Protein 5B16 (pdb70)

Structure (mmCIF, N/CA/C/O backbone):
data_5B16
#
_entry.id   5B16
#
_cell.length_a   117.254
_cell.length_b   118.136
_cell.length_c   122.296
_cell.angle_alpha   90.00
_cell.angle_beta   102.07
_cell.angle_gamma   90.00
#
_symmetry.space_group_name_H-M   'C 1 2 1'
#
loop_
_entity.id
_entity.type
_entity.pdbx_description
1 polymer 'Ribonuclease 3,DROSHA,Ribonuclease 3,DROSHA,Ribonuclease 3'
2 polymer 'Microprocessor complex subunit DGCR8'
3 non-polymer 'ZINC ION'
#
loop_
_atom_site.group_PDB
_atom_site.id
_atom_site.type_symbol
_atom_site.label_atom_id
_atom_site.label_alt_id
_atom_site.label_comp_id
_atom_site.label_asym_id
_atom_site.label_entity_id
_atom_site.label_seq_id
_atom_site.pdbx_PDB_ins_code
_atom_site.Cartn_x
_atom_site.Cartn_y
_atom_site.Cartn_z
_atom_site.occupancy
_atom_site.B_iso_or_equiv
_atom_site.auth_seq_id
_atom_site.auth_comp_id
_atom_site.auth_asym_id
_atom_site.auth_atom_id
_atom_site.pdbx_PDB_model_num
ATOM 1 N N . VAL A 1 24 ? 142.210 -10.346 162.564 1.00 62.89 411 VAL A N 1
ATOM 2 C CA . VAL A 1 24 ? 140.943 -9.793 163.027 1.00 71.43 411 VAL A CA 1
ATOM 3 C C . VAL A 1 24 ? 140.305 -10.690 164.082 1.00 85.32 411 VAL A C 1
ATOM 4 O O . VAL A 1 24 ? 139.820 -11.780 163.775 1.00 93.51 411 VAL A O 1
ATOM 8 N N . TRP A 1 25 ? 140.311 -10.225 165.327 1.00 87.99 412 TRP A N 1
ATOM 9 C CA . TRP A 1 25 ? 139.751 -10.989 166.437 1.00 82.71 412 TRP A CA 1
ATOM 10 C C . TRP A 1 25 ? 138.592 -10.240 167.091 1.00 75.54 412 TRP A C 1
ATOM 11 O O . TRP A 1 25 ? 138.649 -9.024 167.277 1.00 75.49 412 TRP A O 1
ATOM 22 N N . ILE A 1 26 ? 137.540 -10.976 167.436 1.00 63.57 413 ILE A N 1
ATOM 23 C CA . ILE A 1 26 ? 136.349 -10.384 168.035 1.00 50.14 413 ILE A CA 1
ATOM 24 C C . ILE A 1 26 ? 136.342 -10.597 169.547 1.00 33.60 413 ILE A C 1
ATOM 25 O O . ILE A 1 26 ? 136.700 -11.670 170.032 1.00 41.10 413 ILE A O 1
ATOM 30 N N . ARG A 1 27 ? 135.936 -9.570 170.287 1.00 25.69 414 ARG A N 1
ATOM 31 C CA . ARG A 1 27 ? 135.981 -9.609 171.744 1.00 24.40 414 ARG A CA 1
ATOM 32 C C . ARG A 1 27 ? 134.733 -8.975 172.355 1.00 25.26 414 ARG A C 1
ATOM 33 O O . ARG A 1 27 ? 134.111 -8.104 171.749 1.00 37.45 414 ARG A O 1
ATOM 41 N N . CYS A 1 28 ? 134.369 -9.417 173.554 1.00 25.33 415 CYS A N 1
ATOM 42 C CA . CYS A 1 28 ? 133.213 -8.864 174.252 1.00 26.24 415 CYS A CA 1
ATOM 43 C C . CYS A 1 28 ? 133.634 -8.052 175.470 1.00 39.07 415 CYS A C 1
ATOM 44 O O . CYS A 1 28 ? 134.787 -8.106 175.896 1.00 46.02 415 CYS A O 1
ATOM 47 N N . THR A 1 29 ? 132.692 -7.297 176.027 1.00 32.06 416 THR A N 1
ATOM 48 C CA . THR A 1 29 ? 132.948 -6.551 177.252 1.00 37.95 416 THR A CA 1
ATOM 49 C C . THR A 1 29 ? 132.871 -7.484 178.452 1.00 50.25 416 THR A C 1
ATOM 50 O O . THR A 1 29 ? 132.330 -8.586 178.357 1.00 53.31 416 THR A O 1
ATOM 54 N N . HIS A 1 30 ? 133.415 -7.038 179.579 1.00 54.93 417 HIS A N 1
ATOM 55 C CA . HIS A 1 30 ? 133.482 -7.866 180.777 1.00 53.51 417 HIS A CA 1
ATOM 56 C C . HIS A 1 30 ? 132.103 -8.217 181.325 1.00 60.07 417 HIS A C 1
ATOM 57 O O . HIS A 1 30 ? 131.144 -7.464 181.158 1.00 68.06 417 HIS A O 1
ATOM 64 N N . SER A 1 31 ? 132.018 -9.370 181.981 1.00 43.41 418 SER A N 1
ATOM 65 C CA . SER A 1 31 ? 130.773 -9.819 182.589 1.00 47.92 418 SER A CA 1
ATOM 66 C C . SER A 1 31 ? 130.660 -9.312 184.021 1.00 58.53 418 SER A C 1
ATOM 67 O O . SER A 1 31 ? 131.382 -9.768 184.909 1.00 59.51 418 SER A O 1
ATOM 70 N N . GLU A 1 32 ? 129.750 -8.369 184.241 1.00 70.64 419 GLU A N 1
ATOM 71 C CA . GLU A 1 32 ? 129.558 -7.779 185.560 1.00 79.74 419 GLU A CA 1
ATOM 72 C C . GLU A 1 32 ? 128.792 -8.727 186.479 1.00 75.27 419 GLU A C 1
ATOM 73 O O . GLU A 1 32 ? 127.700 -8.400 186.945 1.00 82.65 419 GLU A O 1
ATOM 79 N N . ASN A 1 33 ? 129.370 -9.904 186.718 1.00 65.32 420 ASN A N 1
ATOM 80 C CA . ASN A 1 33 ? 128.758 -10.962 187.526 1.00 62.34 420 ASN A CA 1
ATOM 81 C C . ASN A 1 33 ? 127.445 -11.494 186.946 1.00 66.07 420 ASN A C 1
ATOM 82 O O . ASN A 1 33 ? 126.797 -12.349 187.549 1.00 72.94 420 ASN A O 1
ATOM 87 N N . TYR A 1 34 ? 127.060 -10.991 185.777 1.00 61.81 421 TYR A N 1
ATOM 88 C CA . TYR A 1 34 ? 125.873 -11.479 185.086 1.00 49.89 421 TYR A CA 1
ATOM 89 C C . TYR A 1 34 ? 126.181 -12.799 184.395 1.00 42.10 421 TYR A C 1
ATOM 90 O O . TYR A 1 34 ? 125.601 -13.837 184.715 1.00 51.21 421 TYR A O 1
ATOM 99 N N . TYR A 1 35 ? 127.104 -12.742 183.441 1.00 35.01 422 TYR A N 1
ATOM 100 C CA . TYR A 1 35 ? 127.513 -13.915 182.686 1.00 34.28 422 TYR A CA 1
ATOM 101 C C . TYR A 1 35 ? 128.713 -14.588 183.344 1.00 34.21 422 TYR A C 1
ATOM 102 O O . TYR A 1 35 ? 129.464 -13.950 184.081 1.00 49.14 422 TYR A O 1
ATOM 111 N N . SER A 1 36 ? 128.890 -15.878 183.078 1.00 33.98 423 SER A N 1
ATOM 112 C CA . SER A 1 36 ? 129.996 -16.630 183.661 1.00 33.95 423 SER A CA 1
ATOM 113 C C . SER A 1 36 ? 130.624 -17.588 182.655 1.00 56.05 423 SER A C 1
ATOM 114 O O . SER A 1 36 ? 129.928 -18.376 182.013 1.00 55.17 423 SER A O 1
ATOM 117 N N . SER A 1 37 ? 131.946 -17.519 182.526 1.00 54.72 424 SER A N 1
ATOM 118 C CA . SER A 1 37 ? 132.672 -18.376 181.595 1.00 49.41 424 SER A CA 1
ATOM 119 C C . SER A 1 37 ? 133.375 -19.514 182.326 1.00 49.87 424 SER A C 1
ATOM 120 O O . SER A 1 37 ? 134.416 -20.000 181.882 1.00 47.95 424 SER A O 1
ATOM 123 N N . ASP A 1 38 ? 132.799 -19.934 183.448 1.00 61.23 425 ASP A N 1
ATOM 124 C CA . ASP A 1 38 ? 133.354 -21.027 184.238 1.00 70.94 425 ASP A CA 1
ATOM 125 C C . ASP A 1 38 ? 133.239 -22.342 183.473 1.00 77.39 425 ASP A C 1
ATOM 126 O O . ASP A 1 38 ? 132.198 -22.628 182.885 1.00 87.49 425 ASP A O 1
ATOM 131 N N . PRO A 1 39 ? 134.312 -23.148 183.479 1.00 72.00 426 PRO A N 1
ATOM 132 C CA . PRO A 1 39 ? 134.347 -24.396 182.707 1.00 65.92 426 PRO A CA 1
ATOM 133 C C . PRO A 1 39 ? 133.384 -25.464 183.223 1.00 66.08 426 PRO A C 1
ATOM 134 O O . PRO A 1 39 ? 132.769 -26.166 182.420 1.00 64.42 426 PRO A O 1
ATOM 138 N N . MET A 1 40 ? 133.251 -25.582 184.540 1.00 68.49 427 MET A N 1
ATOM 139 C CA . MET A 1 40 ? 132.429 -26.635 185.129 1.00 73.55 427 MET A CA 1
ATOM 140 C C . MET A 1 40 ? 130.993 -26.185 185.387 1.00 77.99 427 MET A C 1
ATOM 141 O O . MET A 1 40 ? 130.122 -27.008 185.672 1.00 82.69 427 MET A O 1
ATOM 146 N N . ASP A 1 41 ? 130.746 -24.883 185.287 1.00 78.23 428 ASP A N 1
ATOM 147 C CA . ASP A 1 41 ? 129.405 -24.348 185.499 1.00 83.95 428 ASP A CA 1
ATOM 148 C C . ASP A 1 41 ? 128.615 -24.267 184.197 1.00 78.94 428 ASP A C 1
ATOM 149 O O . ASP A 1 41 ? 127.564 -23.631 184.141 1.00 81.02 428 ASP A O 1
ATOM 154 N N . GLN A 1 42 ? 129.121 -24.919 183.155 1.00 71.26 429 GLN A N 1
ATOM 155 C CA . GLN A 1 42 ? 128.473 -24.898 181.847 1.00 63.69 429 GLN A CA 1
ATOM 156 C C . GLN A 1 42 ? 127.437 -26.009 181.707 1.00 58.02 429 GLN A C 1
ATOM 157 O O . GLN A 1 42 ? 127.657 -27.139 182.143 1.00 57.92 429 GLN A O 1
ATOM 163 N N . VAL A 1 43 ? 126.306 -25.676 181.093 1.00 60.51 430 VAL A N 1
ATOM 164 C CA . VAL A 1 43 ? 125.227 -26.636 180.890 1.00 63.23 430 VAL A CA 1
ATOM 165 C C . VAL A 1 43 ? 125.095 -26.998 179.413 1.00 59.66 430 VAL A C 1
ATOM 166 O O . VAL A 1 43 ? 124.614 -26.200 178.609 1.00 51.97 430 VAL A O 1
ATOM 170 N N . GLY A 1 44 ? 125.527 -28.207 179.064 1.00 65.94 431 GLY A N 1
ATOM 171 C CA . GLY A 1 44 ? 125.513 -28.655 177.683 1.00 64.89 431 GLY A CA 1
ATOM 172 C C . GLY A 1 44 ? 126.796 -28.279 176.968 1.00 65.02 431 GLY A C 1
ATOM 173 O O . GLY A 1 44 ? 127.876 -28.317 177.557 1.00 76.34 431 GLY A O 1
ATOM 174 N N . ASP A 1 45 ? 126.682 -27.917 175.695 1.00 55.33 432 ASP A N 1
ATOM 175 C CA . ASP A 1 45 ? 127.833 -27.450 174.930 1.00 58.76 432 ASP A CA 1
ATOM 176 C C . ASP A 1 45 ? 127.943 -25.932 174.992 1.00 48.54 432 ASP A C 1
ATOM 177 O O . ASP A 1 45 ? 128.456 -25.296 174.071 1.00 51.09 432 ASP A O 1
ATOM 182 N N . SER A 1 46 ? 127.458 -25.357 176.087 1.00 41.22 433 SER A N 1
ATOM 183 C CA . SER A 1 46 ? 127.484 -23.913 176.272 1.00 44.61 433 SER A CA 1
ATOM 184 C C . SER A 1 46 ? 128.839 -23.436 176.779 1.00 38.02 433 SER A C 1
ATOM 185 O O . SER A 1 46 ? 129.579 -24.191 177.408 1.00 34.97 433 SER A O 1
ATOM 188 N N . THR A 1 47 ? 129.156 -22.175 176.503 1.00 40.91 434 THR A N 1
ATOM 189 C CA . THR A 1 47 ? 130.422 -21.590 176.928 1.00 38.90 434 THR A CA 1
ATOM 190 C C . THR A 1 47 ? 130.219 -20.560 178.033 1.00 47.89 434 THR A C 1
ATOM 191 O O . THR A 1 47 ? 130.955 -20.540 179.020 1.00 62.73 434 THR A O 1
ATOM 195 N N . VAL A 1 48 ? 129.215 -19.708 177.862 1.00 46.88 435 VAL A N 1
ATOM 196 C CA . VAL A 1 48 ? 128.945 -18.638 178.817 1.00 31.17 435 VAL A CA 1
ATOM 197 C C . VAL A 1 48 ? 127.573 -18.801 179.464 1.00 49.21 435 VAL A C 1
ATOM 198 O O . VAL A 1 48 ? 126.555 -18.861 178.776 1.00 57.68 435 VAL A O 1
ATOM 202 N N . VAL A 1 49 ? 127.553 -18.862 180.792 1.00 45.73 436 VAL A N 1
ATOM 203 C CA . VAL A 1 49 ? 126.321 -19.118 181.531 1.00 55.75 436 VAL A CA 1
ATOM 204 C C . VAL A 1 49 ? 125.849 -17.890 182.305 1.00 50.30 436 VAL A C 1
ATOM 205 O O . VAL A 1 49 ? 126.655 -17.168 182.892 1.00 64.05 436 VAL A O 1
ATOM 209 N N . GLY A 1 50 ? 124.539 -17.660 182.301 1.00 35.54 437 GLY A N 1
ATOM 210 C CA . GLY A 1 50 ? 123.957 -16.563 183.051 1.00 67.67 437 GLY A CA 1
ATOM 211 C C . GLY A 1 50 ? 123.794 -16.903 184.520 1.00 78.10 437 GLY A C 1
ATOM 212 O O . GLY A 1 50 ? 123.231 -17.942 184.866 1.00 75.29 437 GLY A O 1
ATOM 213 N N . THR A 1 51 ? 124.289 -16.025 185.388 1.00 88.76 438 THR A N 1
ATOM 214 C CA . THR A 1 51 ? 124.231 -16.256 186.827 1.00 99.65 438 THR A CA 1
ATOM 215 C C . THR A 1 51 ? 122.869 -15.858 187.392 1.00 93.68 438 THR A C 1
ATOM 216 O O . THR A 1 51 ? 121.900 -15.704 186.649 1.00 89.61 438 THR A O 1
ATOM 220 N N . SER A 1 52 ? 122.803 -15.689 188.709 1.00 96.22 439 SER A N 1
ATOM 221 C CA . SER A 1 52 ? 121.552 -15.358 189.380 1.00 96.08 439 SER A CA 1
ATOM 222 C C . SER A 1 52 ? 121.314 -13.853 189.437 1.00 95.90 439 SER A C 1
ATOM 223 O O . SER A 1 52 ? 120.528 -13.371 190.250 1.00 100.91 439 SER A O 1
ATOM 226 N N . ARG A 1 53 ? 121.998 -13.113 188.571 1.00 88.95 440 ARG A N 1
ATOM 227 C CA . ARG A 1 53 ? 121.841 -11.664 188.516 1.00 90.54 440 ARG A CA 1
ATOM 228 C C . ARG A 1 53 ? 121.193 -11.232 187.206 1.00 87.18 440 ARG A C 1
ATOM 229 O O . ARG A 1 53 ? 120.779 -10.082 187.057 1.00 81.21 440 ARG A O 1
ATOM 237 N N . LEU A 1 54 ? 121.106 -12.160 186.260 1.00 91.71 441 LEU A N 1
ATOM 238 C CA . LEU A 1 54 ? 120.483 -11.880 184.972 1.00 94.61 441 LEU A CA 1
ATOM 239 C C . LEU A 1 54 ? 118.966 -12.006 185.043 1.00 93.23 441 LEU A C 1
ATOM 240 O O . LEU A 1 54 ? 118.247 -11.281 184.362 1.00 99.13 441 LEU A O 1
ATOM 245 N N . ARG A 1 55 ? 118.488 -12.928 185.871 1.00 88.78 442 ARG A N 1
ATOM 246 C CA . ARG A 1 55 ? 117.056 -13.176 186.013 1.00 80.72 442 ARG A CA 1
ATOM 247 C C . ARG A 1 55 ? 116.319 -11.935 186.511 1.00 81.21 442 ARG A C 1
ATOM 248 O O . ARG A 1 55 ? 115.210 -11.636 186.063 1.00 81.65 442 ARG A O 1
ATOM 256 N N . ASP A 1 56 ? 116.950 -11.213 187.431 1.00 78.06 443 ASP A N 1
ATOM 257 C CA . ASP A 1 56 ? 116.373 -9.996 187.989 1.00 78.50 443 ASP A CA 1
ATOM 258 C C . ASP A 1 56 ? 116.249 -8.912 186.924 1.00 82.17 443 ASP A C 1
ATOM 259 O O . ASP A 1 56 ? 115.206 -8.268 186.794 1.00 86.78 443 ASP A O 1
ATOM 264 N N . LEU A 1 57 ? 117.323 -8.719 186.164 1.00 80.54 444 LEU A N 1
ATOM 265 C CA . LEU A 1 57 ? 117.346 -7.739 185.084 1.00 77.78 444 LEU A CA 1
ATOM 266 C C . LEU A 1 57 ? 116.329 -8.088 184.002 1.00 73.35 444 LEU A C 1
ATOM 267 O O . LEU A 1 57 ? 115.714 -7.206 183.406 1.00 72.61 444 LEU A O 1
ATOM 272 N N . TYR A 1 58 ? 116.157 -9.382 183.758 1.00 69.62 445 TYR A N 1
ATOM 273 C CA . TYR A 1 58 ? 115.208 -9.862 182.763 1.00 65.86 445 TYR A CA 1
ATOM 274 C C . TYR A 1 58 ? 113.774 -9.628 183.219 1.00 65.76 445 TYR A C 1
ATOM 275 O O . TYR A 1 58 ? 112.912 -9.277 182.416 1.00 64.68 445 TYR A O 1
ATOM 284 N N . ASP A 1 59 ? 113.526 -9.826 184.510 1.00 72.12 446 ASP A N 1
ATOM 285 C CA . ASP A 1 59 ? 112.204 -9.576 185.075 1.00 77.97 446 ASP A CA 1
ATOM 286 C C . ASP A 1 59 ? 111.881 -8.087 185.058 1.00 77.13 446 ASP A C 1
ATOM 287 O O . ASP A 1 59 ? 110.748 -7.693 184.783 1.00 79.01 446 ASP A O 1
ATOM 292 N N . LYS A 1 60 ? 112.884 -7.265 185.353 1.00 82.47 447 LYS A N 1
ATOM 293 C CA . LYS A 1 60 ? 112.721 -5.815 185.337 1.00 69.68 447 LYS A CA 1
ATOM 294 C C . LYS A 1 60 ? 112.445 -5.320 183.919 1.00 68.03 447 LYS A C 1
ATOM 295 O O . LYS A 1 60 ? 111.568 -4.484 183.699 1.00 61.97 447 LYS A O 1
ATOM 301 N N . PHE A 1 61 ? 113.196 -5.854 182.960 1.00 62.84 448 PHE A N 1
ATOM 302 C CA . PHE A 1 61 ? 113.033 -5.509 181.553 1.00 65.80 448 PHE A CA 1
ATOM 303 C C . PHE A 1 61 ? 111.676 -5.970 181.030 1.00 76.11 448 PHE A C 1
ATOM 304 O O . PHE A 1 61 ? 111.068 -5.313 180.185 1.00 76.19 448 PHE A O 1
ATOM 312 N N . GLU A 1 62 ? 111.208 -7.103 181.540 1.00 73.19 449 GLU A N 1
ATOM 313 C CA . GLU A 1 62 ? 109.956 -7.692 181.082 1.00 62.03 449 GLU A CA 1
ATOM 314 C C . GLU A 1 62 ? 108.747 -6.976 181.674 1.00 58.37 449 GLU A C 1
ATOM 315 O O . GLU A 1 62 ? 107.706 -6.860 181.027 1.00 57.63 449 GLU A O 1
ATOM 321 N N . GLU A 1 63 ? 108.891 -6.490 182.902 1.00 59.39 450 GLU A N 1
ATOM 322 C CA . GLU A 1 63 ? 107.775 -5.861 183.600 1.00 73.01 450 GLU A CA 1
ATOM 323 C C . GLU A 1 63 ? 107.679 -4.366 183.308 1.00 77.48 450 GLU A C 1
ATOM 324 O O . GLU A 1 63 ? 106.582 -3.813 183.236 1.00 77.90 450 GLU A O 1
ATOM 330 N N . GLU A 1 64 ? 108.825 -3.713 183.137 1.00 78.23 451 GLU A N 1
ATOM 331 C CA . GLU A 1 64 ? 108.843 -2.277 182.872 1.00 75.23 451 GLU A CA 1
ATOM 332 C C . GLU A 1 64 ? 108.688 -1.973 181.385 1.00 74.90 451 GLU A C 1
ATOM 333 O O . GLU A 1 64 ? 108.051 -0.989 181.009 1.00 71.78 451 GLU A O 1
ATOM 339 N N . LEU A 1 65 ? 109.268 -2.820 180.542 1.00 77.45 452 LEU A N 1
ATOM 340 C CA . LEU A 1 65 ? 109.136 -2.659 179.098 1.00 70.91 452 LEU A CA 1
ATOM 341 C C . LEU A 1 65 ? 108.225 -3.732 178.512 1.00 69.01 452 LEU A C 1
ATOM 342 O O . LEU A 1 65 ? 108.598 -4.442 177.576 1.00 57.76 452 LEU A O 1
ATOM 347 N N . GLY A 1 66 ? 107.026 -3.841 179.075 1.00 78.81 453 GLY A N 1
ATOM 348 C CA . GLY A 1 66 ? 106.022 -4.766 178.586 1.00 81.49 453 GLY A CA 1
ATOM 349 C C . GLY A 1 66 ? 104.660 -4.102 178.579 1.00 88.26 453 GLY A C 1
ATOM 350 O O . GLY A 1 66 ? 103.636 -4.752 178.789 1.00 86.97 453 GLY A O 1
ATOM 351 N N . SER A 1 67 ? 104.656 -2.795 178.337 1.00 94.15 454 SER A N 1
ATOM 352 C CA . SER A 1 67 ? 103.428 -2.009 178.337 1.00 98.24 454 SER A CA 1
ATOM 353 C C . SER A 1 67 ? 102.753 -2.032 176.970 1.00 104.48 454 SER A C 1
ATOM 354 O O . SER A 1 67 ? 101.699 -1.427 176.775 1.00 112.69 454 SER A O 1
ATOM 357 N N . ARG A 1 68 ? 103.371 -2.736 176.027 1.00 101.01 455 ARG A N 1
ATOM 358 C CA . ARG A 1 68 ? 102.859 -2.827 174.664 1.00 103.90 455 ARG A CA 1
ATOM 359 C C . ARG A 1 68 ? 101.540 -3.593 174.592 1.00 107.42 455 ARG A C 1
ATOM 360 O O . ARG A 1 68 ? 100.574 -3.124 173.991 1.00 108.67 455 ARG A O 1
ATOM 368 N N . GLN A 1 69 ? 101.504 -4.771 175.207 1.00 103.71 456 GLN A N 1
ATOM 369 C CA . GLN A 1 69 ? 100.329 -5.633 175.133 1.00 97.05 456 GLN A CA 1
ATOM 370 C C . GLN A 1 69 ? 99.267 -5.267 176.167 1.00 90.98 456 GLN A C 1
ATOM 371 O O . GLN A 1 69 ? 98.208 -5.891 176.226 1.00 90.97 456 GLN A O 1
ATOM 377 N N . GLU A 1 70 ? 99.553 -4.255 176.979 1.00 84.41 457 GLU A N 1
ATOM 378 C CA . GLU A 1 70 ? 98.599 -3.797 177.983 1.00 84.36 457 GLU A CA 1
ATOM 379 C C . GLU A 1 70 ? 97.470 -2.995 177.344 1.00 91.54 457 GLU A C 1
ATOM 380 O O . GLU A 1 70 ? 96.298 -3.353 177.460 1.00 98.79 457 GLU A O 1
ATOM 386 N N . LYS A 1 71 ? 97.833 -1.910 176.667 1.00 89.27 458 LYS A N 1
ATOM 387 C CA . LYS A 1 71 ? 96.852 -1.042 176.027 1.00 86.88 458 LYS A CA 1
ATOM 388 C C . LYS A 1 71 ? 96.660 -1.412 174.559 1.00 82.28 458 LYS A C 1
ATOM 389 O O . LYS A 1 71 ? 96.780 -2.578 174.182 1.00 77.27 458 LYS A O 1
ATOM 395 N N . UNK A 1 118 ? 89.922 5.497 147.101 1.00 50.05 505 UNK A N 1
ATOM 396 C CA . UNK A 1 118 ? 91.000 5.768 148.045 1.00 65.75 505 UNK A CA 1
ATOM 397 C C . UNK A 1 118 ? 90.451 6.247 149.385 1.00 72.93 505 UNK A C 1
ATOM 398 O O . UNK A 1 118 ? 91.160 6.250 150.391 1.00 75.69 505 UNK A O 1
ATOM 400 N N . UNK A 1 119 ? 89.184 6.650 149.392 1.00 84.92 506 UNK A N 1
ATOM 401 C CA . UNK A 1 119 ? 88.541 7.139 150.606 1.00 88.89 506 UNK A CA 1
ATOM 402 C C . UNK A 1 119 ? 88.118 5.984 151.509 1.00 96.42 506 UNK A C 1
ATOM 403 O O . UNK A 1 119 ? 88.211 6.076 152.734 1.00 91.32 506 UNK A O 1
ATOM 405 N N . UNK A 1 120 ? 87.657 4.898 150.895 1.00 103.42 507 UNK A N 1
ATOM 406 C CA . UNK A 1 120 ? 87.212 3.723 151.636 1.00 102.31 507 UNK A CA 1
ATOM 407 C C . UNK A 1 120 ? 88.378 3.039 152.345 1.00 104.72 507 UNK A C 1
ATOM 408 O O . UNK A 1 120 ? 88.189 2.354 153.350 1.00 101.39 507 UNK A O 1
ATOM 410 N N . UNK A 1 121 ? 89.581 3.228 151.812 1.00 103.51 508 UNK A N 1
ATOM 411 C CA . UNK A 1 121 ? 90.783 2.662 152.412 1.00 94.54 508 UNK A CA 1
ATOM 412 C C . UNK A 1 121 ? 91.091 3.340 153.742 1.00 94.42 508 UNK A C 1
ATOM 413 O O . UNK A 1 121 ? 91.370 2.674 154.740 1.00 94.72 508 UNK A O 1
ATOM 415 N N . UNK A 1 122 ? 91.036 4.668 153.750 1.00 89.63 509 UNK A N 1
ATOM 416 C CA . UNK A 1 122 ? 91.279 5.438 154.963 1.00 88.14 509 UNK A CA 1
ATOM 417 C C . UNK A 1 122 ? 90.090 5.343 155.913 1.00 94.34 509 UNK A C 1
ATOM 418 O O . UNK A 1 122 ? 90.232 5.532 157.122 1.00 92.51 509 UNK A O 1
ATOM 420 N N . UNK A 1 123 ? 88.918 5.048 155.358 1.00 97.76 510 UNK A N 1
ATOM 421 C CA . UNK A 1 123 ? 87.705 4.910 156.156 1.00 94.29 510 UNK A CA 1
ATOM 422 C C . UNK A 1 123 ? 87.706 3.600 156.936 1.00 99.90 510 UNK A C 1
ATOM 423 O O . UNK A 1 123 ? 87.206 3.534 158.059 1.00 102.58 510 UNK A O 1
ATOM 425 N N . UNK A 1 124 ? 88.273 2.559 156.334 1.00 100.25 511 UNK A N 1
ATOM 426 C CA . UNK A 1 124 ? 88.345 1.249 156.971 1.00 97.63 511 UNK A CA 1
ATOM 427 C C . UNK A 1 124 ? 89.428 1.217 158.045 1.00 99.34 511 UNK A C 1
ATOM 428 O O . UNK A 1 124 ? 89.475 0.301 158.867 1.00 95.29 511 UNK A O 1
ATOM 430 N N . UNK A 1 125 ? 90.296 2.224 158.032 1.00 101.44 512 UNK A N 1
ATOM 431 C CA . UNK A 1 125 ? 91.372 2.324 159.010 1.00 95.78 512 UNK A CA 1
ATOM 432 C C . UNK A 1 125 ? 90.936 3.138 160.223 1.00 97.68 512 UNK A C 1
ATOM 433 O O . UNK A 1 125 ? 91.738 3.423 161.113 1.00 96.93 512 UNK A O 1
ATOM 435 N N . UNK A 1 126 ? 89.660 3.510 160.252 1.00 101.59 513 UNK A N 1
ATOM 436 C CA . UNK A 1 126 ? 89.120 4.313 161.342 1.00 103.99 513 UNK A CA 1
ATOM 437 C C . UNK A 1 126 ? 88.613 3.438 162.484 1.00 106.80 513 UNK A C 1
ATOM 438 O O . UNK A 1 126 ? 87.538 2.845 162.397 1.00 107.20 513 UNK A O 1
ATOM 440 N N . UNK A 1 127 ? 89.399 3.364 163.553 1.00 103.19 514 UNK A N 1
ATOM 441 C CA . UNK A 1 127 ? 89.030 2.602 164.741 1.00 96.15 514 UNK A CA 1
ATOM 442 C C . UNK A 1 127 ? 89.798 3.123 165.949 1.00 95.02 514 UNK A C 1
ATOM 443 O O . UNK A 1 127 ? 89.215 3.432 166.988 1.00 91.68 514 UNK A O 1
ATOM 445 N N . UNK A 1 128 ? 91.115 3.217 165.798 1.00 92.53 515 UNK A N 1
ATOM 446 C CA . UNK A 1 128 ? 91.981 3.769 166.832 1.00 86.02 515 UNK A CA 1
ATOM 447 C C . UNK A 1 128 ? 93.168 4.474 166.186 1.00 85.33 515 UNK A C 1
ATOM 448 O O . UNK A 1 128 ? 94.316 4.070 166.365 1.00 83.96 515 UNK A O 1
ATOM 450 N N . UNK A 1 129 ? 92.876 5.529 165.431 1.00 88.61 516 UNK A N 1
ATOM 451 C CA . UNK A 1 129 ? 93.896 6.254 164.680 1.00 83.74 516 UNK A CA 1
ATOM 452 C C . UNK A 1 129 ? 94.914 6.927 165.595 1.00 87.58 516 UNK A C 1
ATOM 453 O O . UNK A 1 129 ? 94.657 7.140 166.780 1.00 93.28 516 UNK A O 1
ATOM 455 N N . UNK A 1 130 ? 96.072 7.257 165.033 1.00 81.51 517 UNK A N 1
ATOM 456 C CA . UNK A 1 130 ? 97.135 7.911 165.786 1.00 78.30 517 UNK A CA 1
ATOM 457 C C . UNK A 1 130 ? 97.323 9.352 165.325 1.00 81.71 517 UNK A C 1
ATOM 458 O O . UNK A 1 130 ? 96.687 10.268 165.846 1.00 89.90 517 UNK A O 1
ATOM 460 N N . UNK A 1 131 ? 98.198 9.546 164.343 1.00 77.98 518 UNK A N 1
ATOM 461 C CA . UNK A 1 131 ? 98.475 10.877 163.819 1.00 80.71 518 UNK A CA 1
ATOM 462 C C . UNK A 1 131 ? 98.419 10.895 162.294 1.00 87.04 518 UNK A C 1
ATOM 463 O O . UNK A 1 131 ? 98.604 9.863 161.648 1.00 93.35 518 UNK A O 1
ATOM 465 N N . UNK A 1 132 ? 98.160 12.077 161.737 1.00 85.83 519 UNK A N 1
ATOM 466 C CA . UNK A 1 132 ? 98.077 12.279 160.291 1.00 80.20 519 UNK A CA 1
ATOM 467 C C . UNK A 1 132 ? 97.070 11.336 159.638 1.00 77.16 519 UNK A C 1
ATOM 468 O O . UNK A 1 132 ? 96.013 11.053 160.201 1.00 88.05 519 UNK A O 1
ATOM 470 N N . UNK A 1 133 ? 97.408 10.851 158.447 1.00 73.99 520 UNK A N 1
ATOM 471 C CA . UNK A 1 133 ? 96.530 9.950 157.708 1.00 75.52 520 UNK A CA 1
ATOM 472 C C . UNK A 1 133 ? 96.666 8.515 158.204 1.00 46.90 520 UNK A C 1
ATOM 473 O O . UNK A 1 133 ? 97.109 8.274 159.327 1.00 46.81 520 UNK A O 1
ATOM 475 N N . LEU A 1 135 ? 100.270 9.161 157.933 1.00 81.89 522 LEU A N 1
ATOM 476 C CA . LEU A 1 135 ? 100.934 7.953 158.411 1.00 81.55 522 LEU A CA 1
ATOM 477 C C . LEU A 1 135 ? 100.187 6.700 157.971 1.00 86.47 522 LEU A C 1
ATOM 478 O O . LEU A 1 135 ? 99.095 6.779 157.411 1.00 92.55 522 LEU A O 1
ATOM 483 N N . TRP A 1 136 ? 100.787 5.542 158.227 1.00 80.92 523 TRP A N 1
ATOM 484 C CA . TRP A 1 136 ? 100.168 4.262 157.902 1.00 75.78 523 TRP A CA 1
ATOM 485 C C . TRP A 1 136 ? 100.528 3.206 158.941 1.00 76.46 523 TRP A C 1
ATOM 486 O O . TRP A 1 136 ? 101.675 2.767 159.019 1.00 79.17 523 TRP A O 1
ATOM 497 N N . TYR A 1 137 ? 99.544 2.803 159.739 1.00 78.38 524 TYR A N 1
ATOM 498 C CA . TYR A 1 137 ? 99.764 1.794 160.769 1.00 80.28 524 TYR A CA 1
ATOM 499 C C . TYR A 1 137 ? 99.597 0.392 160.192 1.00 75.49 524 TYR A C 1
ATOM 500 O O . TYR A 1 137 ? 99.033 0.219 159.112 1.00 71.26 524 TYR A O 1
ATOM 509 N N . ASN A 1 138 ? 100.092 -0.607 160.916 1.00 74.26 525 ASN A N 1
ATOM 510 C CA . ASN A 1 138 ? 100.068 -1.983 160.434 1.00 74.22 525 ASN A CA 1
ATOM 511 C C . ASN A 1 138 ? 99.045 -2.847 161.165 1.00 70.77 525 ASN A C 1
ATOM 512 O O . ASN A 1 138 ? 98.869 -2.728 162.377 1.00 74.51 525 ASN A O 1
ATOM 517 N N . ASP A 1 139 ? 98.374 -3.716 160.416 1.00 66.59 526 ASP A N 1
ATOM 518 C CA . ASP A 1 139 ? 97.410 -4.648 160.991 1.00 65.88 526 ASP A CA 1
ATOM 519 C C . ASP A 1 139 ? 97.833 -6.092 160.745 1.00 57.50 526 ASP A C 1
ATOM 520 O O . ASP A 1 139 ? 98.276 -6.434 159.648 1.00 49.74 526 ASP A O 1
ATOM 525 N N . PRO A 1 140 ? 97.694 -6.945 161.771 1.00 56.54 527 PRO A N 1
ATOM 526 C CA . PRO A 1 140 ? 98.102 -8.353 161.697 1.00 50.87 527 PRO A CA 1
ATOM 527 C C . PRO A 1 140 ? 97.298 -9.157 160.677 1.00 51.71 527 PRO A C 1
ATOM 528 O O . PRO A 1 140 ? 96.232 -9.679 161.003 1.00 53.52 527 PRO A O 1
ATOM 532 N N . GLY A 1 141 ? 97.810 -9.250 159.454 1.00 47.78 528 GLY A N 1
ATOM 533 C CA . GLY A 1 141 ? 97.175 -10.049 158.423 1.00 52.71 528 GLY A CA 1
ATOM 534 C C . GLY A 1 141 ? 96.678 -9.250 157.234 1.00 54.05 528 GLY A C 1
ATOM 535 O O . GLY A 1 141 ? 96.494 -9.795 156.146 1.00 52.00 528 GLY A O 1
ATOM 536 N N . GLN A 1 142 ? 96.461 -7.954 157.436 1.00 58.14 529 GLN A N 1
ATOM 537 C CA . GLN A 1 142 ? 95.913 -7.107 156.383 1.00 61.33 529 GLN A CA 1
ATOM 538 C C . GLN A 1 142 ? 96.968 -6.192 155.767 1.00 62.06 529 GLN A C 1
ATOM 539 O O . GLN A 1 142 ? 97.899 -5.754 156.442 1.00 59.53 529 GLN A O 1
ATOM 545 N N . MET A 1 143 ? 96.808 -5.911 154.477 1.00 70.55 530 MET A N 1
ATOM 546 C CA . MET A 1 143 ? 97.722 -5.041 153.744 1.00 70.07 530 MET A CA 1
ATOM 547 C C . MET A 1 143 ? 97.259 -3.587 153.841 1.00 72.74 530 MET A C 1
ATOM 548 O O . MET A 1 143 ? 96.444 -3.247 154.699 1.00 67.62 530 MET A O 1
ATOM 553 N N . ASN A 1 144 ? 97.784 -2.734 152.966 1.00 78.51 531 ASN A N 1
ATOM 554 C CA . ASN A 1 144 ? 97.330 -1.351 152.876 1.00 84.14 531 ASN A CA 1
ATOM 555 C C . ASN A 1 144 ? 95.868 -1.283 152.454 1.00 87.14 531 ASN A C 1
ATOM 556 O O . ASN A 1 144 ? 95.125 -0.401 152.883 1.00 95.32 531 ASN A O 1
ATOM 561 N N . ASP A 1 145 ? 95.464 -2.225 151.607 1.00 80.50 532 ASP A N 1
ATOM 562 C CA . ASP A 1 145 ? 94.092 -2.288 151.123 1.00 67.18 532 ASP A CA 1
ATOM 563 C C . ASP A 1 145 ? 93.496 -3.670 151.368 1.00 60.84 532 ASP A C 1
ATOM 564 O O . ASP A 1 145 ? 93.761 -4.612 150.622 1.00 53.44 532 ASP A O 1
ATOM 569 N N . GLY A 1 146 ? 92.692 -3.784 152.421 1.00 58.96 533 GLY A N 1
ATOM 570 C CA . GLY A 1 146 ? 92.076 -5.048 152.778 1.00 62.73 533 GLY A CA 1
ATOM 571 C C . GLY A 1 146 ? 93.095 -6.060 153.265 1.00 69.91 533 GLY A C 1
ATOM 572 O O . GLY A 1 146 ? 94.246 -5.710 153.523 1.00 80.60 533 GLY A O 1
ATOM 573 N N . PRO A 1 147 ? 92.675 -7.327 153.396 1.00 76.78 534 PRO A N 1
ATOM 574 C CA . PRO A 1 147 ? 93.576 -8.401 153.825 1.0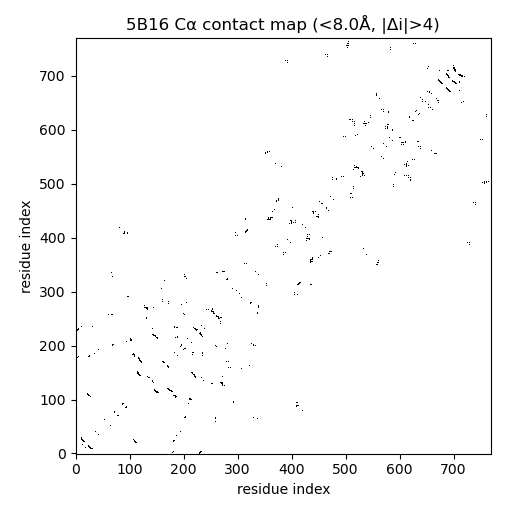0 78.88 534 PRO A CA 1
ATOM 575 C C . PRO A 1 147 ? 94.570 -8.784 152.733 1.00 84.74 534 PRO A C 1
ATOM 576 O O . PRO A 1 147 ? 94.358 -8.458 151.565 1.00 86.78 534 PRO A O 1
ATOM 580 N N . LEU A 1 148 ? 95.644 -9.465 153.117 1.00 86.29 535 LEU A N 1
ATOM 581 C CA . LEU A 1 148 ? 96.661 -9.893 152.165 1.00 84.39 535 LEU A CA 1
ATOM 582 C C . LEU A 1 148 ? 96.464 -11.368 151.820 1.00 81.82 535 LEU A C 1
ATOM 583 O O . LEU A 1 148 ? 97.355 -12.022 151.279 1.00 76.99 535 LEU A O 1
ATOM 588 N N . CYS A 1 149 ? 95.281 -11.886 152.129 1.00 82.19 536 CYS A N 1
ATOM 589 C CA . CYS A 1 149 ? 94.979 -13.283 151.848 1.00 77.90 536 CYS A CA 1
ATOM 590 C C . CYS A 1 149 ? 93.509 -13.495 151.503 1.00 83.46 536 CYS A C 1
ATOM 591 O O . CYS A 1 149 ? 92.616 -13.012 152.200 1.00 86.25 536 CYS A O 1
ATOM 594 N N . LYS A 1 150 ? 93.274 -14.221 150.417 1.00 80.09 537 LYS A N 1
ATOM 595 C CA . LYS A 1 150 ? 91.927 -14.581 149.999 1.00 81.52 537 LYS A CA 1
ATOM 596 C C . LYS A 1 150 ? 91.949 -15.901 149.238 1.00 86.35 537 LYS A C 1
ATOM 597 O O . LYS A 1 150 ? 91.434 -15.998 148.125 1.00 90.64 537 LYS A O 1
ATOM 603 N N . CYS A 1 151 ? 92.551 -16.915 149.850 1.00 89.10 538 CYS A N 1
ATOM 604 C CA . CYS A 1 151 ? 92.690 -18.222 149.219 1.00 95.50 538 CYS A CA 1
ATOM 605 C C . CYS A 1 151 ? 91.720 -19.241 149.816 1.00 100.40 538 CYS A C 1
ATOM 606 O O . CYS A 1 151 ? 90.535 -19.248 149.482 1.00 96.89 538 CYS A O 1
ATOM 609 N N . SER A 1 152 ? 92.228 -20.098 150.697 1.00 107.45 539 SER A N 1
ATOM 610 C CA . SER A 1 152 ? 91.407 -21.133 151.318 1.00 106.09 539 SER A CA 1
ATOM 611 C C . SER A 1 152 ? 91.973 -21.574 152.667 1.00 108.25 539 SER A C 1
ATOM 612 O O . SER A 1 152 ? 92.839 -20.910 153.236 1.00 102.98 539 SER A O 1
ATOM 615 N N . ALA A 1 153 ? 91.473 -22.698 153.173 1.00 113.43 540 ALA A N 1
ATOM 616 C CA . ALA A 1 153 ? 91.921 -23.233 154.455 1.00 118.04 540 ALA A CA 1
ATOM 617 C C . ALA A 1 153 ? 93.152 -24.117 154.283 1.00 123.58 540 ALA A C 1
ATOM 618 O O . ALA A 1 153 ? 94.132 -23.982 155.016 1.00 127.62 540 ALA A O 1
ATOM 620 N N . LYS A 1 154 ? 93.095 -25.023 153.311 1.00 125.13 541 LYS A N 1
ATOM 621 C CA . LYS A 1 154 ? 94.222 -25.901 153.013 1.00 125.68 541 LYS A CA 1
ATOM 622 C C . LYS A 1 154 ? 95.247 -25.195 152.134 1.00 130.44 541 LYS A C 1
ATOM 623 O O . LYS A 1 154 ? 96.276 -25.769 151.778 1.00 132.21 541 LYS A O 1
ATOM 629 N N . ALA A 1 155 ? 94.960 -23.944 151.788 1.00 130.43 542 ALA A N 1
ATOM 630 C CA . ALA A 1 155 ? 95.856 -23.152 150.956 1.00 123.86 542 ALA A CA 1
ATOM 631 C C . ALA A 1 155 ? 97.009 -22.583 151.777 1.00 119.80 542 ALA A C 1
ATOM 632 O O . ALA A 1 155 ? 97.944 -21.999 151.229 1.00 119.22 542 ALA A O 1
ATOM 634 N N . ARG A 1 156 ? 96.936 -22.755 153.092 1.00 121.24 543 ARG A N 1
ATOM 635 C CA . ARG A 1 156 ? 97.991 -22.292 153.985 1.00 125.65 543 ARG A CA 1
ATOM 636 C C . ARG A 1 156 ? 99.234 -23.166 153.873 1.00 127.24 543 ARG A C 1
ATOM 637 O O . ARG A 1 156 ? 100.340 -22.665 153.675 1.00 132.90 543 ARG A O 1
ATOM 645 N N . ARG A 1 157 ? 99.043 -24.475 153.998 1.00 126.09 544 ARG A N 1
ATOM 646 C CA . ARG A 1 157 ? 100.154 -25.421 154.006 1.00 126.58 544 ARG A CA 1
ATOM 647 C C . ARG A 1 157 ? 100.755 -25.636 152.618 1.00 121.41 544 ARG A C 1
ATOM 648 O O . ARG A 1 157 ? 101.823 -26.233 152.484 1.00 122.07 544 ARG A O 1
ATOM 656 N N . THR A 1 158 ? 100.071 -25.149 151.587 1.00 107.94 545 THR A N 1
ATOM 657 C CA . THR A 1 158 ? 100.578 -25.265 150.225 1.00 101.29 545 THR A CA 1
ATOM 658 C C . THR A 1 158 ? 100.935 -23.896 149.652 1.00 106.08 545 THR A C 1
ATOM 659 O O . THR A 1 158 ? 101.208 -23.762 148.459 1.00 115.62 545 THR A O 1
ATOM 663 N N . GLY A 1 159 ? 100.934 -22.882 150.512 1.00 102.22 546 GLY A N 1
ATOM 664 C CA . GLY A 1 159 ? 101.310 -21.537 150.114 1.00 101.25 546 GLY A CA 1
ATOM 665 C C . GLY A 1 159 ? 102.664 -21.150 150.679 1.00 98.07 546 GLY A C 1
ATOM 666 O O . GLY A 1 159 ? 103.020 -21.559 151.784 1.00 104.49 546 GLY A O 1
ATOM 667 N N . ILE A 1 160 ? 103.420 -20.359 149.925 1.00 98.32 547 ILE A N 1
ATOM 668 C CA . ILE A 1 160 ? 104.764 -19.977 150.344 1.00 80.39 547 ILE A CA 1
ATOM 669 C C . ILE A 1 160 ? 104.786 -18.573 150.951 1.00 85.40 547 ILE A C 1
ATOM 670 O O . ILE A 1 160 ? 105.681 -18.238 151.727 1.00 90.38 547 ILE A O 1
ATOM 675 N N . ARG A 1 161 ? 103.794 -17.757 150.604 1.00 87.16 548 ARG A N 1
ATOM 676 C CA . ARG A 1 161 ? 103.675 -16.422 151.177 1.00 96.47 548 ARG A CA 1
ATOM 677 C C . ARG A 1 161 ? 103.209 -16.528 152.626 1.00 99.41 548 ARG A C 1
ATOM 678 O O . ARG A 1 161 ? 103.460 -15.640 153.442 1.00 101.69 548 ARG A O 1
ATOM 686 N N . HIS A 1 162 ? 102.545 -17.636 152.942 1.00 99.88 549 HIS A N 1
ATOM 687 C CA . HIS A 1 162 ? 102.095 -17.909 154.304 1.00 102.46 549 HIS A CA 1
ATOM 688 C C . HIS A 1 162 ? 103.235 -18.433 155.174 1.00 90.29 549 HIS A C 1
ATOM 689 O O . HIS A 1 162 ? 103.001 -18.935 156.274 1.00 93.17 549 HIS A O 1
ATOM 696 N N . SER A 1 163 ? 104.459 -18.318 154.666 1.00 76.52 550 SER A N 1
ATOM 697 C CA . SER A 1 163 ? 105.661 -18.766 155.365 1.00 74.81 550 SER A CA 1
ATOM 698 C C . SER A 1 163 ? 105.600 -20.252 155.707 1.00 73.32 550 SER A C 1
ATOM 699 O O . SER A 1 163 ? 105.809 -20.646 156.854 1.00 80.11 550 SER A O 1
ATOM 702 N N . ILE A 1 164 ? 105.310 -21.071 154.701 1.00 62.88 551 ILE A N 1
ATOM 703 C CA . ILE A 1 164 ? 105.306 -22.520 154.867 1.00 64.19 551 ILE A CA 1
ATOM 704 C C . ILE A 1 164 ? 106.302 -23.158 153.904 1.00 51.37 551 ILE A C 1
ATOM 705 O O . ILE A 1 164 ? 106.018 -23.326 152.717 1.00 50.78 551 ILE A O 1
ATOM 710 N N . TYR A 1 165 ? 107.476 -23.503 154.423 1.00 41.42 552 TYR A N 1
ATOM 711 C CA . TYR A 1 165 ? 108.532 -24.090 153.609 1.00 38.97 552 TYR A CA 1
ATOM 712 C C . TYR A 1 165 ? 108.598 -25.599 153.811 1.00 35.94 552 TYR A C 1
ATOM 713 O O . TYR A 1 165 ? 108.657 -26.075 154.945 1.00 42.03 552 TYR A O 1
ATOM 722 N N . PRO A 1 166 ? 108.589 -26.358 152.705 1.00 44.59 553 PRO A N 1
ATOM 723 C CA . PRO A 1 166 ? 108.653 -27.823 152.757 1.00 48.59 553 PRO A CA 1
ATOM 724 C C . PRO A 1 166 ? 109.988 -28.331 153.295 1.00 40.93 553 PRO A C 1
ATOM 725 O O . PRO A 1 166 ? 111.032 -28.096 152.687 1.00 42.74 553 PRO A O 1
ATOM 729 N N . GLY A 1 167 ? 109.946 -29.021 154.430 1.00 37.87 554 GLY A N 1
ATOM 730 C CA . GLY A 1 167 ? 111.148 -29.550 155.049 1.00 37.05 554 GLY A CA 1
ATOM 731 C C . GLY A 1 167 ? 111.391 -28.967 156.427 1.00 43.78 554 GLY A C 1
ATOM 732 O O . GLY A 1 167 ? 112.172 -29.507 157.211 1.00 48.73 554 GLY A O 1
ATOM 733 N N . GLU A 1 168 ? 110.719 -27.859 156.722 1.00 50.46 555 GLU A N 1
ATOM 734 C CA . GLU A 1 168 ? 110.864 -27.195 158.013 1.00 51.00 555 GLU A CA 1
ATOM 735 C C . GLU A 1 168 ? 109.964 -27.824 159.070 1.00 57.66 555 GLU A C 1
ATOM 736 O O . GLU A 1 168 ? 108.738 -27.787 158.961 1.00 50.95 555 GLU A O 1
ATOM 742 N N . GLU A 1 169 ? 110.584 -28.398 160.095 1.00 66.84 556 GLU A N 1
ATOM 743 C CA . GLU A 1 169 ? 109.851 -29.060 161.166 1.00 70.15 556 GLU A CA 1
ATOM 744 C C . GLU A 1 169 ? 109.808 -28.199 162.423 1.00 68.22 556 GLU A C 1
ATOM 745 O O . GLU A 1 169 ? 109.796 -26.970 162.346 1.00 70.35 556 GLU A O 1
ATOM 751 N N . ALA A 1 170 ? 109.783 -28.851 163.580 1.00 69.48 557 ALA A N 1
ATOM 752 C CA . ALA A 1 170 ? 109.778 -28.147 164.856 1.00 65.49 557 ALA A CA 1
ATOM 753 C C . ALA A 1 170 ? 111.203 -27.887 165.327 1.00 56.47 557 ALA A C 1
ATOM 754 O O . ALA A 1 170 ? 112.016 -28.807 165.406 1.00 50.58 557 ALA A O 1
ATOM 756 N N . ILE A 1 171 ? 111.499 -26.630 165.637 1.00 54.31 558 ILE A N 1
ATOM 757 C CA . ILE A 1 171 ? 112.833 -26.250 166.085 1.00 55.49 558 ILE A CA 1
ATOM 758 C C . ILE A 1 171 ? 113.000 -26.524 167.573 1.00 60.18 558 ILE A C 1
ATOM 759 O O . ILE A 1 171 ? 112.323 -25.917 168.403 1.00 63.34 558 ILE A O 1
ATOM 764 N N . LYS A 1 172 ? 113.906 -27.440 167.901 1.00 59.66 559 LYS A N 1
ATOM 765 C CA . LYS A 1 172 ? 114.148 -27.820 169.288 1.00 58.35 559 LYS A CA 1
ATOM 766 C C . LYS A 1 172 ? 114.663 -26.636 170.099 1.00 56.88 559 LYS A C 1
ATOM 767 O O . LYS A 1 172 ? 115.681 -26.038 169.748 1.00 55.07 559 LYS A O 1
ATOM 773 N N . PRO A 1 173 ? 113.948 -26.290 171.181 1.00 60.99 560 PRO A N 1
ATOM 774 C CA . PRO A 1 173 ? 114.334 -25.193 172.075 1.00 69.84 560 PRO A CA 1
ATOM 775 C C . PRO A 1 173 ? 115.758 -25.354 172.594 1.00 76.42 560 PRO A C 1
ATOM 776 O O . PRO A 1 173 ? 116.106 -26.406 173.130 1.00 76.75 560 PRO A O 1
ATOM 780 N N . CYS A 1 174 ? 116.568 -24.315 172.422 1.00 79.69 561 CYS A N 1
ATOM 781 C CA . CYS A 1 174 ? 117.972 -24.358 172.809 1.00 83.37 561 CYS A CA 1
ATOM 782 C C . CYS A 1 174 ? 118.139 -24.435 174.323 1.00 84.35 561 CYS A C 1
ATOM 783 O O . CYS A 1 174 ? 118.096 -25.515 174.911 1.00 89.32 561 CYS A O 1
ATOM 786 N N . ARG A 1 175 ? 118.330 -23.276 174.943 1.00 76.80 562 ARG A N 1
ATOM 787 C CA . ARG A 1 175 ? 118.525 -23.189 176.383 1.00 69.96 562 ARG A CA 1
ATOM 788 C C . ARG A 1 175 ? 117.714 -22.021 176.938 1.00 57.74 562 ARG A C 1
ATOM 789 O O . ARG A 1 175 ? 117.485 -21.040 176.230 1.00 51.50 562 ARG A O 1
ATOM 797 N N . PRO A 1 176 ? 117.262 -22.128 178.199 1.00 59.11 563 PRO A N 1
ATOM 798 C CA . PRO A 1 176 ? 116.506 -21.042 178.833 1.00 61.34 563 PRO A CA 1
ATOM 799 C C . PRO A 1 176 ? 117.258 -19.714 178.797 1.00 50.11 563 PRO A C 1
ATOM 800 O O . PRO A 1 176 ? 116.871 -18.814 178.051 1.00 37.00 563 PRO A O 1
ATOM 804 N N . MET A 1 177 ? 118.320 -19.599 179.585 1.00 60.34 564 MET A N 1
ATOM 805 C CA . MET A 1 177 ? 119.142 -18.396 179.578 1.00 64.73 564 MET A CA 1
ATOM 806 C C . MET A 1 177 ? 120.442 -18.641 178.825 1.00 79.05 564 MET A C 1
ATOM 807 O O . MET A 1 177 ? 120.649 -18.098 177.742 1.00 83.83 564 MET A O 1
ATOM 812 N N . THR A 1 178 ? 121.298 -19.472 179.418 1.00 82.96 565 THR A N 1
ATOM 813 C CA . THR A 1 178 ? 122.619 -19.823 178.892 1.00 86.70 565 THR A CA 1
ATOM 814 C C . THR A 1 178 ? 122.699 -19.907 177.365 1.00 85.19 565 THR A C 1
ATOM 815 O O . THR A 1 178 ? 121.804 -20.449 176.720 1.00 90.48 565 THR A O 1
ATOM 819 N N . ASN A 1 179 ? 123.772 -19.364 176.795 1.00 75.62 566 ASN A N 1
ATOM 820 C CA . ASN A 1 179 ? 123.955 -19.375 175.346 1.00 56.87 566 ASN A CA 1
ATOM 821 C C . ASN A 1 179 ? 124.148 -20.789 174.809 1.00 55.07 566 ASN A C 1
ATOM 822 O O . ASN A 1 179 ? 124.218 -21.750 175.574 1.00 70.80 566 ASN A O 1
ATOM 827 N N . ASN A 1 180 ? 124.238 -20.911 173.490 1.00 48.10 567 ASN A N 1
ATOM 828 C CA . ASN A 1 180 ? 124.369 -22.218 172.861 1.00 29.84 567 ASN A CA 1
ATOM 829 C C . ASN A 1 180 ? 125.426 -22.238 171.766 1.00 52.86 567 ASN A C 1
ATOM 830 O O . ASN A 1 180 ? 125.108 -22.127 170.583 1.00 68.10 567 ASN A O 1
ATOM 835 N N . ALA A 1 181 ? 126.684 -22.384 172.167 1.00 46.11 568 ALA A N 1
ATOM 836 C CA . ALA A 1 181 ? 127.788 -22.436 171.215 1.00 41.26 568 ALA A CA 1
ATOM 837 C C . ALA A 1 181 ? 127.778 -23.747 170.437 1.00 47.87 568 ALA A C 1
ATOM 838 O O . ALA A 1 181 ? 128.277 -23.817 169.313 1.00 61.80 568 ALA A O 1
ATOM 840 N N . GLY A 1 182 ? 127.207 -24.784 171.041 1.00 39.87 569 GLY A N 1
ATOM 841 C CA . GLY A 1 182 ? 127.129 -26.087 170.408 1.00 43.10 569 GLY A CA 1
ATOM 842 C C . GLY A 1 182 ? 125.763 -26.351 169.807 1.00 45.44 569 GLY A C 1
ATOM 843 O O . GLY A 1 182 ? 125.354 -27.502 169.654 1.00 59.09 569 GLY A O 1
ATOM 844 N N . ARG A 1 183 ? 125.055 -25.280 169.467 1.00 41.88 570 ARG A N 1
ATOM 845 C CA . ARG A 1 183 ? 123.728 -25.398 168.877 1.00 41.32 570 ARG A CA 1
ATOM 846 C C . ARG A 1 183 ? 123.476 -24.251 167.904 1.00 36.40 570 ARG A C 1
ATOM 847 O O . ARG A 1 183 ? 122.779 -24.414 166.903 1.00 36.14 570 ARG A O 1
ATOM 855 N N . LEU A 1 184 ? 124.055 -23.093 168.202 1.00 35.08 571 LEU A N 1
ATOM 856 C CA . LEU A 1 184 ? 123.892 -21.915 167.359 1.00 26.82 571 LEU A CA 1
ATOM 857 C C . LEU A 1 184 ? 125.148 -21.624 166.546 1.00 39.75 571 LEU A C 1
ATOM 858 O O . LEU A 1 184 ? 126.236 -21.464 167.098 1.00 25.47 571 LEU A O 1
ATOM 863 N N . PHE A 1 185 ? 124.988 -21.567 165.229 1.00 36.87 572 PHE A N 1
ATOM 864 C CA . PHE A 1 185 ? 126.062 -21.167 164.331 1.00 41.03 572 PHE A CA 1
ATOM 865 C C . PHE A 1 185 ? 125.966 -19.669 164.072 1.00 33.35 572 PHE A C 1
ATOM 866 O O . PHE A 1 185 ? 124.938 -19.179 163.598 1.00 25.58 572 PHE A O 1
ATOM 874 N N . HIS A 1 186 ? 127.035 -18.945 164.390 1.00 36.32 573 HIS A N 1
ATOM 875 C CA . HIS A 1 186 ? 127.007 -17.489 164.319 1.00 37.66 573 HIS A CA 1
ATOM 876 C C . HIS A 1 186 ? 127.442 -16.946 162.964 1.00 37.56 573 HIS A C 1
ATOM 877 O O . HIS A 1 186 ? 128.362 -17.464 162.333 1.00 32.13 573 HIS A O 1
ATOM 884 N N . TYR A 1 187 ? 126.761 -15.889 162.535 1.00 44.97 574 TYR A N 1
ATOM 885 C CA . TYR A 1 187 ? 127.099 -15.171 161.317 1.00 21.39 574 TYR A CA 1
ATOM 886 C C . TYR A 1 187 ? 126.920 -13.678 161.560 1.00 23.73 574 TYR A C 1
ATOM 887 O O . TYR A 1 187 ? 126.116 -13.274 162.398 1.00 28.75 574 TYR A O 1
ATOM 896 N N . ARG A 1 188 ? 127.675 -12.863 160.835 1.00 24.06 575 ARG A N 1
ATOM 897 C CA . ARG A 1 188 ? 127.563 -11.415 160.951 1.00 26.81 575 ARG A CA 1
ATOM 898 C C . ARG A 1 188 ? 126.930 -10.830 159.695 1.00 24.21 575 ARG A C 1
ATOM 899 O O . ARG A 1 188 ? 127.367 -11.113 158.577 1.00 29.34 575 ARG A O 1
ATOM 907 N N . ILE A 1 189 ? 125.899 -10.014 159.889 1.00 21.13 576 ILE A N 1
ATOM 908 C CA . ILE A 1 189 ? 125.121 -9.479 158.779 1.00 20.95 576 ILE A CA 1
ATOM 909 C C . ILE A 1 189 ? 125.458 -8.022 158.475 1.00 27.85 576 ILE A C 1
ATOM 910 O O . ILE A 1 189 ? 125.269 -7.140 159.312 1.00 34.45 576 ILE A O 1
ATOM 915 N N . THR A 1 190 ? 125.960 -7.783 157.268 1.00 19.81 577 THR A N 1
ATOM 916 C CA . THR A 1 190 ? 126.271 -6.433 156.811 1.00 19.50 577 THR A CA 1
ATOM 917 C C . THR A 1 190 ? 125.569 -6.148 155.487 1.00 37.65 577 THR A C 1
ATOM 918 O O . THR A 1 190 ? 125.022 -7.053 154.861 1.00 37.82 577 THR A O 1
ATOM 922 N N . VAL A 1 191 ? 125.580 -4.887 155.067 1.00 19.08 578 VAL A N 1
ATOM 923 C CA . VAL A 1 191 ? 124.919 -4.494 153.827 1.00 18.84 578 VAL A CA 1
ATOM 924 C C . VAL A 1 191 ? 125.868 -3.721 152.916 1.00 45.99 578 VAL A C 1
ATOM 925 O O . VAL A 1 191 ? 126.433 -2.704 153.318 1.00 43.40 578 VAL A O 1
ATOM 929 N N . SER A 1 192 ? 126.039 -4.207 151.689 1.00 42.17 579 SER A N 1
ATOM 930 C CA . SER A 1 192 ? 126.930 -3.558 150.732 1.00 45.27 579 SER A CA 1
ATOM 931 C C . SER A 1 192 ? 126.224 -3.265 149.411 1.00 49.60 579 SER A C 1
ATOM 932 O O . SER A 1 192 ? 125.599 -4.151 148.833 1.00 52.61 579 SER A O 1
ATOM 935 N N . PRO A 1 193 ? 126.335 -2.021 148.918 1.00 55.93 580 PRO A N 1
ATOM 936 C CA . PRO A 1 193 ? 127.082 -0.918 149.531 1.00 53.59 580 PRO A CA 1
ATOM 937 C C . PRO A 1 193 ? 126.273 -0.170 150.590 1.00 45.07 580 PRO A C 1
ATOM 938 O O . PRO A 1 193 ? 125.045 -0.142 150.512 1.00 45.47 580 PRO A O 1
ATOM 942 N N . PRO A 1 194 ? 126.960 0.428 151.575 1.00 39.19 581 PRO A N 1
ATOM 943 C CA . PRO A 1 194 ? 126.309 1.179 152.654 1.00 41.85 581 PRO A CA 1
ATOM 944 C C . PRO A 1 194 ? 125.862 2.577 152.227 1.00 46.30 581 PRO A C 1
ATOM 945 O O . PRO A 1 194 ? 126.503 3.563 152.591 1.00 52.48 581 PRO A O 1
ATOM 949 N N . THR A 1 195 ? 124.775 2.657 151.467 1.00 42.88 582 THR A N 1
ATOM 950 C CA . THR A 1 195 ? 124.233 3.944 151.048 1.00 46.18 582 THR A CA 1
ATOM 951 C C . THR A 1 195 ? 123.220 4.454 152.068 1.00 47.67 582 THR A C 1
ATOM 952 O O . THR A 1 195 ? 123.217 5.633 152.421 1.00 53.89 582 THR A O 1
ATOM 956 N N . ASN A 1 196 ? 122.364 3.554 152.539 1.00 45.54 583 ASN A N 1
ATOM 957 C CA . ASN A 1 196 ? 121.376 3.897 153.554 1.00 53.66 583 ASN A CA 1
ATOM 958 C C . ASN A 1 196 ? 121.723 3.281 154.904 1.00 56.53 583 ASN A C 1
ATOM 959 O O . ASN A 1 196 ? 120.846 2.813 155.629 1.00 59.92 583 ASN A O 1
ATOM 964 N N . PHE A 1 197 ? 123.011 3.285 155.233 1.00 57.85 584 PHE A N 1
ATOM 965 C CA . PHE A 1 197 ? 123.481 2.751 156.504 1.00 65.06 584 PHE A CA 1
ATOM 966 C C . PHE A 1 197 ? 123.922 3.875 157.436 1.00 69.88 584 PHE A C 1
ATOM 967 O O . PHE A 1 197 ? 123.207 4.232 158.371 1.00 81.55 584 PHE A O 1
ATOM 975 N N . LEU A 1 198 ? 125.103 4.426 157.170 1.00 68.08 585 LEU A N 1
ATOM 976 C CA . LEU A 1 198 ? 125.698 5.437 158.037 1.00 67.70 585 LEU A CA 1
ATOM 977 C C . LEU A 1 198 ? 124.841 6.696 158.133 1.00 73.79 585 LEU A C 1
ATOM 978 O O . LEU A 1 198 ? 124.391 7.235 157.123 1.00 69.25 585 LEU A O 1
ATOM 983 N N . THR A 1 199 ? 124.624 7.155 159.360 1.00 71.38 586 THR A N 1
ATOM 984 C CA . THR A 1 199 ? 123.829 8.349 159.610 1.00 64.33 586 THR A CA 1
ATOM 985 C C . THR A 1 199 ? 124.626 9.341 160.449 1.00 55.27 586 THR A C 1
ATOM 986 O O . THR A 1 199 ? 125.646 8.987 161.040 1.00 51.55 586 THR A O 1
ATOM 990 N N . ASP A 1 200 ? 124.162 10.585 160.497 1.00 54.06 587 ASP A N 1
ATOM 991 C CA . ASP A 1 200 ? 124.786 11.595 161.340 1.00 56.51 587 ASP A CA 1
ATOM 992 C C . ASP A 1 200 ? 124.436 11.343 162.802 1.00 63.35 587 ASP A C 1
ATOM 993 O O . ASP A 1 200 ? 125.159 11.763 163.705 1.00 69.98 587 ASP A O 1
ATOM 998 N N . ARG A 1 201 ? 123.322 10.652 163.023 1.00 63.85 588 ARG A N 1
ATOM 999 C CA . ARG A 1 201 ? 122.869 10.327 164.371 1.00 66.04 588 ARG A CA 1
ATOM 1000 C C . ARG A 1 201 ? 122.683 8.820 164.543 1.00 57.30 588 ARG A C 1
ATOM 1001 O O . ARG A 1 201 ? 121.560 8.320 164.464 1.00 57.88 588 ARG A O 1
ATOM 1009 N N . PRO A 1 202 ? 123.785 8.090 164.773 1.00 50.47 589 PRO A N 1
ATOM 1010 C CA . PRO A 1 202 ? 123.713 6.639 164.970 1.00 43.03 589 PRO A CA 1
ATOM 1011 C C . PRO A 1 202 ? 123.290 6.268 166.389 1.00 45.64 589 PRO A C 1
ATOM 1012 O O . PRO A 1 202 ? 123.435 7.079 167.302 1.00 50.43 589 PRO A O 1
ATOM 1016 N N . THR A 1 203 ? 122.771 5.057 166.565 1.00 41.04 590 THR A N 1
ATOM 1017 C CA . THR A 1 203 ? 122.391 4.579 167.888 1.00 29.29 590 THR A CA 1
ATOM 1018 C C . THR A 1 203 ? 123.637 4.210 168.685 1.00 33.62 590 THR A C 1
ATOM 1019 O O . THR A 1 203 ? 124.169 3.108 168.553 1.00 36.38 590 THR A O 1
ATOM 1023 N N . VAL A 1 204 ? 124.102 5.144 169.509 1.00 29.42 591 VAL A N 1
ATOM 1024 C CA . VAL A 1 204 ? 125.330 4.952 170.271 1.00 34.99 591 VAL A CA 1
ATOM 1025 C C . VAL A 1 204 ? 125.054 4.879 171.769 1.00 42.73 591 VAL A C 1
ATOM 1026 O O . VAL A 1 204 ? 124.383 5.746 172.327 1.00 49.79 591 VAL A O 1
ATOM 1030 N N . ILE A 1 205 ? 125.575 3.840 172.415 1.00 42.66 592 ILE A N 1
ATOM 1031 C CA . ILE A 1 205 ? 125.412 3.680 173.856 1.00 31.12 592 ILE A CA 1
ATOM 1032 C C . ILE A 1 205 ? 126.780 3.666 174.538 1.00 48.03 592 ILE A C 1
ATOM 1033 O O . ILE A 1 205 ? 127.730 3.073 174.029 1.00 29.92 592 ILE A O 1
ATOM 1038 N N . GLU A 1 206 ? 126.878 4.342 175.679 1.00 37.93 593 GLU A N 1
ATOM 1039 C CA . GLU A 1 206 ? 128.145 4.452 176.393 1.00 37.27 593 GLU A CA 1
ATOM 1040 C C . GLU A 1 206 ? 128.191 3.520 177.604 1.00 42.54 593 GLU A C 1
ATOM 1041 O O . GLU A 1 206 ? 127.227 3.423 178.363 1.00 45.67 593 GLU A O 1
ATOM 1047 N N . TYR A 1 207 ? 129.320 2.837 177.775 1.00 37.30 594 TYR A N 1
ATOM 1048 C CA . TYR A 1 207 ? 129.482 1.869 178.855 1.00 32.07 594 TYR A CA 1
ATOM 1049 C C . TYR A 1 207 ? 130.589 2.294 179.818 1.00 42.86 594 TYR A C 1
ATOM 1050 O O . TYR A 1 207 ? 130.360 3.100 180.719 1.00 67.32 594 TYR A O 1
ATOM 1059 N N . ASP A 1 208 ? 131.789 1.755 179.625 1.00 41.74 595 ASP A N 1
ATOM 1060 C CA . ASP A 1 208 ? 132.906 2.044 180.515 1.00 44.44 595 ASP A CA 1
ATOM 1061 C C . ASP A 1 208 ? 133.750 3.186 179.961 1.00 48.09 595 ASP A C 1
ATOM 1062 O O . ASP A 1 208 ? 134.876 2.975 179.510 1.00 56.67 595 ASP A O 1
ATOM 1067 N N . ASP A 1 209 ? 133.186 4.392 179.998 1.00 42.93 596 ASP A N 1
ATOM 1068 C CA . ASP A 1 209 ? 133.838 5.596 179.482 1.00 48.72 596 ASP A CA 1
ATOM 1069 C C . ASP A 1 209 ? 134.250 5.445 178.019 1.00 45.70 596 ASP A C 1
ATOM 1070 O O . ASP A 1 209 ? 135.246 6.019 177.579 1.00 42.40 596 ASP A O 1
ATOM 1075 N N . HIS A 1 210 ? 133.474 4.669 177.270 1.00 41.51 597 HIS A N 1
ATOM 1076 C CA . HIS A 1 210 ? 133.735 4.460 175.852 1.00 38.92 597 HIS A CA 1
ATOM 1077 C C . HIS A 1 210 ? 132.437 4.485 175.056 1.00 43.94 597 HIS A C 1
ATOM 1078 O O . HIS A 1 210 ? 131.421 3.949 175.495 1.00 56.74 597 HIS A O 1
ATOM 1085 N N . GLU A 1 211 ? 132.478 5.112 173.886 1.00 40.52 598 GLU A N 1
ATOM 1086 C CA . GLU A 1 211 ? 131.300 5.217 173.035 1.00 43.72 598 GLU A CA 1
ATOM 1087 C C . GLU A 1 211 ? 131.159 3.990 172.141 1.00 40.27 598 GLU A C 1
ATOM 1088 O O . GLU A 1 211 ? 132.007 3.736 171.285 1.00 45.19 598 GLU A O 1
ATOM 1094 N N . TYR A 1 212 ? 130.088 3.230 172.346 1.00 35.77 599 TYR A N 1
ATOM 1095 C CA . TYR A 1 212 ? 129.835 2.039 171.543 1.00 37.83 599 TYR A CA 1
ATOM 1096 C C . TYR A 1 212 ? 128.811 2.327 170.449 1.00 44.45 599 TYR A C 1
ATOM 1097 O O . TYR A 1 212 ? 127.649 2.638 170.730 1.00 46.44 599 TYR A O 1
ATOM 1106 N N . ILE A 1 213 ? 129.261 2.219 169.203 1.00 44.16 600 ILE A N 1
ATOM 1107 C CA . ILE A 1 213 ? 128.454 2.569 168.040 1.00 25.75 600 ILE A CA 1
ATOM 1108 C C . ILE A 1 213 ? 127.802 1.335 167.422 1.00 25.48 600 ILE A C 1
ATOM 1109 O O . ILE A 1 213 ? 128.398 0.260 167.394 1.00 24.99 600 ILE A O 1
ATOM 1114 N N . PHE A 1 214 ? 126.578 1.497 166.926 1.00 25.82 601 PHE A N 1
ATOM 1115 C CA . PHE A 1 214 ? 125.846 0.398 166.305 1.00 25.65 601 PHE A CA 1
ATOM 1116 C C . PHE A 1 214 ? 126.473 -0.021 164.979 1.00 37.85 601 PHE A C 1
ATOM 1117 O O . PHE A 1 214 ? 126.992 0.812 164.236 1.00 41.01 601 PHE A O 1
ATOM 1125 N N . GLU A 1 215 ? 126.416 -1.316 164.685 1.00 24.17 602 GLU A N 1
ATOM 1126 C CA . GLU A 1 215 ? 127.028 -1.852 163.476 1.00 23.10 602 GLU A CA 1
ATOM 1127 C C . GLU A 1 215 ? 126.399 -3.182 163.069 1.00 40.24 602 GLU A C 1
ATOM 1128 O O . GLU A 1 215 ? 126.905 -4.252 163.410 1.00 49.45 602 GLU A O 1
ATOM 1134 N N . GLY A 1 216 ? 125.288 -3.110 162.344 1.00 23.21 603 GLY A N 1
ATOM 1135 C CA . GLY A 1 216 ? 124.641 -4.298 161.815 1.00 30.01 603 GLY A CA 1
ATOM 1136 C C . GLY A 1 216 ? 124.072 -5.235 162.863 1.00 31.96 603 GLY A C 1
ATOM 1137 O O . GLY A 1 216 ? 123.915 -4.867 164.028 1.00 35.32 603 GLY A O 1
ATOM 1138 N N . PHE A 1 217 ? 123.763 -6.457 162.440 1.00 26.89 604 PHE A N 1
ATOM 1139 C CA . PHE A 1 217 ? 123.183 -7.461 163.325 1.00 24.50 604 PHE A CA 1
ATOM 1140 C C . PHE A 1 217 ? 123.981 -8.760 163.329 1.00 24.01 604 PHE A C 1
ATOM 1141 O O . PHE A 1 217 ? 124.674 -9.083 162.362 1.00 53.31 604 PHE A O 1
ATOM 1149 N N . SER A 1 218 ? 123.877 -9.500 164.429 1.00 24.65 605 SER A N 1
ATOM 1150 C CA . SER A 1 218 ? 124.446 -10.838 164.518 1.00 24.36 605 SER A CA 1
ATOM 1151 C C . SER A 1 218 ? 123.332 -11.875 164.448 1.00 24.90 605 SER A C 1
ATOM 1152 O O . SER A 1 218 ? 122.324 -11.759 165.142 1.00 25.84 605 SER A O 1
ATOM 1155 N N . MET A 1 219 ? 123.516 -12.885 163.605 1.00 24.34 606 MET A N 1
ATOM 1156 C CA . MET A 1 219 ? 122.510 -13.923 163.433 1.00 24.81 606 MET A CA 1
ATOM 1157 C C . MET A 1 219 ? 122.995 -15.271 163.953 1.00 24.87 606 MET A C 1
ATOM 1158 O O . MET A 1 219 ? 124.123 -15.680 163.688 1.00 27.88 606 MET A O 1
ATOM 1163 N N . PHE A 1 220 ? 122.134 -15.958 164.695 1.00 25.77 607 PHE A N 1
ATOM 1164 C CA . PHE A 1 220 ? 122.445 -17.287 165.200 1.00 25.96 607 PHE A CA 1
ATOM 1165 C C . PHE A 1 220 ? 121.497 -18.316 164.596 1.00 26.21 607 PHE A C 1
ATOM 1166 O O . PHE A 1 220 ? 120.310 -18.341 164.920 1.00 43.42 607 PHE A O 1
ATOM 1174 N N . ALA A 1 221 ? 122.022 -19.158 163.711 1.00 25.51 608 ALA A N 1
ATOM 1175 C CA . ALA A 1 221 ? 121.213 -20.189 163.070 1.00 25.70 608 ALA A CA 1
ATOM 1176 C C . ALA A 1 221 ? 121.249 -21.481 163.878 1.00 49.06 608 ALA A C 1
ATOM 1177 O O . ALA A 1 221 ? 122.181 -21.715 164.639 1.00 50.73 608 ALA A O 1
ATOM 1179 N N . HIS A 1 222 ? 120.232 -22.318 163.714 1.00 48.50 609 HIS A N 1
ATOM 1180 C CA . HIS A 1 222 ? 120.188 -23.593 164.421 1.00 27.40 609 HIS A CA 1
ATOM 1181 C C . HIS A 1 222 ? 120.779 -24.706 163.564 1.00 26.77 609 HIS A C 1
ATOM 1182 O O . HIS A 1 222 ? 120.658 -25.887 163.888 1.00 27.20 609 HIS A O 1
ATOM 1189 N N . ALA A 1 223 ? 121.425 -24.311 162.472 1.00 25.79 610 ALA A N 1
ATOM 1190 C CA . ALA A 1 223 ? 122.037 -25.251 161.542 1.00 25.13 610 ALA A CA 1
ATOM 1191 C C . ALA A 1 223 ? 123.042 -24.525 160.654 1.00 28.17 610 ALA A C 1
ATOM 1192 O O . ALA A 1 223 ? 122.880 -23.336 160.380 1.00 29.85 610 ALA A O 1
ATOM 1194 N N . PRO A 1 224 ? 124.090 -25.235 160.206 1.00 23.41 611 PRO A N 1
ATOM 1195 C CA . PRO A 1 224 ? 125.069 -24.616 159.307 1.00 22.38 611 PRO A CA 1
ATOM 1196 C C . PRO A 1 224 ? 124.468 -24.307 157.938 1.00 35.88 611 PRO A C 1
ATOM 1197 O O . PRO A 1 224 ? 123.605 -25.045 157.466 1.00 42.21 611 PRO A O 1
ATOM 1201 N N . LEU A 1 225 ? 124.919 -23.225 157.313 1.00 37.40 612 LEU A N 1
ATOM 1202 C CA . LEU A 1 225 ? 124.394 -22.820 156.014 1.00 43.07 612 LEU A CA 1
ATOM 1203 C C . LEU A 1 225 ? 124.949 -23.698 154.896 1.00 63.85 612 LEU A C 1
ATOM 1204 O O . LEU A 1 225 ? 124.261 -23.968 153.911 1.00 75.83 612 LEU A O 1
ATOM 1209 N N . THR A 1 226 ? 126.195 -24.135 155.064 1.00 57.66 613 THR A N 1
ATOM 1210 C CA . THR A 1 226 ? 126.866 -25.035 154.125 1.00 64.26 613 THR A CA 1
ATOM 1211 C C . THR A 1 226 ? 126.889 -24.491 152.695 1.00 54.51 613 THR A C 1
ATOM 1212 O O . THR A 1 226 ? 127.923 -24.022 152.220 1.00 55.63 613 THR A O 1
ATOM 1216 N N . ASN A 1 227 ? 125.749 -24.559 152.014 1.00 51.30 614 ASN A N 1
ATOM 1217 C CA . ASN A 1 227 ? 125.669 -24.136 150.620 1.00 48.74 614 ASN A CA 1
ATOM 1218 C C . ASN A 1 227 ? 124.516 -23.170 150.362 1.00 49.44 614 ASN A C 1
ATOM 1219 O O . ASN A 1 227 ? 123.411 -23.585 150.010 1.00 52.57 614 ASN A O 1
ATOM 1224 N N . ILE A 1 228 ? 124.783 -21.880 150.538 1.00 51.26 615 ILE A N 1
ATOM 1225 C CA . ILE A 1 228 ? 123.789 -20.842 150.285 1.00 43.48 615 ILE A CA 1
ATOM 1226 C C . ILE A 1 228 ? 124.427 -19.644 149.586 1.00 17.53 615 ILE A C 1
ATOM 1227 O O . ILE A 1 228 ? 125.425 -19.103 150.062 1.00 51.60 615 ILE A O 1
ATOM 1232 N N . PRO A 1 229 ? 123.850 -19.227 148.448 1.00 17.29 616 PRO A N 1
ATOM 1233 C CA . PRO A 1 229 ? 124.390 -18.115 147.658 1.00 33.53 616 PRO A CA 1
ATOM 1234 C C . PRO A 1 229 ? 124.172 -16.754 148.314 1.00 30.52 616 PRO A C 1
ATOM 1235 O O . PRO A 1 229 ? 123.595 -16.671 149.399 1.00 25.12 616 PRO A O 1
ATOM 1239 N N . LEU A 1 230 ? 124.632 -15.699 147.649 1.00 27.54 617 LEU A N 1
ATOM 1240 C CA . LEU A 1 230 ? 124.496 -14.341 148.162 1.00 24.84 617 LEU A CA 1
ATOM 1241 C C . LEU A 1 230 ? 123.049 -13.868 148.112 1.00 21.76 617 LEU A C 1
ATOM 1242 O O . LEU A 1 230 ? 122.315 -14.183 147.176 1.00 22.57 617 LEU A O 1
ATOM 1247 N N . CYS A 1 231 ? 122.647 -13.109 149.126 1.00 23.06 618 CYS A N 1
ATOM 1248 C CA . CYS A 1 231 ? 121.287 -12.588 149.207 1.00 25.25 618 CYS A CA 1
ATOM 1249 C C . CYS A 1 231 ? 121.218 -11.148 148.710 1.00 26.48 618 CYS A C 1
ATOM 1250 O O . CYS A 1 231 ? 121.626 -10.222 149.410 1.00 31.22 618 CYS A O 1
ATOM 1253 N N . LYS A 1 232 ? 120.700 -10.965 147.499 1.00 23.62 619 LYS A N 1
ATOM 1254 C CA . LYS A 1 232 ? 120.603 -9.637 146.903 1.00 24.95 619 LYS A CA 1
ATOM 1255 C C . LYS A 1 232 ? 119.157 -9.156 146.836 1.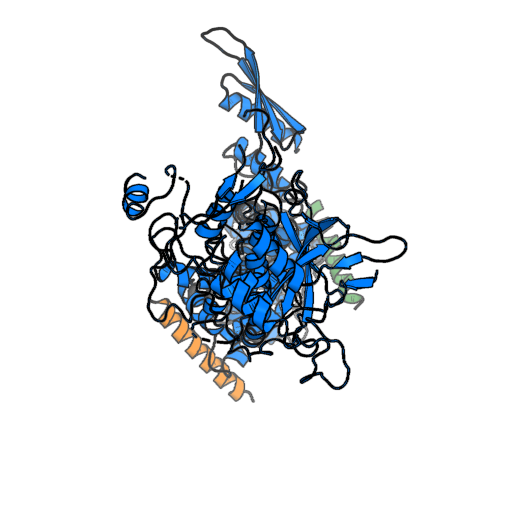00 21.67 619 LYS A C 1
ATOM 1256 O O . LYS A 1 232 ? 118.257 -9.914 146.478 1.00 24.69 619 LYS A O 1
ATOM 1262 N N . VAL A 1 233 ? 118.945 -7.890 147.180 1.00 19.60 620 VAL A N 1
ATOM 1263 C CA . VAL A 1 233 ? 117.607 -7.310 147.190 1.00 35.47 620 VAL A CA 1
ATOM 1264 C C . VAL A 1 233 ? 117.654 -5.814 146.877 1.00 53.07 620 VAL A C 1
ATOM 1265 O O . VAL A 1 233 ? 118.509 -5.088 147.385 1.00 59.45 620 VAL A O 1
ATOM 1269 N N . ILE A 1 234 ? 116.740 -5.362 146.023 1.00 61.26 621 ILE A N 1
ATOM 1270 C CA . ILE A 1 234 ? 116.666 -3.953 145.652 1.00 62.19 621 ILE A CA 1
ATOM 1271 C C . ILE A 1 234 ? 115.517 -3.253 146.372 1.00 76.07 621 ILE A C 1
ATOM 1272 O O . ILE A 1 234 ? 114.385 -3.737 146.364 1.00 81.60 621 ILE A O 1
ATOM 1277 N N . ARG A 1 235 ? 115.813 -2.116 146.994 1.00 79.59 622 ARG A N 1
ATOM 1278 C CA . ARG A 1 235 ? 114.786 -1.329 147.669 1.00 89.70 622 ARG A CA 1
ATOM 1279 C C . ARG A 1 235 ? 114.868 0.144 147.273 1.00 96.74 622 ARG A C 1
ATOM 1280 O O . ARG A 1 235 ? 114.032 0.635 146.514 1.00 102.76 622 ARG A O 1
ATOM 1288 N N . PHE A 1 236 ? 115.874 0.847 147.786 1.00 96.15 623 PHE A N 1
ATOM 1289 C CA . PHE A 1 236 ? 116.039 2.267 147.489 1.00 95.38 623 PHE A CA 1
ATOM 1290 C C . PHE A 1 236 ? 116.715 2.480 146.137 1.00 95.68 623 PHE A C 1
ATOM 1291 O O . PHE A 1 236 ? 117.709 3.201 146.040 1.00 94.82 623 PHE A O 1
ATOM 1299 N N . ASN A 1 237 ? 116.167 1.840 145.105 1.00 92.78 624 ASN A N 1
ATOM 1300 C CA . ASN A 1 237 ? 116.675 1.932 143.737 1.00 86.19 624 ASN A CA 1
ATOM 1301 C C . ASN A 1 237 ? 118.133 1.481 143.620 1.00 85.34 624 ASN A C 1
ATOM 1302 O O . ASN A 1 237 ? 118.822 1.814 142.656 1.00 82.56 624 ASN A O 1
ATOM 1307 N N . ILE A 1 238 ? 118.595 0.721 144.608 1.00 86.31 625 ILE A N 1
ATOM 1308 C CA . ILE A 1 238 ? 119.961 0.208 144.615 1.00 77.96 625 ILE A CA 1
ATOM 1309 C C . ILE A 1 238 ? 119.967 -1.290 144.897 1.00 74.25 625 ILE A C 1
ATOM 1310 O O . ILE A 1 238 ? 119.315 -1.756 145.831 1.00 70.72 625 ILE A O 1
ATOM 1315 N N . ASP A 1 239 ? 120.703 -2.041 144.085 1.00 70.36 626 ASP A N 1
ATOM 1316 C CA . ASP A 1 239 ? 120.807 -3.484 144.266 1.00 70.11 626 ASP A CA 1
ATOM 1317 C C . ASP A 1 239 ? 121.678 -3.814 145.474 1.00 65.20 626 ASP A C 1
ATOM 1318 O O . ASP A 1 239 ? 122.891 -3.990 145.350 1.00 61.50 626 ASP A O 1
ATOM 1323 N N . TYR A 1 240 ? 121.050 -3.895 146.644 1.00 63.30 627 TYR A N 1
ATOM 1324 C CA . TYR A 1 240 ? 121.771 -4.150 147.885 1.00 55.38 627 TYR A CA 1
ATOM 1325 C C . TYR A 1 240 ? 122.160 -5.615 148.038 1.00 52.73 627 TYR A C 1
ATOM 1326 O O . TYR A 1 240 ? 121.472 -6.510 147.549 1.00 52.17 627 TYR A O 1
ATOM 1335 N N . THR A 1 241 ? 123.274 -5.843 148.725 1.00 50.76 628 THR A N 1
ATOM 1336 C CA . THR A 1 241 ? 123.763 -7.186 148.999 1.00 45.30 628 THR A CA 1
ATOM 1337 C C . THR A 1 241 ? 123.889 -7.400 150.501 1.00 38.67 628 THR A C 1
ATOM 1338 O O . THR A 1 241 ? 124.704 -6.754 151.165 1.00 35.84 628 THR A O 1
ATOM 1342 N N . ILE A 1 242 ? 123.070 -8.303 151.031 1.00 55.48 629 ILE A N 1
ATOM 1343 C CA . ILE A 1 242 ? 123.076 -8.606 152.455 1.00 18.93 629 ILE A CA 1
ATOM 1344 C C . ILE A 1 242 ? 124.081 -9.708 152.767 1.00 18.52 629 ILE A C 1
ATOM 1345 O O . ILE A 1 242 ? 123.754 -10.894 152.719 1.00 18.66 629 ILE A O 1
ATOM 1350 N N . HIS A 1 243 ? 125.308 -9.307 153.078 1.00 23.21 630 HIS A N 1
ATOM 1351 C CA . HIS A 1 243 ? 126.362 -10.254 153.414 1.00 22.84 630 HIS A CA 1
ATOM 1352 C C . HIS A 1 243 ? 126.121 -10.885 154.780 1.00 33.27 630 HIS A C 1
ATOM 1353 O O . HIS A 1 243 ? 125.677 -10.218 155.713 1.00 38.43 630 HIS A O 1
ATOM 1360 N N . PHE A 1 244 ? 126.416 -12.175 154.884 1.00 33.94 631 PHE A N 1
ATOM 1361 C CA . PHE A 1 244 ? 126.291 -12.907 156.142 1.00 27.53 631 PHE A CA 1
ATOM 1362 C C . PHE A 1 244 ? 127.566 -13.699 156.445 1.00 26.52 631 PHE A C 1
ATOM 1363 O O . PHE A 1 244 ? 127.565 -14.930 156.457 1.00 27.51 631 PHE A O 1
ATOM 1371 N N . ILE A 1 245 ? 128.647 -12.970 156.708 1.00 26.22 632 ILE A N 1
ATOM 1372 C CA . ILE A 1 245 ? 129.970 -13.569 156.870 1.00 17.77 632 ILE A CA 1
ATOM 1373 C C . ILE A 1 245 ? 130.117 -14.321 158.189 1.00 18.39 632 ILE A C 1
ATOM 1374 O O . ILE A 1 245 ? 129.914 -13.753 159.259 1.00 18.99 632 ILE A O 1
ATOM 1379 N N . GLU A 1 246 ? 130.487 -15.595 158.110 1.00 18.27 633 GLU A N 1
ATOM 1380 C CA . GLU A 1 246 ? 130.678 -16.404 159.309 1.00 18.84 633 GLU A CA 1
ATOM 1381 C C . GLU A 1 246 ? 131.924 -15.970 160.074 1.00 18.69 633 GLU A C 1
ATOM 1382 O O . GLU A 1 246 ? 133.034 -16.401 159.766 1.00 52.46 633 GLU A O 1
ATOM 1388 N N . GLU A 1 247 ? 131.734 -15.111 161.071 1.00 19.23 634 GLU A N 1
ATOM 1389 C CA . GLU A 1 247 ? 132.835 -14.663 161.917 1.00 19.21 634 GLU A CA 1
ATOM 1390 C C . GLU A 1 247 ? 132.778 -15.322 163.289 1.00 20.00 634 GLU A C 1
ATOM 1391 O O . GLU A 1 247 ? 131.928 -16.174 163.545 1.00 20.53 634 GLU A O 1
ATOM 1397 N N . MET A 1 248 ? 133.690 -14.918 164.167 1.00 20.10 635 MET A N 1
ATOM 1398 C CA . MET A 1 248 ? 133.741 -15.448 165.524 1.00 29.88 635 MET A CA 1
ATOM 1399 C C . MET A 1 248 ? 132.511 -14.996 166.307 1.00 30.93 635 MET A C 1
ATOM 1400 O O . MET A 1 248 ? 132.016 -13.887 166.113 1.00 36.96 635 MET A O 1
ATOM 1405 N N . MET A 1 249 ? 132.019 -15.861 167.187 1.00 35.92 636 MET A N 1
ATOM 1406 C CA . MET A 1 249 ? 130.785 -15.589 167.917 1.00 41.60 636 MET A CA 1
ATOM 1407 C C . MET A 1 249 ? 131.005 -14.740 169.164 1.00 48.35 636 MET A C 1
ATOM 1408 O O . MET A 1 249 ? 131.747 -15.132 170.065 1.00 56.34 636 MET A O 1
ATOM 1413 N N . PRO A 1 250 ? 130.347 -13.573 169.223 1.00 35.13 637 PRO A N 1
ATOM 1414 C CA . PRO A 1 250 ? 130.384 -12.743 170.429 1.00 24.98 637 PRO A CA 1
ATOM 1415 C C . PRO A 1 250 ? 129.679 -13.426 171.594 1.00 26.79 637 PRO A C 1
ATOM 1416 O O . PRO A 1 250 ? 128.468 -13.640 171.540 1.00 28.87 637 PRO A O 1
ATOM 1420 N N . GLU A 1 251 ? 130.433 -13.768 172.633 1.00 29.49 638 GLU A N 1
ATOM 1421 C CA . GLU A 1 251 ? 129.868 -14.428 173.805 1.00 28.61 638 GLU A CA 1
ATOM 1422 C C . GLU A 1 251 ? 129.053 -13.451 174.648 1.00 36.57 638 GLU A C 1
ATOM 1423 O O . GLU A 1 251 ? 128.658 -12.385 174.171 1.00 51.40 638 GLU A O 1
ATOM 1429 N N . ASN A 1 252 ? 128.805 -13.828 175.900 1.00 42.37 639 ASN A N 1
ATOM 1430 C CA . ASN A 1 252 ? 128.061 -12.995 176.843 1.00 49.23 639 ASN A CA 1
ATOM 1431 C C . ASN A 1 252 ? 126.671 -12.614 176.342 1.00 30.38 639 ASN A C 1
ATOM 1432 O O . ASN A 1 252 ? 126.319 -11.434 176.302 1.00 30.54 639 ASN A O 1
ATOM 1437 N N . PHE A 1 253 ? 125.886 -13.615 175.959 1.00 30.51 640 PHE A N 1
ATOM 1438 C CA . PHE A 1 253 ? 124.507 -13.382 175.545 1.00 30.94 640 PHE A CA 1
ATOM 1439 C C . PHE A 1 253 ? 123.609 -14.529 175.992 1.00 52.56 640 PHE A C 1
ATOM 1440 O O . PHE A 1 253 ? 124.089 -15.609 176.339 1.00 31.70 640 PHE A O 1
ATOM 1448 N N . CYS A 1 254 ? 122.304 -14.288 175.980 1.00 48.08 641 CYS A N 1
ATOM 1449 C CA . CYS A 1 254 ? 121.339 -15.300 176.387 1.00 50.77 641 CYS A CA 1
ATOM 1450 C C . CYS A 1 254 ? 120.147 -15.341 175.439 1.00 54.63 641 CYS A C 1
ATOM 1451 O O . CYS A 1 254 ? 119.670 -14.303 174.984 1.00 63.07 641 CYS A O 1
ATOM 1454 N N . VAL A 1 255 ? 119.675 -16.550 175.149 1.00 50.38 642 VAL A N 1
ATOM 1455 C CA . VAL A 1 255 ? 118.565 -16.755 174.224 1.00 50.56 642 VAL A CA 1
ATOM 1456 C C . VAL A 1 255 ? 117.307 -16.022 174.684 1.00 49.80 642 VAL A C 1
ATOM 1457 O O . VAL A 1 255 ? 116.604 -15.412 173.877 1.00 50.31 642 VAL A O 1
ATOM 1461 N N . LYS A 1 256 ? 117.035 -16.076 175.984 1.00 52.03 643 LYS A N 1
ATOM 1462 C CA . LYS A 1 256 ? 115.877 -15.395 176.553 1.00 58.78 643 LYS A CA 1
ATOM 1463 C C . LYS A 1 256 ? 115.983 -13.885 176.354 1.00 57.26 643 LYS A C 1
ATOM 1464 O O . LYS A 1 256 ? 114.989 -13.215 176.074 1.00 64.86 643 LYS A O 1
ATOM 1470 N N . GLY A 1 257 ? 117.197 -13.358 176.489 1.00 51.02 644 GLY A N 1
ATOM 1471 C CA . GLY A 1 257 ? 117.438 -11.939 176.300 1.00 48.36 644 GLY A CA 1
ATOM 1472 C C . GLY A 1 257 ? 117.289 -11.523 174.851 1.00 44.57 644 GLY A C 1
ATOM 1473 O O . GLY A 1 257 ? 116.705 -10.479 174.550 1.00 43.54 644 GLY A O 1
ATOM 1474 N N . LEU A 1 258 ? 117.821 -12.343 173.950 1.00 41.59 645 LEU A N 1
ATOM 1475 C CA . LEU A 1 258 ? 117.710 -12.083 172.521 1.00 32.90 645 LEU A CA 1
ATOM 1476 C C . LEU A 1 258 ? 116.251 -12.120 172.086 1.00 48.16 645 LEU A C 1
ATOM 1477 O O . LEU A 1 258 ? 115.835 -11.350 171.222 1.00 48.69 645 LEU A O 1
ATOM 1482 N N . GLU A 1 259 ? 115.478 -13.018 172.690 1.00 46.66 646 GLU A N 1
ATOM 1483 C CA . GLU A 1 259 ? 114.050 -13.103 172.409 1.00 46.96 646 GLU A CA 1
ATOM 1484 C C . GLU A 1 259 ? 113.318 -11.899 172.988 1.00 42.04 646 GLU A C 1
ATOM 1485 O O . GLU A 1 259 ? 112.350 -11.417 172.404 1.00 46.78 646 GLU A O 1
ATOM 1491 N N . LEU A 1 260 ? 113.784 -11.418 174.137 1.00 36.49 647 LEU A N 1
ATOM 1492 C CA . LEU A 1 260 ? 113.212 -10.223 174.747 1.00 38.80 647 LEU A CA 1
ATOM 1493 C C . LEU A 1 260 ? 113.396 -9.015 173.837 1.00 45.32 647 LEU A C 1
ATOM 1494 O O . LEU A 1 260 ? 112.442 -8.286 173.555 1.00 58.57 647 LEU A O 1
ATOM 1499 N N . PHE A 1 261 ? 114.625 -8.815 173.371 1.00 49.09 648 PHE A N 1
ATOM 1500 C CA . PHE A 1 261 ? 114.932 -7.695 172.488 1.00 56.01 648 PHE A CA 1
ATOM 1501 C C . PHE A 1 261 ? 114.221 -7.835 171.146 1.00 53.22 648 PHE A C 1
ATOM 1502 O O . PHE A 1 261 ? 113.738 -6.850 170.587 1.00 55.90 648 PHE A O 1
ATOM 1510 N N . SER A 1 262 ? 114.167 -9.059 170.631 1.00 49.14 649 SER A N 1
ATOM 1511 C CA . SER A 1 262 ? 113.522 -9.324 169.349 1.00 51.05 649 SER A CA 1
ATOM 1512 C C . SER A 1 262 ? 112.029 -9.026 169.416 1.00 54.58 649 SER A C 1
ATOM 1513 O O . SER A 1 262 ? 111.467 -8.420 168.505 1.00 62.84 649 SER A O 1
ATOM 1516 N N . LEU A 1 263 ? 111.391 -9.451 170.502 1.00 53.52 650 LEU A N 1
ATOM 1517 C CA . LEU A 1 263 ? 109.965 -9.214 170.683 1.00 43.44 650 LEU A CA 1
ATOM 1518 C C . LEU A 1 263 ? 109.687 -7.758 171.042 1.00 46.02 650 LEU A C 1
ATOM 1519 O O . LEU A 1 263 ? 108.573 -7.270 170.855 1.00 58.12 650 LEU A O 1
ATOM 1524 N N . PHE A 1 264 ? 110.700 -7.065 171.555 1.00 38.59 651 PHE A N 1
ATOM 1525 C CA . PHE A 1 264 ? 110.549 -5.656 171.907 1.00 37.93 651 PHE A CA 1
ATOM 1526 C C . PHE A 1 264 ? 110.770 -4.748 170.699 1.00 37.15 651 PHE A C 1
ATOM 1527 O O . PHE A 1 264 ? 110.292 -3.615 170.671 1.00 40.82 651 PHE A O 1
ATOM 1535 N N . LEU A 1 265 ? 111.492 -5.248 169.702 1.00 35.95 652 LEU A N 1
ATOM 1536 C CA . LEU A 1 265 ? 111.818 -4.444 168.529 1.00 60.85 652 LEU A CA 1
ATOM 1537 C C . LEU A 1 265 ? 111.012 -4.856 167.303 1.00 65.48 652 LEU A C 1
ATOM 1538 O O . LEU A 1 265 ? 110.362 -4.024 166.672 1.00 35.22 652 LEU A O 1
ATOM 1543 N N . PHE A 1 266 ? 111.054 -6.142 166.972 1.00 60.78 653 PHE A N 1
ATOM 1544 C CA . PHE A 1 266 ? 110.422 -6.642 165.754 1.00 69.33 653 PHE A CA 1
ATOM 1545 C C . PHE A 1 266 ? 108.902 -6.734 165.872 1.00 74.65 653 PHE A C 1
ATOM 1546 O O . PHE A 1 266 ? 108.224 -7.103 164.914 1.00 78.81 653 PHE A O 1
ATOM 1554 N N . ARG A 1 267 ? 108.368 -6.402 167.042 1.00 72.24 654 ARG A N 1
ATOM 1555 C CA . ARG A 1 267 ? 106.931 -6.496 167.262 1.00 68.51 654 ARG A CA 1
ATOM 1556 C C . ARG A 1 267 ? 106.369 -5.236 167.916 1.00 66.01 654 ARG A C 1
ATOM 1557 O O . ARG A 1 267 ? 105.401 -4.653 167.427 1.00 75.14 654 ARG A O 1
ATOM 1565 N N . ASP A 1 268 ? 106.980 -4.820 169.020 1.00 60.65 655 ASP A N 1
ATOM 1566 C CA . ASP A 1 268 ? 106.507 -3.657 169.765 1.00 62.97 655 ASP A CA 1
ATOM 1567 C C . ASP A 1 268 ? 106.798 -2.351 169.030 1.00 56.64 655 ASP A C 1
ATOM 1568 O O . ASP A 1 268 ? 105.883 -1.699 168.526 1.00 55.27 655 ASP A O 1
ATOM 1573 N N . ILE A 1 269 ? 108.071 -1.973 168.976 1.00 52.97 656 ILE A N 1
ATOM 1574 C CA . ILE A 1 269 ? 108.479 -0.740 168.307 1.00 54.82 656 ILE A CA 1
ATOM 1575 C C . ILE A 1 269 ? 108.146 -0.787 166.820 1.00 61.99 656 ILE A C 1
ATOM 1576 O O . ILE A 1 269 ? 107.376 0.033 166.321 1.00 70.19 656 ILE A O 1
ATOM 1581 N N . LEU A 1 270 ? 108.732 -1.751 166.117 1.00 65.20 657 LEU A N 1
ATOM 1582 C CA . LEU A 1 270 ? 108.426 -1.960 164.707 1.00 57.11 657 LEU A CA 1
ATOM 1583 C C . LEU A 1 270 ? 107.261 -2.930 164.564 1.00 53.24 657 LEU A C 1
ATOM 1584 O O . LEU A 1 270 ? 107.397 -4.122 164.839 1.00 47.87 657 LEU A O 1
ATOM 1589 N N . GLU A 1 271 ? 106.113 -2.412 164.138 1.00 56.05 658 GLU A N 1
ATOM 1590 C CA . GLU A 1 271 ? 104.916 -3.229 163.977 1.00 63.32 658 GLU A CA 1
ATOM 1591 C C . GLU A 1 271 ? 105.091 -4.210 162.821 1.00 62.29 658 GLU A C 1
ATOM 1592 O O . GLU A 1 271 ? 104.462 -4.067 161.773 1.00 77.81 658 GLU A O 1
ATOM 1598 N N . LEU A 1 272 ? 105.952 -5.203 163.018 1.00 57.28 659 LEU A N 1
ATOM 1599 C CA . LEU A 1 272 ? 106.268 -6.162 161.965 1.00 57.94 659 LEU A CA 1
ATOM 1600 C C . LEU A 1 272 ? 105.647 -7.525 162.236 1.00 60.03 659 LEU A C 1
ATOM 1601 O O . LEU A 1 272 ? 106.349 -8.483 162.556 1.00 62.80 659 LEU A O 1
ATOM 1606 N N . TYR A 1 273 ? 104.328 -7.609 162.105 1.00 62.44 660 TYR A N 1
ATOM 1607 C CA . TYR A 1 273 ? 103.632 -8.878 162.266 1.00 71.25 660 TYR A CA 1
ATOM 1608 C C . TYR A 1 273 ? 103.727 -9.685 160.975 1.00 71.81 660 TYR A C 1
ATOM 1609 O O . TYR A 1 273 ? 104.384 -9.263 160.022 1.00 70.43 660 TYR A O 1
ATOM 1618 N N . ASP A 1 274 ? 103.072 -10.844 160.957 1.00 76.15 661 ASP A N 1
ATOM 1619 C CA . ASP A 1 274 ? 103.082 -11.746 159.805 1.00 81.52 661 ASP A CA 1
ATOM 1620 C C . ASP A 1 274 ? 104.500 -12.156 159.416 1.00 80.50 661 ASP A C 1
ATOM 1621 O O . ASP A 1 274 ? 104.811 -12.310 158.235 1.00 80.41 661 ASP A O 1
ATOM 1626 N N . TRP A 1 275 ? 105.355 -12.329 160.418 1.00 79.75 662 TRP A N 1
ATOM 1627 C CA . TRP A 1 275 ? 106.727 -12.767 160.194 1.00 70.54 662 TRP A CA 1
ATOM 1628 C C . TRP A 1 275 ? 106.966 -14.098 160.899 1.00 64.19 662 TRP A C 1
ATOM 1629 O O . TRP A 1 275 ? 107.591 -14.148 161.958 1.00 55.80 662 TRP A O 1
ATOM 1640 N N . ASN A 1 276 ? 106.457 -15.173 160.306 1.00 67.87 663 ASN A N 1
ATOM 1641 C CA . ASN A 1 276 ? 106.542 -16.497 160.910 1.00 76.62 663 ASN A CA 1
ATOM 1642 C C . ASN A 1 276 ? 107.949 -17.081 160.866 1.00 69.66 663 ASN A C 1
ATOM 1643 O O . ASN A 1 276 ? 108.350 -17.688 159.873 1.00 66.36 663 ASN A O 1
ATOM 1648 N N . LEU A 1 277 ? 108.694 -16.893 161.950 1.00 69.14 664 LEU A N 1
ATOM 1649 C CA . LEU A 1 277 ? 110.017 -17.490 162.082 1.00 60.53 664 LEU A CA 1
ATOM 1650 C C . LEU A 1 277 ? 109.929 -18.799 162.857 1.00 64.04 664 LEU A C 1
ATOM 1651 O O . LEU A 1 277 ? 110.944 -19.360 163.266 1.00 63.74 664 LEU A O 1
ATOM 1656 N N . LYS A 1 278 ? 108.706 -19.278 163.056 1.00 64.61 665 LYS A N 1
ATOM 1657 C CA . LYS A 1 278 ? 108.475 -20.517 163.789 1.00 72.72 665 LYS A CA 1
ATOM 1658 C C . LYS A 1 278 ? 107.605 -21.481 162.990 1.00 72.91 665 LYS A C 1
ATOM 1659 O O . LYS A 1 278 ? 108.044 -22.571 162.621 1.00 67.24 665 LYS A O 1
ATOM 1665 N N . GLY A 1 279 ? 106.368 -21.071 162.729 1.00 77.48 666 GLY A N 1
ATOM 1666 C CA . GLY A 1 279 ? 105.419 -21.906 162.016 1.00 82.45 666 GLY A CA 1
ATOM 1667 C C . GLY A 1 279 ? 104.278 -22.347 162.912 1.00 89.22 666 GLY A C 1
ATOM 1668 O O . GLY A 1 279 ? 104.483 -23.122 163.847 1.00 91.75 666 GLY A O 1
ATOM 1669 N N . PRO A 1 280 ? 103.063 -21.854 162.633 1.00 87.83 667 PRO A N 1
ATOM 1670 C CA . PRO A 1 280 ? 101.876 -22.178 163.429 1.00 84.51 667 PRO A CA 1
ATOM 1671 C C . PRO A 1 280 ? 101.289 -23.538 163.065 1.00 80.70 667 PRO A C 1
ATOM 1672 O O . PRO A 1 280 ? 100.099 -23.754 163.296 1.00 81.58 667 PRO A O 1
ATOM 1676 N N . CYS A 1 288 ? 108.522 -22.524 172.255 1.00 120.97 675 CYS A N 1
ATOM 1677 C CA . CYS A 1 288 ? 109.158 -23.020 171.039 1.00 117.43 675 CYS A CA 1
ATOM 1678 C C . CYS A 1 288 ? 110.083 -21.971 170.431 1.00 111.72 675 CYS A C 1
ATOM 1679 O O . CYS A 1 288 ? 109.699 -20.815 170.274 1.00 111.85 675 CYS A O 1
ATOM 1682 N N . CYS A 1 289 ? 111.300 -22.384 170.091 1.00 106.05 676 CYS A N 1
ATOM 1683 C CA . CYS A 1 289 ? 112.299 -21.480 169.529 1.00 98.44 676 CYS A CA 1
ATOM 1684 C C . CYS A 1 289 ? 112.001 -21.144 168.066 1.00 89.46 676 CYS A C 1
ATOM 1685 O O . CYS A 1 289 ? 111.365 -21.929 167.369 1.00 96.25 676 CYS A O 1
ATOM 1688 N N . PRO A 1 290 ? 112.452 -19.971 167.600 1.00 77.00 677 PRO A N 1
ATOM 1689 C CA . PRO A 1 290 ? 112.270 -19.569 166.202 1.00 61.00 677 PRO A CA 1
ATOM 1690 C C . PRO A 1 290 ? 113.249 -20.276 165.260 1.00 31.82 677 PRO A C 1
ATOM 1691 O O . PRO A 1 290 ? 113.725 -21.370 165.561 1.00 37.80 677 PRO A O 1
ATOM 1695 N N . ARG A 1 291 ? 113.534 -19.656 164.123 1.00 33.99 678 ARG A N 1
ATOM 1696 C CA . ARG A 1 291 ? 114.464 -20.224 163.157 1.00 29.86 678 ARG A CA 1
ATOM 1697 C C . ARG A 1 291 ? 115.844 -19.592 163.288 1.00 28.98 678 ARG A C 1
ATOM 1698 O O . ARG A 1 291 ? 116.863 -20.269 163.160 1.00 28.32 678 ARG A O 1
ATOM 1706 N N . PHE A 1 292 ? 115.869 -18.289 163.548 1.00 29.01 679 PHE A N 1
ATOM 1707 C CA . PHE A 1 292 ? 117.124 -17.557 163.684 1.00 28.24 679 PHE A CA 1
ATOM 1708 C C . PHE A 1 292 ? 117.076 -16.579 164.854 1.00 31.59 679 PHE A C 1
ATOM 1709 O O . PHE A 1 292 ? 116.086 -15.872 165.042 1.00 32.54 679 PHE A O 1
ATOM 1717 N N . HIS A 1 293 ? 118.148 -16.540 165.638 1.00 30.05 680 HIS A N 1
ATOM 1718 C CA . HIS A 1 293 ? 118.261 -15.564 166.715 1.00 30.55 680 HIS A CA 1
ATOM 1719 C C . HIS A 1 293 ? 118.999 -14.326 166.223 1.00 32.94 680 HIS A C 1
ATOM 1720 O O . HIS A 1 293 ? 119.770 -14.394 165.267 1.00 40.83 680 HIS A O 1
ATOM 1727 N N . PHE A 1 294 ? 118.757 -13.192 166.871 1.00 29.26 681 PHE A N 1
ATOM 1728 C CA . PHE A 1 294 ? 119.382 -11.943 166.456 1.00 28.28 681 PHE A CA 1
ATOM 1729 C C . PHE A 1 294 ? 119.877 -11.127 167.644 1.00 28.69 681 PHE A C 1
ATOM 1730 O O . PHE A 1 294 ? 119.126 -10.849 168.579 1.00 34.00 681 PHE A O 1
ATOM 1738 N N . MET A 1 295 ? 121.150 -10.749 167.596 1.00 27.93 682 MET A N 1
ATOM 1739 C CA . MET A 1 295 ? 121.752 -9.929 168.639 1.00 28.22 682 MET A CA 1
ATOM 1740 C C . MET A 1 295 ? 122.300 -8.628 168.063 1.00 27.63 682 MET A C 1
ATOM 1741 O O . MET A 1 295 ? 123.022 -8.644 167.066 1.00 37.46 682 MET A O 1
ATOM 1746 N N . PRO A 1 296 ? 121.952 -7.493 168.689 1.00 28.27 683 PRO A N 1
ATOM 1747 C CA . PRO A 1 296 ? 122.474 -6.184 168.280 1.00 27.83 683 PRO A CA 1
ATOM 1748 C C . PRO A 1 296 ? 123.993 -6.117 168.397 1.00 27.07 683 PRO A C 1
ATOM 1749 O O . PRO A 1 296 ? 124.570 -6.752 169.279 1.00 45.29 683 PRO A O 1
ATOM 1753 N N . ARG A 1 297 ? 124.629 -5.356 167.514 1.00 26.28 684 ARG A N 1
ATOM 1754 C CA . ARG A 1 297 ? 126.077 -5.210 167.542 1.00 25.56 684 ARG A CA 1
ATOM 1755 C C . ARG A 1 297 ? 126.491 -3.770 167.816 1.00 37.24 684 ARG A C 1
ATOM 1756 O O . ARG A 1 297 ? 126.227 -2.875 167.014 1.00 46.10 684 ARG A O 1
ATOM 1764 N N . PHE A 1 298 ? 127.139 -3.554 168.955 1.00 31.79 685 PHE A N 1
ATOM 1765 C CA . PHE A 1 298 ? 127.666 -2.239 169.290 1.00 26.13 685 PHE A CA 1
ATOM 1766 C C . PHE A 1 298 ? 129.179 -2.313 169.462 1.00 25.51 685 PHE A C 1
ATOM 1767 O O . PHE A 1 298 ? 129.682 -2.889 170.427 1.00 33.20 685 PHE A O 1
ATOM 1775 N N . VAL A 1 299 ? 129.892 -1.725 168.509 1.00 24.68 686 VAL A N 1
ATOM 1776 C CA . VAL A 1 299 ? 131.341 -1.849 168.425 1.00 34.20 686 VAL A CA 1
ATOM 1777 C C . VAL A 1 299 ? 132.045 -0.557 168.845 1.00 36.07 686 VAL A C 1
ATOM 1778 O O . VAL A 1 299 ? 131.539 0.542 168.615 1.00 46.79 686 VAL A O 1
ATOM 1782 N N . ARG A 1 300 ? 133.207 -0.696 169.475 1.00 23.97 687 ARG A N 1
ATOM 1783 C CA . ARG A 1 300 ? 133.984 0.452 169.923 1.00 33.23 687 ARG A CA 1
ATOM 1784 C C . ARG A 1 300 ? 135.299 0.564 169.147 1.00 53.15 687 ARG A C 1
ATOM 1785 O O . ARG A 1 300 ? 136.039 1.537 169.302 1.00 66.04 687 ARG A O 1
ATOM 1793 N N . PHE A 1 301 ? 135.570 -0.440 168.314 1.00 49.49 688 PHE A N 1
ATOM 1794 C CA . PHE A 1 301 ? 136.808 -0.540 167.533 1.00 49.87 688 PHE A CA 1
ATOM 1795 C C . PHE A 1 301 ? 138.040 -0.681 168.426 1.00 69.87 688 PHE A C 1
ATOM 1796 O O . PHE A 1 301 ? 137.971 -0.481 169.639 1.00 79.30 688 PHE A O 1
ATOM 1804 N N . LEU A 1 302 ? 139.170 -1.032 167.820 1.00 85.49 689 LEU A N 1
ATOM 1805 C CA . LEU A 1 302 ? 140.373 -1.330 168.589 1.00 98.89 689 LEU A CA 1
ATOM 1806 C C . LEU A 1 302 ? 141.633 -1.288 167.726 1.00 101.78 689 LEU A C 1
ATOM 1807 O O . LEU A 1 302 ? 141.642 -1.806 166.609 1.00 111.04 689 LEU A O 1
ATOM 1812 N N . PRO A 1 303 ? 142.704 -0.669 168.247 1.00 91.79 690 PRO A N 1
ATOM 1813 C CA . PRO A 1 303 ? 143.983 -0.576 167.536 1.00 91.69 690 PRO A CA 1
ATOM 1814 C C . PRO A 1 303 ? 144.811 -1.855 167.636 1.00 98.94 690 PRO A C 1
ATOM 1815 O O . PRO A 1 303 ? 144.716 -2.572 168.636 1.00 91.79 690 PRO A O 1
ATOM 1819 N N . ASP A 1 304 ? 145.601 -2.131 166.600 1.00 110.41 691 ASP A N 1
ATOM 1820 C CA . ASP A 1 304 ? 146.511 -3.279 166.568 1.00 120.94 691 ASP A CA 1
ATOM 1821 C C . ASP A 1 304 ? 145.798 -4.614 166.771 1.00 122.39 691 ASP A C 1
ATOM 1822 O O . ASP A 1 304 ? 146.407 -5.586 167.217 1.00 125.01 691 ASP A O 1
ATOM 1827 N N . GLY A 1 305 ? 144.513 -4.660 166.439 1.00 122.77 692 GLY A N 1
ATOM 1828 C CA . GLY A 1 305 ? 143.733 -5.871 166.608 1.00 119.79 692 GLY A CA 1
ATOM 1829 C C . GLY A 1 305 ? 142.401 -5.820 165.888 1.00 107.86 692 GLY A C 1
ATOM 1830 O O . GLY A 1 305 ? 142.305 -5.302 164.776 1.00 102.76 692 GLY A O 1
ATOM 1831 N N . GLY A 1 306 ? 141.370 -6.360 166.528 1.00 102.93 693 GLY A N 1
ATOM 1832 C CA . GLY A 1 306 ? 140.044 -6.401 165.941 1.00 92.07 693 GLY A CA 1
ATOM 1833 C C . GLY A 1 306 ? 139.122 -5.337 166.504 1.00 79.67 693 GLY A C 1
ATOM 1834 O O . GLY A 1 306 ? 139.287 -4.150 166.225 1.00 81.23 693 GLY A O 1
ATOM 1835 N N . LYS A 1 307 ? 138.149 -5.765 167.301 1.00 55.53 694 LYS A N 1
ATOM 1836 C CA . LYS A 1 307 ? 137.163 -4.850 167.861 1.00 41.24 694 LYS A CA 1
ATOM 1837 C C . LYS A 1 307 ? 136.475 -5.444 169.085 1.00 41.07 694 LYS A C 1
ATOM 1838 O O . LYS A 1 307 ? 136.641 -6.625 169.390 1.00 49.65 694 LYS A O 1
ATOM 1844 N N . GLU A 1 308 ? 135.702 -4.619 169.783 1.00 32.69 695 GLU A N 1
ATOM 1845 C CA . GLU A 1 308 ? 135.017 -5.053 170.997 1.00 23.71 695 GLU A CA 1
ATOM 1846 C C . GLU A 1 308 ? 133.501 -4.953 170.859 1.00 24.23 695 GLU A C 1
ATOM 1847 O O . GLU A 1 308 ? 132.966 -3.896 170.528 1.00 28.57 695 GLU A O 1
ATOM 1853 N N . VAL A 1 309 ? 132.817 -6.062 171.120 1.00 24.58 696 VAL A N 1
ATOM 1854 C CA . VAL A 1 309 ? 131.361 -6.105 171.040 1.00 25.13 696 VAL A CA 1
ATOM 1855 C C . VAL A 1 309 ? 130.738 -5.927 172.420 1.00 26.27 696 VAL A C 1
ATOM 1856 O O . VAL A 1 309 ? 131.146 -6.576 173.382 1.00 42.32 696 VAL A O 1
ATOM 1860 N N . LEU A 1 310 ? 129.748 -5.047 172.512 1.00 26.84 697 LEU A N 1
ATOM 1861 C CA . LEU A 1 310 ? 129.088 -4.772 173.781 1.00 27.97 697 LEU A CA 1
ATOM 1862 C C . LEU A 1 310 ? 128.133 -5.902 174.157 1.00 28.56 697 LEU A C 1
ATOM 1863 O O . LEU A 1 310 ? 127.307 -6.324 173.349 1.00 39.82 697 LEU A O 1
ATOM 1868 N N . SER A 1 311 ? 128.257 -6.387 175.390 1.00 29.26 698 SER A N 1
ATOM 1869 C CA . SER A 1 311 ? 127.449 -7.505 175.870 1.00 29.87 698 SER A CA 1
ATOM 1870 C C . SER A 1 311 ? 125.968 -7.147 175.944 1.00 36.77 698 SER A C 1
ATOM 1871 O O . SER A 1 311 ? 125.602 -5.973 175.959 1.00 39.00 698 SER A O 1
ATOM 1874 N N . MET A 1 312 ? 125.124 -8.172 176.005 1.00 31.07 699 MET A N 1
ATOM 1875 C CA . MET A 1 312 ? 123.678 -7.996 175.906 1.00 39.79 699 MET A CA 1
ATOM 1876 C C . MET A 1 312 ? 123.062 -7.335 177.137 1.00 42.05 699 MET A C 1
ATOM 1877 O O . MET A 1 312 ? 122.084 -6.588 177.028 1.00 48.60 699 MET A O 1
ATOM 1882 N N . HIS A 1 313 ? 123.632 -7.614 178.306 1.00 44.57 700 HIS A N 1
ATOM 1883 C CA . HIS A 1 313 ? 123.101 -7.081 179.557 1.00 44.16 700 HIS A CA 1
ATOM 1884 C C . HIS A 1 313 ? 123.138 -5.555 179.561 1.00 53.87 700 HIS A C 1
ATOM 1885 O O . HIS A 1 313 ? 122.242 -4.907 180.100 1.00 60.01 700 HIS A O 1
ATOM 1892 N N . GLN A 1 314 ? 124.169 -4.987 178.945 1.00 48.82 701 GLN A N 1
ATOM 1893 C CA . GLN A 1 314 ? 124.287 -3.539 178.846 1.00 46.95 701 GLN A CA 1
ATOM 1894 C C . GLN A 1 314 ? 123.320 -2.982 177.811 1.00 49.00 701 GLN A C 1
ATOM 1895 O O . GLN A 1 314 ? 122.908 -1.826 177.895 1.00 51.69 701 GLN A O 1
ATOM 1901 N N . ILE A 1 315 ? 122.962 -3.808 176.833 1.00 52.06 702 ILE A N 1
ATOM 1902 C CA . ILE A 1 315 ? 121.981 -3.412 175.832 1.00 57.54 702 ILE A CA 1
ATOM 1903 C C . ILE A 1 315 ? 120.615 -3.298 176.492 1.00 60.79 702 ILE A C 1
ATOM 1904 O O . ILE A 1 315 ? 119.880 -2.335 176.268 1.00 65.99 702 ILE A O 1
ATOM 1909 N N . LEU A 1 316 ? 120.286 -4.289 177.316 1.00 69.67 703 LEU A N 1
ATOM 1910 C CA . LEU A 1 316 ? 119.031 -4.275 178.057 1.00 63.90 703 LEU A CA 1
ATOM 1911 C C . LEU A 1 316 ? 119.010 -3.132 179.069 1.00 54.47 703 LEU A C 1
ATOM 1912 O O . LEU A 1 316 ? 118.003 -2.438 179.212 1.00 57.32 703 LEU A O 1
ATOM 1917 N N . LEU A 1 317 ? 120.130 -2.939 179.762 1.00 45.13 704 LEU A N 1
ATOM 1918 C CA . LEU A 1 317 ? 120.251 -1.871 180.752 1.00 52.71 704 LEU A CA 1
ATOM 1919 C C . LEU A 1 317 ? 120.085 -0.491 180.124 1.00 55.70 704 LEU A C 1
ATOM 1920 O O . LEU A 1 317 ? 119.431 0.382 180.693 1.00 61.76 704 LEU A O 1
ATOM 1925 N N . TYR A 1 318 ? 120.681 -0.298 178.952 1.00 52.28 705 TYR A N 1
ATOM 1926 C CA . TYR A 1 318 ? 120.581 0.972 178.242 1.00 50.13 705 TYR A CA 1
ATOM 1927 C C . TYR A 1 318 ? 119.179 1.194 177.695 1.00 53.09 705 TYR A C 1
ATOM 1928 O O . TYR A 1 318 ? 118.627 2.289 177.801 1.00 63.09 705 TYR A O 1
ATOM 1937 N N . LEU A 1 319 ? 118.611 0.147 177.105 1.00 44.60 706 LEU A N 1
ATOM 1938 C CA . LEU A 1 319 ? 117.273 0.228 176.534 1.00 53.02 706 LEU A CA 1
ATOM 1939 C C . LEU A 1 319 ? 116.234 0.453 177.629 1.00 67.89 706 LEU A C 1
ATOM 1940 O O . LEU A 1 319 ? 115.143 0.960 177.371 1.00 78.16 706 LEU A O 1
ATOM 1945 N N . LEU A 1 320 ? 116.590 0.080 178.854 1.00 67.18 707 LEU A N 1
ATOM 1946 C CA . LEU A 1 320 ? 115.705 0.258 179.997 1.00 61.77 707 LEU A CA 1
ATOM 1947 C C . LEU A 1 320 ? 115.878 1.635 180.635 1.00 63.28 707 LEU A C 1
ATOM 1948 O O . LEU A 1 320 ? 114.908 2.244 181.085 1.00 73.82 707 LEU A O 1
ATOM 1953 N N . ARG A 1 321 ? 117.114 2.124 180.668 1.00 56.05 708 ARG A N 1
ATOM 1954 C CA . ARG A 1 321 ? 117.416 3.394 181.321 1.00 59.70 708 ARG A CA 1
ATOM 1955 C C . ARG A 1 321 ? 117.075 4.590 180.437 1.00 62.18 708 ARG A C 1
ATOM 1956 O O . ARG A 1 321 ? 116.888 5.702 180.932 1.00 63.55 708 ARG A O 1
ATOM 1964 N N . CYS A 1 322 ? 116.996 4.361 179.130 1.00 61.66 709 CYS A N 1
ATOM 1965 C CA . CYS A 1 322 ? 116.766 5.449 178.188 1.00 65.46 709 CYS A CA 1
ATOM 1966 C C . CYS A 1 322 ? 115.321 5.471 177.704 1.00 71.06 709 CYS A C 1
ATOM 1967 O O . CYS A 1 322 ? 114.900 6.403 177.021 1.00 78.10 709 CYS A O 1
ATOM 1970 N N . SER A 1 323 ? 114.561 4.442 178.066 1.00 69.38 710 SER A N 1
ATOM 1971 C CA . SER A 1 323 ? 113.141 4.396 177.739 1.00 70.93 710 SER A CA 1
ATOM 1972 C C . SER A 1 323 ? 112.367 5.330 178.664 1.00 68.62 710 SER A C 1
ATOM 1973 O O . SER A 1 323 ? 111.184 5.597 178.451 1.00 78.51 710 SER A O 1
ATOM 1976 N N . LYS A 1 324 ? 113.051 5.818 179.693 1.00 60.05 711 LYS A N 1
ATOM 1977 C CA . LYS A 1 324 ? 112.480 6.775 180.632 1.00 64.79 711 LYS A CA 1
ATOM 1978 C C . LYS A 1 324 ? 112.178 8.108 179.953 1.00 57.04 711 LYS A C 1
ATOM 1979 O O . LYS A 1 324 ? 111.077 8.322 179.446 1.00 53.58 711 LYS A O 1
ATOM 1985 N N . UNK A 1 348 ? 119.278 19.812 169.648 1.00 60.42 735 UNK A N 1
ATOM 1986 C CA . UNK A 1 348 ? 119.314 18.900 168.512 1.00 54.55 735 UNK A CA 1
ATOM 1987 C C . UNK A 1 348 ? 119.795 17.515 168.932 1.00 54.73 735 UNK A C 1
ATOM 1988 O O . UNK A 1 348 ? 120.223 16.717 168.099 1.00 54.38 735 UNK A O 1
ATOM 1990 N N . UNK A 1 349 ? 119.724 17.238 170.230 1.00 58.58 736 UNK A N 1
ATOM 1991 C CA . UNK A 1 349 ? 120.133 15.942 170.759 1.00 55.98 736 UNK A CA 1
ATOM 1992 C C . UNK A 1 349 ? 119.002 14.928 170.638 1.00 53.75 736 UNK A C 1
ATOM 1993 O O . UNK A 1 349 ? 119.224 13.720 170.732 1.00 55.49 736 UNK A O 1
ATOM 1995 N N . UNK A 1 350 ? 117.788 15.428 170.433 1.00 53.96 737 UNK A N 1
ATOM 1996 C CA . UNK A 1 350 ? 116.625 14.568 170.256 1.00 54.49 737 UNK A CA 1
ATOM 1997 C C . UNK A 1 350 ? 116.357 14.333 168.775 1.00 64.54 737 UNK A C 1
ATOM 1998 O O . UNK A 1 350 ? 115.389 13.667 168.406 1.00 67.60 737 UNK A O 1
ATOM 2000 N N . UNK A 1 351 ? 117.225 14.883 167.931 1.00 69.65 738 UNK A N 1
ATOM 2001 C CA . UNK A 1 351 ? 117.077 14.761 166.485 1.00 71.42 738 UNK A CA 1
ATOM 2002 C C . UNK A 1 351 ? 117.389 13.347 166.008 1.00 69.72 738 UNK A C 1
ATOM 2003 O O . UNK A 1 351 ? 118.318 12.706 166.504 1.00 63.37 738 UNK A O 1
ATOM 2005 N N . UNK A 1 352 ? 116.601 12.877 165.043 1.00 73.74 739 UNK A N 1
ATOM 2006 C CA . UNK A 1 352 ? 116.765 11.552 164.447 1.00 77.25 739 UNK A CA 1
ATOM 2007 C C . UNK A 1 352 ? 116.747 10.442 165.493 1.00 69.63 739 UNK A C 1
ATOM 2008 O O . UNK A 1 352 ? 117.703 9.678 165.616 1.00 75.92 739 UNK A O 1
ATOM 2010 N N . UNK A 1 353 ? 115.653 10.360 166.244 1.00 58.86 740 UNK A N 1
ATOM 2011 C CA . UNK A 1 353 ? 115.484 9.313 167.244 1.00 53.01 740 UNK A CA 1
ATOM 2012 C C . UNK A 1 353 ? 114.093 8.698 167.142 1.00 51.42 740 UNK A C 1
ATOM 2013 O O . UNK A 1 353 ? 113.120 9.392 166.851 1.00 65.74 740 UNK A O 1
ATOM 2015 N N . UNK A 1 354 ? 114.003 7.393 167.380 1.00 35.22 741 UNK A N 1
ATOM 2016 C CA . UNK A 1 354 ? 112.726 6.693 167.298 1.00 35.94 741 UNK A CA 1
ATOM 2017 C C . UNK A 1 354 ? 112.035 6.641 168.656 1.00 54.75 741 UNK A C 1
ATOM 2018 O O . UNK A 1 354 ? 112.595 6.139 169.631 1.00 54.80 741 UNK A O 1
ATOM 2020 N N . UNK A 1 355 ? 110.814 7.164 168.712 1.00 54.15 742 UNK A N 1
ATOM 2021 C CA . UNK A 1 355 ? 110.035 7.168 169.945 1.00 47.70 742 UNK A CA 1
ATOM 2022 C C . UNK A 1 355 ? 108.745 6.372 169.776 1.00 45.96 742 UNK A C 1
ATOM 2023 O O . UNK A 1 355 ? 108.186 6.305 168.681 1.00 46.12 742 UNK A O 1
ATOM 2025 N N . UNK A 1 356 ? 108.277 5.770 170.865 1.00 47.85 743 UNK A N 1
ATOM 2026 C CA . UNK A 1 356 ? 107.056 4.972 170.830 1.00 59.36 743 UNK A CA 1
ATOM 2027 C C . UNK A 1 356 ? 106.081 5.396 171.924 1.00 73.54 743 UNK A C 1
ATOM 2028 O O . UNK A 1 356 ? 106.491 5.840 172.997 1.00 78.00 743 UNK A O 1
ATOM 2030 N N . UNK A 1 357 ? 104.789 5.256 171.643 1.00 74.74 744 UNK A N 1
ATOM 2031 C CA . UNK A 1 357 ? 103.747 5.606 172.602 1.00 69.70 744 UNK A CA 1
ATOM 2032 C C . UNK A 1 357 ? 103.003 4.361 173.078 1.00 71.60 744 UNK A C 1
ATOM 2033 O O . UNK A 1 357 ? 103.529 3.577 173.868 1.00 61.89 744 UNK A O 1
ATOM 2035 N N . UNK A 1 358 ? 101.777 4.186 172.593 1.00 78.77 745 UNK A N 1
ATOM 2036 C CA . UNK A 1 358 ? 100.967 3.028 172.954 1.00 48.38 745 UNK A CA 1
ATOM 2037 C C . UNK A 1 358 ? 99.894 2.759 171.903 1.00 48.74 745 UNK A C 1
ATOM 2038 O O . UNK A 1 358 ? 99.538 3.643 171.124 1.00 48.87 745 UNK A O 1
ATOM 2040 N N . UNK A 1 362 ? 99.128 3.535 165.355 1.00 46.14 749 UNK A N 1
ATOM 2041 C CA . UNK A 1 362 ? 100.527 3.376 164.977 1.00 55.11 749 UNK A CA 1
ATOM 2042 C C . UNK A 1 362 ? 101.320 2.696 166.088 1.00 61.33 749 UNK A C 1
ATOM 2043 O O . UNK A 1 362 ? 100.752 2.255 167.087 1.00 62.85 749 UNK A O 1
ATOM 2045 N N . UNK A 1 363 ? 102.635 2.617 165.909 1.00 62.79 750 UNK A N 1
ATOM 2046 C CA . UNK A 1 363 ? 103.504 1.970 166.887 1.00 57.23 750 UNK A CA 1
ATOM 2047 C C . UNK A 1 363 ? 104.613 2.908 167.356 1.00 54.65 750 UNK A C 1
ATOM 2048 O O . UNK A 1 363 ? 104.703 3.232 168.541 1.00 47.08 750 UNK A O 1
ATOM 2050 N N . UNK A 1 364 ? 105.455 3.338 166.422 1.00 56.58 751 UNK A N 1
ATOM 2051 C CA . UNK A 1 364 ? 106.568 4.224 166.743 1.00 56.62 751 UNK A CA 1
ATOM 2052 C C . UNK A 1 364 ? 106.899 5.138 165.567 1.00 54.31 751 UNK A C 1
ATOM 2053 O O . UNK A 1 364 ? 106.649 4.791 164.413 1.00 60.99 751 UNK A O 1
ATOM 2055 N N . UNK A 1 365 ? 107.464 6.303 165.865 1.00 64.17 752 UNK A N 1
ATOM 2056 C CA . UNK A 1 365 ? 107.793 7.277 164.829 1.00 38.73 752 UNK A CA 1
ATOM 2057 C C . UNK A 1 365 ? 109.224 7.787 164.966 1.00 37.73 752 UNK A C 1
ATOM 2058 O O . UNK A 1 365 ? 109.824 7.705 166.037 1.00 37.80 752 UNK A O 1
ATOM 2060 N N . UNK A 1 366 ? 109.762 8.315 163.871 1.00 43.85 753 UNK A N 1
ATOM 2061 C CA . UNK A 1 366 ? 111.116 8.857 163.860 1.00 45.49 753 UNK A CA 1
ATOM 2062 C C . UNK A 1 366 ? 111.094 10.382 163.895 1.00 57.75 753 UNK A C 1
ATOM 2063 O O . UNK A 1 366 ? 110.733 11.028 162.911 1.00 62.37 753 UNK A O 1
ATOM 2065 N N . UNK A 1 367 ? 111.483 10.949 165.032 1.00 51.50 754 UNK A N 1
ATOM 2066 C CA . UNK A 1 367 ? 111.481 12.397 165.210 1.00 44.01 754 UNK A CA 1
ATOM 2067 C C . UNK A 1 367 ? 112.570 13.065 164.378 1.00 47.16 754 UNK A C 1
ATOM 2068 O O . UNK A 1 367 ? 113.756 12.948 164.681 1.00 49.26 754 UNK A O 1
ATOM 2070 N N . UNK A 1 368 ? 112.157 13.768 163.328 1.00 47.45 755 UNK A N 1
ATOM 2071 C CA . UNK A 1 368 ? 113.093 14.474 162.461 1.00 44.46 755 UNK A CA 1
ATOM 2072 C C . UNK A 1 368 ? 113.147 15.959 162.808 1.00 49.25 755 UNK A C 1
ATOM 2073 O O . UNK A 1 368 ? 114.138 16.635 162.533 1.00 35.94 755 UNK A O 1
ATOM 2075 N N . UNK A 1 369 ? 112.075 16.458 163.416 1.00 59.27 756 UNK A N 1
ATOM 2076 C CA . UNK A 1 369 ? 111.998 17.859 163.813 1.00 56.81 756 UNK A CA 1
ATOM 2077 C C . UNK A 1 369 ? 111.186 18.021 165.094 1.00 39.82 756 UNK A C 1
ATOM 2078 O O . UNK A 1 369 ? 110.123 17.420 165.248 1.00 40.53 756 UNK A O 1
ATOM 2080 N N . THR A 1 463 ? 112.557 5.296 174.269 1.00 66.88 850 THR A N 1
ATOM 2081 C CA . THR A 1 463 ? 113.616 4.325 174.020 1.00 65.24 850 THR A CA 1
ATOM 2082 C C . THR A 1 463 ? 114.846 4.990 173.411 1.00 58.34 850 THR A C 1
ATOM 2083 O O . THR A 1 463 ? 114.737 6.001 172.717 1.00 54.30 850 THR A O 1
ATOM 2087 N N . GLY A 1 464 ? 116.014 4.413 173.674 1.00 73.43 851 GLY A N 1
ATOM 2088 C CA . GLY A 1 464 ? 117.265 4.963 173.187 1.00 35.82 851 GLY A CA 1
ATOM 2089 C C . GLY A 1 464 ? 117.676 4.415 171.835 1.00 34.58 851 GLY A C 1
ATOM 2090 O O . GLY A 1 464 ? 118.864 4.326 171.527 1.00 34.42 851 GLY A O 1
ATOM 2091 N N . ILE A 1 465 ? 116.688 4.046 171.027 1.00 46.73 852 ILE A N 1
ATOM 2092 C CA . ILE A 1 465 ? 116.944 3.535 169.686 1.00 43.19 852 ILE A CA 1
ATOM 2093 C C . ILE A 1 465 ? 116.644 4.603 168.640 1.00 52.56 852 ILE A C 1
ATOM 2094 O O . ILE A 1 465 ? 115.567 5.197 168.640 1.00 70.51 852 ILE A O 1
ATOM 2099 N N . ARG A 1 466 ? 117.603 4.845 167.753 1.00 49.66 853 ARG A N 1
ATOM 2100 C CA . ARG A 1 466 ? 117.439 5.852 166.711 1.00 57.05 853 ARG A CA 1
ATOM 2101 C C . ARG A 1 466 ? 117.034 5.222 165.382 1.00 69.51 853 ARG A C 1
ATOM 2102 O O . ARG A 1 466 ? 116.584 4.077 165.340 1.00 77.73 853 ARG A O 1
ATOM 2110 N N . SER A 1 467 ? 117.198 5.976 164.299 1.00 73.52 854 SER A N 1
ATOM 2111 C CA . SER A 1 467 ? 116.844 5.496 162.966 1.00 72.88 854 SER A CA 1
ATOM 2112 C C . SER A 1 467 ? 117.965 4.658 162.359 1.00 69.12 854 SER A C 1
ATOM 2113 O O . SER A 1 467 ? 118.020 4.462 161.146 1.00 69.21 854 SER A O 1
ATOM 2116 N N . ASP A 1 468 ? 118.856 4.168 163.213 1.00 91.61 855 ASP A N 1
ATOM 2117 C CA . ASP A 1 468 ? 119.976 3.348 162.777 1.00 27.54 855 ASP A CA 1
ATOM 2118 C C . ASP A 1 468 ? 119.590 1.873 162.778 1.00 27.48 855 ASP A C 1
ATOM 2119 O O . ASP A 1 468 ? 119.599 1.216 161.737 1.00 26.78 855 ASP A O 1
ATOM 2124 N N . VAL A 1 469 ? 119.247 1.366 163.958 1.00 28.27 856 VAL A N 1
ATOM 2125 C CA . VAL A 1 469 ? 118.914 -0.044 164.136 1.00 28.33 856 VAL A CA 1
ATOM 2126 C C . VAL A 1 469 ? 117.663 -0.444 163.357 1.00 28.64 856 VAL A C 1
ATOM 2127 O O . VAL A 1 469 ? 117.602 -1.533 162.782 1.00 30.91 856 VAL A O 1
ATOM 2131 N N . CYS A 1 470 ? 116.674 0.444 163.338 1.00 29.44 857 CYS A N 1
ATOM 2132 C CA . CYS A 1 470 ? 115.403 0.176 162.671 1.00 35.87 857 CYS A CA 1
ATOM 2133 C C . CYS A 1 470 ? 115.587 -0.135 161.189 1.00 36.58 857 CYS A C 1
ATOM 2134 O O . CYS A 1 470 ? 115.037 -1.111 160.679 1.00 37.42 857 CYS A O 1
ATOM 2137 N N . GLN A 1 471 ? 116.364 0.701 160.507 1.00 34.33 858 GLN A N 1
ATOM 2138 C CA . GLN A 1 471 ? 116.645 0.507 159.090 1.00 27.34 858 GLN A CA 1
ATOM 2139 C C . GLN A 1 471 ? 117.393 -0.798 158.858 1.00 26.49 858 GLN A C 1
ATOM 2140 O O . GLN A 1 471 ? 117.173 -1.487 157.862 1.00 27.58 858 GLN A O 1
ATOM 2146 N N . HIS A 1 472 ? 118.273 -1.137 159.795 1.00 34.81 859 HIS A N 1
ATOM 2147 C CA . HIS A 1 472 ? 119.101 -2.329 159.673 1.00 25.42 859 HIS A CA 1
ATOM 2148 C C . HIS A 1 472 ? 118.328 -3.589 160.047 1.00 25.95 859 HIS A C 1
ATOM 2149 O O . HIS A 1 472 ? 118.803 -4.704 159.832 1.00 35.53 859 HIS A O 1
ATOM 2156 N N . ALA A 1 473 ? 117.138 -3.406 160.609 1.00 27.05 860 ALA A N 1
ATOM 2157 C CA . ALA A 1 473 ? 116.301 -4.532 161.000 1.00 27.69 860 ALA A CA 1
ATOM 2158 C C . ALA A 1 473 ? 115.318 -4.896 159.892 1.00 38.25 860 ALA A C 1
ATOM 2159 O O . ALA A 1 473 ? 114.701 -5.961 159.923 1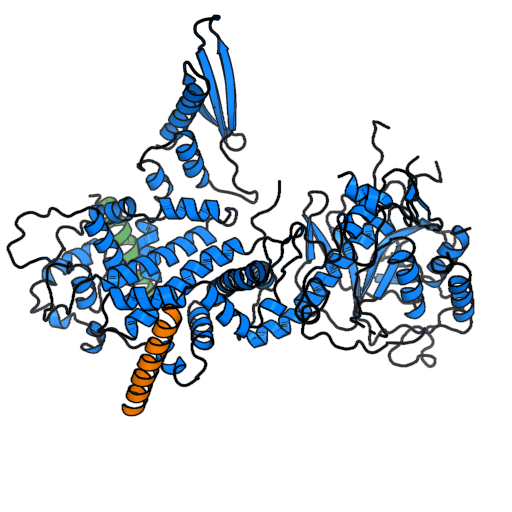.00 40.47 860 ALA A O 1
ATOM 2161 N N . MET A 1 474 ? 115.180 -4.008 158.913 1.00 35.76 861 MET A N 1
ATOM 2162 C CA . MET A 1 474 ? 114.234 -4.214 157.822 1.00 31.70 861 MET A CA 1
ATOM 2163 C C . MET A 1 474 ? 114.850 -5.002 156.671 1.00 35.95 861 MET A C 1
ATOM 2164 O O . MET A 1 474 ? 114.207 -5.219 155.644 1.00 40.77 861 MET A O 1
ATOM 2169 N N . MET A 1 475 ? 116.097 -5.424 156.846 1.00 37.92 862 MET A N 1
ATOM 2170 C CA . MET A 1 475 ? 116.775 -6.234 155.842 1.00 45.59 862 MET A CA 1
ATOM 2171 C C . MET A 1 475 ? 116.819 -7.689 156.290 1.00 37.60 862 MET A C 1
ATOM 2172 O O . MET A 1 475 ? 117.068 -8.592 155.489 1.00 43.76 862 MET A O 1
ATOM 2177 N N . LEU A 1 476 ? 116.569 -7.905 157.577 1.00 25.42 863 LEU A N 1
ATOM 2178 C CA . LEU A 1 476 ? 116.600 -9.242 158.163 1.00 32.62 863 LEU A CA 1
ATOM 2179 C C . LEU A 1 476 ? 115.529 -10.203 157.619 1.00 33.76 863 LEU A C 1
ATOM 2180 O O . LEU A 1 476 ? 115.842 -11.363 157.351 1.00 35.41 863 LEU A O 1
ATOM 2185 N N . PRO A 1 477 ? 114.267 -9.743 157.462 1.00 17.33 864 PRO A N 1
ATOM 2186 C CA . PRO A 1 477 ? 113.275 -10.681 156.917 1.00 30.70 864 PRO A CA 1
ATOM 2187 C C . PRO A 1 477 ? 113.636 -11.206 155.530 1.00 29.02 864 PRO A C 1
ATOM 2188 O O . PRO A 1 477 ? 113.379 -12.376 155.227 1.00 33.79 864 PRO A O 1
ATOM 2192 N N . VAL A 1 478 ? 114.226 -10.345 154.706 1.00 21.76 865 VAL A N 1
ATOM 2193 C CA . VAL A 1 478 ? 114.673 -10.728 153.374 1.00 23.92 865 VAL A CA 1
ATOM 2194 C C . VAL A 1 478 ? 115.679 -11.870 153.445 1.00 36.50 865 VAL A C 1
ATOM 2195 O O . VAL A 1 478 ? 115.517 -12.905 152.792 1.00 42.22 865 VAL A O 1
ATOM 2199 N N . LEU A 1 479 ? 116.713 -11.672 154.257 1.00 36.64 866 LEU A N 1
ATOM 2200 C CA . LEU A 1 479 ? 117.769 -12.661 154.425 1.00 29.81 866 LEU A CA 1
ATOM 2201 C C . LEU A 1 479 ? 117.240 -13.973 155.002 1.00 26.78 866 LEU A C 1
ATOM 2202 O O . LEU A 1 479 ? 117.612 -15.048 154.537 1.00 27.31 866 LEU A O 1
ATOM 2207 N N . THR A 1 480 ? 116.375 -13.883 156.010 1.00 28.76 867 THR A N 1
ATOM 2208 C CA . THR A 1 480 ? 115.798 -15.078 156.621 1.00 24.29 867 THR A CA 1
ATOM 2209 C C . THR A 1 480 ? 114.984 -15.867 155.605 1.00 25.34 867 THR A C 1
ATOM 2210 O O . THR A 1 480 ? 115.109 -17.090 155.516 1.00 29.54 867 THR A O 1
ATOM 2214 N N . HIS A 1 481 ? 114.156 -15.164 154.838 1.00 26.68 868 HIS A N 1
ATOM 2215 C CA . HIS A 1 481 ? 113.369 -15.803 153.788 1.00 34.63 868 HIS A CA 1
ATOM 2216 C C . HIS A 1 481 ? 114.272 -16.487 152.766 1.00 38.81 868 HIS A C 1
ATOM 2217 O O . HIS A 1 481 ? 114.012 -17.618 152.349 1.00 41.59 868 HIS A O 1
ATOM 2224 N N . HIS A 1 482 ? 115.334 -15.787 152.374 1.00 34.33 869 HIS A N 1
ATOM 2225 C CA . HIS A 1 482 ? 116.313 -16.308 151.425 1.00 31.18 869 HIS A CA 1
ATOM 2226 C C . HIS A 1 482 ? 116.933 -17.615 151.920 1.00 33.00 869 HIS A C 1
ATOM 2227 O O . HIS A 1 482 ? 116.920 -18.634 151.219 1.00 25.21 869 HIS A O 1
ATOM 2234 N N . ILE A 1 483 ? 117.464 -17.574 153.139 1.00 31.07 870 ILE A N 1
ATOM 2235 C CA . ILE A 1 483 ? 118.103 -18.729 153.756 1.00 24.59 870 ILE A CA 1
ATOM 2236 C C . ILE A 1 483 ? 117.143 -19.907 153.877 1.00 28.60 870 ILE A C 1
ATOM 2237 O O . ILE A 1 483 ? 117.472 -21.021 153.476 1.00 49.03 870 ILE A O 1
ATOM 2242 N N . ARG A 1 484 ? 115.956 -19.654 154.423 1.00 20.91 871 ARG A N 1
ATOM 2243 C CA . ARG A 1 484 ? 114.959 -20.705 154.603 1.00 21.55 871 ARG A CA 1
ATOM 2244 C C . ARG A 1 484 ? 114.565 -21.337 153.271 1.00 27.17 871 ARG A C 1
ATOM 2245 O O . ARG A 1 484 ? 114.410 -22.558 153.170 1.00 22.43 871 ARG A O 1
ATOM 2253 N N . TYR A 1 485 ? 114.416 -20.500 152.249 1.00 23.91 872 TYR A N 1
ATOM 2254 C CA . TYR A 1 485 ? 114.039 -20.974 150.924 1.00 28.73 872 TYR A CA 1
ATOM 2255 C C . TYR A 1 485 ? 115.129 -21.861 150.327 1.00 32.27 872 TYR A C 1
ATOM 2256 O O . TYR A 1 485 ? 114.850 -22.955 149.828 1.00 32.72 872 TYR A O 1
ATOM 2265 N N . HIS A 1 486 ? 116.373 -21.398 150.391 1.00 32.89 873 HIS A N 1
ATOM 2266 C CA . HIS A 1 486 ? 117.486 -22.187 149.870 1.00 36.86 873 HIS A CA 1
ATOM 2267 C C . HIS A 1 486 ? 117.731 -23.441 150.707 1.00 39.36 873 HIS A C 1
ATOM 2268 O O . HIS A 1 486 ? 118.376 -24.385 150.250 1.00 41.70 873 HIS A O 1
ATOM 2275 N N . GLN A 1 487 ? 117.209 -23.449 151.929 1.00 34.42 874 GLN A N 1
ATOM 2276 C CA . GLN A 1 487 ? 117.303 -24.620 152.791 1.00 32.36 874 GLN A CA 1
ATOM 2277 C C . GLN A 1 487 ? 116.199 -25.618 152.468 1.00 33.84 874 GLN A C 1
ATOM 2278 O O . GLN A 1 487 ? 116.352 -26.818 152.695 1.00 41.74 874 GLN A O 1
ATOM 2284 N N . CYS A 1 488 ? 115.086 -25.123 151.936 1.00 29.90 875 CYS A N 1
ATOM 2285 C CA . CYS A 1 488 ? 113.985 -26.004 151.561 1.00 33.04 875 CYS A CA 1
ATOM 2286 C C . CYS A 1 488 ? 114.124 -26.484 150.117 1.00 34.34 875 CYS A C 1
ATOM 2287 O O . CYS A 1 488 ? 113.445 -27.420 149.701 1.00 38.43 875 CYS A O 1
ATOM 2290 N N . LEU A 1 489 ? 115.012 -25.846 149.357 1.00 35.88 876 LEU A N 1
ATOM 2291 C CA . LEU A 1 489 ? 115.261 -26.247 147.970 1.00 34.92 876 LEU A CA 1
ATOM 2292 C C . LEU A 1 489 ? 115.963 -27.603 147.877 1.00 29.09 876 LEU A C 1
ATOM 2293 O O . LEU A 1 489 ? 115.923 -28.273 146.838 1.00 27.17 876 LEU A O 1
ATOM 2298 N N . MET A 1 490 ? 116.603 -28.006 148.971 1.00 27.04 877 MET A N 1
ATOM 2299 C CA . MET A 1 490 ? 117.288 -29.292 149.027 1.00 31.22 877 MET A CA 1
ATOM 2300 C C . MET A 1 490 ? 116.292 -30.440 148.904 1.00 39.56 877 MET A C 1
ATOM 2301 O O . MET A 1 490 ? 116.649 -31.546 148.500 1.00 49.74 877 MET A O 1
ATOM 2306 N N . HIS A 1 491 ? 115.039 -30.164 149.253 1.00 35.42 878 HIS A N 1
ATOM 2307 C CA . HIS A 1 491 ? 113.968 -31.143 149.121 1.00 31.11 878 HIS A CA 1
ATOM 2308 C C . HIS A 1 491 ? 113.357 -31.071 147.726 1.00 25.32 878 HIS A C 1
ATOM 2309 O O . HIS A 1 491 ? 112.611 -31.959 147.315 1.00 25.52 878 HIS A O 1
ATOM 2316 N N . LEU A 1 492 ? 113.675 -30.000 147.005 1.00 32.13 879 LEU A N 1
ATOM 2317 C CA . LEU A 1 492 ? 113.266 -29.861 145.613 1.00 34.43 879 LEU A CA 1
ATOM 2318 C C . LEU A 1 492 ? 114.220 -30.663 144.739 1.00 34.89 879 LEU A C 1
ATOM 2319 O O . LEU A 1 492 ? 113.806 -31.305 143.772 1.00 37.56 879 LEU A O 1
ATOM 2324 N N . ASP A 1 493 ? 115.501 -30.619 145.094 1.00 37.78 880 ASP A N 1
ATOM 2325 C CA . ASP A 1 493 ? 116.534 -31.324 144.337 1.00 42.63 880 ASP A CA 1
ATOM 2326 C C . ASP A 1 493 ? 116.280 -32.828 144.241 1.00 41.55 880 ASP A C 1
ATOM 2327 O O . ASP A 1 493 ? 116.687 -33.469 143.271 1.00 33.38 880 ASP A O 1
ATOM 2332 N N . LYS A 1 494 ? 115.609 -33.389 145.243 1.00 55.25 881 LYS A N 1
ATOM 2333 C CA . LYS A 1 494 ? 115.319 -34.818 145.248 1.00 63.52 881 LYS A CA 1
ATOM 2334 C C . LYS A 1 494 ? 114.068 -35.122 144.428 1.00 57.75 881 LYS A C 1
ATOM 2335 O O . LYS A 1 494 ? 113.885 -36.244 143.953 1.00 59.81 881 LYS A O 1
ATOM 2341 N N . LEU A 1 495 ? 113.212 -34.118 144.262 1.00 55.28 882 LEU A N 1
ATOM 2342 C CA . LEU A 1 495 ? 112.009 -34.264 143.451 1.00 45.81 882 LEU A CA 1
ATOM 2343 C C . LEU A 1 495 ? 112.343 -34.148 141.969 1.00 27.80 882 LEU A C 1
ATOM 2344 O O . LEU A 1 495 ? 111.831 -34.906 141.146 1.00 28.55 882 LEU A O 1
ATOM 2349 N N . ILE A 1 496 ? 113.206 -33.192 141.637 1.00 27.80 883 ILE A N 1
ATOM 2350 C CA . ILE A 1 496 ? 113.650 -33.006 140.261 1.00 27.61 883 ILE A CA 1
ATOM 2351 C C . ILE A 1 496 ? 114.447 -34.212 139.777 1.00 28.11 883 ILE A C 1
ATOM 2352 O O . ILE A 1 496 ? 114.192 -34.749 138.699 1.00 28.81 883 ILE A O 1
ATOM 2357 N N . GLY A 1 497 ? 115.405 -34.640 140.591 1.00 32.35 884 GLY A N 1
ATOM 2358 C CA . GLY A 1 497 ? 116.300 -35.718 140.217 1.00 28.20 884 GLY A CA 1
ATOM 2359 C C . GLY A 1 497 ? 117.652 -35.162 139.823 1.00 27.85 884 GLY A C 1
ATOM 2360 O O . GLY A 1 497 ? 118.649 -35.880 139.784 1.00 29.13 884 GLY A O 1
ATOM 2361 N N . TYR A 1 498 ? 117.677 -33.867 139.529 1.00 27.42 885 TYR A N 1
ATOM 2362 C CA . TYR A 1 498 ? 118.912 -33.179 139.180 1.00 27.07 885 TYR A CA 1
ATOM 2363 C C . TYR A 1 498 ? 119.237 -32.104 140.213 1.00 69.47 885 TYR A C 1
ATOM 2364 O O . TYR A 1 498 ? 118.412 -31.234 140.498 1.00 70.36 885 TYR A O 1
ATOM 2373 N N . THR A 1 499 ? 120.441 -32.170 140.771 1.00 51.33 886 THR A N 1
ATOM 2374 C CA . THR A 1 499 ? 120.873 -31.202 141.770 1.00 46.25 886 THR A CA 1
ATOM 2375 C C . THR A 1 499 ? 121.599 -30.032 141.117 1.00 43.84 886 THR A C 1
ATOM 2376 O O . THR A 1 499 ? 122.716 -30.185 140.622 1.00 50.44 886 THR A O 1
ATOM 2380 N N . PHE A 1 500 ? 120.958 -28.868 141.116 1.00 45.78 887 PHE A N 1
ATOM 2381 C CA . PHE A 1 500 ? 121.558 -27.659 140.560 1.00 39.49 887 PHE A CA 1
ATOM 2382 C C . PHE A 1 500 ? 122.828 -27.274 141.311 1.00 32.40 887 PHE A C 1
ATOM 2383 O O . PHE A 1 500 ? 122.832 -27.193 142.539 1.00 22.99 887 PHE A O 1
ATOM 2391 N N . GLN A 1 501 ? 123.905 -27.040 140.567 1.00 27.31 888 GLN A N 1
ATOM 2392 C CA . GLN A 1 501 ? 125.161 -26.608 141.169 1.00 34.54 888 GLN A CA 1
ATOM 2393 C C . GLN A 1 501 ? 125.202 -25.088 141.287 1.00 36.81 888 GLN A C 1
ATOM 2394 O O . GLN A 1 501 ? 126.205 -24.512 141.711 1.00 40.80 888 GLN A O 1
ATOM 2400 N N . ASP A 1 502 ? 124.103 -24.447 140.906 1.00 37.85 889 ASP A N 1
ATOM 2401 C CA . ASP A 1 502 ? 123.955 -23.005 141.055 1.00 22.02 889 ASP A CA 1
ATOM 2402 C C . ASP A 1 502 ? 122.570 -22.681 141.597 1.00 21.82 889 ASP A C 1
ATOM 2403 O O . ASP A 1 502 ? 121.590 -22.677 140.853 1.00 29.05 889 ASP A O 1
ATOM 2408 N N . ARG A 1 503 ? 122.497 -22.413 142.897 1.00 21.25 890 ARG A N 1
ATOM 2409 C CA . ARG A 1 503 ? 121.228 -22.137 143.563 1.00 30.64 890 ARG A CA 1
ATOM 2410 C C . ARG A 1 503 ? 120.527 -20.917 142.969 1.00 31.33 890 ARG A C 1
ATOM 2411 O O . ARG A 1 503 ? 119.297 -20.849 142.948 1.00 45.06 890 ARG A O 1
ATOM 2419 N N . CYS A 1 504 ? 121.315 -19.960 142.489 1.00 21.41 891 CYS A N 1
ATOM 2420 C CA . CYS A 1 504 ? 120.773 -18.740 141.901 1.00 21.78 891 CYS A CA 1
ATOM 2421 C C . CYS A 1 504 ? 119.957 -19.038 140.648 1.00 25.18 891 CYS A C 1
ATOM 2422 O O . CYS A 1 504 ? 118.924 -18.417 140.410 1.00 28.33 891 CYS A O 1
ATOM 2425 N N . LEU A 1 505 ? 120.426 -19.992 139.851 1.00 21.96 892 LEU A N 1
ATOM 2426 C CA . LEU A 1 505 ? 119.735 -20.368 138.623 1.00 22.58 892 LEU A CA 1
ATOM 2427 C C . LEU A 1 505 ? 118.389 -21.014 138.932 1.00 22.84 892 LEU A C 1
ATOM 2428 O O . LEU A 1 505 ? 117.379 -20.701 138.300 1.00 26.86 892 LEU A O 1
ATOM 2433 N N . LEU A 1 506 ? 118.381 -21.913 139.912 1.00 40.01 893 LEU A N 1
ATOM 2434 C CA . LEU A 1 506 ? 117.158 -22.595 140.317 1.00 32.20 893 LEU A CA 1
ATOM 2435 C C . LEU A 1 506 ? 116.159 -21.609 140.914 1.00 22.61 893 LEU A C 1
ATOM 2436 O O . LEU A 1 506 ? 114.963 -21.669 140.619 1.00 48.47 893 LEU A O 1
ATOM 2441 N N . GLN A 1 507 ? 116.656 -20.702 141.750 1.00 21.92 894 GLN A N 1
ATOM 2442 C CA . GLN A 1 507 ? 115.812 -19.678 142.352 1.00 21.52 894 GLN A CA 1
ATOM 2443 C C . GLN A 1 507 ? 115.198 -18.781 141.285 1.00 29.77 894 GLN A C 1
ATOM 2444 O O . GLN A 1 507 ? 113.994 -18.526 141.296 1.00 34.58 894 GLN A O 1
ATOM 2450 N N . LEU A 1 508 ? 116.033 -18.313 140.362 1.00 25.58 895 LEU A N 1
ATOM 2451 C CA . LEU A 1 508 ? 115.581 -17.439 139.284 1.00 27.93 895 LEU A CA 1
ATOM 2452 C C . LEU A 1 508 ? 114.575 -18.160 138.393 1.00 29.20 895 LEU A C 1
ATOM 2453 O O . LEU A 1 508 ? 113.661 -17.543 137.848 1.00 43.63 895 LEU A O 1
ATOM 2458 N N . ALA A 1 509 ? 114.747 -19.470 138.252 1.00 23.23 896 ALA A N 1
ATOM 2459 C CA . ALA A 1 509 ? 113.791 -20.285 137.515 1.00 23.97 896 ALA A CA 1
ATOM 2460 C C . ALA A 1 509 ? 112.484 -20.397 138.291 1.00 32.10 896 ALA A C 1
ATOM 2461 O O . ALA A 1 509 ? 111.413 -20.543 137.704 1.00 35.92 896 ALA A O 1
ATOM 2463 N N . MET A 1 510 ? 112.581 -20.323 139.615 1.00 35.26 897 MET A N 1
ATOM 2464 C CA . MET A 1 510 ? 111.412 -20.447 140.479 1.00 28.02 897 MET A CA 1
ATOM 2465 C C . MET A 1 510 ? 110.768 -19.099 140.794 1.00 29.55 897 MET A C 1
ATOM 2466 O O . MET A 1 510 ? 109.633 -19.045 141.270 1.00 30.82 897 MET A O 1
ATOM 2471 N N . THR A 1 511 ? 111.494 -18.015 140.539 1.00 40.57 898 THR A N 1
ATOM 2472 C CA . THR A 1 511 ? 110.956 -16.676 140.755 1.00 50.89 898 THR A CA 1
ATOM 2473 C C . THR A 1 511 ? 109.787 -16.409 139.816 1.00 56.06 898 THR A C 1
ATOM 2474 O O . THR A 1 511 ? 109.824 -16.779 138.645 1.00 43.73 898 THR A O 1
ATOM 2478 N N . HIS A 1 512 ? 108.747 -15.768 140.339 1.00 65.95 899 HIS A N 1
ATOM 2479 C CA . HIS A 1 512 ? 107.567 -15.451 139.545 1.00 78.34 899 HIS A CA 1
ATOM 2480 C C . HIS A 1 512 ? 107.429 -13.939 139.385 1.00 81.39 899 HIS A C 1
ATOM 2481 O O . HIS A 1 512 ? 107.693 -13.189 140.324 1.00 83.08 899 HIS A O 1
ATOM 2488 N N . PRO A 1 513 ? 107.015 -13.485 138.189 1.00 72.62 900 PRO A N 1
ATOM 2489 C CA . PRO A 1 513 ? 106.846 -12.055 137.898 1.00 71.26 900 PRO A CA 1
ATOM 2490 C C . PRO A 1 513 ? 105.784 -11.365 138.758 1.00 86.43 900 PRO A C 1
ATOM 2491 O O . PRO A 1 513 ? 105.578 -10.161 138.609 1.00 91.47 900 PRO A O 1
ATOM 2495 N N . SER A 1 514 ? 105.126 -12.111 139.640 1.00 83.54 901 SER A N 1
ATOM 2496 C CA . SER A 1 514 ? 104.148 -11.531 140.553 1.00 96.12 901 SER A CA 1
ATOM 2497 C C . SER A 1 514 ? 104.833 -10.859 141.739 1.00 99.49 901 SER A C 1
ATOM 2498 O O . SER A 1 514 ? 104.182 -10.211 142.558 1.00 101.93 901 SER A O 1
ATOM 2501 N N . HIS A 1 515 ? 106.150 -11.019 141.825 1.00 97.78 902 HIS A N 1
ATOM 2502 C CA . HIS A 1 515 ? 106.932 -10.390 142.883 1.00 103.42 902 HIS A CA 1
ATOM 2503 C C . HIS A 1 515 ? 107.351 -8.976 142.500 1.00 113.06 902 HIS A C 1
ATOM 2504 O O . HIS A 1 515 ? 108.371 -8.780 141.839 1.00 119.36 902 HIS A O 1
ATOM 2511 N N . HIS A 1 516 ? 106.560 -7.994 142.918 1.00 123.05 903 HIS A N 1
ATOM 2512 C CA . HIS A 1 516 ? 106.879 -6.596 142.659 1.00 126.43 903 HIS A CA 1
ATOM 2513 C C . HIS A 1 516 ? 108.065 -6.164 143.514 1.00 117.66 903 HIS A C 1
ATOM 2514 O O . HIS A 1 516 ? 108.820 -5.265 143.145 1.00 112.90 903 HIS A O 1
ATOM 2521 N N . LEU A 1 517 ? 108.220 -6.816 144.662 1.00 115.10 904 LEU A N 1
ATOM 2522 C CA . LEU A 1 517 ? 109.342 -6.555 145.556 1.00 106.88 904 LEU A CA 1
ATOM 2523 C C . LEU A 1 517 ? 110.085 -7.848 145.874 1.00 99.81 904 LEU A C 1
ATOM 2524 O O . LEU A 1 517 ? 109.566 -8.942 145.654 1.00 97.62 904 LEU A O 1
ATOM 2529 N N . ASN A 1 518 ? 111.302 -7.716 146.391 1.00 99.12 905 ASN A N 1
ATOM 2530 C CA . ASN A 1 518 ? 112.105 -8.875 146.760 1.00 96.87 905 ASN A CA 1
ATOM 2531 C C . ASN A 1 518 ? 112.141 -9.082 148.271 1.00 88.23 905 ASN A C 1
ATOM 2532 O O . ASN A 1 518 ? 112.889 -9.920 148.773 1.00 84.01 905 ASN A O 1
ATOM 2537 N N . PHE A 1 519 ? 111.327 -8.315 148.989 1.00 83.00 906 PHE A N 1
ATOM 2538 C CA . PHE A 1 519 ? 111.280 -8.397 150.446 1.00 78.86 906 PHE A CA 1
ATOM 2539 C C . PHE A 1 519 ? 110.667 -9.708 150.926 1.00 77.25 906 PHE A C 1
ATOM 2540 O O . PHE A 1 519 ? 109.923 -10.364 150.197 1.00 76.02 906 PHE A O 1
ATOM 2548 N N . GLY A 1 520 ? 110.988 -10.082 152.160 1.00 70.58 907 GLY A N 1
ATOM 2549 C CA . GLY A 1 520 ? 110.530 -11.338 152.724 1.00 69.81 907 GLY A CA 1
ATOM 2550 C C . GLY A 1 520 ? 109.110 -11.285 153.251 1.00 70.47 907 GLY A C 1
ATOM 2551 O O . GLY A 1 520 ? 108.225 -11.972 152.742 1.00 75.13 907 GLY A O 1
ATOM 2552 N N . MET A 1 521 ? 108.890 -10.467 154.275 1.00 64.62 908 MET A N 1
ATOM 2553 C CA . MET A 1 521 ? 107.579 -10.370 154.907 1.00 69.44 908 MET A CA 1
ATOM 2554 C C . MET A 1 521 ? 106.591 -9.578 154.056 1.00 79.44 908 MET A C 1
ATOM 2555 O O . MET A 1 521 ? 106.803 -9.374 152.861 1.00 82.99 908 MET A O 1
ATOM 2560 N N . ASN A 1 522 ? 105.506 -9.140 154.688 1.00 87.00 909 ASN A N 1
ATOM 2561 C CA . ASN A 1 522 ? 104.487 -8.343 154.018 1.00 87.53 909 ASN A CA 1
ATOM 2562 C C . ASN A 1 522 ? 105.022 -6.979 153.591 1.00 80.46 909 ASN A C 1
ATOM 2563 O O . ASN A 1 522 ? 105.558 -6.235 154.413 1.00 82.97 909 ASN A O 1
ATOM 2568 N N . PRO A 1 523 ? 104.879 -6.652 152.296 1.00 69.20 910 PRO A N 1
ATOM 2569 C CA . PRO A 1 523 ? 105.365 -5.394 151.716 1.00 67.25 910 PRO A CA 1
ATOM 2570 C C . PRO A 1 523 ? 104.798 -4.161 152.415 1.00 79.52 910 PRO A C 1
ATOM 2571 O O . PRO A 1 523 ? 105.501 -3.157 152.555 1.00 80.65 910 PRO A O 1
ATOM 2575 N N . ASP A 1 524 ? 103.541 -4.245 152.840 1.00 87.70 911 ASP A N 1
ATOM 2576 C CA . ASP A 1 524 ? 102.889 -3.149 153.548 1.00 98.28 911 ASP A CA 1
ATOM 2577 C C . ASP A 1 524 ? 103.635 -2.786 154.825 1.00 87.85 911 ASP A C 1
ATOM 2578 O O . ASP A 1 524 ? 104.040 -1.639 155.006 1.00 88.57 911 ASP A O 1
ATOM 2583 N N . HIS A 1 525 ? 103.813 -3.770 155.702 1.00 72.63 912 HIS A N 1
ATOM 2584 C CA . HIS A 1 525 ? 104.537 -3.572 156.953 1.00 59.14 912 HIS A CA 1
ATOM 2585 C C . HIS A 1 525 ? 105.933 -3.016 156.698 1.00 58.69 912 HIS A C 1
ATOM 2586 O O . HIS A 1 525 ? 106.403 -2.129 157.416 1.00 67.42 912 HIS A O 1
ATOM 2593 N N . ALA A 1 526 ? 106.581 -3.539 155.662 1.00 53.12 913 ALA A N 1
ATOM 2594 C CA . ALA A 1 526 ? 107.933 -3.131 155.301 1.00 51.77 913 ALA A CA 1
ATOM 2595 C C . ALA A 1 526 ? 107.994 -1.655 154.938 1.00 48.57 913 ALA A C 1
ATOM 2596 O O . ALA A 1 526 ? 108.714 -0.889 155.573 1.00 41.61 913 ALA A O 1
ATOM 2598 N N . ARG A 1 527 ? 107.236 -1.259 153.919 1.00 48.47 914 ARG A N 1
ATOM 2599 C CA . ARG A 1 527 ? 107.238 0.127 153.460 1.00 51.31 914 ARG A CA 1
ATOM 2600 C C . ARG A 1 527 ? 106.777 1.090 154.555 1.00 47.52 914 ARG A C 1
ATOM 2601 O O . ARG A 1 527 ? 107.362 2.159 154.739 1.00 46.43 914 ARG A O 1
ATOM 2609 N N . ASN A 1 528 ? 105.734 0.700 155.284 1.00 51.79 915 ASN A N 1
ATOM 2610 C CA . ASN A 1 528 ? 105.217 1.516 156.376 1.00 63.14 915 ASN A CA 1
ATOM 2611 C C . ASN A 1 528 ? 106.266 1.762 157.454 1.00 66.62 915 ASN A C 1
ATOM 2612 O O . ASN A 1 528 ? 106.483 2.900 157.859 1.00 65.06 915 ASN A O 1
ATOM 2617 N N . SER A 1 529 ? 106.920 0.698 157.910 1.00 65.58 916 SER A N 1
ATOM 2618 C CA . SER A 1 529 ? 107.947 0.827 158.940 1.00 54.05 916 SER A CA 1
ATOM 2619 C C . SER A 1 529 ? 109.176 1.570 158.414 1.00 46.96 916 SER A C 1
ATOM 2620 O O . SER A 1 529 ? 109.888 2.226 159.175 1.00 45.41 916 SER A O 1
ATOM 2623 N N . LEU A 1 530 ? 109.416 1.467 157.110 1.00 45.00 917 LEU A N 1
ATOM 2624 C CA . LEU A 1 530 ? 110.538 2.162 156.486 1.00 50.05 917 LEU A CA 1
ATOM 2625 C C . LEU A 1 530 ? 110.264 3.659 156.355 1.00 61.53 917 LEU A C 1
ATOM 2626 O O . LEU A 1 530 ? 111.193 4.464 156.336 1.00 60.22 917 LEU A O 1
ATOM 2631 N N . SER A 1 531 ? 108.989 4.028 156.274 1.00 67.78 918 SER A N 1
ATOM 2632 C CA . SER A 1 531 ? 108.613 5.429 156.101 1.00 71.70 918 SER A CA 1
ATOM 2633 C C . SER A 1 531 ? 108.250 6.107 157.419 1.00 67.08 918 SER A C 1
ATOM 2634 O O . SER A 1 531 ? 108.220 7.335 157.506 1.00 62.84 918 SER A O 1
ATOM 2637 N N . ASN A 1 532 ? 107.972 5.307 158.442 1.00 63.62 919 ASN A N 1
ATOM 2638 C CA . ASN A 1 532 ? 107.542 5.844 159.727 1.00 59.94 919 ASN A CA 1
ATOM 2639 C C . ASN A 1 532 ? 108.668 5.919 160.751 1.00 69.90 919 ASN A C 1
ATOM 2640 O O . ASN A 1 532 ? 108.723 6.852 161.550 1.00 82.38 919 ASN A O 1
ATOM 2645 N N . CYS A 1 533 ? 109.562 4.936 160.726 1.00 63.67 920 CYS A N 1
ATOM 2646 C CA . CYS A 1 533 ? 110.676 4.898 161.667 1.00 49.32 920 CYS A CA 1
ATOM 2647 C C . CYS A 1 533 ? 111.961 4.404 161.006 1.00 38.69 920 CYS A C 1
ATOM 2648 O O . CYS A 1 533 ? 112.860 3.898 161.678 1.00 40.54 920 CYS A O 1
ATOM 2651 N N . GLY A 1 534 ? 112.040 4.556 159.688 1.00 36.97 921 GLY A N 1
ATOM 2652 C CA . GLY A 1 534 ? 113.242 4.206 158.954 1.00 30.36 921 GLY A CA 1
ATOM 2653 C C . GLY A 1 534 ? 114.258 5.330 159.003 1.00 39.86 921 GLY A C 1
ATOM 2654 O O . GLY A 1 534 ? 114.117 6.265 159.791 1.00 51.44 921 GLY A O 1
ATOM 2655 N N . ILE A 1 535 ? 115.286 5.244 158.163 1.00 35.09 922 ILE A N 1
ATOM 2656 C CA . ILE A 1 535 ? 116.307 6.284 158.107 1.00 39.80 922 ILE A CA 1
ATOM 2657 C C . ILE A 1 535 ? 115.911 7.364 157.098 1.00 55.53 922 ILE A C 1
ATOM 2658 O O . ILE A 1 535 ? 115.332 7.070 156.051 1.00 64.36 922 ILE A O 1
ATOM 2663 N N . ARG A 1 536 ? 116.205 8.618 157.430 1.00 56.32 923 ARG A N 1
ATOM 2664 C CA . ARG A 1 536 ? 115.871 9.739 156.558 1.00 56.89 923 ARG A CA 1
ATOM 2665 C C . ARG A 1 536 ? 116.856 10.888 156.742 1.00 66.05 923 ARG A C 1
ATOM 2666 O O . ARG A 1 536 ? 116.717 11.696 157.661 1.00 75.79 923 ARG A O 1
ATOM 2674 N N . GLN A 1 537 ? 117.854 10.952 155.865 1.00 65.31 924 GLN A N 1
ATOM 2675 C CA . GLN A 1 537 ? 118.862 12.006 155.917 1.00 70.79 924 GLN A CA 1
ATOM 2676 C C . GLN A 1 537 ? 118.229 13.379 155.698 1.00 72.31 924 GLN A C 1
ATOM 2677 O O . GLN A 1 537 ? 117.244 13.500 154.969 1.00 71.94 924 GLN A O 1
ATOM 2683 N N . PRO A 1 538 ? 118.791 14.419 156.337 1.00 76.72 925 PRO A N 1
ATOM 2684 C CA . PRO A 1 538 ? 118.216 15.769 156.305 1.00 74.17 925 PRO A CA 1
ATOM 2685 C C . PRO A 1 538 ? 118.134 16.372 154.906 1.00 68.47 925 PRO A C 1
ATOM 2686 O O . PRO A 1 538 ? 119.122 16.384 154.172 1.00 65.24 925 PRO A O 1
ATOM 2690 N N . LYS A 1 539 ? 116.952 16.866 154.550 1.00 70.38 926 LYS A N 1
ATOM 2691 C CA . LYS A 1 539 ? 116.757 17.570 153.290 1.00 73.42 926 LYS A CA 1
ATOM 2692 C C . LYS A 1 539 ? 116.920 19.070 153.505 1.00 79.51 926 LYS A C 1
ATOM 2693 O O . LYS A 1 539 ? 116.578 19.591 154.566 1.00 83.72 926 LYS A O 1
ATOM 2699 N N . TYR A 1 540 ? 117.446 19.762 152.499 1.00 78.58 927 TYR A N 1
ATOM 2700 C CA . TYR A 1 540 ? 117.630 21.206 152.587 1.00 78.41 927 TYR A CA 1
ATOM 2701 C C . TYR A 1 540 ? 116.286 21.929 152.567 1.00 74.20 927 TYR A C 1
ATOM 2702 O O . TYR A 1 540 ? 116.135 22.994 153.166 1.00 74.56 927 TYR A O 1
ATOM 2711 N N . GLY A 1 541 ? 115.313 21.343 151.878 1.00 74.42 928 GLY A N 1
ATOM 2712 C CA . GLY A 1 541 ? 113.991 21.932 151.770 1.00 71.57 928 GLY A CA 1
ATOM 2713 C C . GLY A 1 541 ? 113.093 21.599 152.947 1.00 65.04 928 GLY A C 1
ATOM 2714 O O . GLY A 1 541 ? 112.017 21.028 152.774 1.00 62.45 928 GLY A O 1
ATOM 2715 N N . ASP A 1 542 ? 113.537 21.959 154.147 1.00 66.66 929 ASP A N 1
ATOM 2716 C CA . ASP A 1 542 ? 112.764 21.715 155.360 1.00 70.35 929 ASP A CA 1
ATOM 2717 C C . ASP A 1 542 ? 112.653 22.978 156.208 1.00 66.59 929 ASP A C 1
ATOM 2718 O O . ASP A 1 542 ? 111.791 23.079 157.081 1.00 64.49 929 ASP A O 1
ATOM 2723 N N . THR A 1 571 ? 110.932 2.448 136.875 1.00 84.60 958 THR A N 1
ATOM 2724 C CA . THR A 1 571 ? 111.863 1.611 136.129 1.00 89.61 958 THR A CA 1
ATOM 2725 C C . THR A 1 571 ? 112.131 0.298 136.858 1.00 94.48 958 THR A C 1
ATOM 2726 O O . THR A 1 571 ? 113.085 0.194 137.627 1.00 98.29 958 THR A O 1
ATOM 2730 N N . PRO A 1 572 ? 111.283 -0.712 136.613 1.00 91.12 959 PRO A N 1
ATOM 2731 C CA . PRO A 1 572 ? 111.418 -2.027 137.244 1.00 90.24 959 PRO A CA 1
ATOM 2732 C C . PRO A 1 572 ? 112.294 -2.984 136.437 1.00 88.99 959 PRO A C 1
ATOM 2733 O O . PRO A 1 572 ? 112.506 -2.775 135.243 1.00 90.97 959 PRO A O 1
ATOM 2737 N N . SER A 1 573 ? 112.797 -4.024 137.095 1.00 85.08 960 SER A N 1
ATOM 2738 C CA . SER A 1 573 ? 113.659 -5.003 136.442 1.00 74.16 960 SER A CA 1
ATOM 2739 C C . SER A 1 573 ? 112.856 -6.211 135.974 1.00 62.49 960 SER A C 1
ATOM 2740 O O . SER A 1 573 ? 112.284 -6.940 136.784 1.00 60.76 960 SER A O 1
ATOM 2743 N N . ARG A 1 574 ? 112.821 -6.419 134.662 1.00 55.03 961 ARG A N 1
ATOM 2744 C CA . ARG A 1 574 ? 112.041 -7.503 134.076 1.00 50.61 961 ARG A CA 1
ATOM 2745 C C . ARG A 1 574 ? 112.919 -8.723 133.796 1.00 55.42 961 ARG A C 1
ATOM 2746 O O . ARG A 1 574 ? 112.422 -9.786 133.421 1.00 59.92 961 ARG A O 1
ATOM 2754 N N . ILE A 1 575 ? 114.225 -8.568 133.991 1.00 53.74 962 ILE A N 1
ATOM 2755 C CA . ILE A 1 575 ? 115.168 -9.652 133.734 1.00 44.66 962 ILE A CA 1
ATOM 2756 C C . ILE A 1 575 ? 115.323 -10.571 134.942 1.00 43.81 962 ILE A C 1
ATOM 2757 O O . ILE A 1 575 ? 115.971 -11.614 134.858 1.00 44.04 962 ILE A O 1
ATOM 2762 N N . ASN A 1 576 ? 114.726 -10.181 136.065 1.00 45.48 963 ASN A N 1
ATOM 2763 C CA . ASN A 1 576 ? 114.785 -10.986 137.280 1.00 41.77 963 ASN A CA 1
ATOM 2764 C C . ASN A 1 576 ? 113.661 -12.013 137.344 1.00 36.52 963 ASN A C 1
ATOM 2765 O O . ASN A 1 576 ? 113.500 -12.710 138.345 1.00 27.49 963 ASN A O 1
ATOM 2770 N N . HIS A 1 577 ? 112.885 -12.101 136.269 1.00 44.59 964 HIS A N 1
ATOM 2771 C CA . HIS A 1 577 ? 111.798 -13.068 136.186 1.00 49.26 964 HIS A CA 1
ATOM 2772 C C . HIS A 1 577 ? 112.312 -14.413 135.690 1.00 43.37 964 HIS A C 1
ATOM 2773 O O . HIS A 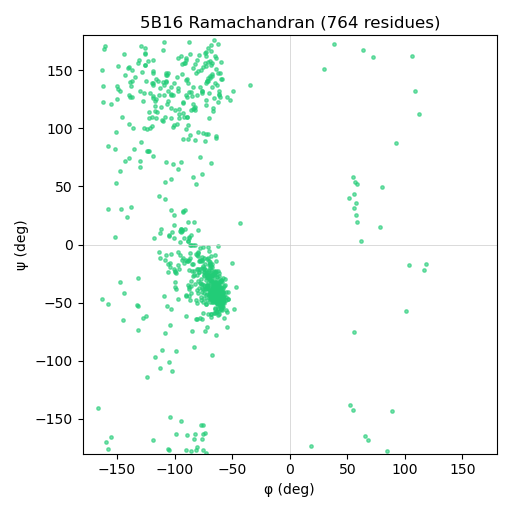1 577 ? 113.510 -14.590 135.469 1.00 40.13 964 HIS A O 1
ATOM 2780 N N . ASN A 1 578 ? 111.397 -15.360 135.520 1.00 32.73 965 ASN A N 1
ATOM 2781 C CA . ASN A 1 578 ? 111.730 -16.639 134.913 1.00 40.37 965 ASN A CA 1
ATOM 2782 C C . ASN A 1 578 ? 111.253 -16.677 133.467 1.00 42.54 965 ASN A C 1
ATOM 2783 O O . ASN A 1 578 ? 111.262 -17.726 132.825 1.00 44.12 965 ASN A O 1
ATOM 2788 N N . GLU A 1 579 ? 110.840 -15.516 132.964 1.00 50.71 966 GLU A N 1
ATOM 2789 C CA . GLU A 1 579 ? 110.357 -15.387 131.592 1.00 56.17 966 GLU A CA 1
ATOM 2790 C C . GLU A 1 579 ? 111.447 -15.717 130.581 1.00 48.76 966 GLU A C 1
ATOM 2791 O O . GLU A 1 579 ? 111.161 -16.156 129.469 1.00 49.55 966 GLU A O 1
ATOM 2797 N N . ARG A 1 580 ? 112.697 -15.491 130.971 1.00 51.26 967 ARG A N 1
ATOM 2798 C CA . ARG A 1 580 ? 113.840 -15.868 130.151 1.00 47.64 967 ARG A CA 1
ATOM 2799 C C . ARG A 1 580 ? 113.901 -17.384 130.006 1.00 39.24 967 ARG A C 1
ATOM 2800 O O . ARG A 1 580 ? 113.848 -17.928 128.897 1.00 33.32 967 ARG A O 1
ATOM 2808 N N . LEU A 1 581 ? 114.002 -18.060 131.146 1.00 36.43 968 LEU A N 1
ATOM 2809 C CA . LEU A 1 581 ? 114.093 -19.512 131.182 1.00 39.14 968 LEU A CA 1
ATOM 2810 C C . LEU A 1 581 ? 112.797 -20.170 130.720 1.00 42.75 968 LEU A C 1
ATOM 2811 O O . LEU A 1 581 ? 112.790 -21.344 130.355 1.00 52.64 968 LEU A O 1
ATOM 2816 N N . GLU A 1 582 ? 111.701 -19.418 130.743 1.00 32.58 969 GLU A N 1
ATOM 2817 C CA . GLU A 1 582 ? 110.444 -19.901 130.183 1.00 31.48 969 GLU A CA 1
ATOM 2818 C C . GLU A 1 582 ? 110.509 -19.827 128.665 1.00 28.56 969 GLU A C 1
ATOM 2819 O O . GLU A 1 582 ? 110.049 -20.729 127.964 1.00 29.29 969 GLU A O 1
ATOM 2825 N N . PHE A 1 583 ? 111.089 -18.739 128.169 1.00 28.35 970 PHE A N 1
ATOM 2826 C CA . PHE A 1 583 ? 111.271 -18.536 126.738 1.00 37.27 970 PHE A CA 1
ATOM 2827 C C . PHE A 1 583 ? 112.198 -19.599 126.162 1.00 47.13 970 PHE A C 1
ATOM 2828 O O . PHE A 1 583 ? 112.035 -20.026 125.019 1.00 60.70 970 PHE A O 1
ATOM 2836 N N . LEU A 1 584 ? 113.168 -20.027 126.963 1.00 28.96 971 LEU A N 1
ATOM 2837 C CA . LEU A 1 584 ? 114.066 -21.103 126.555 1.00 29.34 971 LEU A CA 1
ATOM 2838 C C . LEU A 1 584 ? 113.375 -22.460 126.672 1.00 31.79 971 LEU A C 1
ATOM 2839 O O . LEU A 1 584 ? 113.447 -23.294 125.763 1.00 36.20 971 LEU A O 1
ATOM 2844 N N . GLY A 1 585 ? 112.696 -22.664 127.796 1.00 29.44 972 GLY A N 1
ATOM 2845 C CA . GLY A 1 585 ? 112.035 -23.922 128.089 1.00 40.39 972 GLY A CA 1
ATOM 2846 C C . GLY A 1 585 ? 110.904 -24.253 127.139 1.00 38.39 972 GLY A C 1
ATOM 2847 O O . GLY A 1 585 ? 110.542 -25.417 126.980 1.00 31.25 972 GLY A O 1
ATOM 2848 N N . ASP A 1 586 ? 110.336 -23.228 126.514 1.00 36.87 973 ASP A N 1
ATOM 2849 C CA . ASP A 1 586 ? 109.312 -23.436 125.501 1.00 39.02 973 ASP A CA 1
ATOM 2850 C C . ASP A 1 586 ? 109.925 -24.202 124.336 1.00 42.09 973 ASP A C 1
ATOM 2851 O O . ASP A 1 586 ? 109.397 -25.228 123.897 1.00 53.86 973 ASP A O 1
ATOM 2856 N N . ALA A 1 587 ? 111.061 -23.704 123.857 1.00 34.19 974 ALA A N 1
ATOM 2857 C CA . ALA A 1 587 ? 111.791 -24.339 122.768 1.00 32.88 974 ALA A CA 1
ATOM 2858 C C . ALA A 1 587 ? 112.334 -25.701 123.186 1.00 37.25 974 ALA A C 1
ATOM 2859 O O . ALA A 1 587 ? 112.399 -26.625 122.375 1.00 40.66 974 ALA A O 1
ATOM 2861 N N . VAL A 1 588 ? 112.726 -25.822 124.452 1.00 32.27 975 VAL A N 1
ATOM 2862 C CA . VAL A 1 588 ? 113.225 -27.093 124.971 1.00 32.34 975 VAL A CA 1
ATOM 2863 C C . VAL A 1 588 ? 112.146 -28.173 124.927 1.00 49.33 975 VAL A C 1
ATOM 2864 O O . VAL A 1 588 ? 112.337 -29.228 124.317 1.00 64.33 975 VAL A O 1
ATOM 2868 N N . VAL A 1 589 ? 111.017 -27.901 125.575 1.00 32.77 976 VAL A N 1
ATOM 2869 C CA . VAL A 1 589 ? 109.886 -28.823 125.593 1.00 33.37 976 VAL A CA 1
ATOM 2870 C C . VAL A 1 589 ? 109.421 -29.145 124.177 1.00 34.36 976 VAL A C 1
ATOM 2871 O O . VAL A 1 589 ? 109.177 -30.309 123.840 1.00 35.05 976 VAL A O 1
ATOM 2875 N N . GLU A 1 590 ? 109.311 -28.105 123.355 1.00 34.44 977 GLU A N 1
ATOM 2876 C CA . GLU A 1 590 ? 108.923 -28.259 121.957 1.00 35.37 977 GLU A CA 1
ATOM 2877 C C . GLU A 1 590 ? 109.846 -29.241 121.241 1.00 35.93 977 GLU A C 1
ATOM 2878 O O . GLU A 1 590 ? 109.386 -30.128 120.520 1.00 36.79 977 GLU A O 1
ATOM 2884 N N . PHE A 1 591 ? 111.148 -29.085 121.461 1.00 35.45 978 PHE A N 1
ATOM 2885 C CA . PHE A 1 591 ? 112.144 -29.930 120.811 1.00 35.94 978 PHE A CA 1
ATOM 2886 C C . PHE A 1 591 ? 112.083 -31.374 121.290 1.00 43.72 978 PHE A C 1
ATOM 2887 O O . PHE A 1 591 ? 112.129 -32.300 120.480 1.00 46.46 978 PHE A O 1
ATOM 2895 N N . LEU A 1 592 ? 111.990 -31.565 122.603 1.00 46.03 979 LEU A N 1
ATOM 2896 C CA . LEU A 1 592 ? 111.918 -32.908 123.169 1.00 35.82 979 LEU A CA 1
ATOM 2897 C C . LEU A 1 592 ? 110.692 -33.651 122.648 1.00 49.00 979 LEU A C 1
ATOM 2898 O O . LEU A 1 592 ? 110.801 -34.769 122.127 1.00 53.36 979 LEU A O 1
ATOM 2903 N N . THR A 1 593 ? 109.530 -33.016 122.785 1.00 36.63 980 THR A N 1
ATOM 2904 C CA . THR A 1 593 ? 108.281 -33.581 122.288 1.00 37.46 980 THR A CA 1
ATOM 2905 C C . THR A 1 593 ? 108.375 -33.913 120.805 1.00 38.41 980 THR A C 1
ATOM 2906 O O . THR A 1 593 ? 108.008 -35.011 120.384 1.00 39.21 980 THR A O 1
ATOM 2910 N N . SER A 1 594 ? 108.882 -32.967 120.020 1.00 38.33 981 SER A N 1
ATOM 2911 C CA . SER A 1 594 ? 109.009 -33.159 118.579 1.00 39.23 981 SER A CA 1
ATOM 2912 C C . SER A 1 594 ? 109.874 -34.365 118.233 1.00 39.73 981 SER A C 1
ATOM 2913 O O . SER A 1 594 ? 109.445 -35.243 117.489 1.00 67.54 981 SER A O 1
ATOM 2916 N N . VAL A 1 595 ? 111.086 -34.405 118.780 1.00 39.14 982 VAL A N 1
ATOM 2917 C CA . VAL A 1 595 ? 112.024 -35.489 118.499 1.00 39.56 982 VAL A CA 1
ATOM 2918 C C . VAL A 1 595 ? 111.475 -36.849 118.914 1.00 40.01 982 VAL A C 1
ATOM 2919 O O . VAL A 1 595 ? 111.466 -37.794 118.116 1.00 61.43 982 VAL A O 1
ATOM 2923 N N . HIS A 1 596 ? 111.016 -36.947 120.158 1.00 39.43 983 HIS A N 1
ATOM 2924 C CA . HIS A 1 596 ? 110.509 -38.215 120.671 1.00 50.24 983 HIS A CA 1
ATOM 2925 C C . HIS A 1 596 ? 109.293 -38.704 119.886 1.00 50.95 983 HIS A C 1
ATOM 2926 O O . HIS A 1 596 ? 109.214 -39.878 119.529 1.00 51.51 983 HIS A O 1
ATOM 2933 N N . LEU A 1 597 ? 108.354 -37.805 119.607 1.00 49.59 984 LEU A N 1
ATOM 2934 C CA . LEU A 1 597 ? 107.169 -38.178 118.839 1.00 41.74 984 LEU A CA 1
ATOM 2935 C C . LEU A 1 597 ? 107.517 -38.457 117.378 1.00 42.63 984 LEU A C 1
ATOM 2936 O O . LEU A 1 597 ? 106.743 -39.085 116.657 1.00 43.58 984 LEU A O 1
ATOM 2941 N N . TYR A 1 598 ? 108.686 -37.991 116.950 1.00 42.37 985 TYR A N 1
ATOM 2942 C CA . TYR A 1 598 ? 109.149 -38.209 115.584 1.00 43.20 985 TYR A CA 1
ATOM 2943 C C . TYR A 1 598 ? 109.753 -39.598 115.418 1.00 43.78 985 TYR A C 1
ATOM 2944 O O . TYR A 1 598 ? 109.399 -40.330 114.494 1.00 54.93 985 TYR A O 1
ATOM 2953 N N . TYR A 1 599 ? 110.666 -39.958 116.315 1.00 43.17 986 TYR A N 1
ATOM 2954 C CA . TYR A 1 599 ? 111.381 -41.225 116.198 1.00 43.66 986 TYR A CA 1
ATOM 2955 C C . TYR A 1 599 ? 110.549 -42.434 116.622 1.00 65.73 986 TYR A C 1
ATOM 2956 O O . TYR A 1 599 ? 110.743 -43.536 116.109 1.00 44.97 986 TYR A O 1
ATOM 2965 N N . LEU A 1 600 ? 109.628 -42.230 117.559 1.00 61.29 987 LEU A N 1
ATOM 2966 C CA . LEU A 1 600 ? 108.845 -43.335 118.104 1.00 51.06 987 LEU A CA 1
ATOM 2967 C C . LEU A 1 600 ? 107.665 -43.716 117.215 1.00 48.86 987 LEU A C 1
ATOM 2968 O O . LEU A 1 600 ? 106.994 -44.718 117.461 1.00 52.72 987 LEU A O 1
ATOM 2973 N N . PHE A 1 601 ? 107.410 -42.916 116.185 1.00 45.49 988 PHE A N 1
ATOM 2974 C CA . PHE A 1 601 ? 106.347 -43.222 115.232 1.00 46.54 988 PHE A CA 1
ATOM 2975 C C . PHE A 1 601 ? 106.785 -42.919 113.802 1.00 47.17 988 PHE A C 1
ATOM 2976 O O . PHE A 1 601 ? 106.349 -41.930 113.214 1.00 65.65 988 PHE A O 1
ATOM 2984 N N . PRO A 1 602 ? 107.648 -43.779 113.235 1.00 47.71 989 PRO A N 1
ATOM 2985 C CA . PRO A 1 602 ? 108.202 -43.569 111.892 1.00 61.97 989 PRO A CA 1
ATOM 2986 C C . PRO A 1 602 ? 107.173 -43.738 110.775 1.00 67.30 989 PRO A C 1
ATOM 2987 O O . PRO A 1 602 ? 107.493 -43.490 109.613 1.00 76.47 989 PRO A O 1
ATOM 2991 N N . SER A 1 603 ? 105.960 -44.153 111.123 1.00 65.36 990 SER A N 1
ATOM 2992 C CA . SER A 1 603 ? 104.919 -44.385 110.127 1.00 62.27 990 SER A CA 1
ATOM 2993 C C . SER A 1 603 ? 103.862 -43.284 110.139 1.00 55.22 990 SER A C 1
ATOM 2994 O O . SER A 1 603 ? 103.089 -43.145 109.192 1.00 55.04 990 SER A O 1
ATOM 2997 N N . LEU A 1 604 ? 103.834 -42.504 111.214 1.00 59.84 991 LEU A N 1
ATOM 2998 C CA . LEU A 1 604 ? 102.839 -41.449 111.372 1.00 74.25 991 LEU A CA 1
ATOM 2999 C C . LEU A 1 604 ? 103.265 -40.165 110.662 1.00 94.59 991 LEU A C 1
ATOM 3000 O O . LEU A 1 604 ? 104.418 -39.746 110.763 1.00 88.11 991 LEU A O 1
ATOM 3005 N N . GLU A 1 605 ? 102.329 -39.545 109.947 1.00 113.40 992 GLU A N 1
ATOM 3006 C CA . GLU A 1 605 ? 102.619 -38.328 109.193 1.00 109.78 992 GLU A CA 1
ATOM 3007 C C . GLU A 1 605 ? 102.716 -37.100 110.095 1.00 98.12 992 GLU A C 1
ATOM 3008 O O . GLU A 1 605 ? 102.780 -37.216 111.319 1.00 98.08 992 GLU A O 1
ATOM 3014 N N . GLU A 1 606 ? 102.721 -35.923 109.477 1.00 85.84 993 GLU A N 1
ATOM 3015 C CA . GLU A 1 606 ? 102.856 -34.664 110.202 1.00 73.89 993 GLU A CA 1
ATOM 3016 C C . GLU A 1 606 ? 101.622 -34.358 111.047 1.00 64.63 993 GLU A C 1
ATOM 3017 O O . GLU A 1 606 ? 101.720 -33.715 112.092 1.00 68.90 993 GLU A O 1
ATOM 3023 N N . GLY A 1 607 ? 100.464 -34.821 110.587 1.00 47.59 994 GLY A N 1
ATOM 3024 C CA . GLY A 1 607 ? 99.208 -34.564 111.269 1.00 47.49 994 GLY A CA 1
ATOM 3025 C C . GLY A 1 607 ? 99.171 -35.101 112.686 1.00 65.66 994 GLY A C 1
ATOM 3026 O O . GLY A 1 607 ? 98.912 -34.359 113.634 1.00 67.35 994 GLY A O 1
ATOM 3027 N N . GLY A 1 608 ? 99.432 -36.397 112.829 1.00 60.58 995 GLY A N 1
ATOM 3028 C CA . GLY A 1 608 ? 99.439 -37.036 114.132 1.00 62.68 995 GLY A CA 1
ATOM 3029 C C . GLY A 1 608 ? 100.557 -36.523 115.018 1.00 70.71 995 GLY A C 1
ATOM 3030 O O . GLY A 1 608 ? 100.403 -36.431 116.237 1.00 71.37 995 GLY A O 1
ATOM 3031 N N . LEU A 1 609 ? 101.687 -36.191 114.402 1.00 69.65 996 LEU A N 1
ATOM 3032 C CA . LEU A 1 609 ? 102.825 -35.632 115.124 1.00 53.51 996 LEU A CA 1
ATOM 3033 C C . LEU A 1 609 ? 102.459 -34.300 115.766 1.00 56.28 996 LEU A C 1
ATOM 3034 O O . LEU A 1 609 ? 102.684 -34.092 116.958 1.00 63.69 996 LEU A O 1
ATOM 3039 N N . ALA A 1 610 ? 101.889 -33.404 114.967 1.00 46.98 997 ALA A N 1
ATOM 3040 C CA . ALA A 1 610 ? 101.476 -32.092 115.450 1.00 50.80 997 ALA A CA 1
ATOM 3041 C C . ALA A 1 610 ? 100.329 -32.209 116.447 1.00 50.76 997 ALA A C 1
ATOM 3042 O O . ALA A 1 610 ? 100.220 -31.410 117.377 1.00 59.99 997 ALA A O 1
ATOM 3044 N N . THR A 1 611 ? 99.477 -33.210 116.246 1.00 43.67 998 THR A N 1
ATOM 3045 C CA . THR A 1 611 ? 98.359 -33.460 117.148 1.00 43.69 998 THR A CA 1
ATOM 3046 C C . THR A 1 611 ? 98.853 -33.852 118.537 1.00 56.05 998 THR A C 1
ATOM 3047 O O . THR A 1 611 ? 98.493 -33.224 119.535 1.00 52.84 998 THR A O 1
ATOM 3051 N N . TYR A 1 612 ? 99.681 -34.892 118.588 1.00 58.64 999 TYR A N 1
ATOM 3052 C CA . TYR A 1 612 ? 100.292 -35.342 119.835 1.00 64.43 999 TYR A CA 1
ATOM 3053 C C . TYR A 1 612 ? 101.078 -34.216 120.501 1.00 61.12 999 TYR A C 1
ATOM 3054 O O . TYR A 1 612 ? 100.922 -33.959 121.698 1.00 59.23 999 TYR A O 1
ATOM 3063 N N . ARG A 1 613 ? 101.917 -33.550 119.711 1.00 59.24 1000 ARG A N 1
ATOM 3064 C CA . ARG A 1 613 ? 102.747 -32.454 120.199 1.00 48.45 1000 ARG A CA 1
ATOM 3065 C C . ARG A 1 613 ? 101.902 -31.376 120.869 1.00 49.82 1000 ARG A C 1
ATOM 3066 O O . ARG A 1 613 ? 102.116 -31.050 122.036 1.00 56.18 1000 ARG A O 1
ATOM 3074 N N . THR A 1 614 ? 100.934 -30.840 120.130 1.00 45.76 1001 THR A N 1
ATOM 3075 C CA . THR A 1 614 ? 100.048 -29.807 120.657 1.00 49.33 1001 THR A CA 1
ATOM 3076 C C . THR A 1 614 ? 99.285 -30.310 121.881 1.00 51.59 1001 THR A C 1
ATOM 3077 O O . THR A 1 614 ? 98.960 -29.538 122.784 1.00 50.10 1001 THR A O 1
ATOM 3081 N N . ALA A 1 615 ? 99.013 -31.611 121.912 1.00 53.13 1002 ALA A N 1
ATOM 3082 C CA . ALA A 1 615 ? 98.319 -32.216 123.043 1.00 51.15 1002 ALA A CA 1
ATOM 3083 C C . ALA A 1 615 ? 99.200 -32.265 124.289 1.00 52.18 1002 ALA A C 1
ATOM 3084 O O . ALA A 1 615 ? 98.695 -32.250 125.411 1.00 50.39 1002 ALA A O 1
ATOM 3086 N N . ILE A 1 616 ? 100.514 -32.323 124.091 1.00 57.24 1003 ILE A N 1
ATOM 3087 C CA . ILE A 1 616 ? 101.444 -32.405 125.217 1.00 53.49 1003 ILE A CA 1
ATOM 3088 C C . ILE A 1 616 ? 101.896 -31.028 125.715 1.00 60.79 1003 ILE A C 1
ATOM 3089 O O . ILE A 1 616 ? 101.924 -30.777 126.921 1.00 55.37 1003 ILE A O 1
ATOM 3094 N N . VAL A 1 617 ? 102.237 -30.137 124.786 1.00 64.80 1004 VAL A N 1
ATOM 3095 C CA . VAL A 1 617 ? 102.766 -28.818 125.135 1.00 35.70 1004 VAL A CA 1
ATOM 3096 C C . VAL A 1 617 ? 101.696 -27.931 125.790 1.00 35.40 1004 VAL A C 1
ATOM 3097 O O . VAL A 1 617 ? 102.003 -26.864 126.326 1.00 34.61 1004 VAL A O 1
ATOM 3101 N N . GLN A 1 618 ? 100.447 -28.391 125.760 1.00 40.42 1005 GLN A N 1
ATOM 3102 C CA . GLN A 1 618 ? 99.325 -27.667 126.360 1.00 55.31 1005 GLN A CA 1
ATOM 3103 C C . GLN A 1 618 ? 99.617 -27.229 127.797 1.00 46.31 1005 GLN A C 1
ATOM 3104 O O . GLN A 1 618 ? 100.093 -28.022 128.609 1.00 47.06 1005 GLN A O 1
ATOM 3110 N N . ASN A 1 619 ? 99.330 -25.964 128.096 1.00 34.43 1006 ASN A N 1
ATOM 3111 C CA . ASN A 1 619 ? 99.666 -25.371 129.390 1.00 33.47 1006 ASN A CA 1
ATOM 3112 C C . ASN A 1 619 ? 99.001 -26.052 130.583 1.00 59.44 1006 ASN A C 1
ATOM 3113 O O . ASN A 1 619 ? 99.609 -26.179 131.645 1.00 68.26 1006 ASN A O 1
ATOM 3118 N N . GLN A 1 620 ? 97.753 -26.476 130.411 1.00 49.91 1007 GLN A N 1
ATOM 3119 C CA . GLN A 1 620 ? 97.036 -27.179 131.470 1.00 51.53 1007 GLN A CA 1
ATOM 3120 C C . GLN A 1 620 ? 97.727 -28.505 131.773 1.00 44.84 1007 GLN A C 1
ATOM 3121 O O . GLN A 1 620 ? 97.953 -28.861 132.937 1.00 36.40 1007 GLN A O 1
ATOM 3127 N N . HIS A 1 621 ? 98.066 -29.222 130.707 1.00 36.97 1008 HIS A N 1
ATOM 3128 C CA . HIS A 1 621 ? 98.788 -30.481 130.809 1.00 41.53 1008 HIS A CA 1
ATOM 3129 C C . HIS A 1 621 ? 100.155 -30.283 131.452 1.00 52.54 1008 HIS A C 1
ATOM 3130 O O . HIS A 1 621 ? 100.586 -31.093 132.271 1.00 55.08 1008 HIS A O 1
ATOM 3137 N N . LEU A 1 622 ? 100.831 -29.201 131.078 1.00 60.28 1009 LEU A N 1
ATOM 3138 C CA . LEU A 1 622 ? 102.146 -28.892 131.630 1.00 55.74 1009 LEU A CA 1
ATOM 3139 C C . LEU A 1 622 ? 102.059 -28.505 133.101 1.00 58.88 1009 LEU A C 1
ATOM 3140 O O . LEU A 1 622 ? 103.013 -28.688 133.851 1.00 70.19 1009 LEU A O 1
ATOM 3145 N N . ALA A 1 623 ? 100.912 -27.969 133.508 1.00 61.57 1010 ALA A N 1
ATOM 3146 C CA . ALA A 1 623 ? 100.690 -27.598 134.901 1.00 62.22 1010 ALA A CA 1
ATOM 3147 C C . ALA A 1 623 ? 100.443 -28.839 135.749 1.00 67.61 1010 ALA A C 1
ATOM 3148 O O . ALA A 1 623 ? 101.068 -29.027 136.800 1.00 77.57 1010 ALA A O 1
ATOM 3150 N N . MET A 1 624 ? 99.529 -29.686 135.283 1.00 70.86 1011 MET A N 1
ATOM 3151 C CA . MET A 1 624 ? 99.234 -30.939 135.969 1.00 76.91 1011 MET A CA 1
ATOM 3152 C C . MET A 1 624 ? 100.479 -31.819 136.032 1.00 72.06 1011 MET A C 1
ATOM 3153 O O . MET A 1 624 ? 100.676 -32.572 136.987 1.00 73.00 1011 MET A O 1
ATOM 3158 N N . LEU A 1 625 ? 101.322 -31.708 135.011 1.00 64.21 1012 LEU A N 1
ATOM 3159 C CA . LEU A 1 625 ? 102.579 -32.442 134.965 1.00 52.81 1012 LEU A CA 1
ATOM 3160 C C . LEU A 1 625 ? 103.626 -31.766 135.848 1.00 49.16 1012 LEU A C 1
ATOM 3161 O O . LEU A 1 625 ? 104.577 -32.403 136.299 1.00 47.76 1012 LEU A O 1
ATOM 3166 N N . ALA A 1 626 ? 103.441 -30.472 136.094 1.00 49.23 1013 ALA A N 1
ATOM 3167 C CA . ALA A 1 626 ? 104.345 -29.723 136.960 1.00 51.96 1013 ALA A CA 1
ATOM 3168 C C . ALA A 1 626 ? 104.045 -30.000 138.426 1.00 59.34 1013 ALA A C 1
ATOM 3169 O O . ALA A 1 626 ? 104.908 -29.830 139.287 1.00 70.35 1013 ALA A O 1
ATOM 3171 N N . LYS A 1 627 ? 102.818 -30.424 138.709 1.00 60.30 1014 LYS A N 1
ATOM 3172 C CA . LYS A 1 627 ? 102.428 -30.734 140.081 1.00 58.79 1014 LYS A CA 1
ATOM 3173 C C . LYS A 1 627 ? 103.152 -31.977 140.601 1.00 52.38 1014 LYS A C 1
ATOM 3174 O O . LYS A 1 627 ? 103.290 -32.169 141.810 1.00 50.70 1014 LYS A O 1
ATOM 3180 N N . LYS A 1 628 ? 103.628 -32.813 139.683 1.00 51.81 1015 LYS A N 1
ATOM 3181 C CA . LYS A 1 628 ? 104.366 -34.017 140.054 1.00 43.07 1015 LYS A CA 1
ATOM 3182 C C . LYS A 1 628 ? 105.730 -33.678 140.651 1.00 37.10 1015 LYS A C 1
ATOM 3183 O O . LYS A 1 628 ? 106.361 -34.519 141.292 1.00 44.30 1015 LYS A O 1
ATOM 3189 N N . LEU A 1 629 ? 106.182 -32.448 140.431 1.00 43.35 1016 LEU A N 1
ATOM 3190 C CA . LEU A 1 629 ? 107.422 -31.969 141.030 1.00 40.46 1016 LEU A CA 1
ATOM 3191 C C . LEU A 1 629 ? 107.138 -31.102 142.250 1.00 45.08 1016 LEU A C 1
ATOM 3192 O O . LEU A 1 629 ? 108.055 -30.516 142.827 1.00 52.55 1016 LEU A O 1
ATOM 3197 N N . GLU A 1 630 ? 105.864 -31.029 142.630 1.00 50.35 1017 GLU A N 1
ATOM 3198 C CA . GLU A 1 630 ? 105.409 -30.167 143.720 1.00 50.68 1017 GLU A CA 1
ATOM 3199 C C . GLU A 1 630 ? 105.890 -28.733 143.542 1.00 43.88 1017 GLU A C 1
ATOM 3200 O O . GLU A 1 630 ? 106.284 -28.079 144.508 1.00 46.26 1017 GLU A O 1
ATOM 3206 N N . LEU A 1 631 ? 105.855 -28.249 142.304 1.00 41.30 1018 LEU A N 1
ATOM 3207 C CA . LEU A 1 631 ? 106.333 -26.907 141.996 1.00 32.89 1018 LEU A CA 1
ATOM 3208 C C . LEU A 1 631 ? 105.495 -25.837 142.687 1.00 81.39 1018 LEU A C 1
ATOM 3209 O O . LEU A 1 631 ? 105.964 -24.724 142.910 1.00 26.73 1018 LEU A O 1
ATOM 3214 N N . ASP A 1 632 ? 104.261 -26.185 143.035 1.00 61.05 1019 ASP A N 1
ATOM 3215 C CA . ASP A 1 632 ? 103.366 -25.256 143.715 1.00 72.77 1019 ASP A CA 1
ATOM 3216 C C . ASP A 1 632 ? 103.821 -24.975 145.145 1.00 65.05 1019 ASP A C 1
ATOM 3217 O O . ASP A 1 632 ? 103.388 -24.001 145.762 1.00 65.58 1019 ASP A O 1
ATOM 3222 N N . ARG A 1 633 ? 104.696 -25.829 145.668 1.00 50.67 1020 ARG A N 1
ATOM 3223 C CA . ARG A 1 633 ? 105.176 -25.681 147.036 1.00 51.65 1020 ARG A CA 1
ATOM 3224 C C . ARG A 1 633 ? 106.511 -24.942 147.080 1.00 58.42 1020 ARG A C 1
ATOM 3225 O O . ARG A 1 633 ? 106.887 -24.383 148.110 1.00 66.09 1020 ARG A O 1
ATOM 3233 N N . PHE A 1 634 ? 107.221 -24.935 145.957 1.00 45.93 1021 PHE A N 1
ATOM 3234 C CA . PHE A 1 634 ? 108.534 -24.300 145.888 1.00 52.83 1021 PHE A CA 1
ATOM 3235 C C . PHE A 1 634 ? 108.511 -23.002 145.086 1.00 54.08 1021 PHE A C 1
ATOM 3236 O O . PHE A 1 634 ? 109.492 -22.260 145.068 1.00 63.66 1021 PHE A O 1
ATOM 3244 N N . MET A 1 635 ? 107.392 -22.735 144.420 1.00 62.56 1022 MET A N 1
ATOM 3245 C CA . MET A 1 635 ? 107.250 -21.520 143.624 1.00 61.10 1022 MET A CA 1
ATOM 3246 C C . MET A 1 635 ? 107.228 -20.272 144.493 1.00 61.17 1022 MET A C 1
ATOM 3247 O O . MET A 1 635 ? 106.887 -20.332 145.672 1.00 57.23 1022 MET A O 1
ATOM 3252 N N . LEU A 1 636 ? 107.593 -19.140 143.900 1.00 53.02 1023 LEU A N 1
ATOM 3253 C CA . LEU A 1 636 ? 107.536 -17.861 144.594 1.00 52.18 1023 LEU A CA 1
ATOM 3254 C C . LEU A 1 636 ? 106.330 -17.057 144.124 1.00 58.62 1023 LEU A C 1
ATOM 3255 O O . LEU A 1 636 ? 106.467 -15.927 143.657 1.00 66.50 1023 LEU A O 1
ATOM 3260 N N . TYR A 1 637 ? 105.149 -17.653 144.245 1.00 66.86 1024 TYR A N 1
ATOM 3261 C CA . TYR A 1 637 ? 103.911 -16.994 143.847 1.00 76.88 1024 TYR A CA 1
ATOM 3262 C C . TYR A 1 637 ? 103.416 -16.067 144.952 1.00 78.07 1024 TYR A C 1
ATOM 3263 O O . TYR A 1 637 ? 103.116 -16.511 146.060 1.00 71.43 1024 TYR A O 1
ATOM 3272 N N . ALA A 1 638 ? 103.335 -14.776 144.645 1.00 71.71 1025 ALA A N 1
ATOM 3273 C CA . ALA A 1 638 ? 102.880 -13.786 145.613 1.00 73.96 1025 ALA A CA 1
ATOM 3274 C C . ALA A 1 638 ? 101.385 -13.526 145.473 1.00 79.51 1025 ALA A C 1
ATOM 3275 O O . ALA A 1 638 ? 100.782 -13.858 144.454 1.00 87.64 1025 ALA A O 1
ATOM 3277 N N . HIS A 1 639 ? 100.791 -12.934 146.504 1.00 77.93 1026 HIS A N 1
ATOM 3278 C CA . HIS A 1 639 ? 99.369 -12.610 146.479 1.00 85.40 1026 HIS A CA 1
ATOM 3279 C C . HIS A 1 639 ? 99.099 -11.386 145.612 1.00 91.25 1026 HIS A C 1
ATOM 3280 O O . HIS A 1 639 ? 99.775 -10.364 145.737 1.00 90.05 1026 HIS A O 1
ATOM 3287 N N . GLY A 1 640 ? 98.108 -11.497 144.735 1.00 99.65 1027 GLY A N 1
ATOM 3288 C CA . GLY A 1 640 ? 97.746 -10.405 143.850 1.00 115.42 1027 GLY A CA 1
ATOM 3289 C C . GLY A 1 640 ? 96.984 -9.307 144.567 1.00 115.23 1027 GLY A C 1
ATOM 3290 O O . GLY A 1 640 ? 96.795 -9.373 145.782 1.00 111.67 1027 GLY A O 1
ATOM 3291 N N . PRO A 1 641 ? 96.547 -8.285 143.815 1.00 124.24 1028 PRO A N 1
ATOM 3292 C CA . PRO A 1 641 ? 95.782 -7.157 144.359 1.00 133.70 1028 PRO A CA 1
ATOM 3293 C C . PRO A 1 641 ? 94.507 -7.612 145.062 1.00 147.76 1028 PRO A C 1
ATOM 3294 O O . PRO A 1 641 ? 94.364 -7.414 146.268 1.00 149.65 1028 PRO A O 1
ATOM 3298 N N . ASP A 1 642 ? 93.597 -8.219 144.307 1.00 161.28 1029 ASP A N 1
ATOM 3299 C CA . ASP A 1 642 ? 92.356 -8.745 144.865 1.00 163.18 1029 ASP A CA 1
ATOM 3300 C C . ASP A 1 642 ? 91.953 -10.043 144.173 1.00 161.76 1029 ASP A C 1
ATOM 3301 O O . ASP A 1 642 ? 91.522 -10.996 144.822 1.00 165.88 1029 ASP A O 1
ATOM 3306 N N . LEU A 1 643 ? 92.099 -10.073 142.852 1.00 155.11 1030 LEU A N 1
ATOM 3307 C CA . LEU A 1 643 ? 91.737 -11.247 142.067 1.00 141.06 1030 LEU A CA 1
ATOM 3308 C C . LEU A 1 643 ? 92.866 -12.272 142.062 1.00 136.23 1030 LEU A C 1
ATOM 3309 O O . LEU A 1 643 ? 93.962 -12.000 141.572 1.00 126.06 1030 LEU A O 1
ATOM 3314 N N . CYS A 1 644 ? 92.591 -13.452 142.609 1.00 128.67 1031 CYS A N 1
ATOM 3315 C CA . CYS A 1 644 ? 93.581 -14.520 142.665 1.00 119.46 1031 CYS A CA 1
ATOM 3316 C C . CYS A 1 644 ? 92.908 -15.889 142.667 1.00 107.53 1031 CYS A C 1
ATOM 3317 O O . CYS A 1 644 ? 92.727 -16.502 143.719 1.00 115.78 1031 CYS A O 1
ATOM 3320 N N . ARG A 1 64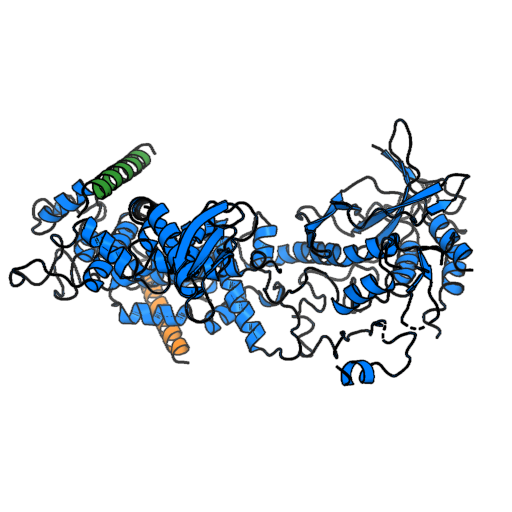5 ? 92.540 -16.363 141.481 1.00 104.00 1032 ARG A N 1
ATOM 3321 C CA . ARG A 1 645 ? 91.869 -17.650 141.339 1.00 113.75 1032 ARG A CA 1
ATOM 3322 C C . ARG A 1 645 ? 92.864 -18.788 141.137 1.00 104.72 1032 ARG A C 1
ATOM 3323 O O . ARG A 1 645 ? 94.076 -18.580 141.170 1.00 108.43 1032 ARG A O 1
ATOM 3331 N N . GLU A 1 646 ? 92.338 -19.992 140.929 1.00 105.37 1033 GLU A N 1
ATOM 3332 C CA . GLU A 1 646 ? 93.166 -21.167 140.678 1.00 105.02 1033 GLU A CA 1
ATOM 3333 C C . GLU A 1 646 ? 93.866 -21.065 139.326 1.00 111.15 1033 GLU A C 1
ATOM 3334 O O . GLU A 1 646 ? 94.915 -21.677 139.109 1.00 110.02 1033 GLU A O 1
ATOM 3340 N N . SER A 1 647 ? 93.273 -20.287 138.424 1.00 104.17 1034 SER A N 1
ATOM 3341 C CA . SER A 1 647 ? 93.810 -20.098 137.081 1.00 101.97 1034 SER A CA 1
ATOM 3342 C C . SER A 1 647 ? 95.223 -19.529 137.118 1.00 101.52 1034 SER A C 1
ATOM 3343 O O . SER A 1 647 ? 96.134 -20.071 136.493 1.00 101.72 1034 SER A O 1
ATOM 3346 N N . ASP A 1 648 ? 95.396 -18.437 137.858 1.00 99.82 1035 ASP A N 1
ATOM 3347 C CA . ASP A 1 648 ? 96.697 -17.792 138.000 1.00 102.90 1035 ASP A CA 1
ATOM 3348 C C . ASP A 1 648 ? 97.736 -18.745 138.580 1.00 99.82 1035 ASP A C 1
ATOM 3349 O O . ASP A 1 648 ? 98.881 -18.778 138.129 1.00 90.89 1035 ASP A O 1
ATOM 3354 N N . LEU A 1 649 ? 97.324 -19.521 139.577 1.00 92.91 1036 LEU A N 1
ATOM 3355 C CA . LEU A 1 649 ? 98.219 -20.449 140.256 1.00 94.05 1036 LEU A CA 1
ATOM 3356 C C . LEU A 1 649 ? 98.695 -21.553 139.316 1.00 98.62 1036 LEU A C 1
ATOM 3357 O O . LEU A 1 649 ? 99.899 -21.767 139.151 1.00 104.15 1036 LEU A O 1
ATOM 3362 N N . ARG A 1 650 ? 97.743 -22.247 138.698 1.00 104.38 1037 ARG A N 1
ATOM 3363 C CA . ARG A 1 650 ? 98.061 -23.354 137.802 1.00 105.50 1037 ARG A CA 1
ATOM 3364 C C . ARG A 1 650 ? 98.843 -22.889 136.573 1.00 87.04 1037 ARG A C 1
ATOM 3365 O O . ARG A 1 650 ? 99.756 -23.579 136.112 1.00 91.02 1037 ARG A O 1
ATOM 3373 N N . HIS A 1 651 ? 98.484 -21.721 136.048 1.00 72.33 1038 HIS A N 1
ATOM 3374 C CA . HIS A 1 651 ? 99.189 -21.156 134.903 1.00 74.88 1038 HIS A CA 1
ATOM 3375 C C . HIS A 1 651 ? 100.622 -20.819 135.299 1.00 62.76 1038 HIS A C 1
ATOM 3376 O O . HIS A 1 651 ? 101.565 -21.051 134.535 1.00 66.55 1038 HIS A O 1
ATOM 3383 N N . ALA A 1 652 ? 100.773 -20.275 136.504 1.00 55.16 1039 ALA A N 1
ATOM 3384 C CA . ALA A 1 652 ? 102.087 -19.975 137.057 1.00 48.39 1039 ALA A CA 1
ATOM 3385 C C . ALA A 1 652 ? 102.930 -21.240 137.142 1.00 45.59 1039 ALA A C 1
ATOM 3386 O O . ALA A 1 652 ? 104.114 -21.226 136.809 1.00 58.01 1039 ALA A O 1
ATOM 3388 N N . MET A 1 653 ? 102.314 -22.331 137.588 1.00 40.20 1040 MET A N 1
ATOM 3389 C CA . MET A 1 653 ? 103.000 -23.617 137.638 1.00 45.10 1040 MET A CA 1
ATOM 3390 C C . MET A 1 653 ? 103.429 -24.054 136.242 1.00 49.54 1040 MET A C 1
ATOM 3391 O O . MET A 1 653 ? 104.546 -24.542 136.048 1.00 53.65 1040 MET A O 1
ATOM 3396 N N . ALA A 1 654 ? 102.537 -23.862 135.274 1.00 52.95 1041 ALA A N 1
ATOM 3397 C CA . ALA A 1 654 ? 102.796 -24.247 133.891 1.00 59.50 1041 ALA A CA 1
ATOM 3398 C C . ALA A 1 654 ? 104.008 -23.520 133.315 1.00 52.65 1041 ALA A C 1
ATOM 3399 O O . ALA A 1 654 ? 104.884 -24.140 132.714 1.00 48.40 1041 ALA A O 1
ATOM 3401 N N . ASN A 1 655 ? 104.056 -22.205 133.492 1.00 63.13 1042 ASN A N 1
ATOM 3402 C CA . ASN A 1 655 ? 105.182 -21.427 132.984 1.00 62.56 1042 ASN A CA 1
ATOM 3403 C C . ASN A 1 655 ? 106.472 -21.739 133.741 1.00 58.11 1042 ASN A C 1
ATOM 3404 O O . ASN A 1 655 ? 107.530 -21.944 133.139 1.00 54.88 1042 ASN A O 1
ATOM 3409 N N . CYS A 1 656 ? 106.370 -21.783 135.066 1.00 58.82 1043 CYS A N 1
ATOM 3410 C CA . CYS A 1 656 ? 107.518 -22.052 135.925 1.00 58.46 1043 CYS A CA 1
ATOM 3411 C C . CYS A 1 656 ? 108.141 -23.410 135.629 1.00 52.98 1043 CYS A C 1
ATOM 3412 O O . CYS A 1 656 ? 109.343 -23.592 135.798 1.00 60.07 1043 CYS A O 1
ATOM 3415 N N . PHE A 1 657 ? 107.324 -24.364 135.195 1.00 47.20 1044 PHE A N 1
ATOM 3416 C CA . PHE A 1 657 ? 107.846 -25.671 134.812 1.00 38.07 1044 PHE A CA 1
ATOM 3417 C C . PHE A 1 657 ? 108.751 -25.560 133.591 1.00 41.59 1044 PHE A C 1
ATOM 3418 O O . PHE A 1 657 ? 109.837 -26.140 133.552 1.00 42.97 1044 PHE A O 1
ATOM 3426 N N . GLN A 1 658 ? 108.288 -24.816 132.591 1.00 45.67 1045 GLN A N 1
ATOM 3427 C CA . GLN A 1 658 ? 109.081 -24.570 131.393 1.00 44.58 1045 GLN A CA 1
ATOM 3428 C C . GLN A 1 658 ? 110.367 -23.842 131.759 1.00 35.72 1045 GLN A C 1
ATOM 3429 O O . GLN A 1 658 ? 111.428 -24.125 131.205 1.00 39.19 1045 GLN A O 1
ATOM 3435 N N . ALA A 1 659 ? 110.270 -22.910 132.700 1.00 27.69 1046 ALA A N 1
ATOM 3436 C CA . ALA A 1 659 ? 111.454 -22.231 133.214 1.00 26.95 1046 ALA A CA 1
ATOM 3437 C C . ALA A 1 659 ? 112.433 -23.239 133.809 1.00 26.81 1046 ALA A C 1
ATOM 3438 O O . ALA A 1 659 ? 113.647 -23.163 133.579 1.00 26.63 1046 ALA A O 1
ATOM 3440 N N . LEU A 1 660 ? 111.889 -24.193 134.559 1.00 27.25 1047 LEU A N 1
ATOM 3441 C CA . LEU A 1 660 ? 112.690 -25.218 135.215 1.00 26.82 1047 LEU A CA 1
ATOM 3442 C C . LEU A 1 660 ? 113.432 -26.071 134.197 1.00 27.41 1047 LEU A C 1
ATOM 3443 O O . LEU A 1 660 ? 114.654 -26.192 134.259 1.00 28.96 1047 LEU A O 1
ATOM 3448 N N . ILE A 1 661 ? 112.693 -26.659 133.261 1.00 37.26 1048 ILE A N 1
ATOM 3449 C CA . ILE A 1 661 ? 113.293 -27.547 132.272 1.00 41.57 1048 ILE A CA 1
ATOM 3450 C C . ILE A 1 661 ? 114.248 -26.776 131.359 1.00 28.80 1048 ILE A C 1
ATOM 3451 O O . ILE A 1 661 ? 115.188 -27.348 130.800 1.00 29.10 1048 ILE A O 1
ATOM 3456 N N . GLY A 1 662 ? 114.014 -25.473 131.231 1.00 28.44 1049 GLY A N 1
ATOM 3457 C CA . GLY A 1 662 ? 114.918 -24.613 130.492 1.00 28.33 1049 GLY A CA 1
ATOM 3458 C C . GLY A 1 662 ? 116.239 -24.476 131.224 1.00 27.71 1049 GLY A C 1
ATOM 3459 O O . GLY A 1 662 ? 117.310 -24.583 130.621 1.00 27.87 1049 GLY A O 1
ATOM 3460 N N . ALA A 1 663 ? 116.162 -24.248 132.532 1.00 27.02 1050 ALA A N 1
ATOM 3461 C CA . ALA A 1 663 ? 117.360 -24.129 133.358 1.00 26.41 1050 ALA A CA 1
ATOM 3462 C C . ALA A 1 663 ? 118.146 -25.438 133.378 1.00 26.74 1050 ALA A C 1
ATOM 3463 O O . ALA A 1 663 ? 119.372 -25.439 133.258 1.00 42.22 1050 ALA A O 1
ATOM 3465 N N . VAL A 1 664 ? 117.429 -26.547 133.531 1.00 27.16 1051 VAL A N 1
ATOM 3466 C CA . VAL A 1 664 ? 118.035 -27.872 133.504 1.00 27.56 1051 VAL A CA 1
ATOM 3467 C C . VAL A 1 664 ? 118.716 -28.114 132.162 1.00 37.36 1051 VAL A C 1
ATOM 3468 O O . VAL A 1 664 ? 119.805 -28.686 132.100 1.00 44.85 1051 VAL A O 1
ATOM 3472 N N . TYR A 1 665 ? 118.072 -27.663 131.090 1.00 37.44 1052 TYR A N 1
ATOM 3473 C CA . TYR A 1 665 ? 118.654 -27.753 129.757 1.00 42.52 1052 TYR A CA 1
ATOM 3474 C C . TYR A 1 665 ? 119.921 -26.913 129.663 1.00 46.57 1052 TYR A C 1
ATOM 3475 O O . TYR A 1 665 ? 120.854 -27.258 128.938 1.00 56.30 1052 TYR A O 1
ATOM 3484 N N . LEU A 1 666 ? 119.951 -25.807 130.400 1.00 28.06 1053 LEU A N 1
ATOM 3485 C CA . LEU A 1 666 ? 121.083 -24.891 130.340 1.00 36.65 1053 LEU A CA 1
ATOM 3486 C C . LEU A 1 666 ? 122.295 -25.427 131.100 1.00 27.36 1053 LEU A C 1
ATOM 3487 O O . LEU A 1 666 ? 123.338 -25.690 130.502 1.00 43.54 1053 LEU A O 1
ATOM 3492 N N . GLU A 1 667 ? 122.158 -25.585 132.413 1.00 26.79 1054 GLU A N 1
ATOM 3493 C CA . GLU A 1 667 ? 123.273 -26.051 133.234 1.00 26.47 1054 GLU A CA 1
ATOM 3494 C C . GLU A 1 667 ? 123.604 -27.507 132.926 1.00 27.10 1054 GLU A C 1
ATOM 3495 O O . GLU A 1 667 ? 124.703 -27.819 132.470 1.00 27.36 1054 GLU A O 1
ATOM 3501 N N . GLY A 1 668 ? 122.649 -28.395 133.181 1.00 27.80 1055 GLY A N 1
ATOM 3502 C CA . GLY A 1 668 ? 122.806 -29.796 132.838 1.00 28.03 1055 GLY A CA 1
ATOM 3503 C C . GLY A 1 668 ? 122.699 -29.980 131.338 1.00 49.99 1055 GLY A C 1
ATOM 3504 O O . GLY A 1 668 ? 122.244 -29.083 130.629 1.00 60.20 1055 GLY A O 1
ATOM 3505 N N . SER A 1 669 ? 123.114 -31.143 130.848 1.00 42.35 1056 SER A N 1
ATOM 3506 C CA . SER A 1 669 ? 123.078 -31.415 129.416 1.00 47.78 1056 SER A CA 1
ATOM 3507 C C . SER A 1 669 ? 121.645 -31.537 128.904 1.00 43.28 1056 SER A C 1
ATOM 3508 O O . SER A 1 669 ? 120.694 -31.558 129.685 1.00 42.44 1056 SER A O 1
ATOM 3511 N N . LEU A 1 670 ? 121.502 -31.606 127.585 1.00 39.38 1057 LEU A N 1
ATOM 3512 C CA . LEU A 1 670 ? 120.202 -31.805 126.956 1.00 31.99 1057 LEU A CA 1
ATOM 3513 C C . LEU A 1 670 ? 119.600 -33.142 127.376 1.00 35.57 1057 LEU A C 1
ATOM 3514 O O . LEU A 1 670 ? 118.384 -33.273 127.531 1.00 35.39 1057 LEU A O 1
ATOM 3519 N N . GLU A 1 671 ? 120.470 -34.129 127.572 1.00 32.55 1058 GLU A N 1
ATOM 3520 C CA . GLU A 1 671 ? 120.049 -35.465 127.975 1.00 32.94 1058 GLU A CA 1
ATOM 3521 C C . GLU A 1 671 ? 119.375 -35.439 129.343 1.00 35.00 1058 GLU A C 1
ATOM 3522 O O . GLU A 1 671 ? 118.528 -36.280 129.644 1.00 46.61 1058 GLU A O 1
ATOM 3528 N N . GLU A 1 672 ? 119.751 -34.467 130.169 1.00 31.46 1059 GLU A N 1
ATOM 3529 C CA . GLU A 1 672 ? 119.137 -34.305 131.480 1.00 30.84 1059 GLU A CA 1
ATOM 3530 C C . GLU A 1 672 ? 117.708 -33.794 131.331 1.00 30.91 1059 GLU A C 1
ATOM 3531 O O . GLU A 1 672 ? 116.819 -34.167 132.097 1.00 30.85 1059 GLU A O 1
ATOM 3537 N N . ALA A 1 673 ? 117.495 -32.939 130.336 1.00 31.08 1060 ALA A N 1
ATOM 3538 C CA . ALA A 1 673 ? 116.161 -32.440 130.024 1.00 31.24 1060 ALA A CA 1
ATOM 3539 C C . ALA A 1 673 ? 115.302 -33.565 129.461 1.00 32.13 1060 ALA A C 1
ATOM 3540 O O . ALA A 1 673 ? 114.117 -33.684 129.791 1.00 32.25 1060 ALA A O 1
ATOM 3542 N N . LYS A 1 674 ? 115.910 -34.389 128.609 1.00 40.77 1061 LYS A N 1
ATOM 3543 C CA . LYS A 1 674 ? 115.240 -35.566 128.066 1.00 33.67 1061 LYS A CA 1
ATOM 3544 C C . LYS A 1 674 ? 114.799 -36.501 129.184 1.00 33.60 1061 LYS A C 1
ATOM 3545 O O . LYS A 1 674 ? 113.663 -36.972 129.196 1.00 35.41 1061 LYS A O 1
ATOM 3551 N N . GLN A 1 675 ? 115.705 -36.765 130.120 1.00 33.08 1062 GLN A N 1
ATOM 3552 C CA . GLN A 1 675 ? 115.407 -37.648 131.241 1.00 33.00 1062 GLN A CA 1
ATOM 3553 C C . GLN A 1 675 ? 114.329 -37.062 132.144 1.00 32.54 1062 GLN A C 1
ATOM 3554 O O . GLN A 1 675 ? 113.450 -37.782 132.608 1.00 46.80 1062 GLN A O 1
ATOM 3560 N N . LEU A 1 676 ? 114.400 -35.758 132.389 1.00 31.84 1063 LEU A N 1
ATOM 3561 C CA . LEU A 1 676 ? 113.428 -35.093 133.250 1.00 31.38 1063 LEU A CA 1
ATOM 3562 C C . LEU A 1 676 ? 112.030 -35.166 132.644 1.00 38.14 1063 LEU A C 1
ATOM 3563 O O . LEU A 1 676 ? 111.100 -35.696 133.260 1.00 41.28 1063 LEU A O 1
ATOM 3568 N N . PHE A 1 677 ? 111.893 -34.633 131.434 1.00 41.81 1064 PHE A N 1
ATOM 3569 C CA . PHE A 1 677 ? 110.601 -34.585 130.760 1.00 51.87 1064 PHE A CA 1
ATOM 3570 C C . PHE A 1 677 ? 110.049 -35.988 130.519 1.00 59.45 1064 PHE A C 1
ATOM 3571 O O . PHE A 1 677 ? 108.848 -36.231 130.667 1.00 77.65 1064 PHE A O 1
ATOM 3579 N N . GLY A 1 678 ? 110.938 -36.909 130.160 1.00 47.11 1065 GLY A N 1
ATOM 3580 C CA . GLY A 1 678 ? 110.559 -38.288 129.912 1.00 51.70 1065 GLY A CA 1
ATOM 3581 C C . GLY A 1 678 ? 110.047 -38.985 131.157 1.00 53.87 1065 GLY A C 1
ATOM 3582 O O . GLY A 1 678 ? 109.014 -39.653 131.122 1.00 63.92 1065 GLY A O 1
ATOM 3583 N N . ARG A 1 679 ? 110.773 -38.827 132.260 1.00 48.42 1066 ARG A N 1
ATOM 3584 C CA . ARG A 1 679 ? 110.372 -39.410 133.535 1.00 47.85 1066 ARG A CA 1
ATOM 3585 C C . ARG A 1 679 ? 109.075 -38.795 134.045 1.00 39.45 1066 ARG A C 1
ATOM 3586 O O . ARG A 1 679 ? 108.281 -39.462 134.708 1.00 42.85 1066 ARG A O 1
ATOM 3594 N N . LEU A 1 680 ? 108.863 -37.521 133.734 1.00 33.42 1067 LEU A N 1
ATOM 3595 C CA . LEU A 1 680 ? 107.678 -36.817 134.209 1.00 39.90 1067 LEU A CA 1
ATOM 3596 C C . LEU A 1 680 ? 106.437 -37.123 133.376 1.00 50.02 1067 LEU A C 1
ATOM 3597 O O . LEU A 1 680 ? 105.315 -37.033 133.874 1.00 56.85 1067 LEU A O 1
ATOM 3602 N N . LEU A 1 681 ? 106.638 -37.480 132.112 1.00 51.95 1068 LEU A N 1
ATOM 3603 C CA . LEU A 1 681 ? 105.516 -37.785 131.229 1.00 59.65 1068 LEU A CA 1
ATOM 3604 C C . LEU A 1 681 ? 104.728 -39.002 131.700 1.00 65.06 1068 LEU A C 1
ATOM 3605 O O . LEU A 1 681 ? 103.653 -38.869 132.286 1.00 67.70 1068 LEU A O 1
ATOM 3610 N N . PHE A 1 682 ? 105.268 -40.188 131.441 1.00 63.56 1069 PHE A N 1
ATOM 3611 C CA . PHE A 1 682 ? 104.568 -41.431 131.741 1.00 72.02 1069 PHE A CA 1
ATOM 3612 C C . PHE A 1 682 ? 104.784 -41.876 133.183 1.00 66.43 1069 PHE A C 1
ATOM 3613 O O . PHE A 1 682 ? 105.915 -41.922 133.668 1.00 63.42 1069 PHE A O 1
ATOM 3621 N N . ASN A 1 683 ? 103.689 -42.201 133.862 1.00 65.72 1070 ASN A N 1
ATOM 3622 C CA . ASN A 1 683 ? 103.749 -42.669 135.240 1.00 63.28 1070 ASN A CA 1
ATOM 3623 C C . ASN A 1 683 ? 104.298 -44.088 135.328 1.00 60.66 1070 ASN A C 1
ATOM 3624 O O . ASN A 1 683 ? 105.047 -44.417 136.248 1.00 60.74 1070 ASN A O 1
ATOM 3629 N N . ASP A 1 684 ? 103.918 -44.926 134.368 1.00 60.40 1071 ASP A N 1
ATOM 3630 C CA . ASP A 1 684 ? 104.428 -46.291 134.301 1.00 61.37 1071 ASP A CA 1
ATOM 3631 C C . ASP A 1 684 ? 105.885 -46.298 133.852 1.00 48.32 1071 ASP A C 1
ATOM 3632 O O . ASP A 1 684 ? 106.203 -45.834 132.757 1.00 48.35 1071 ASP A O 1
ATOM 3637 N N . PRO A 1 685 ? 106.778 -46.829 134.703 1.00 46.48 1072 PRO A N 1
ATOM 3638 C CA . PRO A 1 685 ? 108.218 -46.884 134.426 1.00 53.31 1072 PRO A CA 1
ATOM 3639 C C . PRO A 1 685 ? 108.568 -47.777 133.236 1.00 54.23 1072 PRO A C 1
ATOM 3640 O O . PRO A 1 685 ? 109.718 -47.789 132.798 1.00 52.67 1072 PRO A O 1
ATOM 3644 N N . ASP A 1 686 ? 107.588 -48.514 132.726 1.00 58.77 1073 ASP A N 1
ATOM 3645 C CA . ASP A 1 686 ? 107.812 -49.404 131.594 1.00 68.87 1073 ASP A CA 1
ATOM 3646 C C . ASP A 1 686 ? 107.636 -48.659 130.275 1.00 70.95 1073 ASP A C 1
ATOM 3647 O O . ASP A 1 686 ? 108.153 -49.079 129.239 1.00 71.43 1073 ASP A O 1
ATOM 3652 N N . LEU A 1 687 ? 106.907 -47.549 130.322 1.00 68.38 1074 LEU A N 1
ATOM 3653 C CA . LEU A 1 687 ? 106.678 -46.727 129.139 1.00 66.18 1074 LEU A CA 1
ATOM 3654 C C . LEU A 1 687 ? 107.837 -45.761 128.916 1.00 63.10 1074 LEU A C 1
ATOM 3655 O O . LEU A 1 687 ? 108.106 -45.347 127.788 1.00 64.86 1074 LEU A O 1
ATOM 3660 N N . ARG A 1 688 ? 108.518 -45.409 130.001 1.00 62.34 1075 ARG A N 1
ATOM 3661 C CA . ARG A 1 688 ? 109.631 -44.468 129.947 1.00 64.13 1075 ARG A CA 1
ATOM 3662 C C . ARG A 1 688 ? 110.824 -45.051 129.200 1.00 71.80 1075 ARG A C 1
ATOM 3663 O O . ARG A 1 688 ? 111.575 -44.323 128.552 1.00 73.89 1075 ARG A O 1
ATOM 3671 N N . GLU A 1 689 ? 110.992 -46.366 129.292 1.00 77.81 1076 GLU A N 1
ATOM 3672 C CA . GLU A 1 689 ? 112.106 -47.043 128.637 1.00 85.73 1076 GLU A CA 1
ATOM 3673 C C . GLU A 1 689 ? 111.999 -46.926 127.117 1.00 90.76 1076 GLU A C 1
ATOM 3674 O O . GLU A 1 689 ? 113.002 -46.995 126.407 1.00 94.81 1076 GLU A O 1
ATOM 3680 N N . VAL A 1 690 ? 110.780 -46.736 126.624 1.00 86.98 1077 VAL A N 1
ATOM 3681 C CA . VAL A 1 690 ? 110.547 -46.580 125.192 1.00 78.27 1077 VAL A CA 1
ATOM 3682 C C . VAL A 1 690 ? 110.691 -45.122 124.765 1.00 78.48 1077 VAL A C 1
ATOM 3683 O O . VAL A 1 690 ? 111.315 -44.821 123.747 1.00 76.28 1077 VAL A O 1
ATOM 3687 N N . TRP A 1 691 ? 110.109 -44.222 125.552 1.00 73.59 1078 TRP A N 1
ATOM 3688 C CA . TRP A 1 691 ? 110.159 -42.790 125.268 1.00 60.74 1078 TRP A CA 1
ATOM 3689 C C . TRP A 1 691 ? 111.587 -42.256 125.290 1.00 53.09 1078 TRP A C 1
ATOM 3690 O O . TRP A 1 691 ? 111.987 -41.492 124.412 1.00 65.68 1078 TRP A O 1
ATOM 3701 N N . LEU A 1 692 ? 112.350 -42.661 126.300 1.00 38.39 1079 LEU A N 1
ATOM 3702 C CA . LEU A 1 692 ? 113.721 -42.189 126.456 1.00 37.77 1079 LEU A CA 1
ATOM 3703 C C . LEU A 1 692 ? 114.654 -42.820 125.429 1.00 60.62 1079 LEU A C 1
ATOM 3704 O O . LEU A 1 692 ? 115.553 -42.160 124.907 1.00 59.25 1079 LEU A O 1
ATOM 3709 N N . ASN A 1 693 ? 114.437 -44.099 125.145 1.00 56.22 1080 ASN A N 1
ATOM 3710 C CA . ASN A 1 693 ? 115.267 -44.820 124.188 1.00 64.52 1080 ASN A CA 1
ATOM 3711 C C . ASN A 1 693 ? 114.586 -44.970 122.833 1.00 68.27 1080 ASN A C 1
ATOM 3712 O O . ASN A 1 693 ? 114.202 -46.073 122.440 1.00 66.73 1080 ASN A O 1
ATOM 3717 N N . TYR A 1 694 ? 114.438 -43.857 122.122 1.00 68.53 1081 TYR A N 1
ATOM 3718 C CA . TYR A 1 694 ? 113.822 -43.874 120.801 1.00 59.77 1081 TYR A CA 1
ATOM 3719 C C . TYR A 1 694 ? 114.762 -44.498 119.773 1.00 52.20 1081 TYR A C 1
ATOM 3720 O O . TYR A 1 694 ? 115.967 -44.250 119.796 1.00 51.82 1081 TYR A O 1
ATOM 3729 N N . PRO A 1 695 ? 114.207 -45.319 118.869 1.00 43.41 1082 PRO A N 1
ATOM 3730 C CA . PRO A 1 695 ? 115.001 -46.038 117.868 1.00 44.22 1082 PRO A CA 1
ATOM 3731 C C . PRO A 1 695 ? 115.511 -45.128 116.757 1.00 44.36 1082 PRO A C 1
ATOM 3732 O O . PRO A 1 695 ? 115.025 -44.007 116.611 1.00 61.31 1082 PRO A O 1
ATOM 3736 N N . LEU A 1 696 ? 116.477 -45.613 115.983 1.00 44.93 1083 LEU A N 1
ATOM 3737 C CA . LEU A 1 696 ? 117.002 -44.857 114.853 1.00 45.20 1083 LEU A CA 1
ATOM 3738 C C . LEU A 1 696 ? 115.956 -44.734 113.750 1.00 49.65 1083 LEU A C 1
ATOM 3739 O O . LEU A 1 696 ? 114.938 -45.425 113.768 1.00 54.91 1083 LEU A O 1
ATOM 3744 N N . HIS A 1 697 ? 116.212 -43.849 112.793 1.00 46.86 1084 HIS A N 1
ATOM 3745 C CA . HIS A 1 697 ? 115.306 -43.660 111.668 1.00 52.10 1084 HIS A CA 1
ATOM 3746 C C . HIS A 1 697 ? 115.332 -44.888 110.762 1.00 50.53 1084 HIS A C 1
ATOM 3747 O O . HIS A 1 697 ? 116.383 -45.503 110.584 1.00 49.52 1084 HIS A O 1
ATOM 3754 N N . PRO A 1 698 ? 114.167 -45.259 110.205 1.00 50.59 1085 PRO A N 1
ATOM 3755 C CA . PRO A 1 698 ? 114.020 -46.379 109.267 1.00 55.57 1085 PRO A CA 1
ATOM 3756 C C . PRO A 1 698 ? 115.072 -46.391 108.159 1.00 59.05 1085 PRO A C 1
ATOM 3757 O O . PRO A 1 698 ? 115.519 -47.465 107.754 1.00 70.47 1085 PRO A O 1
ATOM 3761 N N . LEU A 1 699 ? 115.461 -45.213 107.681 1.00 50.53 1086 LEU A N 1
ATOM 3762 C CA . LEU A 1 699 ? 116.460 -45.112 106.623 1.00 51.10 1086 LEU A CA 1
ATOM 3763 C C . LEU A 1 699 ? 117.871 -45.324 107.167 1.00 50.62 1086 LEU A C 1
ATOM 3764 O O . LEU A 1 699 ? 118.817 -45.516 106.404 1.00 52.27 1086 LEU A O 1
ATOM 3769 N N . GLN A 1 700 ? 118.004 -45.284 108.489 1.00 49.62 1087 GLN A N 1
ATOM 3770 C CA . GLN A 1 700 ? 119.268 -45.602 109.144 1.00 49.16 1087 GLN A CA 1
ATOM 3771 C C . GLN A 1 700 ? 119.233 -47.023 109.692 1.00 52.11 1087 GLN A C 1
ATOM 3772 O O . GLN A 1 700 ? 120.274 -47.637 109.929 1.00 51.93 1087 GLN A O 1
ATOM 3778 N N . LEU A 1 701 ? 118.024 -47.537 109.893 1.00 49.73 1088 LEU A N 1
ATOM 3779 C CA . LEU A 1 701 ? 117.829 -48.872 110.445 1.00 50.05 1088 LEU A CA 1
ATOM 3780 C C . LEU A 1 701 ? 118.265 -49.941 109.446 1.00 51.24 1088 LEU A C 1
ATOM 3781 O O . LEU A 1 701 ? 118.913 -50.921 109.814 1.00 51.41 1088 LEU A O 1
ATOM 3786 N N . GLN A 1 702 ? 117.908 -49.740 108.182 1.00 52.09 1089 GLN A N 1
ATOM 3787 C CA . GLN A 1 702 ? 118.216 -50.702 107.129 1.00 60.17 1089 GLN A CA 1
ATOM 3788 C C . GLN A 1 702 ? 119.719 -50.842 106.905 1.00 66.11 1089 GLN A C 1
ATOM 3789 O O . GLN A 1 702 ? 120.228 -51.950 106.740 1.00 79.98 1089 GLN A O 1
ATOM 3795 N N . GLU A 1 703 ? 120.425 -49.717 106.901 1.00 69.40 1090 GLU A N 1
ATOM 3796 C CA . GLU A 1 703 ? 121.868 -49.725 106.697 1.00 78.11 1090 GLU A CA 1
ATOM 3797 C C . GLU A 1 703 ? 122.608 -49.327 107.970 1.00 82.57 1090 GLU A C 1
ATOM 3798 O O . GLU A 1 703 ? 122.603 -48.158 108.356 1.00 73.65 1090 GLU A O 1
ATOM 3804 N N . PRO A 1 704 ? 123.248 -50.307 108.626 1.00 90.13 1091 PRO A N 1
ATOM 3805 C CA . PRO A 1 704 ? 123.970 -50.118 109.890 1.00 92.83 1091 PRO A CA 1
ATOM 3806 C C . PRO A 1 704 ? 125.063 -49.055 109.806 1.00 87.47 1091 PRO A C 1
ATOM 3807 O O . PRO A 1 704 ? 125.113 -48.158 110.647 1.00 85.87 1091 PRO A O 1
ATOM 3811 N N . ASN A 1 705 ? 125.925 -49.158 108.799 1.00 86.94 1092 ASN A N 1
ATOM 3812 C CA . ASN A 1 705 ? 127.042 -48.233 108.653 1.00 84.72 1092 ASN A CA 1
ATOM 3813 C C . ASN A 1 705 ? 126.656 -46.955 107.914 1.00 77.86 1092 ASN A C 1
ATOM 3814 O O . ASN A 1 705 ? 126.519 -45.895 108.524 1.00 75.99 1092 ASN A O 1
ATOM 3819 N N . THR A 1 706 ? 126.481 -47.060 106.600 1.00 72.70 1093 THR A N 1
ATOM 3820 C CA . THR A 1 706 ? 126.162 -45.896 105.780 1.00 66.68 1093 THR A CA 1
ATOM 3821 C C . THR A 1 706 ? 125.483 -46.278 104.468 1.00 64.97 1093 THR A C 1
ATOM 3822 O O . THR A 1 706 ? 125.197 -47.450 104.220 1.00 63.21 1093 THR A O 1
ATOM 3826 N N . ASP A 1 707 ? 125.229 -45.277 103.631 1.00 69.20 1094 ASP A N 1
ATOM 3827 C CA . ASP A 1 707 ? 124.608 -45.497 102.330 1.00 74.51 1094 ASP A CA 1
ATOM 3828 C C . ASP A 1 707 ? 125.587 -45.207 101.198 1.00 70.36 1094 ASP A C 1
ATOM 3829 O O . ASP A 1 707 ? 125.192 -45.099 100.037 1.00 68.05 1094 ASP A O 1
ATOM 3834 N N . ARG A 1 708 ? 126.865 -45.080 101.545 1.00 84.76 1095 ARG A N 1
ATOM 3835 C CA . ARG A 1 708 ? 127.917 -44.832 100.562 1.00 87.90 1095 ARG A CA 1
ATOM 3836 C C . ARG A 1 708 ? 128.012 -45.970 99.550 1.00 93.63 1095 ARG A C 1
ATOM 3837 O O . ARG A 1 708 ? 128.430 -45.769 98.410 1.00 92.09 1095 ARG A O 1
ATOM 3845 N N . GLN A 1 709 ? 127.618 -47.164 99.979 1.00 95.03 1096 GLN A N 1
ATOM 3846 C CA . GLN A 1 709 ? 127.596 -48.330 99.107 1.00 95.13 1096 GLN A CA 1
ATOM 3847 C C . GLN A 1 709 ? 126.504 -48.192 98.049 1.00 87.88 1096 GLN A C 1
ATOM 3848 O O . GLN A 1 709 ? 126.621 -48.725 96.946 1.00 94.60 1096 GLN A O 1
ATOM 3854 N N . LEU A 1 710 ? 125.447 -47.462 98.392 1.00 77.50 1097 LEU A N 1
ATOM 3855 C CA . LEU A 1 710 ? 124.283 -47.334 97.523 1.00 73.98 1097 LEU A CA 1
ATOM 3856 C C . LEU A 1 710 ? 124.438 -46.198 96.511 1.00 74.28 1097 LEU A C 1
ATOM 3857 O O . LEU A 1 710 ? 123.660 -46.092 95.563 1.00 72.81 1097 LEU A O 1
ATOM 3862 N N . ILE A 1 711 ? 125.447 -45.355 96.712 1.00 77.71 1098 ILE A N 1
ATOM 3863 C CA . ILE A 1 711 ? 125.682 -44.216 95.827 1.00 77.04 1098 ILE A CA 1
ATOM 3864 C C . ILE A 1 711 ? 126.076 -44.663 94.420 1.00 75.90 1098 ILE A C 1
ATOM 3865 O O . ILE A 1 711 ? 125.660 -44.060 93.428 1.00 72.26 1098 ILE A O 1
ATOM 3870 N N . GLU A 1 712 ? 126.867 -45.729 94.345 1.00 78.87 1099 GLU A N 1
ATOM 3871 C CA . GLU A 1 712 ? 127.354 -46.258 93.072 1.00 80.85 1099 GLU A CA 1
ATOM 3872 C C . GLU A 1 712 ? 126.222 -46.532 92.083 1.00 78.64 1099 GLU A C 1
ATOM 3873 O O . GLU A 1 712 ? 126.346 -46.248 90.891 1.00 71.25 1099 GLU A O 1
ATOM 3879 N N . THR A 1 713 ? 125.118 -47.075 92.585 1.00 83.55 1100 THR A N 1
ATOM 3880 C CA . THR A 1 713 ? 123.958 -47.361 91.747 1.00 86.23 1100 THR A CA 1
ATOM 3881 C C . THR A 1 713 ? 122.770 -46.482 92.130 1.00 83.08 1100 THR A C 1
ATOM 3882 O O . THR A 1 713 ? 121.631 -46.946 92.178 1.00 79.18 1100 THR A O 1
ATOM 3886 N N . SER A 1 714 ? 123.046 -45.210 92.400 1.00 85.87 1101 SER A N 1
ATOM 3887 C CA . SER A 1 714 ? 122.007 -44.266 92.794 1.00 94.09 1101 SER A CA 1
ATOM 3888 C C . SER A 1 714 ? 121.694 -43.279 91.675 1.00 93.47 1101 SER A C 1
ATOM 3889 O O . SER A 1 714 ? 122.597 -42.818 90.980 1.00 88.45 1101 SER A O 1
ATOM 3892 N N . PRO A 1 715 ? 120.404 -42.959 91.494 1.00 98.90 1102 PRO A N 1
ATOM 3893 C CA . PRO A 1 715 ? 119.975 -42.000 90.471 1.00 100.36 1102 PRO A CA 1
ATOM 3894 C C . PRO A 1 715 ? 119.992 -40.546 90.948 1.00 102.14 1102 PRO A C 1
ATOM 3895 O O . PRO A 1 715 ? 120.360 -39.658 90.179 1.00 111.77 1102 PRO A O 1
ATOM 3899 N N . VAL A 1 716 ? 119.605 -40.309 92.198 1.00 94.34 1103 VAL A N 1
ATOM 3900 C CA . VAL A 1 716 ? 119.460 -38.948 92.708 1.00 85.36 1103 VAL A CA 1
ATOM 3901 C C . VAL A 1 716 ? 120.662 -38.508 93.542 1.00 85.89 1103 VAL A C 1
ATOM 3902 O O . VAL A 1 716 ? 121.027 -37.331 93.548 1.00 92.87 1103 VAL A O 1
ATOM 3906 N N . LEU A 1 717 ? 121.279 -39.459 94.237 1.00 75.32 1104 LEU A N 1
ATOM 3907 C CA . LEU A 1 717 ? 122.400 -39.164 95.127 1.00 79.53 1104 LEU A CA 1
ATOM 3908 C C . LEU A 1 717 ? 123.586 -38.563 94.374 1.00 89.61 1104 LEU A C 1
ATOM 3909 O O . LEU A 1 717 ? 124.408 -37.854 94.961 1.00 97.11 1104 LEU A O 1
ATOM 3914 N N . GLN A 1 718 ? 123.670 -38.851 93.078 1.00 92.81 1105 GLN A N 1
ATOM 3915 C CA . GLN A 1 718 ? 124.700 -38.273 92.223 1.00 100.81 1105 GLN A CA 1
ATOM 3916 C C . GLN A 1 718 ? 124.607 -36.751 92.239 1.00 97.32 1105 GLN A C 1
ATOM 3917 O O . GLN A 1 718 ? 125.618 -36.055 92.331 1.00 92.39 1105 GLN A O 1
ATOM 3923 N N . LYS A 1 719 ? 123.380 -36.245 92.147 1.00 99.73 1106 LYS A N 1
ATOM 3924 C CA . LYS A 1 719 ? 123.129 -34.811 92.215 1.00 102.52 1106 LYS A CA 1
ATOM 3925 C C . LYS A 1 719 ? 123.460 -34.274 93.601 1.00 100.79 1106 LYS A C 1
ATOM 3926 O O . LYS A 1 719 ? 124.101 -33.234 93.741 1.00 109.51 1106 LYS A O 1
ATOM 3932 N N . LEU A 1 720 ? 123.023 -35.003 94.623 1.00 126.14 1107 LEU A N 1
ATOM 3933 C CA . LEU A 1 720 ? 123.187 -34.574 96.007 1.00 54.56 1107 LEU A CA 1
ATOM 3934 C C . LEU A 1 720 ? 124.649 -34.572 96.446 1.00 68.66 1107 LEU A C 1
ATOM 3935 O O . LEU A 1 720 ? 124.994 -33.964 97.458 1.00 76.29 1107 LEU A O 1
ATOM 3940 N N . THR A 1 721 ? 125.503 -35.253 95.687 1.00 55.09 1108 THR A N 1
ATOM 3941 C CA . THR A 1 721 ? 126.935 -35.249 95.967 1.00 60.75 1108 THR A CA 1
ATOM 3942 C C . THR A 1 721 ? 127.500 -33.837 95.823 1.00 68.26 1108 THR A C 1
ATOM 3943 O O . THR A 1 721 ? 128.338 -33.405 96.620 1.00 76.85 1108 THR A O 1
ATOM 3947 N N . GLU A 1 722 ? 127.031 -33.123 94.804 1.00 65.69 1109 GLU A N 1
ATOM 3948 C CA . GLU A 1 722 ? 127.414 -31.731 94.594 1.00 69.55 1109 GLU A CA 1
ATOM 3949 C C . GLU A 1 722 ? 126.983 -30.871 95.775 1.00 71.01 1109 GLU A C 1
ATOM 3950 O O . GLU A 1 722 ? 127.724 -29.999 96.228 1.00 71.15 1109 GLU A O 1
ATOM 3956 N N . PHE A 1 723 ? 125.776 -31.130 96.269 1.00 66.70 1110 PHE A N 1
ATOM 3957 C CA . PHE A 1 723 ? 125.231 -30.403 97.408 1.00 56.29 1110 PHE A CA 1
ATOM 3958 C C . PHE A 1 723 ? 126.016 -30.726 98.674 1.00 54.07 1110 PHE A C 1
ATOM 3959 O O . PHE A 1 723 ? 126.074 -29.922 99.603 1.00 53.41 1110 PHE A O 1
ATOM 3967 N N . GLU A 1 724 ? 126.619 -31.911 98.701 1.00 62.21 1111 GLU A N 1
ATOM 3968 C CA . GLU A 1 724 ? 127.465 -32.317 99.816 1.00 67.53 1111 GLU A CA 1
ATOM 3969 C C . GLU A 1 724 ? 128.819 -31.619 99.755 1.00 68.17 1111 GLU A C 1
ATOM 3970 O O . GLU A 1 724 ? 129.379 -31.240 100.783 1.00 67.62 1111 GLU A O 1
ATOM 3976 N N . GLU A 1 725 ? 129.339 -31.453 98.543 1.00 70.05 1112 GLU A N 1
ATOM 3977 C CA . GLU A 1 725 ? 130.649 -30.840 98.353 1.00 73.04 1112 GLU A CA 1
ATOM 3978 C C . GLU A 1 725 ? 130.608 -29.326 98.548 1.00 72.28 1112 GLU A C 1
ATOM 3979 O O . GLU A 1 725 ? 131.534 -28.740 99.110 1.00 70.41 1112 GLU A O 1
ATOM 3985 N N . ALA A 1 726 ? 129.532 -28.701 98.083 1.00 73.48 1113 ALA A N 1
ATOM 3986 C CA . ALA A 1 726 ? 129.394 -27.248 98.148 1.00 71.06 1113 ALA A CA 1
ATOM 3987 C C . ALA A 1 726 ? 129.253 -26.752 99.584 1.00 62.61 1113 ALA A C 1
ATOM 3988 O O . ALA A 1 726 ? 129.589 -25.608 99.891 1.00 61.22 1113 ALA A O 1
ATOM 3990 N N . ILE A 1 727 ? 128.752 -27.618 100.459 1.00 56.64 1114 ILE A N 1
ATOM 3991 C CA . ILE A 1 727 ? 128.571 -27.272 101.863 1.00 50.49 1114 ILE A CA 1
ATOM 3992 C C . ILE A 1 727 ? 129.666 -27.919 102.709 1.00 54.51 1114 ILE A C 1
ATOM 3993 O O . ILE A 1 727 ? 129.937 -27.497 103.833 1.00 63.09 1114 ILE A O 1
ATOM 3998 N N . GLY A 1 728 ? 130.307 -28.941 102.153 1.00 54.09 1115 GLY A N 1
ATOM 3999 C CA . GLY A 1 728 ? 131.374 -29.632 102.851 1.00 55.42 1115 GLY A CA 1
ATOM 4000 C C . GLY A 1 728 ? 130.838 -30.603 103.884 1.00 55.90 1115 GLY A C 1
ATOM 4001 O O . GLY A 1 728 ? 131.573 -31.072 104.752 1.00 57.01 1115 GLY A O 1
ATOM 4002 N N . VAL A 1 729 ? 129.547 -30.900 103.791 1.00 55.21 1116 VAL A N 1
ATOM 4003 C CA . VAL A 1 729 ? 128.917 -31.857 104.690 1.00 58.74 1116 VAL A CA 1
ATOM 4004 C C . VAL A 1 729 ? 128.848 -33.234 104.042 1.00 65.58 1116 VAL A C 1
ATOM 4005 O O . VAL A 1 729 ? 128.123 -33.439 103.068 1.00 72.23 1116 VAL A O 1
ATOM 4009 N N . ILE A 1 730 ? 129.613 -34.172 104.586 1.00 65.98 1117 ILE A N 1
ATOM 4010 C CA . ILE A 1 730 ? 129.647 -35.534 104.070 1.00 62.56 1117 ILE A CA 1
ATOM 4011 C C . ILE A 1 730 ? 128.638 -36.406 104.814 1.00 62.45 1117 ILE A C 1
ATOM 4012 O O . ILE A 1 730 ? 128.955 -36.996 105.847 1.00 71.20 1117 ILE A O 1
ATOM 4017 N N . PHE A 1 731 ? 127.420 -36.472 104.282 1.00 60.56 1118 PHE A N 1
ATOM 4018 C CA . PHE A 1 731 ? 126.330 -37.218 104.906 1.00 48.22 1118 PHE A CA 1
ATOM 4019 C C . PHE A 1 731 ? 126.657 -38.696 105.091 1.00 56.49 1118 PHE A C 1
ATOM 4020 O O . PHE A 1 731 ? 127.301 -39.312 104.243 1.00 60.27 1118 PHE A O 1
ATOM 4028 N N . THR A 1 732 ? 126.207 -39.257 106.210 1.00 58.82 1119 THR A N 1
ATOM 4029 C CA . THR A 1 732 ? 126.368 -40.681 106.475 1.00 59.90 1119 THR A CA 1
ATOM 4030 C C . THR A 1 732 ? 125.286 -41.474 105.748 1.00 76.02 1119 THR A C 1
ATOM 4031 O O . THR A 1 732 ? 125.581 -42.273 104.859 1.00 86.06 1119 THR A O 1
ATOM 4035 N N . HIS A 1 733 ? 124.034 -41.249 106.133 1.00 71.00 1120 HIS A N 1
ATOM 4036 C CA . HIS A 1 733 ? 122.900 -41.854 105.442 1.00 60.35 1120 HIS A CA 1
ATOM 4037 C C . HIS A 1 733 ? 122.241 -40.836 104.516 1.00 59.65 1120 HIS A C 1
ATOM 4038 O O . HIS A 1 733 ? 121.477 -39.979 104.961 1.00 53.69 1120 HIS A O 1
ATOM 4045 N N . VAL A 1 734 ? 122.540 -40.944 103.226 1.00 64.56 1121 VAL A N 1
ATOM 4046 C CA . VAL A 1 734 ? 122.082 -39.973 102.238 1.00 51.58 1121 VAL A CA 1
ATOM 4047 C C . VAL A 1 734 ? 120.578 -40.053 102.001 1.00 66.40 1121 VAL A C 1
ATOM 4048 O O . VAL A 1 734 ? 119.993 -39.154 101.401 1.00 68.01 1121 VAL A O 1
ATOM 4052 N N . ARG A 1 735 ? 119.959 -41.133 102.467 1.00 60.93 1122 ARG A N 1
ATOM 4053 C CA . ARG A 1 735 ? 118.516 -41.310 102.337 1.00 65.77 1122 ARG A CA 1
ATOM 4054 C C . ARG A 1 735 ? 117.754 -40.213 103.075 1.00 64.86 1122 ARG A C 1
ATOM 4055 O O . ARG A 1 735 ? 116.662 -39.816 102.668 1.00 61.42 1122 ARG A O 1
ATOM 4063 N N . LEU A 1 736 ? 118.342 -39.726 104.163 1.00 65.89 1123 LEU A N 1
ATOM 4064 C CA . LEU A 1 736 ? 117.742 -38.662 104.958 1.00 63.72 1123 LEU A CA 1
ATOM 4065 C C . LEU A 1 736 ? 117.755 -37.339 104.200 1.00 58.97 1123 LEU A C 1
ATOM 4066 O O . LEU A 1 736 ? 116.733 -36.657 104.102 1.00 49.18 1123 LEU A O 1
ATOM 4071 N N . LEU A 1 737 ? 118.921 -36.985 103.668 1.00 54.65 1124 LEU A N 1
ATOM 4072 C CA . LEU A 1 737 ? 119.075 -35.767 102.881 1.00 56.06 1124 LEU A CA 1
ATOM 4073 C C . LEU A 1 737 ? 118.203 -35.822 101.632 1.00 63.07 1124 LEU A C 1
ATOM 4074 O O . LEU A 1 737 ? 117.645 -34.811 101.204 1.00 73.68 1124 LEU A O 1
ATOM 4079 N N . ALA A 1 738 ? 118.089 -37.014 101.056 1.00 51.59 1125 ALA A N 1
ATOM 4080 C CA . ALA A 1 738 ? 117.253 -37.225 99.883 1.00 52.71 1125 ALA A CA 1
ATOM 4081 C C . ALA A 1 738 ? 115.783 -37.078 100.249 1.00 52.53 1125 ALA A C 1
ATOM 4082 O O . ALA A 1 738 ? 114.977 -36.621 99.440 1.00 53.88 1125 ALA A O 1
ATOM 4084 N N . ARG A 1 739 ? 115.441 -37.468 101.473 1.00 52.39 1126 ARG A N 1
ATOM 4085 C CA . ARG A 1 739 ? 114.077 -37.316 101.961 1.00 55.45 1126 ARG A CA 1
ATOM 4086 C C . ARG A 1 739 ? 113.751 -35.845 102.178 1.00 54.39 1126 ARG A C 1
ATOM 4087 O O . ARG A 1 739 ? 112.644 -35.397 101.882 1.00 51.63 1126 ARG A O 1
ATOM 4095 N N . ALA A 1 740 ? 114.729 -35.100 102.684 1.00 52.06 1127 ALA A N 1
ATOM 4096 C CA . ALA A 1 740 ? 114.551 -33.684 102.989 1.00 49.14 1127 ALA A CA 1
ATOM 4097 C C . ALA A 1 740 ? 114.234 -32.860 101.743 1.00 49.85 1127 ALA A C 1
ATOM 4098 O O . ALA A 1 740 ? 113.660 -31.775 101.838 1.00 59.39 1127 ALA A O 1
ATOM 4100 N N . PHE A 1 741 ? 114.609 -33.377 100.578 1.00 55.58 1128 PHE A N 1
ATOM 4101 C CA . PHE A 1 741 ? 114.381 -32.672 99.322 1.00 60.79 1128 PHE A CA 1
ATOM 4102 C C . PHE A 1 741 ? 113.232 -33.287 98.527 1.00 69.55 1128 PHE A C 1
ATOM 4103 O O . PHE A 1 741 ? 112.981 -32.902 97.386 1.00 71.03 1128 PHE A O 1
ATOM 4111 N N . THR A 1 742 ? 112.536 -34.241 99.137 1.00 80.93 1129 THR A N 1
ATOM 4112 C CA . THR A 1 742 ? 111.402 -34.896 98.491 1.00 88.61 1129 THR A CA 1
ATOM 4113 C C . THR A 1 742 ? 110.105 -34.151 98.791 1.00 88.70 1129 THR A C 1
ATOM 4114 O O . THR A 1 742 ? 109.511 -34.326 99.855 1.00 94.03 1129 THR A O 1
ATOM 4118 N N . LEU A 1 743 ? 109.667 -33.328 97.843 1.00 86.50 1130 LEU A N 1
ATOM 4119 C CA . LEU A 1 743 ? 108.488 -32.486 98.029 1.00 73.50 1130 LEU A CA 1
ATOM 4120 C C . LEU A 1 743 ? 107.212 -33.293 98.261 1.00 68.44 1130 LEU A C 1
ATOM 4121 O O . LEU A 1 743 ? 107.202 -34.517 98.133 1.00 69.15 1130 LEU A O 1
ATOM 4126 N N . ARG A 1 744 ? 106.133 -32.589 98.590 1.00 64.90 1131 ARG A N 1
ATOM 4127 C CA . ARG A 1 744 ? 104.854 -33.220 98.904 1.00 69.47 1131 ARG A CA 1
ATOM 4128 C C . ARG A 1 744 ? 104.174 -33.810 97.671 1.00 74.28 1131 ARG A C 1
ATOM 4129 O O . ARG A 1 744 ? 103.103 -34.408 97.770 1.00 73.64 1131 ARG A O 1
ATOM 4137 N N . THR A 1 745 ? 104.799 -33.638 96.511 1.00 77.76 1132 THR A N 1
ATOM 4138 C CA . THR A 1 745 ? 104.261 -34.166 95.263 1.00 79.27 1132 THR A CA 1
ATOM 4139 C C . THR A 1 745 ? 104.371 -35.687 95.204 1.00 90.94 1132 THR A C 1
ATOM 4140 O O . THR A 1 745 ? 103.365 -36.386 95.087 1.00 104.17 1132 THR A O 1
ATOM 4144 N N . VAL A 1 746 ? 105.599 -36.190 95.286 1.00 89.38 1133 VAL A N 1
ATOM 4145 C CA . VAL A 1 746 ? 105.855 -37.623 95.193 1.00 91.12 1133 VAL A CA 1
ATOM 4146 C C . VAL A 1 746 ? 105.367 -38.349 96.446 1.00 88.42 1133 VAL A C 1
ATOM 4147 O O . VAL A 1 746 ? 105.233 -37.746 97.510 1.00 83.23 1133 VAL A O 1
ATOM 4151 N N . GLY A 1 747 ? 105.100 -39.645 96.311 1.00 88.37 1134 GLY A N 1
ATOM 4152 C CA . GLY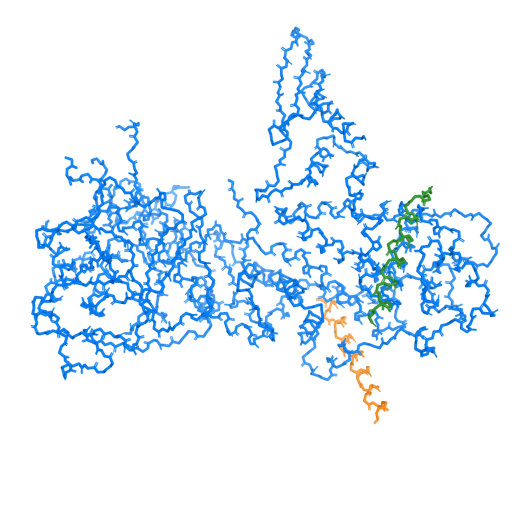 A 1 747 ? 104.631 -40.449 97.424 1.00 89.06 1134 GLY A CA 1
ATOM 4153 C C . GLY A 1 747 ? 105.735 -41.251 98.085 1.00 83.90 1134 GLY A C 1
ATOM 4154 O O . GLY A 1 747 ? 106.401 -40.768 99.001 1.00 84.43 1134 GLY A O 1
ATOM 4155 N N . PHE A 1 748 ? 105.930 -42.481 97.620 1.00 82.43 1135 PHE A N 1
ATOM 4156 C CA . PHE A 1 748 ? 106.935 -43.369 98.196 1.00 81.76 1135 PHE A CA 1
ATOM 4157 C C . PHE A 1 748 ? 107.928 -43.841 97.138 1.00 79.81 1135 PHE A C 1
ATOM 4158 O O . PHE A 1 748 ? 107.626 -43.832 95.944 1.00 76.32 1135 PHE A O 1
ATOM 4166 N N . ASN A 1 749 ? 109.112 -44.253 97.582 1.00 85.62 1136 ASN A N 1
ATOM 4167 C CA . ASN A 1 749 ? 110.157 -44.712 96.673 1.00 97.14 1136 ASN A CA 1
ATOM 4168 C C . ASN A 1 749 ? 111.211 -45.546 97.401 1.00 101.14 1136 ASN A C 1
ATOM 4169 O O . ASN A 1 749 ? 111.239 -45.585 98.631 1.00 101.33 1136 ASN A O 1
ATOM 4174 N N . HIS A 1 750 ? 112.071 -46.213 96.636 1.00 107.46 1137 HIS A N 1
ATOM 4175 C CA . HIS A 1 750 ? 113.133 -47.034 97.210 1.00 111.59 1137 HIS A CA 1
ATOM 4176 C C . HIS A 1 750 ? 114.183 -46.181 97.914 1.00 109.85 1137 HIS A C 1
ATOM 4177 O O . HIS A 1 750 ? 114.589 -46.483 99.035 1.00 113.07 1137 HIS A O 1
ATOM 4184 N N . LEU A 1 751 ? 114.621 -45.119 97.244 1.00 105.89 1138 LEU A N 1
ATOM 4185 C CA . LEU A 1 751 ? 115.602 -44.202 97.815 1.00 90.68 1138 LEU A CA 1
ATOM 4186 C C . LEU A 1 751 ? 115.042 -43.488 99.037 1.00 87.06 1138 LEU A C 1
ATOM 4187 O O . LEU A 1 751 ? 115.768 -43.200 99.988 1.00 89.87 1138 LEU A O 1
ATOM 4192 N N . THR A 1 752 ? 113.744 -43.209 99.007 1.00 85.54 1139 THR A N 1
ATOM 4193 C CA . THR A 1 752 ? 113.107 -42.443 100.068 1.00 89.15 1139 THR A CA 1
ATOM 4194 C C . THR A 1 752 ? 111.646 -42.832 100.271 1.00 93.40 1139 THR A C 1
ATOM 4195 O O . THR A 1 752 ? 110.852 -42.812 99.331 1.00 103.91 1139 THR A O 1
ATOM 4199 N N . LEU A 1 753 ? 111.302 -43.184 101.505 1.00 89.53 1140 LEU A N 1
ATOM 4200 C CA . LEU A 1 753 ? 109.919 -43.469 101.867 1.00 89.26 1140 LEU A CA 1
ATOM 4201 C C . LEU A 1 753 ? 109.237 -42.212 102.399 1.00 90.51 1140 LEU A C 1
ATOM 4202 O O . LEU A 1 753 ? 109.593 -41.707 103.461 1.00 101.88 1140 LEU A O 1
ATOM 4207 N N . GLY A 1 754 ? 108.260 -41.706 101.652 1.00 86.05 1141 GLY A N 1
ATOM 4208 C CA . GLY A 1 754 ? 107.516 -40.528 102.061 1.00 78.35 1141 GLY A CA 1
ATOM 4209 C C . GLY A 1 754 ? 108.198 -39.223 101.697 1.00 69.33 1141 GLY A C 1
ATOM 4210 O O . GLY A 1 754 ? 109.258 -39.215 101.074 1.00 66.46 1141 GLY A O 1
ATOM 4211 N N . HIS A 1 755 ? 107.582 -38.113 102.089 1.00 69.44 1142 HIS A N 1
ATOM 4212 C CA . HIS A 1 755 ? 108.123 -36.786 101.810 1.00 65.07 1142 HIS A CA 1
ATOM 4213 C C . HIS A 1 755 ? 108.739 -36.161 103.061 1.00 70.56 1142 HIS A C 1
ATOM 4214 O O . HIS A 1 755 ? 108.792 -36.795 104.115 1.00 67.22 1142 HIS A O 1
ATOM 4221 N N . ASN A 1 756 ? 109.207 -34.921 102.941 1.00 65.38 1143 ASN A N 1
ATOM 4222 C CA . ASN A 1 756 ? 109.856 -34.246 104.062 1.00 59.44 1143 ASN A CA 1
ATOM 4223 C C . ASN A 1 756 ? 108.902 -33.403 104.897 1.00 56.35 1143 ASN A C 1
ATOM 4224 O O . ASN A 1 756 ? 109.314 -32.419 105.510 1.00 75.94 1143 ASN A O 1
ATOM 4229 N N . GLN A 1 757 ? 107.631 -33.784 104.926 1.00 49.60 1144 GLN A N 1
ATOM 4230 C CA . GLN A 1 757 ? 106.649 -33.029 105.693 1.00 51.36 1144 GLN A CA 1
ATOM 4231 C C . GLN A 1 757 ? 106.795 -33.323 107.185 1.00 48.67 1144 GLN A C 1
ATOM 4232 O O . GLN A 1 757 ? 106.238 -32.615 108.024 1.00 55.16 1144 GLN A O 1
ATOM 4238 N N . ARG A 1 758 ? 107.550 -34.369 107.508 1.00 47.37 1145 ARG A N 1
ATOM 4239 C CA . ARG A 1 758 ? 107.891 -34.662 108.895 1.00 59.60 1145 ARG A CA 1
ATOM 4240 C C . ARG A 1 758 ? 109.131 -33.874 109.302 1.00 66.97 1145 ARG A C 1
ATOM 4241 O O . ARG A 1 758 ? 109.203 -33.323 110.403 1.00 76.82 1145 ARG A O 1
ATOM 4249 N N . MET A 1 759 ? 110.105 -33.826 108.399 1.00 65.04 1146 MET A N 1
ATOM 4250 C CA . MET A 1 759 ? 111.346 -33.100 108.641 1.00 69.34 1146 MET A CA 1
ATOM 4251 C C . MET A 1 759 ? 111.121 -31.590 108.597 1.00 72.53 1146 MET A C 1
ATOM 4252 O O . MET A 1 759 ? 111.988 -30.813 108.990 1.00 82.84 1146 MET A O 1
ATOM 4257 N N . GLU A 1 760 ? 109.954 -31.179 108.110 1.00 59.90 1147 GLU A N 1
ATOM 4258 C CA . GLU A 1 760 ? 109.548 -29.782 108.187 1.00 65.01 1147 GLU A CA 1
ATOM 4259 C C . GLU A 1 760 ? 109.150 -29.461 109.622 1.00 69.47 1147 GLU A C 1
ATOM 4260 O O . GLU A 1 760 ? 109.482 -28.404 110.159 1.00 88.95 1147 GLU A O 1
ATOM 4266 N N . PHE A 1 761 ? 108.436 -30.400 110.232 1.00 50.99 1148 PHE A N 1
ATOM 4267 C CA . PHE A 1 761 ? 108.008 -30.306 111.622 1.00 51.30 1148 PHE A CA 1
ATOM 4268 C C . PHE A 1 761 ? 109.211 -30.344 112.569 1.00 56.57 1148 PHE A C 1
ATOM 4269 O O . PHE A 1 761 ? 109.452 -29.400 113.342 1.00 66.79 1148 PHE A O 1
ATOM 4277 N N . LEU A 1 762 ? 109.975 -31.430 112.486 1.00 42.17 1149 LEU A N 1
ATOM 4278 C CA . LEU A 1 762 ? 111.179 -31.589 113.293 1.00 41.45 1149 LEU A CA 1
ATOM 4279 C C . LEU A 1 762 ? 112.163 -30.452 113.038 1.00 55.35 1149 LEU A C 1
ATOM 4280 O O . LEU A 1 762 ? 112.784 -29.936 113.967 1.00 64.07 1149 LEU A O 1
ATOM 4285 N N . GLY A 1 763 ? 112.289 -30.066 111.771 1.00 49.00 1150 GLY A N 1
ATOM 4286 C CA . GLY A 1 763 ? 113.167 -28.978 111.378 1.00 41.40 1150 GLY A CA 1
ATOM 4287 C C . GLY A 1 763 ? 112.781 -27.661 112.017 1.00 42.21 1150 GLY A C 1
ATOM 4288 O O . GLY A 1 763 ? 113.632 -26.952 112.554 1.00 49.51 1150 GLY A O 1
ATOM 4289 N N . ASP A 1 764 ? 111.495 -27.333 111.957 1.00 42.82 1151 ASP A N 1
ATOM 4290 C CA . ASP A 1 764 ? 110.981 -26.132 112.603 1.00 53.10 1151 ASP A CA 1
ATOM 4291 C C . ASP A 1 764 ? 111.311 -26.162 114.090 1.00 50.18 1151 ASP A C 1
ATOM 4292 O O . ASP A 1 764 ? 111.757 -25.160 114.666 1.00 56.00 1151 ASP A O 1
ATOM 4297 N N . SER A 1 765 ? 111.112 -27.328 114.700 1.00 38.95 1152 SER A N 1
ATOM 4298 C CA . SER A 1 765 ? 111.391 -27.495 116.123 1.00 38.04 1152 SER A CA 1
ATOM 4299 C C . SER A 1 765 ? 112.857 -27.220 116.482 1.00 37.44 1152 SER A C 1
ATOM 4300 O O . SER A 1 765 ? 113.145 -26.379 117.341 1.00 36.56 1152 SER A O 1
ATOM 4303 N N . ILE A 1 766 ? 113.777 -27.925 115.825 1.00 37.96 1153 ILE A N 1
ATOM 4304 C CA . ILE A 1 766 ? 115.201 -27.780 116.124 1.00 37.49 1153 ILE A CA 1
ATOM 4305 C C . ILE A 1 766 ? 115.695 -26.366 115.810 1.00 37.14 1153 ILE A C 1
ATOM 4306 O O . ILE A 1 766 ? 116.512 -25.811 116.552 1.00 71.12 1153 ILE A O 1
ATOM 4311 N N . MET A 1 767 ? 115.187 -25.776 114.729 1.00 37.72 1154 MET A N 1
ATOM 4312 C CA . MET A 1 767 ? 115.538 -24.400 114.391 1.00 41.23 1154 MET A CA 1
ATOM 4313 C C . MET A 1 767 ? 115.135 -23.453 115.512 1.00 36.46 1154 MET A C 1
ATOM 4314 O O . MET A 1 767 ? 115.946 -22.642 115.975 1.00 36.33 1154 MET A O 1
ATOM 4319 N N . GLN A 1 768 ? 113.883 -23.567 115.951 1.00 36.39 1155 GLN A N 1
ATOM 4320 C CA . GLN A 1 768 ? 113.388 -22.721 117.030 1.00 35.52 1155 GLN A CA 1
ATOM 4321 C C . GLN A 1 768 ? 114.222 -22.904 118.294 1.00 34.65 1155 GLN A C 1
ATOM 4322 O O . GLN A 1 768 ? 114.546 -21.930 118.974 1.00 45.17 1155 GLN A O 1
ATOM 4328 N N . LEU A 1 769 ? 114.580 -24.150 118.597 1.00 34.80 1156 LEU A N 1
ATOM 4329 C CA . LEU A 1 769 ? 115.392 -24.438 119.778 1.00 34.05 1156 LEU A CA 1
ATOM 4330 C C . LEU A 1 769 ? 116.761 -23.767 119.719 1.00 33.68 1156 LEU A C 1
ATOM 4331 O O . LEU A 1 769 ? 117.126 -23.008 120.619 1.00 70.91 1156 LEU A O 1
ATOM 4336 N N . VAL A 1 770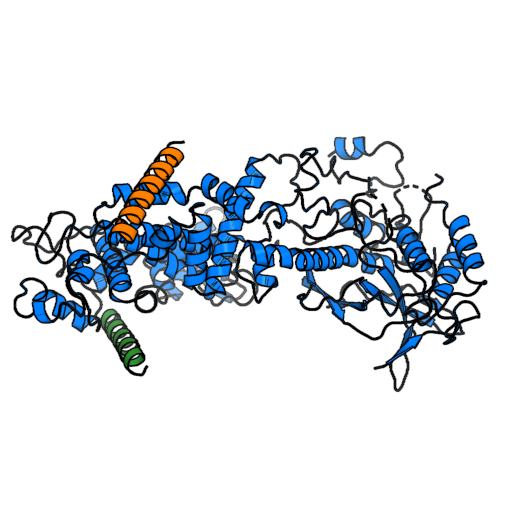 ? 117.515 -24.057 118.662 1.00 34.33 1157 VAL A N 1
ATOM 4337 C CA . VAL A 1 770 ? 118.865 -23.521 118.511 1.00 34.11 1157 VAL A CA 1
ATOM 4338 C C . VAL A 1 770 ? 118.866 -21.994 118.506 1.00 33.65 1157 VAL A C 1
ATOM 4339 O O . VAL A 1 770 ? 119.679 -21.362 119.189 1.00 59.45 1157 VAL A O 1
ATOM 4343 N N . ALA A 1 771 ? 117.946 -21.407 117.745 1.00 34.05 1158 ALA A N 1
ATOM 4344 C CA . ALA A 1 771 ? 117.822 -19.954 117.695 1.00 33.68 1158 ALA A CA 1
ATOM 4345 C C . ALA A 1 771 ? 117.529 -19.384 119.080 1.00 32.68 1158 ALA A C 1
ATOM 4346 O O . ALA A 1 771 ? 118.132 -18.388 119.496 1.00 53.89 1158 ALA A O 1
ATOM 4348 N N . THR A 1 772 ? 116.608 -20.030 119.789 1.00 32.53 1159 THR A N 1
ATOM 4349 C CA . THR A 1 772 ? 116.242 -19.609 121.137 1.00 31.64 1159 THR A CA 1
ATOM 4350 C C . THR A 1 772 ? 117.443 -19.627 122.074 1.00 30.94 1159 THR A C 1
ATOM 4351 O O . THR A 1 772 ? 117.654 -18.686 122.837 1.00 39.16 1159 THR A O 1
ATOM 4355 N N . GLU A 1 773 ? 118.231 -20.696 122.010 1.00 31.19 1160 GLU A N 1
ATOM 4356 C CA . GLU A 1 773 ? 119.422 -20.807 122.846 1.00 30.61 1160 GLU A CA 1
ATOM 4357 C C . GLU A 1 773 ? 120.432 -19.712 122.517 1.00 37.52 1160 GLU A C 1
ATOM 4358 O O . GLU A 1 773 ? 120.963 -19.056 123.419 1.00 40.13 1160 GLU A O 1
ATOM 4364 N N . TYR A 1 774 ? 120.691 -19.520 121.225 1.00 38.34 1161 TYR A N 1
ATOM 4365 C CA . TYR A 1 774 ? 121.637 -18.499 120.783 1.00 31.04 1161 TYR A CA 1
ATOM 4366 C C . TYR A 1 774 ? 121.239 -17.114 121.276 1.00 30.40 1161 TYR A C 1
ATOM 4367 O O . TYR A 1 774 ? 122.072 -16.371 121.794 1.00 51.85 1161 TYR A O 1
ATOM 4376 N N . LEU A 1 775 ? 119.966 -16.769 121.112 1.00 48.01 1162 LEU A N 1
ATOM 4377 C CA . LEU A 1 775 ? 119.490 -15.455 121.526 1.00 48.91 1162 LEU A CA 1
ATOM 4378 C C . LEU A 1 775 ? 119.429 -15.323 123.044 1.00 29.03 1162 LEU A C 1
ATOM 4379 O O . LEU A 1 775 ? 119.526 -14.220 123.582 1.00 49.34 1162 LEU A O 1
ATOM 4384 N N . PHE A 1 776 ? 119.267 -16.447 123.733 1.00 28.92 1163 PHE A N 1
ATOM 4385 C CA . PHE A 1 776 ? 119.236 -16.435 125.189 1.00 28.09 1163 PHE A CA 1
ATOM 4386 C C . PHE A 1 776 ? 120.624 -16.171 125.757 1.00 27.58 1163 PHE A C 1
ATOM 4387 O O . PHE A 1 776 ? 120.780 -15.405 126.707 1.00 26.84 1163 PHE A O 1
ATOM 4395 N N . ILE A 1 777 ? 121.630 -16.810 125.170 1.00 28.00 1164 ILE A N 1
ATOM 4396 C CA . ILE A 1 777 ? 122.994 -16.707 125.677 1.00 27.61 1164 ILE A CA 1
ATOM 4397 C C . ILE A 1 777 ? 123.663 -15.384 125.305 1.00 36.23 1164 ILE A C 1
ATOM 4398 O O . ILE A 1 777 ? 124.257 -14.721 126.157 1.00 46.62 1164 ILE A O 1
ATOM 4403 N N . HIS A 1 778 ? 123.558 -14.997 124.038 1.00 33.76 1165 HIS A N 1
ATOM 4404 C CA . HIS A 1 778 ? 124.273 -13.826 123.538 1.00 32.95 1165 HIS A CA 1
ATOM 4405 C C . HIS A 1 778 ? 123.501 -12.521 123.728 1.00 29.28 1165 HIS A C 1
ATOM 4406 O O . HIS A 1 778 ? 123.925 -11.469 123.249 1.00 29.33 1165 HIS A O 1
ATOM 4413 N N . PHE A 1 779 ? 122.370 -12.592 124.422 1.00 27.39 1166 PHE A N 1
ATOM 4414 C CA . PHE A 1 779 ? 121.613 -11.396 124.782 1.00 27.74 1166 PHE A CA 1
ATOM 4415 C C . PHE A 1 779 ? 120.995 -11.553 126.170 1.00 32.09 1166 PHE A C 1
ATOM 4416 O O . PHE A 1 779 ? 119.780 -11.704 126.298 1.00 54.53 1166 PHE A O 1
ATOM 4424 N N . PRO A 1 780 ? 121.835 -11.511 127.216 1.00 25.59 1167 PRO A N 1
ATOM 4425 C CA . PRO A 1 780 ? 121.404 -11.793 128.589 1.00 24.93 1167 PRO A CA 1
ATOM 4426 C C . PRO A 1 780 ? 120.668 -10.635 129.259 1.00 34.26 1167 PRO A C 1
ATOM 4427 O O . PRO A 1 780 ? 120.211 -10.784 130.392 1.00 38.78 1167 PRO A O 1
ATOM 4431 N N . ASP A 1 781 ? 120.558 -9.502 128.574 1.00 35.78 1168 ASP A N 1
ATOM 4432 C CA . ASP A 1 781 ? 119.922 -8.326 129.157 1.00 30.40 1168 ASP A CA 1
ATOM 4433 C C . ASP A 1 781 ? 118.560 -8.053 128.528 1.00 31.96 1168 ASP A C 1
ATOM 4434 O O . ASP A 1 781 ? 117.771 -7.265 129.048 1.00 33.80 1168 ASP A O 1
ATOM 4439 N N . HIS A 1 782 ? 118.293 -8.709 127.404 1.00 30.38 1169 HIS A N 1
ATOM 4440 C CA . HIS A 1 782 ? 117.014 -8.567 126.722 1.00 32.57 1169 HIS A CA 1
ATOM 4441 C C . HIS A 1 782 ? 115.940 -9.383 127.4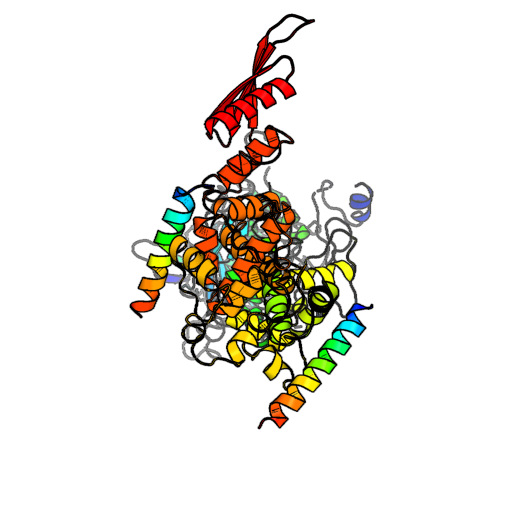30 1.00 30.77 1169 HIS A C 1
ATOM 4442 O O . HIS A 1 782 ? 116.173 -10.531 127.806 1.00 37.00 1169 HIS A O 1
ATOM 4449 N N . HIS A 1 783 ? 114.765 -8.790 127.613 1.00 25.56 1170 HIS A N 1
ATOM 4450 C CA . HIS A 1 783 ? 113.656 -9.498 128.242 1.00 31.25 1170 HIS A CA 1
ATOM 4451 C C . HIS A 1 783 ? 112.958 -10.406 127.235 1.00 26.37 1170 HIS A C 1
ATOM 4452 O O . HIS A 1 783 ? 113.410 -10.548 126.099 1.00 42.64 1170 HIS A O 1
ATOM 4459 N N . GLU A 1 784 ? 111.858 -11.017 127.662 1.00 26.47 1171 GLU A N 1
ATOM 4460 C CA . GLU A 1 784 ? 111.130 -11.986 126.846 1.00 30.06 1171 GLU A CA 1
ATOM 4461 C C . GLU A 1 784 ? 110.671 -11.407 125.508 1.00 35.90 1171 GLU A C 1
ATOM 4462 O O . GLU A 1 784 ? 110.828 -12.039 124.461 1.00 28.65 1171 GLU A O 1
ATOM 4468 N N . GLY A 1 785 ? 110.112 -10.202 125.551 1.00 35.04 1172 GLY A N 1
ATOM 4469 C CA . GLY A 1 785 ? 109.617 -9.542 124.356 1.00 32.46 1172 GLY A CA 1
ATOM 4470 C C . GLY A 1 785 ? 110.698 -9.271 123.327 1.00 30.61 1172 GLY A C 1
ATOM 4471 O O . GLY A 1 785 ? 110.497 -9.490 122.131 1.00 36.37 1172 GLY A O 1
ATOM 4472 N N . HIS A 1 786 ? 111.847 -8.792 123.793 1.00 28.17 1173 HIS A N 1
ATOM 4473 C CA . HIS A 1 786 ? 112.967 -8.491 122.909 1.00 40.11 1173 HIS A CA 1
ATOM 4474 C C . HIS A 1 786 ? 113.488 -9.749 122.221 1.00 35.75 1173 HIS A C 1
ATOM 4475 O O . HIS A 1 786 ? 113.733 -9.748 121.015 1.00 29.71 1173 HIS A O 1
ATOM 4482 N N . LEU A 1 787 ? 113.654 -10.818 122.994 1.00 44.70 1174 LEU A N 1
ATOM 4483 C CA . LEU A 1 787 ? 114.118 -12.087 122.449 1.00 29.26 1174 LEU A CA 1
ATOM 4484 C C . LEU A 1 787 ? 113.113 -12.642 121.446 1.00 30.14 1174 LEU A C 1
ATOM 4485 O O . LEU A 1 787 ? 113.493 -13.184 120.407 1.00 49.89 1174 LEU A O 1
ATOM 4490 N N . THR A 1 788 ? 111.830 -12.493 121.762 1.00 30.13 1175 THR A N 1
ATOM 4491 C CA . THR A 1 788 ? 110.762 -12.934 120.872 1.00 36.12 1175 THR A CA 1
ATOM 4492 C C . THR A 1 788 ? 110.814 -12.183 119.545 1.00 41.36 1175 THR A C 1
ATOM 4493 O O . THR A 1 788 ? 110.687 -12.782 118.476 1.00 43.43 1175 THR A O 1
ATOM 4497 N N . LEU A 1 789 ? 111.005 -10.869 119.625 1.00 42.87 1176 LEU A N 1
ATOM 4498 C CA . LEU A 1 789 ? 111.107 -10.024 118.439 1.00 31.79 1176 LEU A CA 1
ATOM 4499 C C . LEU A 1 789 ? 112.309 -10.407 117.581 1.00 32.21 1176 LEU A C 1
ATOM 4500 O O . LEU A 1 789 ? 112.178 -10.653 116.376 1.00 33.24 1176 LEU A O 1
ATOM 4505 N N . LEU A 1 790 ? 113.477 -10.455 118.215 1.00 31.63 1177 LEU A N 1
ATOM 4506 C CA . LEU A 1 790 ? 114.717 -10.792 117.528 1.00 31.97 1177 LEU A CA 1
ATOM 4507 C C . LEU A 1 790 ? 114.635 -12.165 116.871 1.00 55.14 1177 LEU A C 1
ATOM 4508 O O . LEU A 1 790 ? 115.158 -12.361 115.777 1.00 65.17 1177 LEU A O 1
ATOM 4513 N N . ARG A 1 791 ? 113.973 -13.108 117.536 1.00 49.65 1178 ARG A N 1
ATOM 4514 C CA . ARG A 1 791 ? 113.800 -14.446 116.977 1.00 33.24 1178 ARG A CA 1
ATOM 4515 C C . ARG A 1 791 ? 112.829 -14.421 115.805 1.00 34.14 1178 ARG A C 1
ATOM 4516 O O . ARG A 1 791 ? 113.015 -15.133 114.818 1.00 38.22 1178 ARG A O 1
ATOM 4524 N N . SER A 1 792 ? 111.795 -13.594 115.921 1.00 40.88 1179 SER A N 1
ATOM 4525 C CA . SER A 1 792 ? 110.802 -13.452 114.863 1.00 44.49 1179 SER A CA 1
ATOM 4526 C C . SER A 1 792 ? 111.419 -12.826 113.616 1.00 42.33 1179 SER A C 1
ATOM 4527 O O . SER A 1 792 ? 110.942 -13.045 112.502 1.00 44.79 1179 SER A O 1
ATOM 4530 N N . SER A 1 793 ? 112.479 -12.048 113.808 1.00 42.62 1180 SER A N 1
ATOM 4531 C CA . SER A 1 793 ? 113.194 -11.459 112.681 1.00 44.35 1180 SER A CA 1
ATOM 4532 C C . SER A 1 793 ? 114.394 -12.310 112.270 1.00 48.56 1180 SER A C 1
ATOM 4533 O O . SER A 1 793 ? 115.018 -12.059 111.238 1.00 49.36 1180 SER A O 1
ATOM 4536 N N . LEU A 1 794 ? 114.710 -13.318 113.077 1.00 57.57 1181 LEU A N 1
ATOM 4537 C CA . LEU A 1 794 ? 115.846 -14.192 112.799 1.00 35.73 1181 LEU A CA 1
ATOM 4538 C C . LEU A 1 794 ? 115.411 -15.473 112.098 1.00 47.16 1181 LEU A C 1
ATOM 4539 O O . LEU A 1 794 ? 116.020 -15.890 111.115 1.00 44.11 1181 LEU A O 1
ATOM 4544 N N . VAL A 1 795 ? 114.361 -16.103 112.616 1.00 44.34 1182 VAL A N 1
ATOM 4545 C CA . VAL A 1 795 ? 113.851 -17.335 112.027 1.00 37.26 1182 VAL A CA 1
ATOM 4546 C C . VAL A 1 795 ? 112.378 -17.195 111.661 1.00 37.70 1182 VAL A C 1
ATOM 4547 O O . VAL A 1 795 ? 111.493 -17.625 112.403 1.00 37.44 1182 VAL A O 1
ATOM 4551 N N . ASN A 1 796 ? 112.123 -16.574 110.515 1.00 38.40 1183 ASN A N 1
ATOM 4552 C CA . ASN A 1 796 ? 110.777 -16.492 109.969 1.00 41.60 1183 ASN A CA 1
ATOM 4553 C C . ASN A 1 796 ? 110.723 -17.188 108.617 1.00 40.15 1183 ASN A C 1
ATOM 4554 O O . ASN A 1 796 ? 111.658 -17.890 108.239 1.00 46.45 1183 ASN A O 1
ATOM 4559 N N . ASN A 1 797 ? 109.631 -16.986 107.889 1.00 51.49 1184 ASN A N 1
ATOM 4560 C CA . ASN A 1 797 ? 109.456 -17.624 106.592 1.00 51.45 1184 ASN A CA 1
ATOM 4561 C C . ASN A 1 797 ? 110.424 -17.073 105.548 1.00 64.80 1184 ASN A C 1
ATOM 4562 O O . ASN A 1 797 ? 111.246 -17.808 104.992 1.00 70.51 1184 ASN A O 1
ATOM 4567 N N . ARG A 1 798 ? 110.326 -15.769 105.303 1.00 68.20 1185 ARG A N 1
ATOM 4568 C CA . ARG A 1 798 ? 111.116 -15.098 104.275 1.00 72.99 1185 ARG A CA 1
ATOM 4569 C C . ARG A 1 798 ? 112.617 -15.244 104.511 1.00 67.11 1185 ARG A C 1
ATOM 4570 O O . ARG A 1 798 ? 113.398 -15.304 103.561 1.00 67.46 1185 ARG A O 1
ATOM 4578 N N . THR A 1 799 ? 113.013 -15.309 105.778 1.00 63.81 1186 THR A N 1
ATOM 4579 C CA . THR A 1 799 ? 114.423 -15.407 106.136 1.00 54.40 1186 THR A CA 1
ATOM 4580 C C . THR A 1 799 ? 115.023 -16.753 105.740 1.00 44.04 1186 THR A C 1
ATOM 4581 O O . THR A 1 799 ? 115.975 -16.812 104.959 1.00 44.84 1186 THR A O 1
ATOM 4585 N N . GLN A 1 800 ? 114.465 -17.831 106.283 1.00 41.50 1187 GLN A N 1
ATOM 4586 C CA . GLN A 1 800 ? 114.969 -19.171 105.999 1.00 56.33 1187 GLN A CA 1
ATOM 4587 C C . GLN A 1 800 ? 114.753 -19.533 104.534 1.00 43.26 1187 GLN A C 1
ATOM 4588 O O . GLN A 1 800 ? 115.488 -20.348 103.975 1.00 43.83 1187 GLN A O 1
ATOM 4594 N N . ALA A 1 801 ? 113.748 -18.922 103.912 1.00 51.16 1188 ALA A N 1
ATOM 4595 C CA . ALA A 1 801 ? 113.540 -19.098 102.480 1.00 44.92 1188 ALA A CA 1
ATOM 4596 C C . ALA A 1 801 ? 114.660 -18.419 101.698 1.00 60.15 1188 ALA A C 1
ATOM 4597 O O . ALA A 1 801 ? 115.161 -18.961 100.710 1.00 46.13 1188 ALA A O 1
ATOM 4599 N N . LYS A 1 802 ? 115.050 -17.230 102.151 1.00 55.65 1189 LYS A N 1
ATOM 4600 C CA . LYS A 1 802 ? 116.142 -16.489 101.530 1.00 55.63 1189 LYS A CA 1
ATOM 4601 C C . LYS A 1 802 ? 117.453 -17.257 101.652 1.00 58.01 1189 LYS A C 1
ATOM 4602 O O . LYS A 1 802 ? 118.231 -17.328 100.702 1.00 58.36 1189 LYS A O 1
ATOM 4608 N N . VAL A 1 803 ? 117.690 -17.830 102.828 1.00 59.87 1190 VAL A N 1
ATOM 4609 C CA . VAL A 1 803 ? 118.874 -18.651 103.057 1.00 57.98 1190 VAL A CA 1
ATOM 4610 C C . VAL A 1 803 ? 118.856 -19.885 102.160 1.00 61.87 1190 VAL A C 1
ATOM 4611 O O . VAL A 1 803 ? 119.869 -20.240 101.546 1.00 63.38 1190 VAL A O 1
ATOM 4615 N N . ALA A 1 804 ? 117.694 -20.528 102.082 1.00 56.19 1191 ALA A N 1
ATOM 4616 C CA . ALA A 1 804 ? 117.522 -21.716 101.254 1.00 53.06 1191 ALA A CA 1
ATOM 4617 C C . ALA A 1 804 ? 117.812 -21.416 99.787 1.00 51.99 1191 ALA A C 1
ATOM 4618 O O . ALA A 1 804 ? 118.418 -22.227 99.089 1.00 65.07 1191 ALA A O 1
ATOM 4620 N N . GLU A 1 805 ? 117.380 -20.247 99.326 1.00 47.40 1192 GLU A N 1
ATOM 4621 C CA . GLU A 1 805 ? 117.626 -19.842 97.947 1.00 54.54 1192 GLU A CA 1
ATOM 4622 C C . GLU A 1 805 ? 119.097 -19.495 97.735 1.00 56.71 1192 GLU A C 1
ATOM 4623 O O . GLU A 1 805 ? 119.666 -19.784 96.682 1.00 61.68 1192 GLU A O 1
ATOM 4629 N N . GLU A 1 806 ? 119.708 -18.877 98.742 1.00 61.19 1193 GLU A N 1
ATOM 4630 C CA . GLU A 1 806 ? 121.115 -18.493 98.667 1.00 61.98 1193 GLU A CA 1
ATOM 4631 C C . GLU A 1 806 ? 122.026 -19.714 98.593 1.00 49.73 1193 GLU A C 1
ATOM 4632 O O . GLU A 1 806 ? 123.060 -19.686 97.925 1.00 50.28 1193 GLU A O 1
ATOM 4638 N N . LEU A 1 807 ? 121.641 -20.784 99.280 1.00 47.34 1194 LEU A N 1
ATOM 4639 C CA . LEU A 1 807 ? 122.409 -22.024 99.231 1.00 60.49 1194 LEU A CA 1
ATOM 4640 C C . LEU A 1 807 ? 122.173 -22.770 97.922 1.00 63.46 1194 LEU A C 1
ATOM 4641 O O . LEU A 1 807 ? 122.980 -23.610 97.521 1.00 49.59 1194 LEU A O 1
ATOM 4646 N N . GLY A 1 808 ? 121.064 -22.457 97.259 1.00 62.56 1195 GLY A N 1
ATOM 4647 C CA . GLY A 1 808 ? 120.732 -23.078 95.991 1.00 58.49 1195 GLY A CA 1
ATOM 4648 C C . GLY A 1 808 ? 120.118 -24.455 96.151 1.00 56.96 1195 GLY A C 1
ATOM 4649 O O . GLY A 1 808 ? 120.539 -25.410 95.500 1.00 59.72 1195 GLY A O 1
ATOM 4650 N N . MET A 1 809 ? 119.116 -24.556 97.019 1.00 56.04 1196 MET A N 1
ATOM 4651 C CA . MET A 1 809 ? 118.436 -25.823 97.259 1.00 60.10 1196 MET A CA 1
ATOM 4652 C C . MET A 1 809 ? 117.315 -26.055 96.251 1.00 68.60 1196 MET A C 1
ATOM 4653 O O . MET A 1 809 ? 116.636 -27.081 96.292 1.00 77.90 1196 MET A O 1
ATOM 4658 N N . GLN A 1 810 ? 117.125 -25.098 95.347 1.00 71.90 1197 GLN A N 1
ATOM 4659 C CA . GLN A 1 810 ? 116.077 -25.195 94.337 1.00 78.59 1197 GLN A CA 1
ATOM 4660 C C . GLN A 1 810 ? 116.344 -26.325 93.348 1.00 79.59 1197 GLN A C 1
ATOM 4661 O O . GLN A 1 810 ? 115.455 -27.120 93.043 1.00 80.55 1197 GLN A O 1
ATOM 4667 N N . GLU A 1 811 ? 117.576 -26.389 92.852 1.00 79.06 1198 GLU A N 1
ATOM 4668 C CA . GLU A 1 811 ? 117.943 -27.359 91.826 1.00 84.06 1198 GLU A CA 1
ATOM 4669 C C . GLU A 1 811 ? 117.998 -28.788 92.361 1.00 86.75 1198 GLU A C 1
ATOM 4670 O O . GLU A 1 811 ? 117.853 -29.746 91.602 1.00 92.27 1198 GLU A O 1
ATOM 4676 N N . TYR A 1 812 ? 118.207 -28.928 93.666 1.00 77.53 1199 TYR A N 1
ATOM 4677 C CA . TYR A 1 812 ? 118.337 -30.249 94.273 1.00 66.30 1199 TYR A CA 1
ATOM 4678 C C . TYR A 1 812 ? 117.013 -30.761 94.830 1.00 63.66 1199 TYR A C 1
ATOM 4679 O O . TYR A 1 812 ? 116.977 -31.766 95.541 1.00 64.66 1199 TYR A O 1
ATOM 4688 N N . ALA A 1 813 ? 115.926 -30.071 94.502 1.00 60.32 1200 ALA A N 1
ATOM 4689 C CA . ALA A 1 813 ? 114.598 -30.492 94.930 1.00 60.05 1200 ALA A CA 1
ATOM 4690 C C . ALA A 1 813 ? 114.147 -31.724 94.152 1.00 72.06 1200 ALA A C 1
ATOM 4691 O O . ALA A 1 813 ? 114.591 -31.953 93.027 1.00 83.45 1200 ALA A O 1
ATOM 4693 N N . ILE A 1 814 ? 113.269 -32.517 94.758 1.00 72.37 1201 ILE A N 1
ATOM 4694 C CA . ILE A 1 814 ? 112.767 -33.729 94.120 1.00 74.85 1201 ILE A CA 1
ATOM 4695 C C . ILE A 1 814 ? 111.247 -33.702 93.998 1.00 81.75 1201 ILE A C 1
ATOM 4696 O O . ILE A 1 814 ? 110.533 -33.816 94.995 1.00 76.30 1201 ILE A O 1
ATOM 4701 N N . THR A 1 815 ? 110.757 -33.551 92.771 1.00 91.63 1202 THR A N 1
ATOM 4702 C CA . THR A 1 815 ? 109.321 -33.513 92.516 1.00 93.03 1202 THR A CA 1
ATOM 4703 C C . THR A 1 815 ? 108.973 -34.206 91.202 1.00 97.47 1202 THR A C 1
ATOM 4704 O O . THR A 1 815 ? 109.745 -34.156 90.244 1.00 94.80 1202 THR A O 1
ATOM 4708 N N . ASN A 1 816 ? 107.808 -34.851 91.173 1.00 105.96 1203 ASN A N 1
ATOM 4709 C CA . ASN A 1 816 ? 107.335 -35.579 89.997 1.00 116.72 1203 ASN A CA 1
ATOM 4710 C C . ASN A 1 816 ? 108.363 -36.575 89.470 1.00 121.59 1203 ASN A C 1
ATOM 4711 O O . ASN A 1 816 ? 109.016 -37.277 90.242 1.00 121.46 1203 ASN A O 1
ATOM 4716 N N . ASP A 1 817 ? 108.498 -36.629 88.149 1.00 127.21 1204 ASP A N 1
ATOM 4717 C CA . ASP A 1 817 ? 109.492 -37.478 87.505 1.00 127.12 1204 ASP A CA 1
ATOM 4718 C C . ASP A 1 817 ? 110.260 -36.690 86.450 1.00 129.30 1204 ASP A C 1
ATOM 4719 O O . ASP A 1 817 ? 111.490 -36.649 86.463 1.00 131.19 1204 ASP A O 1
ATOM 4724 N N . LYS A 1 818 ? 109.522 -36.060 85.541 1.00 128.09 1205 LYS A N 1
ATOM 4725 C CA . LYS A 1 818 ? 110.121 -35.258 84.482 1.00 132.19 1205 LYS A CA 1
ATOM 4726 C C . LYS A 1 818 ? 109.156 -34.150 84.060 1.00 135.67 1205 LYS A C 1
ATOM 4727 O O . LYS A 1 818 ? 109.405 -33.419 83.102 1.00 135.23 1205 LYS A O 1
ATOM 4733 N N . THR A 1 819 ? 108.054 -34.030 84.793 1.00 134.95 1206 THR A N 1
ATOM 4734 C CA . THR A 1 819 ? 107.026 -33.042 84.489 1.00 128.32 1206 THR A CA 1
ATOM 4735 C C . THR A 1 819 ? 107.498 -31.629 84.824 1.00 127.53 1206 THR A C 1
ATOM 4736 O O . THR A 1 819 ? 107.053 -30.653 84.220 1.00 128.49 1206 THR A O 1
ATOM 4740 N N . LYS A 1 820 ? 108.410 -31.529 85.785 1.00 126.04 1207 LYS A N 1
ATOM 4741 C CA . LYS A 1 820 ? 108.899 -30.236 86.250 1.00 126.83 1207 LYS A CA 1
ATOM 4742 C C . LYS A 1 820 ? 109.988 -29.684 85.335 1.00 126.66 1207 LYS A C 1
ATOM 4743 O O . LYS A 1 820 ? 111.174 -29.936 85.547 1.00 121.02 1207 LYS A O 1
ATOM 4749 N N . ARG A 1 821 ? 109.582 -28.928 84.320 1.00 132.70 1208 ARG A N 1
ATOM 4750 C CA . ARG A 1 821 ? 110.536 -28.326 83.391 1.00 135.42 1208 ARG A CA 1
ATOM 4751 C C . ARG A 1 821 ? 111.314 -27.160 84.021 1.00 142.02 1208 ARG A C 1
ATOM 4752 O O . ARG A 1 821 ? 112.543 -27.141 83.952 1.00 140.58 1208 ARG A O 1
ATOM 4760 N N . PRO A 1 822 ? 110.616 -26.183 84.636 1.00 148.41 1209 PRO A N 1
ATOM 4761 C CA . PRO A 1 822 ? 111.413 -25.112 85.238 1.00 143.96 1209 PRO A CA 1
ATOM 4762 C C . PRO A 1 822 ? 111.640 -25.307 86.735 1.00 135.35 1209 PRO A C 1
ATOM 4763 O O . PRO A 1 822 ? 110.911 -26.060 87.383 1.00 130.07 1209 PRO A O 1
ATOM 4767 N N . VAL A 1 823 ? 112.648 -24.632 87.276 1.00 132.80 1210 VAL A N 1
ATOM 4768 C CA . VAL A 1 823 ? 112.930 -24.700 88.704 1.00 125.07 1210 VAL A CA 1
ATOM 4769 C C . VAL A 1 823 ? 112.306 -23.500 89.411 1.00 116.49 1210 VAL A C 1
ATOM 4770 O O . VAL A 1 823 ? 113.007 -22.644 89.950 1.00 109.89 1210 VAL A O 1
ATOM 4774 N N . ALA A 1 824 ? 110.978 -23.441 89.390 1.00 112.21 1211 ALA A N 1
ATOM 4775 C CA . ALA A 1 824 ? 110.245 -22.360 90.038 1.00 101.96 1211 ALA A CA 1
ATOM 4776 C C . ALA A 1 824 ? 109.542 -22.870 91.290 1.00 99.06 1211 ALA A C 1
ATOM 4777 O O . ALA A 1 824 ? 108.580 -23.633 91.206 1.00 106.79 1211 ALA A O 1
ATOM 4779 N N . LEU A 1 825 ? 110.027 -22.445 92.453 1.00 101.32 1212 LEU A N 1
ATOM 4780 C CA . LEU A 1 825 ? 109.478 -22.908 93.721 1.00 82.58 1212 LEU A CA 1
ATOM 4781 C C . LEU A 1 825 ? 108.899 -21.761 94.542 1.00 70.47 1212 LEU A C 1
ATOM 4782 O O . LEU A 1 825 ? 109.386 -20.633 94.483 1.00 52.68 1212 LEU A O 1
ATOM 4787 N N . ARG A 1 826 ? 107.855 -22.065 95.306 1.00 75.73 1213 ARG A N 1
ATOM 4788 C CA . ARG A 1 826 ? 107.233 -21.090 96.192 1.00 86.20 1213 ARG A CA 1
ATOM 4789 C C . ARG A 1 826 ? 108.181 -20.745 97.340 1.00 90.26 1213 ARG A C 1
ATOM 4790 O O . ARG A 1 826 ? 109.050 -21.541 97.696 1.00 104.79 1213 ARG A O 1
ATOM 4798 N N . THR A 1 827 ? 108.015 -19.552 97.904 1.00 81.70 1214 THR A N 1
ATOM 4799 C CA . THR A 1 827 ? 108.818 -19.101 99.036 1.00 76.23 1214 THR A CA 1
ATOM 4800 C C . THR A 1 827 ? 108.687 -20.049 100.228 1.00 69.77 1214 THR A C 1
ATOM 4801 O O . THR A 1 827 ? 109.686 -20.483 100.817 1.00 67.04 1214 THR A O 1
ATOM 4805 N N . LYS A 1 828 ? 107.442 -20.372 100.566 1.00 58.26 1215 LYS A N 1
ATOM 4806 C CA . LYS A 1 828 ? 107.139 -21.281 101.665 1.00 58.42 1215 LYS A CA 1
ATOM 4807 C C . LYS A 1 828 ? 107.769 -22.651 101.434 1.00 56.95 1215 LYS A C 1
ATOM 4808 O O . LYS A 1 828 ? 108.237 -23.294 102.373 1.00 61.12 1215 LYS A O 1
ATOM 4814 N N . THR A 1 829 ? 107.780 -23.086 100.177 1.00 54.75 1216 THR A N 1
ATOM 4815 C CA . THR A 1 829 ? 108.391 -24.357 99.803 1.00 60.01 1216 THR A CA 1
ATOM 4816 C C . THR A 1 829 ? 109.890 -24.340 100.089 1.00 63.04 1216 THR A C 1
ATOM 4817 O O . THR A 1 829 ? 110.447 -25.318 100.587 1.00 67.30 1216 THR A O 1
ATOM 4821 N N . LEU A 1 830 ? 110.534 -23.219 99.777 1.00 48.71 1217 LEU A N 1
ATOM 4822 C CA . LEU A 1 830 ? 111.955 -23.048 100.058 1.00 48.20 1217 LEU A CA 1
ATOM 4823 C C . LEU A 1 830 ? 112.209 -23.073 101.561 1.00 55.39 1217 LEU A C 1
ATOM 4824 O O . LEU A 1 830 ? 113.188 -23.664 102.026 1.00 56.82 1217 LEU A O 1
ATOM 4829 N N . ALA A 1 831 ? 111.321 -22.427 102.313 1.00 53.91 1218 ALA A N 1
ATOM 4830 C CA . ALA A 1 831 ? 111.395 -22.455 103.771 1.00 55.24 1218 ALA A CA 1
ATOM 4831 C C . ALA A 1 831 ? 111.336 -23.893 104.284 1.00 61.03 1218 ALA A C 1
ATOM 4832 O O . ALA A 1 831 ? 112.115 -24.294 105.157 1.00 63.28 1218 ALA A O 1
ATOM 4834 N N . ASP A 1 832 ? 110.411 -24.665 103.721 1.00 61.80 1219 ASP A N 1
ATOM 4835 C CA . ASP A 1 832 ? 110.259 -26.071 104.073 1.00 64.44 1219 ASP A CA 1
ATOM 4836 C C . ASP A 1 832 ? 111.508 -26.865 103.711 1.00 61.48 1219 ASP A C 1
ATOM 4837 O O . ASP A 1 832 ? 111.872 -27.808 104.410 1.00 56.97 1219 ASP A O 1
ATOM 4842 N N . LEU A 1 833 ? 112.160 -26.480 102.618 1.00 67.39 1220 LEU A N 1
ATOM 4843 C CA . LEU A 1 833 ? 113.393 -27.135 102.195 1.00 47.55 1220 LEU A CA 1
ATOM 4844 C C . LEU A 1 833 ? 114.519 -26.876 103.189 1.00 62.56 1220 LEU A C 1
ATOM 4845 O O . LEU A 1 833 ? 115.276 -27.785 103.531 1.00 71.06 1220 LEU A O 1
ATOM 4850 N N . LEU A 1 834 ? 114.624 -25.632 103.647 1.00 45.75 1221 LEU A N 1
ATOM 4851 C CA . LEU A 1 834 ? 115.640 -25.269 104.628 1.00 44.74 1221 LEU A CA 1
ATOM 4852 C C . LEU A 1 834 ? 115.406 -26.024 105.935 1.00 47.77 1221 LEU A C 1
ATOM 4853 O O . LEU A 1 834 ? 116.325 -26.649 106.478 1.00 48.91 1221 LEU A O 1
ATOM 4858 N N . GLN A 1 835 ? 114.170 -25.971 106.428 1.00 47.39 1222 GLN A N 1
ATOM 4859 C CA . GLN A 1 835 ? 113.813 -26.659 107.666 1.00 47.93 1222 GLN A CA 1
ATOM 4860 C C . GLN A 1 835 ? 114.075 -28.161 107.578 1.00 55.01 1222 GLN A C 1
ATOM 4861 O O . GLN A 1 835 ? 114.641 -28.757 108.496 1.00 61.23 1222 GLN A O 1
ATOM 4867 N N . SER A 1 836 ? 113.666 -28.763 106.466 1.00 54.70 1223 SER A N 1
ATOM 4868 C CA . SER A 1 836 ? 113.848 -30.195 106.259 1.00 45.42 1223 SER A CA 1
ATOM 4869 C C . SER A 1 836 ? 115.324 -30.563 106.171 1.00 57.83 1223 SER A C 1
ATOM 4870 O O . SER A 1 836 ? 115.735 -31.616 106.662 1.00 60.54 1223 SER A O 1
ATOM 4873 N N . PHE A 1 837 ? 116.121 -29.699 105.547 1.00 45.47 1224 PHE A N 1
ATOM 4874 C CA . PHE A 1 837 ? 117.557 -29.938 105.469 1.00 45.45 1224 PHE A CA 1
ATOM 4875 C C . PHE A 1 837 ? 118.190 -29.877 106.849 1.00 44.33 1224 PHE A C 1
ATOM 4876 O O . PHE A 1 837 ? 119.090 -30.654 107.160 1.00 49.15 1224 PHE A O 1
ATOM 4884 N N . ILE A 1 838 ? 117.728 -28.940 107.670 1.00 43.43 1225 ILE A N 1
ATOM 4885 C CA . ILE A 1 838 ? 118.255 -28.809 109.023 1.00 54.31 1225 ILE A CA 1
ATOM 4886 C C . ILE A 1 838 ? 117.867 -30.020 109.871 1.00 50.19 1225 ILE A C 1
ATOM 4887 O O . ILE A 1 838 ? 118.672 -30.519 110.662 1.00 41.73 1225 ILE A O 1
ATOM 4892 N N . ALA A 1 839 ? 116.643 -30.506 109.685 1.00 48.81 1226 ALA A N 1
ATOM 4893 C CA . ALA A 1 839 ? 116.189 -31.708 110.380 1.00 42.65 1226 ALA A CA 1
ATOM 4894 C C . ALA A 1 839 ? 117.023 -32.921 109.980 1.00 45.69 1226 ALA A C 1
ATOM 4895 O O . ALA A 1 839 ? 117.482 -33.677 110.837 1.00 44.35 1226 ALA A O 1
ATOM 4897 N N . ALA A 1 840 ? 117.215 -33.098 108.676 1.00 44.28 1227 ALA A N 1
ATOM 4898 C CA . ALA A 1 840 ? 118.013 -34.204 108.156 1.00 45.00 1227 ALA A CA 1
ATOM 4899 C C . ALA A 1 840 ? 119.452 -34.118 108.654 1.00 44.46 1227 ALA A C 1
ATOM 4900 O O . ALA A 1 840 ? 120.087 -35.137 108.929 1.00 53.11 1227 ALA A O 1
ATOM 4902 N N . LEU A 1 841 ? 119.957 -32.894 108.766 1.00 53.12 1228 LEU A N 1
ATOM 4903 C CA . LEU A 1 841 ? 121.296 -32.655 109.288 1.00 54.69 1228 LEU A CA 1
ATOM 4904 C C . LEU A 1 841 ? 121.380 -33.074 110.750 1.00 53.26 1228 LEU A C 1
ATOM 4905 O O . LEU A 1 841 ? 122.357 -33.690 111.172 1.00 42.28 1228 LEU A O 1
ATOM 4910 N N . TYR A 1 842 ? 120.346 -32.739 111.516 1.00 50.58 1229 TYR A N 1
ATOM 4911 C CA . TYR A 1 842 ? 120.286 -33.115 112.924 1.00 40.99 1229 TYR A CA 1
ATOM 4912 C C . TYR A 1 842 ? 120.231 -34.628 113.097 1.00 57.02 1229 TYR A C 1
ATOM 4913 O O . TYR A 1 842 ? 120.902 -35.185 113.966 1.00 57.15 1229 TYR A O 1
ATOM 4922 N N . ILE A 1 843 ? 119.427 -35.287 112.268 1.00 65.71 1230 ILE A N 1
ATOM 4923 C CA . ILE A 1 843 ? 119.273 -36.736 112.339 1.00 42.93 1230 ILE A CA 1
ATOM 4924 C C . ILE A 1 843 ? 120.562 -37.457 111.960 1.00 43.37 1230 ILE A C 1
ATOM 4925 O O . ILE A 1 843 ? 121.023 -38.342 112.680 1.00 43.21 1230 ILE A O 1
ATOM 4930 N N . ASP A 1 844 ? 121.144 -37.069 110.829 1.00 43.95 1231 ASP A N 1
ATOM 4931 C CA . ASP A 1 844 ? 122.366 -37.702 110.346 1.00 44.48 1231 ASP A CA 1
ATOM 4932 C C . ASP A 1 844 ? 123.567 -37.338 111.214 1.00 43.72 1231 ASP A C 1
ATOM 4933 O O . ASP A 1 844 ? 124.544 -38.083 111.281 1.00 43.88 1231 ASP A O 1
ATOM 4938 N N . LYS A 1 845 ? 123.490 -36.188 111.876 1.00 48.04 1232 LYS A N 1
ATOM 4939 C CA . LYS A 1 845 ? 124.566 -35.734 112.749 1.00 55.05 1232 LYS A CA 1
ATOM 4940 C C . LYS A 1 845 ? 124.051 -35.454 114.159 1.00 56.60 1232 LYS A C 1
ATOM 4941 O O . LYS A 1 845 ? 123.623 -36.366 114.867 1.00 58.72 1232 LYS A O 1
ATOM 4947 N N . ASP A 1 846 ? 124.096 -34.186 114.555 1.00 54.40 1233 ASP A N 1
ATOM 4948 C CA . ASP A 1 846 ? 123.646 -33.768 115.879 1.00 50.04 1233 ASP A CA 1
ATOM 4949 C C . ASP A 1 846 ? 123.341 -32.273 115.907 1.00 50.17 1233 ASP A C 1
ATOM 4950 O O . ASP A 1 846 ? 123.306 -31.620 114.865 1.00 53.54 1233 ASP A O 1
ATOM 4955 N N . LEU A 1 847 ? 123.125 -31.734 117.104 1.00 49.35 1234 LEU A N 1
ATOM 4956 C CA . LEU A 1 847 ? 122.754 -30.330 117.250 1.00 36.91 1234 LEU A CA 1
ATOM 4957 C C . LEU A 1 847 ? 123.923 -29.386 116.992 1.00 36.69 1234 LEU A C 1
ATOM 4958 O O . LEU A 1 847 ? 123.720 -28.193 116.775 1.00 67.80 1234 LEU A O 1
ATOM 4963 N N . GLU A 1 848 ? 125.144 -29.912 117.021 1.00 36.81 1235 GLU A N 1
ATOM 4964 C CA . GLU A 1 848 ? 126.323 -29.082 116.790 1.00 36.66 1235 GLU A CA 1
ATOM 4965 C C . GLU A 1 848 ? 126.413 -28.632 115.336 1.00 37.46 1235 GLU A C 1
ATOM 4966 O O . GLU A 1 848 ? 126.726 -27.474 115.057 1.00 56.56 1235 GLU A O 1
ATOM 4972 N N . TYR A 1 849 ? 126.141 -29.549 114.415 1.00 38.40 1236 TYR A N 1
ATOM 4973 C CA . TYR A 1 849 ? 126.142 -29.223 112.994 1.00 39.27 1236 TYR A CA 1
ATOM 4974 C C . TYR A 1 849 ? 125.040 -28.221 112.671 1.00 39.16 1236 TYR A C 1
ATOM 4975 O O . TYR A 1 849 ? 125.216 -27.336 111.832 1.00 49.14 1236 TYR A O 1
ATOM 4984 N N . VAL A 1 850 ? 123.905 -28.365 113.348 1.00 38.77 1237 VAL A N 1
ATOM 4985 C CA . VAL A 1 850 ? 122.791 -27.438 113.192 1.00 38.60 1237 VAL A CA 1
ATOM 4986 C C . VAL A 1 850 ? 123.180 -26.051 113.689 1.00 49.94 1237 VAL A C 1
ATOM 4987 O O . VAL A 1 850 ? 122.961 -25.047 113.005 1.00 53.29 1237 VAL A O 1
ATOM 4991 N N . HIS A 1 851 ? 123.764 -26.010 114.884 1.00 50.84 1238 HIS A N 1
ATOM 4992 C CA . HIS A 1 851 ? 124.201 -24.759 115.491 1.00 54.79 1238 HIS A CA 1
ATOM 4993 C C . HIS A 1 851 ? 125.223 -24.052 114.616 1.00 54.53 1238 HIS A C 1
ATOM 4994 O O . HIS A 1 851 ? 125.173 -22.836 114.461 1.00 69.22 1238 HIS A O 1
ATOM 5001 N N . THR A 1 852 ? 126.150 -24.819 114.052 1.00 37.10 1239 THR A N 1
ATOM 5002 C CA . THR A 1 852 ? 127.152 -24.273 113.145 1.00 37.57 1239 THR A CA 1
ATOM 5003 C C . THR A 1 852 ? 126.486 -23.703 111.897 1.00 38.27 1239 THR A C 1
ATOM 5004 O O . THR A 1 852 ? 126.754 -22.566 111.496 1.00 69.17 1239 THR A O 1
ATOM 5008 N N . PHE A 1 853 ? 125.610 -24.506 111.299 1.00 38.94 1240 PHE A N 1
ATOM 5009 C CA . PHE A 1 853 ? 124.875 -24.118 110.102 1.00 53.88 1240 PHE A CA 1
ATOM 5010 C C . PHE A 1 853 ? 124.149 -22.790 110.291 1.00 50.20 1240 PHE A C 1
ATOM 5011 O O . PHE A 1 853 ? 124.227 -21.901 109.441 1.00 83.00 1240 PHE A O 1
ATOM 5019 N N . MET A 1 854 ? 123.457 -22.653 111.417 1.00 38.33 1241 MET A N 1
ATOM 5020 C CA . MET A 1 854 ? 122.724 -21.427 111.706 1.00 62.55 1241 MET A CA 1
ATOM 5021 C C . MET A 1 854 ? 123.654 -20.316 112.195 1.00 57.78 1241 MET A C 1
ATOM 5022 O O . MET A 1 854 ? 123.267 -19.149 112.240 1.00 59.43 1241 MET A O 1
ATOM 5027 N N . ASN A 1 855 ? 124.879 -20.683 112.558 1.00 50.38 1242 ASN A N 1
ATOM 5028 C CA . ASN A 1 855 ? 125.874 -19.704 112.981 1.00 38.40 1242 ASN A CA 1
ATOM 5029 C C . ASN A 1 855 ? 126.589 -19.107 111.778 1.00 38.75 1242 ASN A C 1
ATOM 5030 O O . ASN A 1 855 ? 127.234 -18.063 111.880 1.00 45.98 1242 ASN A O 1
ATOM 5035 N N . VAL A 1 856 ? 126.474 -19.774 110.635 1.00 38.09 1243 VAL A N 1
ATOM 5036 C CA . VAL A 1 856 ? 127.070 -19.259 109.409 1.00 38.87 1243 VAL A CA 1
ATOM 5037 C C . VAL A 1 856 ? 125.999 -18.695 108.472 1.00 39.41 1243 VAL A C 1
ATOM 5038 O O . VAL A 1 856 ? 126.283 -17.836 107.637 1.00 57.09 1243 VAL A O 1
ATOM 5042 N N . CYS A 1 857 ? 124.762 -19.155 108.627 1.00 39.41 1244 CYS A N 1
ATOM 5043 C CA . CYS A 1 857 ? 123.709 -18.776 107.688 1.00 40.03 1244 CYS A CA 1
ATOM 5044 C C . CYS A 1 857 ? 122.543 -18.002 108.305 1.00 39.40 1244 CYS A C 1
ATOM 5045 O O . CYS A 1 857 ? 121.559 -17.724 107.620 1.00 39.88 1244 CYS A O 1
ATOM 5048 N N . PHE A 1 858 ? 122.641 -17.646 109.582 1.00 39.78 1245 PHE A N 1
ATOM 5049 C CA . PHE A 1 858 ? 121.537 -16.944 110.235 1.00 41.88 1245 PHE A CA 1
ATOM 5050 C C . PHE A 1 858 ? 121.972 -15.906 111.268 1.00 45.24 1245 PHE A C 1
ATOM 5051 O O . PHE A 1 858 ? 121.731 -14.711 111.093 1.00 47.74 1245 PHE A O 1
ATOM 5059 N N . PHE A 1 859 ? 122.604 -16.373 112.340 1.00 44.74 1246 PHE A N 1
ATOM 5060 C CA . PHE A 1 859 ? 122.886 -15.540 113.512 1.00 40.66 1246 PHE A CA 1
ATOM 5061 C C . PHE A 1 859 ? 123.651 -14.237 113.218 1.00 46.21 1246 PHE A C 1
ATOM 5062 O O . PHE A 1 859 ? 123.146 -13.154 113.523 1.00 43.50 1246 PHE A O 1
ATOM 5070 N N . PRO A 1 860 ? 124.853 -14.320 112.611 1.00 53.21 1247 PRO A N 1
ATOM 5071 C CA . PRO A 1 860 ? 125.618 -13.074 112.485 1.00 35.19 1247 PRO A CA 1
ATOM 5072 C C . PRO A 1 860 ? 124.986 -12.087 111.507 1.00 41.19 1247 PRO A C 1
ATOM 5073 O O . PRO A 1 860 ? 125.342 -10.908 111.502 1.00 41.47 1247 PRO A O 1
ATOM 5077 N N . ARG A 1 861 ? 124.054 -12.571 110.694 1.00 40.70 1248 ARG A N 1
ATOM 5078 C CA . ARG A 1 861 ? 123.369 -11.721 109.732 1.00 44.91 1248 ARG A CA 1
ATOM 5079 C C . ARG A 1 861 ? 122.065 -11.175 110.303 1.00 40.77 1248 ARG A C 1
ATOM 5080 O O . ARG A 1 861 ? 121.245 -10.631 109.562 1.00 41.42 1248 ARG A O 1
ATOM 5088 N N . LEU A 1 862 ? 121.881 -11.327 111.615 1.00 41.29 1249 LEU A N 1
ATOM 5089 C CA . LEU A 1 862 ? 120.672 -10.854 112.291 1.00 35.01 1249 LEU A CA 1
ATOM 5090 C C . LEU A 1 862 ? 120.339 -9.416 111.913 1.00 47.10 1249 LEU A C 1
ATOM 5091 O O . LEU A 1 862 ? 119.239 -9.130 111.437 1.00 52.11 1249 LEU A O 1
ATOM 5096 N N . LYS A 1 863 ? 121.305 -8.525 112.116 1.00 41.84 1250 LYS A N 1
ATOM 5097 C CA . LYS A 1 863 ? 121.156 -7.121 111.760 1.00 34.75 1250 LYS A CA 1
ATOM 5098 C C . LYS A 1 863 ? 120.739 -6.979 110.299 1.00 35.83 1250 LYS A C 1
ATOM 5099 O O . LYS A 1 863 ? 119.804 -6.242 109.980 1.00 36.01 1250 LYS A O 1
ATOM 5105 N N . GLU A 1 864 ? 121.420 -7.713 109.422 1.00 36.56 1251 GLU A N 1
ATOM 5106 C CA . GLU A 1 864 ? 121.103 -7.694 107.999 1.00 37.65 1251 GLU A CA 1
ATOM 5107 C C . GLU A 1 864 ? 119.655 -8.110 107.768 1.00 43.20 1251 GLU A C 1
ATOM 5108 O O . GLU A 1 864 ? 118.949 -7.507 106.958 1.00 44.71 1251 GLU A O 1
ATOM 5114 N N . PHE A 1 865 ? 119.211 -9.122 108.510 1.00 47.72 1252 PHE A N 1
ATOM 5115 C CA . PHE A 1 865 ? 117.852 -9.639 108.376 1.00 52.56 1252 PHE A CA 1
ATOM 5116 C C . PHE A 1 865 ? 116.802 -8.605 108.770 1.00 55.65 1252 PHE A C 1
ATOM 5117 O O . PHE A 1 865 ? 115.619 -8.774 108.480 1.00 57.50 1252 PHE A O 1
ATOM 5125 N N . ILE A 1 866 ? 117.239 -7.539 109.432 1.00 61.67 1253 ILE A N 1
ATOM 5126 C CA . ILE A 1 866 ? 116.333 -6.467 109.820 1.00 61.57 1253 ILE A CA 1
ATOM 5127 C C . ILE A 1 866 ? 116.423 -5.319 108.816 1.00 69.12 1253 ILE A C 1
ATOM 5128 O O . ILE A 1 866 ? 115.478 -4.545 108.652 1.00 66.39 1253 ILE A O 1
ATOM 5133 N N . LEU A 1 867 ? 117.558 -5.226 108.131 1.00 75.16 1254 LEU A N 1
ATOM 5134 C CA . LEU A 1 867 ? 117.776 -4.154 107.166 1.00 80.86 1254 LEU A CA 1
ATOM 5135 C C . LEU A 1 867 ? 116.977 -4.381 105.885 1.00 83.59 1254 LEU A C 1
ATOM 5136 O O . LEU A 1 867 ? 116.333 -3.464 105.376 1.00 85.15 1254 LEU A O 1
ATOM 5141 N N . ASN A 1 868 ? 117.018 -5.605 105.369 1.00 83.90 1255 ASN A N 1
ATOM 5142 C CA . ASN A 1 868 ? 116.288 -5.940 104.152 1.00 87.32 1255 ASN A CA 1
ATOM 5143 C C . ASN A 1 868 ? 114.920 -6.540 104.464 1.00 96.79 1255 ASN A C 1
ATOM 5144 O O . ASN A 1 868 ? 114.265 -7.109 103.590 1.00 98.11 1255 ASN A O 1
ATOM 5149 N N . GLN A 1 869 ? 114.497 -6.406 105.718 1.00 107.43 1256 GLN A N 1
ATOM 5150 C CA . GLN A 1 869 ? 113.197 -6.897 106.158 1.00 114.04 1256 GLN A CA 1
ATOM 5151 C C . GLN A 1 869 ? 112.074 -6.047 105.578 1.00 130.11 1256 GLN A C 1
ATOM 5152 O O . GLN A 1 869 ? 112.319 -4.980 105.015 1.00 129.91 1256 GLN A O 1
ATOM 5158 N N . ASP A 1 870 ? 110.843 -6.526 105.717 1.00 141.39 1257 ASP A N 1
ATOM 5159 C CA . ASP A 1 870 ? 109.676 -5.762 105.298 1.00 149.11 1257 ASP A CA 1
ATOM 5160 C C . ASP A 1 870 ? 109.549 -4.483 106.112 1.00 145.18 1257 ASP A C 1
ATOM 5161 O O . ASP A 1 870 ? 109.733 -4.488 107.328 1.00 148.74 1257 ASP A O 1
ATOM 5166 N N . TRP A 1 871 ? 109.230 -3.391 105.429 1.00 139.48 1258 TRP A N 1
ATOM 5167 C CA . TRP A 1 871 ? 109.025 -2.098 106.066 1.00 133.72 1258 TRP A CA 1
ATOM 5168 C C . TRP A 1 871 ? 107.710 -2.021 106.843 1.00 127.24 1258 TRP A C 1
ATOM 5169 O O . TRP A 1 871 ? 106.764 -2.755 106.560 1.00 128.22 1258 TRP A O 1
ATOM 5180 N N . ASN A 1 872 ? 107.664 -1.124 107.824 1.00 124.15 1259 ASN A N 1
ATOM 5181 C CA . ASN A 1 872 ? 106.473 -0.920 108.644 1.00 125.12 1259 ASN A CA 1
ATOM 5182 C C . ASN A 1 872 ? 106.564 0.411 109.365 1.00 124.64 1259 ASN A C 1
ATOM 5183 O O . ASN A 1 872 ? 105.618 1.196 109.376 1.00 124.01 1259 ASN A O 1
ATOM 5188 N N . ASP A 1 873 ? 107.728 0.658 109.955 1.00 120.75 1260 ASP A N 1
ATOM 5189 C CA . ASP A 1 873 ? 107.987 1.888 110.687 1.00 112.71 1260 ASP A CA 1
ATOM 5190 C C . ASP A 1 873 ? 109.496 2.077 110.862 1.00 105.58 1260 ASP A C 1
ATOM 5191 O O . ASP A 1 873 ? 110.170 1.205 111.401 1.00 112.91 1260 ASP A O 1
ATOM 5196 N N . PRO A 1 874 ? 110.034 3.210 110.391 1.00 99.51 1261 PRO A N 1
ATOM 5197 C CA . PRO A 1 874 ? 111.450 3.569 110.544 1.00 97.71 1261 PRO A CA 1
ATOM 5198 C C . PRO A 1 874 ? 111.871 3.574 112.008 1.00 95.18 1261 PRO A C 1
ATOM 5199 O O . PRO A 1 874 ? 112.998 3.200 112.331 1.00 79.18 1261 PRO A O 1
ATOM 5203 N N . LYS A 1 875 ? 110.951 3.979 112.880 1.00 101.04 1262 LYS A N 1
ATOM 5204 C CA . LYS A 1 875 ? 111.189 3.991 114.318 1.00 105.81 1262 LYS A CA 1
ATOM 5205 C C . LYS A 1 875 ? 111.341 2.571 114.853 1.00 107.49 1262 LYS A C 1
ATOM 5206 O O . LYS A 1 875 ? 112.271 2.275 115.604 1.00 114.29 1262 LYS A O 1
ATOM 5212 N N . SER A 1 876 ? 110.423 1.695 114.455 1.00 100.42 1263 SER A N 1
ATOM 5213 C CA . SER A 1 876 ? 110.440 0.302 114.889 1.00 84.28 1263 SER A CA 1
ATOM 5214 C C . SER A 1 876 ? 111.629 -0.451 114.304 1.00 70.94 1263 SER A C 1
ATOM 5215 O O . SER A 1 876 ? 112.264 -1.256 114.987 1.00 69.74 1263 SER A O 1
ATOM 5218 N N . GLN A 1 877 ? 111.920 -0.187 113.034 1.00 58.11 1264 GLN A N 1
ATOM 5219 C CA . GLN A 1 877 ? 113.036 -0.829 112.352 1.00 48.10 1264 GLN A CA 1
ATOM 5220 C C . GLN A 1 877 ? 114.360 -0.409 112.978 1.00 53.42 1264 GLN A C 1
ATOM 5221 O O . GLN A 1 877 ? 115.245 -1.239 113.194 1.00 54.66 1264 GLN A O 1
ATOM 5227 N N . LEU A 1 878 ? 114.486 0.881 113.276 1.00 54.69 1265 LEU A N 1
ATOM 5228 C CA . LEU A 1 878 ? 115.686 1.400 113.925 1.00 52.04 1265 LEU A CA 1
ATOM 5229 C C . LEU A 1 878 ? 115.813 0.873 115.350 1.00 53.92 1265 LEU A C 1
ATOM 5230 O O . LEU A 1 878 ? 116.916 0.620 115.830 1.00 47.78 1265 LEU A O 1
ATOM 5235 N N . GLN A 1 879 ? 114.678 0.713 116.022 1.00 58.76 1266 GLN A N 1
ATOM 5236 C CA . GLN A 1 879 ? 114.656 0.176 117.378 1.00 57.63 1266 GLN A CA 1
ATOM 5237 C C . GLN A 1 879 ? 115.152 -1.265 117.400 1.00 56.10 1266 GLN A C 1
ATOM 5238 O O . GLN A 1 879 ? 116.024 -1.624 118.194 1.00 57.97 1266 GLN A O 1
ATOM 5244 N N . GLN A 1 880 ? 114.592 -2.085 116.517 1.00 50.94 1267 GLN A N 1
ATOM 5245 C CA . GLN A 1 880 ? 114.956 -3.493 116.439 1.00 51.58 1267 GLN A CA 1
ATOM 5246 C C . GLN A 1 880 ? 116.393 -3.664 115.957 1.00 61.96 1267 GLN A C 1
ATOM 5247 O O . GLN A 1 880 ? 117.082 -4.604 116.353 1.00 62.52 1267 GLN A O 1
ATOM 5253 N N . CYS A 1 881 ? 116.844 -2.749 115.104 1.00 74.30 1268 CYS A N 1
ATOM 5254 C CA . CYS A 1 881 ? 118.205 -2.804 114.583 1.00 32.38 1268 CYS A CA 1
ATOM 5255 C C . CYS A 1 881 ? 119.214 -2.402 115.656 1.00 50.75 1268 CYS A C 1
ATOM 5256 O O . CYS A 1 881 ? 120.316 -2.946 115.720 1.00 31.45 1268 CYS A O 1
ATOM 5259 N N . CYS A 1 882 ? 118.827 -1.448 116.498 1.00 48.68 1269 CYS A N 1
ATOM 5260 C CA . CYS A 1 882 ? 119.670 -1.010 117.607 1.00 54.94 1269 CYS A CA 1
ATOM 5261 C C . CYS A 1 882 ? 119.593 -1.995 118.767 1.00 56.43 1269 CYS A C 1
ATOM 5262 O O . CYS A 1 882 ? 120.414 -1.957 119.683 1.00 55.12 1269 CYS A O 1
ATOM 5265 N N . LEU A 1 883 ? 118.602 -2.880 118.717 1.00 65.30 1270 LEU A N 1
ATOM 5266 C CA . LEU A 1 883 ? 118.428 -3.900 119.744 1.00 67.60 1270 LEU A CA 1
ATOM 5267 C C . LEU A 1 883 ? 119.521 -4.964 119.646 1.00 29.14 1270 LEU A C 1
ATOM 5268 O O . LEU A 1 883 ? 119.689 -5.782 120.550 1.00 38.76 1270 LEU A O 1
ATOM 5273 N N . THR A 1 884 ? 120.266 -4.939 118.545 1.00 29.80 1271 THR A N 1
ATOM 5274 C CA . THR A 1 884 ? 121.319 -5.915 118.295 1.00 30.04 1271 THR A CA 1
ATOM 5275 C C . THR A 1 884 ? 122.659 -5.458 118.872 1.00 57.81 1271 THR A C 1
ATOM 5276 O O . THR A 1 884 ? 123.593 -6.251 118.999 1.00 46.28 1271 THR A O 1
ATOM 5280 N N . LEU A 1 885 ? 122.742 -4.179 119.225 1.00 59.45 1272 LEU A N 1
ATOM 5281 C CA . LEU A 1 885 ? 123.986 -3.589 119.714 1.00 74.06 1272 LEU A CA 1
ATOM 5282 C C . LEU A 1 885 ? 124.505 -4.270 120.978 1.00 73.26 1272 LEU A C 1
ATOM 5283 O O . LEU A 1 885 ? 123.747 -4.899 121.717 1.00 73.87 1272 LEU A O 1
ATOM 5288 N N . ARG A 1 886 ? 125.807 -4.135 121.214 1.00 74.88 1273 ARG A N 1
ATOM 5289 C CA . ARG A 1 886 ? 126.467 -4.773 122.349 1.00 76.11 1273 ARG A CA 1
ATOM 5290 C C . ARG A 1 886 ? 125.953 -4.240 123.682 1.00 73.92 1273 ARG A C 1
ATOM 5291 O O . ARG A 1 886 ? 126.466 -3.251 124.206 1.00 72.67 1273 ARG A O 1
ATOM 5299 N N . THR A 1 887 ? 124.938 -4.903 124.226 1.00 72.81 1274 THR A N 1
ATOM 5300 C CA . THR A 1 887 ? 124.358 -4.504 125.502 1.00 68.70 1274 THR A CA 1
ATOM 5301 C C . THR A 1 887 ? 125.266 -4.918 126.657 1.00 69.82 1274 THR A C 1
ATOM 5302 O O . THR A 1 887 ? 125.731 -6.056 126.713 1.00 78.43 1274 THR A O 1
ATOM 5306 N N . GLU A 1 888 ? 125.516 -3.988 127.574 1.00 63.79 1275 GLU A N 1
ATOM 5307 C CA . GLU A 1 888 ? 126.434 -4.233 128.682 1.00 61.92 1275 GLU A CA 1
ATOM 5308 C C . GLU A 1 888 ? 125.763 -4.970 129.838 1.00 61.34 1275 GLU A C 1
ATOM 5309 O O . GLU A 1 888 ? 125.800 -6.198 129.906 1.00 66.58 1275 GLU A O 1
ATOM 5315 N N . GLY A 1 889 ? 125.160 -4.214 130.748 1.00 55.16 1276 GLY A N 1
ATOM 5316 C CA . GLY A 1 889 ? 124.497 -4.794 131.902 1.00 53.12 1276 GLY A CA 1
ATOM 5317 C C . GLY A 1 889 ? 123.107 -4.226 132.105 1.00 48.24 1276 GLY A C 1
ATOM 5318 O O . GLY A 1 889 ? 122.222 -4.893 132.639 1.00 49.19 1276 GLY A O 1
ATOM 5319 N N . LYS A 1 890 ? 122.919 -2.984 131.675 1.00 51.53 1277 LYS A N 1
ATOM 5320 C CA . LYS A 1 890 ? 121.626 -2.321 131.775 1.00 57.87 1277 LYS A CA 1
ATOM 5321 C C . LYS A 1 890 ? 120.727 -2.757 130.623 1.00 46.80 1277 LYS A C 1
ATOM 5322 O O . LYS A 1 890 ? 121.210 -3.041 129.529 1.00 41.07 1277 LYS A O 1
ATOM 5328 N N . GLU A 1 891 ? 119.423 -2.822 130.878 1.00 48.23 1278 GLU A N 1
ATOM 5329 C CA . GLU A 1 891 ? 118.457 -3.233 129.863 1.00 49.64 1278 GLU A CA 1
ATOM 5330 C C . GLU A 1 891 ? 118.494 -2.305 128.652 1.00 54.26 1278 GLU A C 1
ATOM 5331 O O . GLU A 1 891 ? 118.666 -1.095 128.800 1.00 59.19 1278 GLU A O 1
ATOM 5337 N N . PRO A 1 892 ? 118.340 -2.875 127.445 1.00 47.97 1279 PRO A N 1
ATOM 5338 C CA . PRO A 1 892 ? 118.397 -2.111 126.194 1.00 41.48 1279 PRO A CA 1
ATOM 5339 C C . PRO A 1 892 ? 117.324 -1.029 126.115 1.00 42.44 1279 PRO A C 1
ATOM 5340 O O . PRO A 1 892 ? 116.140 -1.311 126.298 1.00 42.19 1279 PRO A O 1
ATOM 5344 N N . ASP A 1 893 ? 117.749 0.199 125.843 1.00 41.70 1280 ASP A N 1
ATOM 5345 C CA . ASP A 1 893 ? 116.840 1.335 125.783 1.00 50.41 1280 ASP A CA 1
ATOM 5346 C C . ASP A 1 893 ? 116.253 1.481 124.381 1.00 47.80 1280 ASP A C 1
ATOM 5347 O O . ASP A 1 893 ? 116.633 0.756 123.463 1.00 44.35 1280 ASP A O 1
ATOM 5352 N N . ILE A 1 894 ? 115.320 2.414 124.227 1.00 52.25 1281 ILE A N 1
ATOM 5353 C CA . ILE A 1 894 ? 114.714 2.696 122.930 1.00 53.48 1281 ILE A CA 1
ATOM 5354 C C . ILE A 1 894 ? 115.226 4.029 122.384 1.00 65.52 1281 ILE A C 1
ATOM 5355 O O . ILE A 1 894 ? 115.525 4.939 123.158 1.00 68.26 1281 ILE A O 1
ATOM 5360 N N . PRO A 1 895 ? 115.344 4.139 121.048 1.00 67.14 1282 PRO A N 1
ATOM 5361 C CA . PRO A 1 895 ? 115.846 5.348 120.381 1.00 64.82 1282 PRO A CA 1
ATOM 5362 C C . PRO A 1 895 ? 115.132 6.626 120.819 1.00 59.88 1282 PRO A C 1
ATOM 5363 O O . PRO A 1 895 ? 113.909 6.716 120.723 1.00 53.33 1282 PRO A O 1
ATOM 5367 N N . LEU A 1 896 ? 115.902 7.600 121.294 1.00 61.69 1283 LEU A N 1
ATOM 5368 C CA . LEU A 1 896 ? 115.350 8.870 121.753 1.00 63.19 1283 LEU A CA 1
ATOM 5369 C C . LEU A 1 896 ? 115.436 9.938 120.668 1.00 56.77 1283 LEU A C 1
ATOM 5370 O O . LEU A 1 896 ? 116.467 10.090 120.012 1.00 46.63 1283 LEU A O 1
ATOM 5375 N N . TYR A 1 897 ? 114.347 10.677 120.486 1.00 60.65 1284 TYR A N 1
ATOM 5376 C CA . TYR A 1 897 ? 114.292 11.727 119.476 1.00 57.66 1284 TYR A CA 1
ATOM 5377 C C . TYR A 1 897 ? 114.337 13.113 120.111 1.00 57.39 1284 TYR A C 1
ATOM 5378 O O . TYR A 1 897 ? 113.482 13.462 120.925 1.00 55.16 1284 TYR A O 1
ATOM 5387 N N . LYS A 1 898 ? 115.341 13.898 119.736 1.00 55.10 1285 LYS A N 1
ATOM 5388 C CA . LYS A 1 898 ? 115.464 15.266 120.223 1.00 49.62 1285 LYS A CA 1
ATOM 5389 C C . LYS A 1 898 ? 115.354 16.275 119.085 1.00 55.02 1285 LYS A C 1
ATOM 5390 O O . LYS A 1 898 ? 116.164 16.272 118.157 1.00 49.86 1285 LYS A O 1
ATOM 5396 N N . THR A 1 899 ? 114.346 17.137 119.165 1.00 57.85 1286 THR A N 1
ATOM 5397 C CA . THR A 1 899 ? 114.143 18.176 118.162 1.00 57.63 1286 THR A CA 1
ATOM 5398 C C . THR A 1 899 ? 115.234 19.237 118.253 1.00 30.43 1286 THR A C 1
ATOM 5399 O O . THR A 1 899 ? 115.523 19.750 119.334 1.00 29.69 1286 THR A O 1
ATOM 5403 N N . LEU A 1 900 ? 115.840 19.559 117.115 1.00 31.18 1287 LEU A N 1
ATOM 5404 C CA . LEU A 1 900 ? 116.914 20.544 117.077 1.00 37.24 1287 LEU A CA 1
ATOM 5405 C C . LEU A 1 900 ? 116.428 21.886 116.544 1.00 57.22 1287 LEU A C 1
ATOM 5406 O O . LEU A 1 900 ? 116.572 22.912 117.209 1.00 60.90 1287 LEU A O 1
ATOM 5411 N N . GLN A 1 901 ? 115.850 21.880 115.347 1.00 63.24 1288 GLN A N 1
ATOM 5412 C CA . GLN A 1 901 ? 115.431 23.129 114.714 1.00 64.16 1288 GLN A CA 1
ATOM 5413 C C . GLN A 1 901 ? 113.929 23.196 114.465 1.00 61.84 1288 GLN A C 1
ATOM 5414 O O . GLN A 1 901 ? 113.343 22.293 113.870 1.00 66.00 1288 GLN A O 1
ATOM 5420 N N . THR A 1 902 ? 113.313 24.280 114.927 1.00 60.36 1289 THR A N 1
ATOM 5421 C CA . THR A 1 902 ? 111.905 24.541 114.660 1.00 58.98 1289 THR A CA 1
ATOM 5422 C C . THR A 1 902 ? 111.765 25.887 113.955 1.00 59.18 1289 THR A C 1
ATOM 5423 O O . THR A 1 902 ? 111.468 26.903 114.584 1.00 56.69 1289 THR A O 1
ATOM 5427 N N . VAL A 1 903 ? 111.999 25.890 112.647 1.00 59.08 1290 VAL A N 1
ATOM 5428 C CA . VAL A 1 903 ? 111.954 27.120 111.865 1.00 57.16 1290 VAL A CA 1
ATOM 5429 C C . VAL A 1 903 ? 110.746 27.155 110.937 1.00 62.30 1290 VAL A C 1
ATOM 5430 O O . VAL A 1 903 ? 110.009 26.174 110.819 1.00 68.17 1290 VAL A O 1
ATOM 5434 N N . GLY A 1 904 ? 110.553 28.292 110.275 1.00 64.00 1291 GLY A N 1
ATOM 5435 C CA . GLY A 1 904 ? 109.426 28.469 109.382 1.00 70.02 1291 GLY A CA 1
ATOM 5436 C C . GLY A 1 904 ? 108.374 29.372 109.991 1.00 73.71 1291 GLY A C 1
ATOM 5437 O O . GLY A 1 904 ? 108.362 29.587 111.204 1.00 72.14 1291 GLY A O 1
ATOM 5438 N N . PRO A 1 905 ? 107.479 29.910 109.150 1.00 77.44 1292 PRO A N 1
ATOM 5439 C CA . PRO A 1 905 ? 106.404 30.798 109.604 1.00 84.96 1292 PRO A CA 1
ATOM 5440 C C . PRO A 1 905 ? 105.279 30.042 110.306 1.00 95.47 1292 PRO A C 1
ATOM 5441 O O . PRO A 1 905 ? 105.502 28.956 110.842 1.00 97.81 1292 PRO A O 1
ATOM 5445 N N . SER A 1 906 ? 104.082 30.619 110.301 1.00 101.77 1293 SER A N 1
ATOM 5446 C CA . SER A 1 906 ? 102.922 29.986 110.918 1.00 101.37 1293 SER A CA 1
ATOM 5447 C C . SER A 1 906 ? 102.339 28.920 109.998 1.00 95.77 1293 SER A C 1
ATOM 5448 O O . SER A 1 906 ? 101.796 27.916 110.458 1.00 94.21 1293 SER A O 1
ATOM 5451 N N . HIS A 1 907 ? 102.457 29.146 108.694 1.00 94.61 1294 HIS A N 1
ATOM 5452 C CA . HIS A 1 907 ? 101.956 28.202 107.703 1.00 96.03 1294 HIS A CA 1
ATOM 5453 C C . HIS A 1 907 ? 102.844 26.966 107.628 1.00 91.93 1294 HIS A C 1
ATOM 5454 O O . HIS A 1 907 ? 102.476 25.893 108.105 1.00 84.91 1294 HIS A O 1
ATOM 5461 N N . ALA A 1 908 ? 104.016 27.127 107.023 1.00 94.72 1295 ALA A N 1
ATOM 5462 C CA . ALA A 1 908 ? 104.969 26.033 106.894 1.00 87.94 1295 ALA A CA 1
ATOM 5463 C C . ALA A 1 908 ? 105.919 26.001 108.084 1.00 84.14 1295 ALA A C 1
ATOM 5464 O O . ALA A 1 908 ? 106.097 27.002 108.777 1.00 88.69 1295 ALA A O 1
ATOM 5466 N N . ARG A 1 909 ? 106.523 24.840 108.312 1.00 75.85 1296 ARG A N 1
ATOM 5467 C CA . ARG A 1 909 ? 107.451 24.651 109.420 1.00 70.70 1296 ARG A CA 1
ATOM 5468 C C . ARG A 1 909 ? 108.421 23.515 109.126 1.00 68.51 1296 ARG A C 1
ATOM 5469 O O . ARG A 1 909 ? 108.012 22.376 108.904 1.00 73.59 1296 ARG A O 1
ATOM 5477 N N . THR A 1 910 ? 109.709 23.837 109.132 1.00 63.37 1297 THR A N 1
ATOM 5478 C CA . THR A 1 910 ? 110.746 22.862 108.825 1.00 52.56 1297 THR A CA 1
ATOM 5479 C C . THR A 1 910 ? 111.407 22.334 110.096 1.00 44.08 1297 THR A C 1
ATOM 5480 O O . THR A 1 910 ? 112.249 23.003 110.695 1.00 38.07 1297 THR A O 1
ATOM 5484 N N . TYR A 1 911 ? 111.024 21.125 110.496 1.00 37.44 1298 TYR A N 1
ATOM 5485 C CA . TYR A 1 911 ? 111.546 20.512 111.711 1.00 36.25 1298 TYR A CA 1
ATOM 5486 C C . TYR A 1 911 ? 112.807 19.696 111.445 1.00 36.03 1298 TYR A C 1
ATOM 5487 O O . TYR A 1 911 ? 112.834 18.846 110.555 1.00 36.58 1298 TYR A O 1
ATOM 5496 N N . THR A 1 912 ? 113.850 19.964 112.225 1.00 36.65 1299 THR A N 1
ATOM 5497 C CA . THR A 1 912 ? 115.081 19.183 112.167 1.00 34.94 1299 THR A CA 1
ATOM 5498 C C . THR A 1 912 ? 115.289 18.453 113.489 1.00 57.92 1299 THR A C 1
ATOM 5499 O O . THR A 1 912 ? 115.496 19.082 114.530 1.00 33.07 1299 THR A O 1
ATOM 5503 N N . VAL A 1 913 ? 115.223 17.124 113.435 1.00 60.75 1300 VAL A N 1
ATOM 5504 C CA . VAL A 1 913 ? 115.297 16.280 114.626 1.00 32.68 1300 VAL A CA 1
ATOM 5505 C C . VAL A 1 913 ? 116.419 15.249 114.502 1.00 32.50 1300 VAL A C 1
ATOM 5506 O O . VAL A 1 913 ? 116.643 14.694 113.427 1.00 33.21 1300 VAL A O 1
ATOM 5510 N N . ALA A 1 914 ? 117.123 14.996 115.602 1.00 31.58 1301 ALA A N 1
ATOM 5511 C CA . ALA A 1 914 ? 118.207 14.018 115.611 1.00 36.38 1301 ALA A CA 1
ATOM 5512 C C . ALA A 1 914 ? 117.904 12.848 116.547 1.00 55.38 1301 ALA A C 1
ATOM 5513 O O . ALA A 1 914 ? 117.321 13.032 117.616 1.00 64.38 1301 ALA A O 1
ATOM 5515 N N . VAL A 1 915 ? 118.305 11.646 116.139 1.00 50.03 1302 VAL A N 1
ATOM 5516 C CA . VAL A 1 915 ? 118.093 10.446 116.944 1.00 47.21 1302 VAL A CA 1
ATOM 5517 C C . VAL A 1 915 ? 119.243 10.224 117.920 1.00 50.03 1302 VAL A C 1
ATOM 5518 O O . VAL A 1 915 ? 120.411 10.273 117.536 1.00 50.88 1302 VAL A O 1
ATOM 5522 N N . TYR A 1 916 ? 118.908 9.978 119.183 1.00 53.00 1303 TYR A N 1
ATOM 5523 C CA . TYR A 1 916 ? 119.917 9.711 120.201 1.00 64.58 1303 TYR A CA 1
ATOM 5524 C C . TYR A 1 916 ? 119.679 8.375 120.897 1.00 69.38 1303 TYR A C 1
ATOM 5525 O O . TYR A 1 916 ? 118.846 8.277 121.797 1.00 75.31 1303 TYR A O 1
ATOM 5534 N N . PHE A 1 917 ? 120.413 7.349 120.479 1.00 66.64 1304 PHE A N 1
ATOM 5535 C CA . PHE A 1 917 ? 120.326 6.046 121.128 1.00 66.99 1304 PHE A CA 1
ATOM 5536 C C . PHE A 1 917 ? 121.431 5.892 122.166 1.00 63.43 1304 PHE A C 1
ATOM 5537 O O . PHE A 1 917 ? 122.604 5.749 121.817 1.00 61.14 1304 PHE A O 1
ATOM 5545 N N . LYS A 1 918 ? 121.040 5.927 123.438 1.00 59.67 1305 LYS A N 1
ATOM 5546 C CA . LYS A 1 918 ? 121.966 5.785 124.560 1.00 59.64 1305 LYS A CA 1
ATOM 5547 C C . LYS A 1 918 ? 123.094 6.815 124.521 1.00 64.19 1305 LYS A C 1
ATOM 5548 O O . LYS A 1 918 ? 124.255 6.485 124.755 1.00 62.44 1305 LYS A O 1
ATOM 5554 N N . GLY A 1 919 ? 122.744 8.062 124.222 1.00 60.10 1306 GLY A N 1
ATOM 5555 C CA . GLY A 1 919 ? 123.708 9.148 124.243 1.00 58.33 1306 GLY A CA 1
ATOM 5556 C C . GLY A 1 919 ? 124.230 9.556 122.879 1.00 62.44 1306 GLY A C 1
ATOM 5557 O O . GLY A 1 919 ? 124.110 10.716 122.485 1.00 76.21 1306 GLY A O 1
ATOM 5558 N N . GLU A 1 920 ? 124.814 8.605 122.158 1.00 61.19 1307 GLU A N 1
ATOM 5559 C CA . GLU A 1 920 ? 125.408 8.887 120.855 1.00 66.18 1307 GLU A CA 1
ATOM 5560 C C . GLU A 1 920 ? 124.341 9.175 119.803 1.00 66.92 1307 GLU A C 1
ATOM 5561 O O . GLU A 1 920 ? 123.294 8.528 119.774 1.00 65.27 1307 GLU A O 1
ATOM 5567 N N . ARG A 1 921 ? 124.616 10.147 118.939 1.00 64.24 1308 ARG A N 1
ATOM 5568 C CA . ARG A 1 921 ? 123.681 10.517 117.883 1.00 64.54 1308 ARG A CA 1
ATOM 5569 C C . ARG A 1 921 ? 123.846 9.630 116.654 1.00 61.39 1308 ARG A C 1
ATOM 5570 O O . ARG A 1 921 ? 124.953 9.466 116.137 1.00 54.19 1308 ARG A O 1
ATOM 5578 N N . ILE A 1 922 ? 122.739 9.059 116.190 1.00 60.97 1309 ILE A N 1
ATOM 5579 C CA . ILE A 1 922 ? 122.741 8.268 114.966 1.00 54.90 1309 ILE A CA 1
ATOM 5580 C C . ILE A 1 922 ? 121.801 8.875 113.926 1.00 50.26 1309 ILE A C 1
ATOM 5581 O O . ILE A 1 922 ? 120.582 8.723 114.004 1.00 56.60 1309 ILE A O 1
ATOM 5586 N N . GLY A 1 923 ? 122.378 9.580 112.958 1.00 51.57 1310 GLY A N 1
ATOM 5587 C CA . GLY A 1 923 ? 121.604 10.191 111.893 1.00 58.01 1310 GLY A CA 1
ATOM 5588 C C . GLY A 1 923 ? 120.789 11.393 112.333 1.00 52.19 1310 GLY A C 1
ATOM 5589 O O . GLY A 1 923 ? 120.528 11.585 113.521 1.00 41.43 1310 GLY A O 1
ATOM 5590 N N . CYS A 1 924 ? 120.387 12.209 111.363 1.00 55.70 1311 CYS A N 1
ATOM 5591 C CA . CYS A 1 924 ? 119.567 13.384 111.634 1.00 55.51 1311 CYS A CA 1
ATOM 5592 C C . CYS A 1 924 ? 118.661 13.687 110.445 1.00 54.60 1311 CYS A C 1
ATOM 5593 O O . CYS A 1 924 ? 119.106 13.686 109.297 1.00 55.50 1311 CYS A O 1
ATOM 5596 N N . GLY A 1 925 ? 117.389 13.950 110.727 1.00 51.73 1312 GLY A N 1
ATOM 5597 C CA . GLY A 1 925 ? 116.403 14.149 109.681 1.00 53.16 1312 GLY A CA 1
ATOM 5598 C C . GLY A 1 925 ? 115.754 15.517 109.700 1.00 53.74 1312 GLY A C 1
ATOM 5599 O O . GLY A 1 925 ? 115.741 16.202 110.724 1.00 61.28 1312 GLY A O 1
ATOM 5600 N N . LYS A 1 926 ? 115.205 15.908 108.556 1.00 49.95 1313 LYS A N 1
ATOM 5601 C CA . LYS A 1 926 ? 114.588 17.218 108.404 1.00 50.78 1313 LYS A CA 1
ATOM 5602 C C . LYS A 1 926 ? 113.308 17.123 107.578 1.00 55.73 1313 LYS A C 1
ATOM 5603 O O . LYS A 1 926 ? 113.356 16.990 106.356 1.00 67.88 1313 LYS A O 1
ATOM 5609 N N . GLY A 1 927 ? 112.165 17.192 108.253 1.00 49.61 1314 GLY A N 1
ATOM 5610 C CA . GLY A 1 927 ? 110.884 17.042 107.585 1.00 52.46 1314 GLY A CA 1
ATOM 5611 C C . GLY A 1 927 ? 109.892 18.144 107.902 1.00 65.25 1314 GLY A C 1
ATOM 5612 O O . GLY A 1 927 ? 110.133 18.965 108.787 1.00 73.75 1314 GLY A O 1
ATOM 5613 N N . PRO A 1 928 ? 108.765 18.168 107.175 1.00 69.52 1315 PRO A N 1
ATOM 5614 C CA . PRO A 1 928 ? 107.709 19.170 107.360 1.00 67.34 1315 PRO A CA 1
ATOM 5615 C C . PRO A 1 928 ? 106.881 18.922 108.619 1.00 67.72 1315 PRO A C 1
ATOM 5616 O O . PRO A 1 928 ? 106.227 19.838 109.118 1.00 64.15 1315 PRO A O 1
ATOM 5620 N N . SER A 1 929 ? 106.912 17.691 109.118 1.00 70.80 1316 SER A N 1
ATOM 5621 C CA . SER A 1 929 ? 106.213 17.339 110.348 1.00 73.34 1316 SER A CA 1
ATOM 5622 C C . SER A 1 929 ? 107.181 16.694 111.329 1.00 71.89 1316 SER A C 1
ATOM 5623 O O . SER A 1 929 ? 108.192 16.126 110.921 1.00 75.22 1316 SER A O 1
ATOM 5626 N N . ILE A 1 930 ? 106.872 16.785 112.620 1.00 71.69 1317 ILE A N 1
ATOM 5627 C CA . ILE A 1 930 ? 107.733 16.221 113.655 1.00 73.79 1317 ILE A CA 1
ATOM 5628 C C . ILE A 1 930 ? 107.919 14.715 113.473 1.00 72.48 1317 ILE A C 1
ATOM 5629 O O . ILE A 1 930 ? 109.041 14.207 113.545 1.00 69.47 1317 ILE A O 1
ATOM 5634 N N . GLN A 1 931 ? 106.820 14.012 113.220 1.00 72.80 1318 GLN A N 1
ATOM 5635 C CA . GLN A 1 931 ? 106.863 12.570 113.011 1.00 75.68 1318 GLN A CA 1
ATOM 5636 C C . GLN A 1 931 ? 107.635 12.223 111.745 1.00 80.76 1318 GLN A C 1
ATOM 5637 O O . GLN A 1 931 ? 108.406 11.267 111.724 1.00 82.97 1318 GLN A O 1
ATOM 5643 N N . GLN A 1 932 ? 107.426 13.004 110.690 1.00 82.37 1319 GLN A N 1
ATOM 5644 C CA . GLN A 1 932 ? 108.100 12.758 109.422 1.00 78.86 1319 GLN A CA 1
ATOM 5645 C C . GLN A 1 932 ? 109.575 13.137 109.514 1.00 78.49 1319 GLN A C 1
ATOM 5646 O O . GLN A 1 932 ? 110.422 12.539 108.850 1.00 78.76 1319 GLN A O 1
ATOM 5652 N N . ALA A 1 933 ? 109.877 14.129 110.346 1.00 79.94 1320 ALA A N 1
ATOM 5653 C CA . ALA A 1 933 ? 111.256 14.550 110.560 1.00 81.09 1320 ALA A CA 1
ATOM 5654 C C . ALA A 1 933 ? 112.030 13.487 111.328 1.00 79.73 1320 ALA A C 1
ATOM 5655 O O . ALA A 1 933 ? 113.155 13.144 110.964 1.00 80.72 1320 ALA A O 1
ATOM 5657 N N . GLU A 1 934 ? 111.425 12.966 112.392 1.00 77.97 1321 GLU A N 1
ATOM 5658 C CA . GLU A 1 934 ? 112.080 11.940 113.195 1.00 76.60 1321 GLU A CA 1
ATOM 5659 C C . GLU A 1 934 ? 112.110 10.606 112.451 1.00 68.28 1321 GLU A C 1
ATOM 5660 O O . GLU A 1 934 ? 112.976 9.766 112.704 1.00 69.98 1321 GLU A O 1
ATOM 5666 N N . MET A 1 935 ? 111.170 10.416 111.529 1.00 60.33 1322 MET A N 1
ATOM 5667 C CA . MET A 1 935 ? 111.190 9.244 110.660 1.00 56.81 1322 MET A CA 1
ATOM 5668 C C . MET A 1 935 ? 112.313 9.372 109.641 1.00 52.87 1322 MET A C 1
ATOM 5669 O O . MET A 1 935 ? 112.942 8.381 109.271 1.00 56.61 1322 MET A O 1
ATOM 5674 N N . GLY A 1 936 ? 112.559 10.597 109.188 1.00 48.10 1323 GLY A N 1
ATOM 5675 C CA . GLY A 1 936 ? 113.661 10.864 108.284 1.00 48.79 1323 GLY A CA 1
ATOM 5676 C C . GLY A 1 936 ? 114.984 10.652 108.992 1.00 41.88 1323 GLY A C 1
ATOM 5677 O O . GLY A 1 936 ? 115.947 10.150 108.410 1.00 47.90 1323 GLY A O 1
ATOM 5678 N N . ALA A 1 937 ? 115.023 11.036 110.264 1.00 35.57 1324 ALA A N 1
ATOM 5679 C CA . ALA A 1 937 ? 116.201 10.832 111.094 1.00 40.11 1324 ALA A CA 1
ATOM 5680 C C . ALA A 1 937 ? 116.447 9.345 111.309 1.00 48.77 1324 ALA A C 1
ATOM 5681 O O . ALA A 1 937 ? 117.589 8.881 111.277 1.00 59.83 1324 ALA A O 1
ATOM 5683 N N . ALA A 1 938 ? 115.365 8.603 111.524 1.00 45.23 1325 ALA A N 1
ATOM 5684 C CA . ALA A 1 938 ? 115.448 7.159 111.696 1.00 42.81 1325 ALA A CA 1
ATOM 5685 C C . ALA A 1 938 ? 115.956 6.493 110.422 1.00 35.17 1325 ALA A C 1
ATOM 5686 O O . ALA A 1 938 ? 116.777 5.580 110.479 1.00 46.46 1325 ALA A O 1
ATOM 5688 N N . MET A 1 939 ? 115.466 6.958 109.277 1.00 36.12 1326 MET A N 1
ATOM 5689 C CA . MET A 1 939 ? 115.910 6.444 107.985 1.00 43.40 1326 MET A CA 1
ATOM 5690 C C . MET A 1 939 ? 117.389 6.740 107.767 1.00 37.07 1326 MET A C 1
ATOM 5691 O O . MET A 1 939 ? 118.127 5.910 107.234 1.00 37.42 1326 MET A O 1
ATOM 5696 N N . ASP A 1 940 ? 117.814 7.928 108.185 1.00 38.13 1327 ASP A N 1
ATOM 5697 C CA . ASP A 1 940 ? 119.215 8.311 108.087 1.00 50.28 1327 ASP A CA 1
ATOM 5698 C C . ASP A 1 940 ? 120.063 7.433 109.001 1.00 55.58 1327 ASP A C 1
ATOM 5699 O O . ASP A 1 940 ? 121.227 7.156 108.710 1.00 56.57 1327 ASP A O 1
ATOM 5704 N N . ALA A 1 941 ? 119.467 6.991 110.104 1.00 59.46 1328 ALA A N 1
ATOM 5705 C CA . ALA A 1 941 ? 120.150 6.113 111.048 1.00 59.48 1328 ALA A CA 1
ATOM 5706 C C . ALA A 1 941 ? 120.177 4.673 110.544 1.00 67.56 1328 ALA A C 1
ATOM 5707 O O . ALA A 1 941 ? 121.006 3.871 110.974 1.00 64.57 1328 ALA A O 1
ATOM 5709 N N . LEU A 1 942 ? 119.261 4.351 109.635 1.00 77.65 1329 LEU A N 1
ATOM 5710 C CA . LEU A 1 942 ? 119.202 3.019 109.046 1.00 71.11 1329 LEU A CA 1
ATOM 5711 C C . LEU A 1 942 ? 120.145 2.911 107.854 1.00 58.15 1329 LEU A C 1
ATOM 5712 O O . LEU A 1 942 ? 120.681 1.840 107.571 1.00 53.14 1329 LEU A O 1
ATOM 5717 N N . GLU A 1 943 ? 120.344 4.026 107.158 1.00 53.76 1330 GLU A N 1
ATOM 5718 C CA . GLU A 1 943 ? 121.279 4.068 106.040 1.00 61.08 1330 GLU A CA 1
ATOM 5719 C C . GLU A 1 943 ? 122.721 4.003 106.534 1.00 59.15 1330 GLU A C 1
ATOM 5720 O O . GLU A 1 943 ? 123.606 3.518 105.829 1.00 53.41 1330 GLU A O 1
ATOM 5726 N N . LYS A 1 944 ? 122.949 4.495 107.748 1.00 62.42 1331 LYS A N 1
ATOM 5727 C CA . LYS A 1 944 ? 124.280 4.474 108.345 1.00 72.36 1331 LYS A CA 1
ATOM 5728 C C . LYS A 1 944 ? 124.708 3.057 108.711 1.00 87.18 1331 LYS A C 1
ATOM 5729 O O . LYS A 1 944 ? 125.899 2.773 108.837 1.00 97.28 1331 LYS A O 1
ATOM 5735 N N . TYR A 1 945 ? 123.732 2.170 108.879 1.00 90.13 1332 TYR A N 1
ATOM 5736 C CA . TYR A 1 945 ? 124.010 0.780 109.227 1.00 86.56 1332 TYR A CA 1
ATOM 5737 C C . TYR A 1 945 ? 124.292 -0.068 107.988 1.00 88.84 1332 TYR A C 1
ATOM 5738 O O . TYR A 1 945 ? 124.400 -1.291 108.075 1.00 83.37 1332 TYR A O 1
ATOM 5747 N N . ASN A 1 946 ? 124.410 0.588 106.838 1.00 92.92 1333 ASN A N 1
ATOM 5748 C CA . ASN A 1 946 ? 124.747 -0.096 105.594 1.00 88.42 1333 ASN A CA 1
ATOM 5749 C C . ASN A 1 946 ? 126.188 0.168 105.173 1.00 85.51 1333 ASN A C 1
ATOM 5750 O O . ASN A 1 946 ? 126.991 -0.758 105.061 1.00 85.56 1333 ASN A O 1
ATOM 5755 N N . MET B 2 1 ? 90.350 -31.524 127.178 1.00 86.99 726 MET B N 1
ATOM 5756 C CA . MET B 2 1 ? 89.232 -31.941 126.338 1.00 95.98 726 MET B CA 1
ATOM 5757 C C . MET B 2 1 ? 89.644 -33.070 125.399 1.00 99.07 726 MET B C 1
ATOM 5758 O O . MET B 2 1 ? 89.806 -34.214 125.824 1.00 99.97 726 MET B O 1
ATOM 5763 N N . ALA B 2 2 ? 89.809 -32.742 124.121 1.00 97.93 727 ALA B N 1
ATOM 5764 C CA . ALA B 2 2 ? 90.248 -33.715 123.126 1.00 88.71 727 ALA B CA 1
ATOM 5765 C C . ALA B 2 2 ? 91.664 -34.187 123.430 1.00 89.46 727 ALA B C 1
ATOM 5766 O O . ALA B 2 2 ? 92.011 -35.348 123.198 1.00 85.59 727 ALA B O 1
ATOM 5768 N N . ASN B 2 3 ? 92.470 -33.273 123.963 1.00 98.17 728 ASN B N 1
ATOM 5769 C CA . ASN B 2 3 ? 93.856 -33.555 124.312 1.00 105.97 728 ASN B CA 1
ATOM 5770 C C . ASN B 2 3 ? 93.988 -34.736 125.267 1.00 98.92 728 ASN B C 1
ATOM 5771 O O . ASN B 2 3 ? 94.988 -35.446 125.248 1.00 99.71 728 ASN B O 1
ATOM 5776 N N . LEU B 2 4 ? 92.971 -34.942 126.098 1.00 93.19 729 LEU B N 1
ATOM 5777 C CA . LEU B 2 4 ? 92.960 -36.065 127.028 1.00 81.22 729 LEU B CA 1
ATOM 5778 C C . LEU B 2 4 ? 92.879 -37.388 126.273 1.00 90.68 729 LEU B C 1
ATOM 5779 O O . LEU B 2 4 ? 93.618 -38.330 126.566 1.00 90.44 729 LEU B O 1
ATOM 5784 N N . HIS B 2 5 ? 91.978 -37.450 125.297 1.00 101.28 730 HIS B N 1
ATOM 5785 C CA . HIS B 2 5 ? 91.831 -38.635 124.460 1.00 101.53 730 HIS B CA 1
ATOM 5786 C C . HIS B 2 5 ? 93.082 -38.862 123.618 1.00 98.78 730 HIS B C 1
ATOM 5787 O O . HIS B 2 5 ? 93.515 -40.001 123.427 1.00 99.14 730 HIS B O 1
ATOM 5794 N N . ILE B 2 6 ? 93.657 -37.771 123.119 1.00 92.68 731 ILE B N 1
ATOM 5795 C CA . ILE B 2 6 ? 94.884 -37.843 122.332 1.00 84.09 731 ILE B CA 1
ATOM 5796 C C . ILE B 2 6 ? 96.027 -38.436 123.156 1.00 81.19 731 ILE B C 1
ATOM 5797 O O . ILE B 2 6 ? 96.731 -39.344 122.704 1.00 81.69 731 ILE B O 1
ATOM 5802 N N . LEU B 2 7 ? 96.198 -37.919 124.369 1.00 76.84 732 LEU B N 1
ATOM 5803 C CA . LEU B 2 7 ? 97.217 -38.414 125.288 1.00 63.07 732 LEU B CA 1
ATOM 5804 C C . LEU B 2 7 ? 96.959 -39.869 125.658 1.00 64.75 732 LEU B C 1
ATOM 5805 O O . LEU B 2 7 ? 97.895 -40.649 125.822 1.00 67.95 732 LEU B O 1
ATOM 5810 N N . SER B 2 8 ? 95.685 -40.227 125.791 1.00 60.29 733 SER B N 1
ATOM 5811 C CA . SER B 2 8 ? 95.305 -41.602 126.087 1.00 66.51 733 SER B CA 1
ATOM 5812 C C . SER B 2 8 ? 95.761 -42.536 124.969 1.00 70.63 733 SER B C 1
ATOM 5813 O O . SER B 2 8 ? 96.393 -43.567 125.223 1.00 82.23 733 SER B O 1
ATOM 5816 N N . LYS B 2 9 ? 95.444 -42.160 123.733 1.00 67.65 734 LYS B N 1
ATOM 5817 C CA . LYS B 2 9 ? 95.865 -42.921 122.561 1.00 70.53 734 LYS B CA 1
ATOM 5818 C C . LYS B 2 9 ? 97.385 -43.025 122.501 1.00 68.93 734 LYS B C 1
ATOM 5819 O O . LYS B 2 9 ? 97.934 -44.068 122.137 1.00 65.00 734 LYS B O 1
ATOM 5825 N N . LEU B 2 10 ? 98.056 -41.937 122.867 1.00 73.09 735 LEU B N 1
ATOM 5826 C CA . LEU B 2 10 ? 99.513 -41.917 122.921 1.00 75.25 735 LEU B CA 1
ATOM 5827 C C . LEU B 2 10 ? 100.032 -42.958 123.910 1.00 76.27 735 LEU B C 1
ATOM 5828 O O . LEU B 2 10 ? 100.960 -43.706 123.605 1.00 72.01 735 LEU B O 1
ATOM 5833 N N . GLN B 2 11 ? 99.418 -43.005 125.089 1.00 74.23 736 GLN B N 1
ATOM 5834 C CA . GLN B 2 11 ? 99.785 -43.979 126.113 1.00 66.50 736 GLN B CA 1
ATOM 5835 C C . GLN B 2 11 ? 99.565 -45.404 125.619 1.00 66.86 736 GLN B C 1
ATOM 5836 O O . GLN B 2 11 ? 100.375 -46.294 125.885 1.00 65.91 736 GLN B O 1
ATOM 5842 N N . GLU B 2 12 ? 98.466 -45.613 124.899 1.00 71.18 737 GLU B N 1
ATOM 5843 C CA . GLU B 2 12 ? 98.166 -46.923 124.329 1.00 74.90 737 GLU B CA 1
ATOM 5844 C C . GLU B 2 12 ? 99.245 -47.349 123.335 1.00 70.96 737 GLU B C 1
ATOM 5845 O O . GLU B 2 12 ? 99.742 -48.479 123.386 1.00 76.21 737 GLU B O 1
ATOM 5851 N N . GLU B 2 13 ? 99.607 -46.438 122.437 1.00 60.82 738 GLU B N 1
ATOM 5852 C CA . GLU B 2 13 ? 100.647 -46.711 121.449 1.00 65.09 738 GLU B CA 1
ATOM 5853 C C . GLU B 2 13 ? 101.996 -46.967 122.113 1.00 70.44 738 GLU B C 1
ATOM 5854 O O . GLU B 2 13 ? 102.790 -47.772 121.628 1.00 77.38 738 GLU B O 1
ATOM 5860 N N . MET B 2 14 ? 102.249 -46.282 123.223 1.00 74.67 739 MET B N 1
ATOM 5861 C CA . MET B 2 14 ? 103.472 -46.505 123.985 1.00 82.93 739 MET B CA 1
ATOM 5862 C C . MET B 2 14 ? 103.462 -47.890 124.620 1.00 88.21 739 MET B C 1
ATOM 5863 O O . MET B 2 14 ? 104.500 -48.546 124.713 1.00 91.71 739 MET B O 1
ATOM 5868 N N . LYS B 2 15 ? 102.285 -48.331 125.055 1.00 89.02 740 LYS B N 1
ATOM 5869 C CA . LYS B 2 15 ? 102.139 -49.672 125.610 1.00 82.35 740 LYS B CA 1
ATOM 5870 C C . LYS B 2 15 ? 102.372 -50.727 124.534 1.00 74.91 740 LYS B C 1
ATOM 5871 O O . LYS B 2 15 ? 102.954 -51.779 124.801 1.00 79.44 740 LYS B O 1
ATOM 5877 N N . ARG B 2 16 ? 101.916 -50.439 123.318 1.00 67.94 741 ARG B N 1
ATOM 5878 C CA . ARG B 2 16 ? 102.139 -51.338 122.191 1.00 67.50 741 ARG B CA 1
ATOM 5879 C C . ARG B 2 16 ? 103.630 -51.423 121.870 1.00 66.80 741 ARG B C 1
ATOM 5880 O O . ARG B 2 16 ? 104.179 -52.515 121.691 1.00 65.04 741 ARG B O 1
ATOM 5888 N N . LEU B 2 17 ? 104.277 -50.263 121.807 1.00 67.62 742 LEU B N 1
ATOM 5889 C CA . LEU B 2 17 ? 105.706 -50.188 121.518 1.00 62.91 742 LEU B CA 1
ATOM 5890 C C . LEU B 2 17 ? 106.536 -50.892 122.586 1.00 68.03 742 LEU B C 1
ATOM 5891 O O . LEU B 2 17 ? 107.563 -51.493 122.281 1.00 66.54 742 LEU B O 1
ATOM 5896 N N . ALA B 2 18 ? 106.086 -50.812 123.835 1.00 69.85 743 ALA B N 1
ATOM 5897 C CA . ALA B 2 18 ? 106.781 -51.461 124.942 1.00 68.35 743 ALA B CA 1
ATOM 5898 C C . ALA B 2 18 ? 106.594 -52.972 124.887 1.00 65.12 743 ALA B C 1
ATOM 5899 O O . ALA B 2 18 ? 107.542 -53.736 125.095 1.00 56.39 743 ALA B O 1
ATOM 5901 N N . GLU B 2 19 ? 105.363 -53.391 124.609 1.00 74.56 744 GLU B N 1
ATOM 5902 C CA . GLU B 2 19 ? 105.040 -54.805 124.474 1.00 80.89 744 GLU B CA 1
ATOM 5903 C C . GLU B 2 19 ? 105.890 -55.440 123.380 1.00 80.56 744 GLU B C 1
ATOM 5904 O O . GLU B 2 19 ? 106.462 -56.512 123.572 1.00 77.15 744 GLU B O 1
ATOM 5910 N N . GLU B 2 20 ? 105.975 -54.763 122.239 1.00 78.93 745 GLU B N 1
ATOM 5911 C CA . GLU B 2 20 ? 106.812 -55.221 121.135 1.00 71.22 745 GLU B CA 1
ATOM 5912 C C . GLU B 2 20 ? 108.289 -55.187 121.523 1.00 68.33 745 GLU B C 1
ATOM 5913 O O . GLU B 2 20 ? 109.067 -56.067 121.141 1.00 66.90 745 GLU B O 1
ATOM 5919 N N . ARG B 2 21 ? 108.660 -54.169 122.295 1.00 74.04 746 ARG B N 1
ATOM 5920 C CA . ARG B 2 21 ? 110.040 -53.973 122.726 1.00 80.90 746 ARG B CA 1
ATOM 5921 C C . ARG B 2 21 ? 110.539 -55.156 123.546 1.00 85.80 746 ARG B C 1
ATOM 5922 O O . ARG B 2 21 ? 111.633 -55.667 123.309 1.00 82.80 746 ARG B O 1
ATOM 5930 N N . GLU B 2 22 ? 109.735 -55.588 124.513 1.00 89.24 747 GLU B N 1
ATOM 5931 C CA . GLU B 2 22 ? 110.116 -56.726 125.341 1.00 85.20 747 GLU B CA 1
ATOM 5932 C C . GLU B 2 22 ? 109.847 -58.037 124.606 1.00 77.27 747 GLU B C 1
ATOM 5933 O O . GLU B 2 22 ? 110.423 -59.073 124.937 1.00 69.80 747 GLU B O 1
ATOM 5939 N N . GLU B 2 23 ? 108.970 -57.985 123.607 1.00 79.28 748 GLU B N 1
ATOM 5940 C CA . GLU B 2 23 ? 108.706 -59.148 122.766 1.00 91.72 748 GLU B CA 1
ATOM 5941 C C . GLU B 2 23 ? 109.939 -59.495 121.941 1.00 94.81 748 GLU B C 1
ATOM 5942 O O . GLU B 2 23 ? 110.211 -60.667 121.675 1.00 95.18 748 GLU B O 1
ATOM 5948 N N . THR B 2 24 ? 110.684 -58.468 121.542 1.00 96.58 749 THR B N 1
ATOM 5949 C CA . THR B 2 24 ? 111.920 -58.660 120.789 1.00 94.71 749 THR B CA 1
ATOM 5950 C C . THR B 2 24 ? 112.926 -59.485 121.588 1.00 94.45 749 THR B C 1
ATOM 5951 O O . THR B 2 24 ? 113.639 -60.323 121.035 1.00 100.08 749 THR B O 1
ATOM 5955 N N . ARG B 2 25 ? 112.968 -59.248 122.894 1.00 91.95 750 ARG B N 1
ATOM 5956 C CA . ARG B 2 25 ? 113.880 -59.961 123.781 1.00 93.51 750 ARG B CA 1
ATOM 5957 C C . ARG B 2 25 ? 113.459 -61.416 123.964 1.00 95.11 750 ARG B C 1
ATOM 5958 O O . ARG B 2 25 ? 113.680 -62.008 125.021 1.00 90.28 750 ARG B O 1
ATOM 5966 N N . ALA C 2 2 ? 121.636 -15.766 95.036 1.00 67.17 727 ALA C N 1
ATOM 5967 C CA . ALA C 2 2 ? 122.626 -16.814 95.254 1.00 71.41 727 ALA C CA 1
ATOM 5968 C C . ALA C 2 2 ? 123.997 -16.220 95.562 1.00 83.23 727 ALA C C 1
ATOM 5969 O O . ALA C 2 2 ? 124.595 -15.546 94.724 1.00 87.25 727 ALA C O 1
ATOM 5971 N N . ASN C 2 3 ? 124.489 -16.474 96.771 1.00 87.80 728 ASN C N 1
ATOM 5972 C CA . ASN C 2 3 ? 125.801 -15.990 97.184 1.00 92.42 728 ASN C CA 1
ATOM 5973 C C . ASN C 2 3 ? 126.802 -17.124 97.366 1.00 85.56 728 ASN C C 1
ATOM 5974 O O . ASN C 2 3 ? 126.613 -18.004 98.206 1.00 87.86 728 ASN C O 1
ATOM 5979 N N . LEU C 2 4 ? 127.868 -17.096 96.573 1.00 82.19 729 LEU C N 1
ATOM 5980 C CA . LEU C 2 4 ? 128.919 -18.102 96.661 1.00 81.22 729 LEU C CA 1
ATOM 5981 C C . LEU C 2 4 ? 129.733 -17.915 97.936 1.00 80.46 729 LEU C C 1
ATOM 5982 O O . LEU C 2 4 ? 130.297 -18.871 98.471 1.00 84.29 729 LEU C O 1
ATOM 5987 N N . HIS C 2 5 ? 129.784 -16.678 98.419 1.00 71.79 730 HIS C N 1
ATOM 5988 C CA . HIS C 2 5 ? 130.548 -16.337 99.614 1.00 66.11 730 HIS C CA 1
ATOM 5989 C C . HIS C 2 5 ? 130.009 -17.053 100.852 1.00 68.93 730 HIS C C 1
ATOM 5990 O O . HIS C 2 5 ? 130.774 -17.609 101.645 1.00 67.11 730 HIS C O 1
ATOM 5997 N N . ILE C 2 6 ? 128.689 -17.038 101.004 1.00 70.65 731 ILE C N 1
ATOM 5998 C CA . ILE C 2 6 ? 128.034 -17.652 102.153 1.00 64.28 731 ILE C CA 1
ATOM 5999 C C . ILE C 2 6 ? 128.275 -19.157 102.203 1.00 66.91 731 ILE C C 1
ATOM 6000 O O . ILE C 2 6 ? 128.597 -19.705 103.256 1.00 74.60 731 ILE C O 1
ATOM 6005 N N . LEU C 2 7 ? 128.125 -19.822 101.061 1.00 63.19 732 LEU C N 1
ATOM 6006 C CA . LEU C 2 7 ? 128.335 -21.264 100.999 1.00 66.85 732 LEU C CA 1
ATOM 6007 C C . LEU C 2 7 ? 129.822 -21.593 101.088 1.00 69.17 732 LEU C C 1
ATOM 6008 O O . LEU C 2 7 ? 130.197 -22.709 101.444 1.00 75.87 732 LEU C O 1
ATOM 6013 N N . SER C 2 8 ? 130.666 -20.619 100.762 1.00 67.58 733 SER C N 1
ATOM 6014 C CA . SER C 2 8 ? 132.108 -20.792 100.893 1.00 68.56 733 SER C CA 1
ATOM 6015 C C . SER C 2 8 ? 132.506 -20.800 102.364 1.00 62.09 733 SER C C 1
ATOM 6016 O O . SER C 2 8 ? 133.248 -21.675 102.813 1.00 60.43 733 SER C O 1
ATOM 6019 N N . LYS C 2 9 ? 132.003 -19.821 103.110 1.00 62.33 734 LYS C N 1
ATOM 6020 C CA . LYS C 2 9 ? 132.263 -19.744 104.544 1.00 66.80 734 LYS C CA 1
ATOM 6021 C C . LYS C 2 9 ? 131.627 -20.931 105.262 1.00 67.05 734 LYS C C 1
ATOM 6022 O O . LYS C 2 9 ? 132.194 -21.480 106.212 1.00 70.94 734 LYS C O 1
ATOM 6028 N N . LEU C 2 10 ? 130.445 -21.324 104.793 1.00 70.26 735 LEU C N 1
ATOM 6029 C CA . LEU C 2 10 ? 129.736 -22.468 105.350 1.00 65.21 735 LEU C CA 1
ATOM 6030 C C . LEU C 2 10 ? 130.530 -23.748 105.132 1.00 53.16 735 LEU C C 1
ATOM 6031 O O . LEU C 2 10 ? 130.644 -24.575 106.034 1.00 50.96 735 LEU C O 1
ATOM 6036 N N . GLN C 2 11 ? 131.081 -23.902 103.933 1.00 50.23 736 GLN C N 1
ATOM 6037 C CA . GLN C 2 11 ? 131.925 -25.049 103.623 1.00 58.97 736 GLN C CA 1
ATOM 6038 C C . GLN C 2 11 ? 133.175 -25.028 104.490 1.00 63.99 736 GLN C C 1
ATOM 6039 O O . GLN C 2 11 ? 133.649 -26.072 104.942 1.00 70.15 736 GLN C O 1
ATOM 6045 N N . GLU C 2 12 ? 133.696 -23.827 104.723 1.00 67.20 737 GLU C N 1
ATOM 6046 C CA . GLU C 2 12 ? 134.874 -23.643 105.561 1.00 71.99 737 GLU C CA 1
ATOM 6047 C C . GLU C 2 12 ? 134.631 -24.144 106.982 1.00 69.57 737 GLU C C 1
ATOM 6048 O O . GLU C 2 12 ? 135.403 -24.948 107.508 1.00 69.31 737 GLU C O 1
ATOM 6054 N N . GLU C 2 13 ? 133.549 -23.674 107.598 1.00 70.23 738 GLU C N 1
ATOM 6055 C CA . GLU C 2 13 ? 133.254 -24.039 108.981 1.00 71.73 738 GLU C CA 1
ATOM 6056 C C . GLU C 2 13 ? 132.793 -25.488 109.122 1.00 74.24 738 GLU C C 1
ATOM 6057 O O . GLU C 2 13 ? 133.090 -26.140 110.123 1.00 77.28 738 GLU C O 1
ATOM 6063 N N . MET C 2 14 ? 132.066 -25.989 108.128 1.00 74.75 739 MET C N 1
ATOM 6064 C CA . MET C 2 14 ? 131.629 -27.381 108.144 1.00 73.23 739 MET C CA 1
ATOM 6065 C C . MET C 2 14 ? 132.827 -28.315 108.034 1.00 73.84 739 MET C C 1
ATOM 6066 O O . MET C 2 14 ? 132.902 -29.327 108.733 1.00 71.17 739 MET C O 1
ATOM 6071 N N . LYS C 2 15 ? 133.761 -27.967 107.154 1.00 81.92 740 LYS C N 1
ATOM 6072 C CA . LYS C 2 15 ? 134.999 -28.723 107.019 1.00 86.42 740 LYS C CA 1
ATOM 6073 C C . LYS C 2 15 ? 135.805 -28.637 108.311 1.00 82.91 740 LYS C C 1
ATOM 6074 O O . LYS C 2 15 ? 136.424 -29.612 108.736 1.00 81.80 740 LYS C O 1
ATOM 6080 N N . ARG C 2 16 ? 135.780 -27.461 108.931 1.00 80.34 741 ARG C N 1
ATOM 6081 C CA . ARG C 2 16 ? 136.486 -27.228 110.187 1.00 75.74 741 ARG C CA 1
ATOM 6082 C C . ARG C 2 16 ? 135.976 -28.139 111.299 1.00 69.61 741 ARG C C 1
ATOM 6083 O O . ARG C 2 16 ? 136.760 -28.797 111.983 1.00 70.21 741 ARG C O 1
ATOM 6091 N N . LEU C 2 17 ? 134.658 -28.172 111.474 1.00 71.04 742 LEU C N 1
ATOM 6092 C CA . LEU C 2 17 ? 134.038 -28.990 112.511 1.00 59.13 742 LEU C CA 1
ATOM 6093 C C . LEU C 2 17 ? 134.196 -30.478 112.217 1.00 59.70 742 LEU C C 1
ATOM 6094 O O . LEU C 2 17 ? 134.474 -31.272 113.119 1.00 59.87 742 LEU C O 1
ATOM 6099 N N . ALA C 2 18 ? 134.015 -30.847 110.952 1.00 67.54 743 ALA C N 1
ATOM 6100 C CA . ALA C 2 18 ? 134.156 -32.237 110.534 1.00 75.74 743 ALA C CA 1
ATOM 6101 C C . ALA C 2 18 ? 135.565 -32.744 110.813 1.00 81.46 743 ALA C C 1
ATOM 6102 O O . ALA C 2 18 ? 135.746 -33.856 111.307 1.00 82.41 743 ALA C O 1
ATOM 6104 N N . GLU C 2 19 ? 136.560 -31.918 110.504 1.00 88.59 744 GLU C N 1
ATOM 6105 C CA . GLU C 2 19 ? 137.951 -32.271 110.762 1.00 92.39 744 GLU C CA 1
ATOM 6106 C C . GLU C 2 19 ? 138.283 -32.156 112.248 1.00 83.50 744 GLU C C 1
ATOM 6107 O O . GLU C 2 19 ? 139.277 -32.715 112.714 1.00 83.05 744 GLU C O 1
ATOM 6113 N N . GLU C 2 20 ? 137.450 -31.431 112.986 1.00 78.51 745 GLU C N 1
ATOM 6114 C CA . GLU C 2 20 ? 137.630 -31.300 114.427 1.00 71.81 745 GLU C CA 1
ATOM 6115 C C . GLU C 2 20 ? 137.152 -32.562 115.136 1.00 68.05 745 GLU C C 1
ATOM 6116 O O . GLU C 2 20 ? 137.720 -32.971 116.149 1.00 68.57 745 GLU C O 1
ATOM 6122 N N . ARG C 2 21 ? 136.109 -33.182 114.594 1.00 69.10 746 ARG C N 1
ATOM 6123 C CA . ARG C 2 21 ? 135.595 -34.429 115.150 1.00 74.26 746 ARG C CA 1
ATOM 6124 C C . ARG C 2 21 ? 136.434 -35.622 114.701 1.00 84.02 746 ARG C C 1
ATOM 6125 O O . ARG C 2 21 ? 136.258 -36.737 115.192 1.00 81.89 746 ARG C O 1
ATOM 6133 N N . GLU C 2 22 ? 137.345 -35.379 113.764 1.00 94.79 747 GLU C N 1
ATOM 6134 C CA . GLU C 2 22 ? 138.264 -36.412 113.302 1.00 102.85 747 GLU C CA 1
ATOM 6135 C C . GLU C 2 22 ? 139.520 -36.435 114.165 1.00 107.03 747 GLU C C 1
ATOM 6136 O O . GLU C 2 22 ? 140.305 -37.382 114.113 1.00 109.13 747 GLU C O 1
ATOM 6142 N N . GLU C 2 23 ? 139.702 -35.385 114.960 1.00 106.77 748 GLU C N 1
ATOM 6143 C CA . GLU C 2 23 ? 140.841 -35.295 115.866 1.00 103.33 748 GLU C CA 1
ATOM 6144 C C . GLU C 2 23 ? 140.476 -35.809 117.254 1.00 94.24 748 GLU C C 1
ATOM 6145 O O . GLU C 2 23 ? 141.211 -35.595 118.219 1.00 93.42 748 GLU C O 1
ATOM 6151 N N . THR C 2 24 ? 139.336 -36.484 117.349 1.00 89.80 749 THR C N 1
ATOM 6152 C CA . THR C 2 24 ? 138.875 -37.038 118.617 1.00 79.91 749 THR C CA 1
ATOM 6153 C C . THR C 2 24 ? 138.041 -38.296 118.396 1.00 77.72 749 THR C C 1
ATOM 6154 O O . THR C 2 24 ? 138.550 -39.316 117.932 1.00 76.90 749 THR C O 1
#

Organism: Homo sapiens (NCBI:txid9606)

Solvent-accessible surface area: 38940 Å² total; per-residue (Å²): 148,206,22,115,26,7,157,43,99,98,40,7,32,87,64,100,176,85,64,72,63,112,5,44,1,20,9,58,68,139,0,132,92,12,1,79,105,2,95,145,95,26,30,60,84,135,125,196,132,84,79,32,57,66,90,27,76,102,94,85,72,56,94,92,73,121,84,14,49,90,28,89,74,63,96,41,72,21,53,160,66,81,74,143,23,118,154,54,19,16,49,36,20,42,16,10,49,45,138,85,21,140,90,7,89,105,22,10,0,8,41,49,98,3,84,8,11,37,0,31,22,47,63,82,72,38,52,130,17,108,107,32,2,43,1,97,55,88,124,70,116,2,78,7,27,1,0,0,0,0,1,44,45,70,20,134,98,25,26,95,2,122,1,64,72,75,133,54,75,6,16,0,51,27,92,120,49,114,30,1,61,12,0,0,4,78,0,0,55,28,8,21,103,18,0,16,54,18,4,1,34,6,116,39,42,44,24,110,44,123,135,8,15,44,8,6,4,0,0,0,8,12,66,147,51,108,162,52,11,19,12,0,0,0,0,0,16,4,0,48,29,2,19,132,59,35,226,110,90,79,31,27,23,2,61,53,101,94,62,23,11,50,33,48,80,144,39,7,6,53,6,7,2,1,15,10,0,2,13,0,1,6,0,1,33,16,0,8,3,3,48,2,0,131,74,0,14,153,60,0,56,41,88,3,169,60,15,61,29,0,44,57,0,0,26,22,52,52,41,150,26,74,5,15,10,13,18,4,1,0,102,11,6,15,95,30,4,5,15,167,105,112,120,232,70,151,170,115,49,103,46,72,33,3,35,16,1,37,16,0,0,55,0,0,0,32,0,0,0,0,0,1,0,1,16,5,14,48,108,51,110,45,48,19,0,33,61,9,42,84,0,0,23,45,60,131,31,0,6,139,5,0,90,95,2,60,0,21,76,2,2,10,33,7,40,30,127,104,158,35,182,123,70,73,54,90,97,3,0,2,33,1,1,7,0,1,0,0,0,0,22,65,66,8,68,28,95,54,0,17,86,4,0,0,86,13,18,8,98,74,101,87,10,62,53,2,0,51,84,57,38,114,3,32,5,21,122,116,65,118,127,42,1,84,153,44,30,142,110,9,90,33,2,95,101,1,60,106,4,14,125,37,4,12,5,121,3,47,8,1,9,0,0,1,9,0,0,8,23,164,80,39,38,160,96,123,19,8,93,10,41,5,37,9,0,39,7,0,0,68,3,0,0,50,0,7,0,0,50,29,0,22,84,105,19,74,12,0,30,60,26,21,0,48,80,0,42,59,2,0,28,24,71,109,10,4,4,72,1,0,86,12,16,25,0,40,120,30,18,38,24,54,144,179,110,90,208,86,79,74,38,148,54,120,34,10,2,32,0,0,20,0,1,0,0,0,0,15,14,14,56,37,42,94,12,0,76,17,0,0,52,14,0,0,2,90,30,4,59,68,6,0,39,85,42,101,146,134,42,8,53,53,17,0,54,15,0,2,4,32,68,220,33,143,51,166,54,17,79,102,15,98,53,120,85,79,97,84,74,46,89,103,180,65,122,58,37,25,1,0,0,41,11,94,61,124,133,30,5,49,6,150,7,94,48,90,106,105,0,31,52,26,0,0,84,41,0,11,132,122,47,155,172,64,31,118,142,37,23,49,124,2,83,112,51,0,122,113,28,8,131,95,81,117,138,117,186,119,70,137,137,20,40,52,94,0,50,108,50,1,89,179,23,25,83,103,101,132,148,163

GO terms:
  GO:0070878 primary miRNA binding (F, IPI)
  GO:0003723 RNA binding (F, IPI)
  GO:0005634 nucleus (C, EXP)
  GO:0004525 ribonuclease III activity (F, EXP)
  GO:0005654 nucleoplasm (C, TAS)
  GO:0005515 protein binding (F, IPI)
  GO:0004525 ribonuclease III activity (F, IDA)
  GO:0031053 primary miRNA processing (P, IDA)
  GO:0031053 primary miRNA processing (P, IMP)
  GO:0042803 protein homodimerization activity (F, IDA)
  GO:0070877 microprocessor complex (C, IDA)
  GO:0070412 R-SMAD binding (F, IPI)
  GO:0017151 DEAD/H-box RNA helicase binding (F, IPI)
  GO:0046332 SMAD binding (F, IPI)
  GO:0005654 nucleoplasm (C, IDA)
  GO:0001530 lipopolysaccharide binding (F, IDA)
  GO:0050829 defense response to Gram-negative bacterium (P, IDA)
  GO:0050830 defense response to Gram-positive bacterium (P, IDA)
  GO:0003723 RNA binding (F, HDA)

InterPro domains:
  IPR000999 Ribonuclease III domain [PF00636] (1144-1232)
  IPR000999 Ribonuclease III domain [PF14622] (963-1070)
  IPR000999 Ribonuclease III domain [PS00517] (966-974)
  IPR000999 Ribonuclease III domain [PS00517] (1144-1152)
  IPR000999 Ribonuclease III domain [PS50142] (876-1056)
  IPR000999 Ribonuclease III domain [PS50142] (1107-1233)
  IPR000999 Ribonuclease III domain [SM00535] (943-1077)
  IPR000999 Ribonuclease III domain [SM00535] (1122-1254)
  IPR000999 Ribonuclease III domain [cd00593] (959-1079)
  IPR000999 Ribonuclease III domain [cd00593] (1122-1254)
  IPR011907 Ribonuclease III [MF_00104] (1110-1329)
  IPR014720 Double-stranded RNA-binding domain [PF00035] (1261-1331)
  IPR014720 Double-stranded RNA-binding domain [PS50137] (1260-1334)
  IPR014720 Double-stranded RNA-binding domain [SM00358] (1261-1333)
  IPR036389 Ribonuclease III, endonuclease domain superfamily [G3DSA:1.10.1520.10] (875-1070)
  IPR036389 Ribonuclease III, endonuclease domain superfamily [G3DSA:1.10.1520.10] (1104-1257)
  IPR036389 Ribonuclease III, endonuclease domain superfamily [SSF69065] (873-1074)
  IPR036389 Ribonuclease III, endonuclease domain superfamily [SSF69065] (1101-1260)
  IPR044442 RNase III, double-stranded RNA binding domain, animal [cd19877] (1259-1332)
  IPR058938 Ribonuclease 3, central domain, two antiparallel helical region [PF26050] (719-850)

Foldseek 3Di:
DDEAADDDPLQKDQDPVPDDDQFGIHGDPVVVVLLVLLCVLLVCQVVFVVVLLVVVPDDDDDDSQDFDDAQDFSRGGQDDDDDVVLCLACLLVHFPPDDAEDDADQWTDCPPFWQKWFKAKPPPPQADAPDFLWDDDPNFIWGWGFKMKTFRDDLVDADWQWFDDPNDTMTIDTHRDDDYDQGTQSLQVSVCCSQCPQQQPPHSQQQGPPHDGGMTMDIFTWRADPPDGIYTYHSSVVSVLLSVQLVVNLAQAWHADSSHIATHHVSSHGQNVLQSVLCVLLVSSRSSLLVSCVVLCVLQVHDDPDSLLLVLLQEAPQPQTSGRHHPRSSVSSCVGGHDDHDDPVCDDAQLSHLLLLLLLLLLLLLLLLLVLLCLLCLPDFPVVSVVSSCVCLDLLNLLVLLCSSSSSNSHPDGRDDPDDDVVVSSSRSSSSSSSNLSSCVVPPPSLSSNLSVLPSPDVDPVVSVDSSDGDAHPLCVVPVWACPVVCVVDDQVVVCVVLCVLVVNDFRHCLQLLQLQEDQADAQDDSYHGHLSSLLSSLVSLLSNLLSVVLSVQPSQEHNVLSVVLSCLQDDQQQQLVLLVVSPSQVSHDHDDPPCPDSDDDSNVSSSSSSSNLSSCCSRPNSVVSNVVCVVRTPVCSLVSLLPDDDDALQVSLQSSCSPDRDDHHHFDGKDKDWDDWDDDPPWTKTKIWIAGPHDTQAIAIDRDPRVRVSRRSVSNSVVVD/DVVVVVVVVVVVVVVVVVVVVVVVD/DDPVVVVVVVVVVVVVVVVVVVD

Nearest PDB structures (foldseek):
  5b16-assembly1_A  TM=1.001E+00  e=0.000E+00  Homo sapiens
  9aso-assembly1_A  TM=8.397E-01  e=2.166E-85  Homo sapiens
  9asq-assembly1_A  TM=8.385E-01  e=3.335E-84  Homo sapiens
  6lxd-assembly1_A  TM=8.349E-01  e=2.403E-82  Homo sapiens
  6v5b-assembly1_A  TM=8.421E-01  e=3.044E-79  Homo sapiens

B-factor: mean 61.56, std 26.24, range [17.21, 170.67]

Secondary structure (DSSP, 8-state):
--EEE----SSEE--STT--SS-S-EE-TTHHHHHHHHHHHS--TTT--HHHHHTT-SS--S------BTTB-SSSBS--S-STTSTT-TTTT--TT--------SSS--TTT-EEEEEEEES-SSS--SS--EEE-SSSEEEEEEEEEEESS---S---EEEESSSSEEEEEEE------S--HHHHHHHHHIIIIIIS---S--SS-----SEEEEEEEE---TTS-EEEPPHHHHHHHHHHS----SSSEEEE----EEEE-----BTTHHHHHSSHHHHHHHHHHHHHGGGTHHHHSS--S-HHHHHHHHB-TT-S---SS-HHHHHHHHHHSS--PPPS-----STTSSHHHHHHHHHHHHHHHHHHHHHS-TT--HHHHHHHHHHHH-HHHHHHHHGGGTHHHH-BPPP-SS---HHHHHHHHHHHHHHHHHHHHHHS-HHHHHHHHHHHH-SSHHHHHHHHSPPPPHHHHS-SS-SHHHHTT-SSHHHHHHHHHHHT---S-HHHHHHHTB-SS--B-SS-BS-THHHHHHHHHHHHHHHHHHHHHS-TT--HHHHHHHHHHHSSHHHHHHHHHHHT-STT-B-SSS---S----HHHHHHHHHHHHHHHHHHS-HHHHHHHHHHHTGGGHHHHHHSSPPS-HHHHHHHHHTTS---SSPP---EEEEEEEES-SS--EEEEEEEETTEEEEEEEESSHHHHHHHHHHHHHHTT-/-HHHHHHHHHHHHHHHHHHHHHHH-/--HHHHHHHHHHHHHHHHHTT--

Sequence (770 aa):
VWIRCTHSENYYSSDPMDQVGDSTVVGTSRLRDLYDKFEEELGSRQEKLWYNDPGQMNDGPLCKCSAKARRTGIRHSIYPGEEAIKPCRPMTNNAGRLFHYRITVSPPTNFLTDRPTVIEYDDHEYIFEGFSMFAHAPLTNIPLCKVIRFNIDYTIHFIEEMMPENFCVKGLELFSLFLFRDILELYDWNLKGPCCPRFHFMPRFVRFLPDGGKEVLSMHQILLYLLRCSKTGIRSDVCQHAMMLPVLTHHIRYHQCLMHLDKLIGYTFQDRCLLQLAMTHPSHHLNFGMNPDHARNSLSNCGIRQPKYGDTPSRINHNERLEFLGDAVVEFLTSVHLYYLFPSLEEGGLATYRTAIVQNQHLAMLAKKLELDRFMLYAHGPDLCRESDLRHAMANCFQALIGAVYLEGSLEEAKQLFGRLLFNDPDLREVWLNYPLHPLQLQEPNTDRQLIETSPVLQKLTEFEEAIGVIFTHVRLLARAFTLRTVGFNHLTLGHNQRMEFLGDSIMQLVATEYLFIHFPDHHEGHLTLLRSSLVNNRTQAKVAEELGMQEYAITNDKTKRPVALRTKTLADLLQSFIAALYIDKDLEYVHTFMNVCFFPRLKEFILNQDWNDPKSQLQQCCLTLRTEGKEPDIPLYKTLQTVGPSHARTYTVAVYFKGERIGCGKGPSIQQAEMGAAMDALEKYNMANLHILSKLQEEMKRLAEEREETRANLHILSKLQEEMKRLAEEREET

Radius of gyration: 33.8 Å; Cα contacts (8 Å, |Δi|>4): 1242; chains: 3; bounding box: 59×91×106 Å